Protein AF-0000000084687234 (afdb_homodimer)

Organism: Botryosphaeria parva (strain UCR-NP2) (NCBI:txid1287680)

Foldseek 3Di:
DCVVLPRDPDFAEAQAPDDDVQFDWDDWPPDLFIDGFFDDWAFAWWAFPVGDIFGQLLRVLLVVLLVVLCVVVVVDPQLHWDKDWADADDQQFFAAAQFAADPVRHGHGNVRCLVPVNRGHDQLDDDPLLVVLVVVLCVQQPDPVLLVCCRQAVPVSLVVCVVVCQLVFWQLRCSCPVVVRDPVSSCSVVVVDDGRGRSQSSPCCSAVVQPDGPPHRIHTIMMAIVSGDVSSRSSCCVPRVVRYHYNWDWAEWDWDADPPRQIWIKTWTAPDPVGGDIDIDIGRAAEAAFDLVVVVNHHYDDDDPLQVQCSDPNHFAFKWKKKKKFKFFFPLQCDDDRHDAWHWHAFNDVLQGIWTWDNPCRPHGGMTIIMTMDMGPSLVVCVVPDPVRVRVVNQVRVCRNRNPVRVVGTPPMMDMDIQCPPPRHNGRKTRGHRPNLVRRLVSQLDQDSSYHYAYLSNASHMSDPSSRVVRVLSRSLSNCVVVVNNVSSVVSCCSSPVVRHDD/DCVVLPHDPAFAEAQAPDDDVQFDWDDWPPDLFIDGFFDDWAFAWWAFPVGDIFGQLLRVLLVVLLVVLCVVVVVDPQLHWDKDWADADDQQFFAAAQFAADPVRHGHGNVRCLVPVNRGHDQLDDDPLLVVLVVVLCVQQPDPVLLVCCRQAVVVSLVVCVVVCQLVFWQLRCSCPVVVRDPVSSCSVVVVDDGRGRSQSSPCCSAVVQPDGPPHRIHTIMMAIVSGDVSSRSSCCVPRVVRYHYNWDWAEWDWDQDPPRQIWIKTWTAPDDVGGDIDIDIGRAAEAAFDLVVVVNHHYDDDDPLQVQCSDPNHFAFKWKKKKKFKFFFPLQCDDDRHDAWHWHAFNDVLQGIWTWDNPCRPHGGMTIIMTMDMGPSLVVCVVPDPVRVRVVNQVRVCRNRNPVRVVGTPPMMDMDIQCPPPRHNGRKTRGHRPNLVRRLVSQLDQDSSYHYAYLSNASHMSDPSSRVVRVLSRVLSNCVVVVNNVSSVVSCCSSPVVRHDD

InterPro domains:
  IPR002937 Amine oxidase [PF01593] (9-478)
  IPR036188 FAD/NAD(P)-binding domain superfamily [G3DSA:3.50.50.60] (8-473)
  IPR036188 FAD/NAD(P)-binding domain superfamily [SSF51905] (8-474)
  IPR050281 Flavin monoamine oxidase and related enzymes [PTHR10742] (10-488)

Nearest PDB structures (foldseek):
  1f8s-assembly2_C  TM=8.330E-01  e=3.678E-25  Calloselasma rhodostoma
  5ts5-assembly2_C  TM=8.257E-01  e=3.279E-25  Bothrops atrox
  7e0d-assembly1_A  TM=7.529E-01  e=2.602E-24  Streptomyces sp. X-119-6
  8jpw-assembly1_A  TM=7.408E-01  e=3.093E-24  Streptomyces sp. X-119-6
  7e0c-assembly1_A  TM=7.064E-01  e=7.766E-24  Streptomyces sp. X-119-6

Radius of gyration: 29.37 Å; Cα contacts (8 Å, |Δi|>4): 1984; chains: 2; bounding box: 85×82×66 Å

Structure (mmCIF, N/CA/C/O backbone):
data_AF-0000000084687234-model_v1
#
loop_
_entity.id
_entity.type
_entity.pdbx_description
1 polymer 'Putative l-amino acid oxidase protein'
#
loop_
_atom_site.group_PDB
_atom_site.id
_atom_site.type_symbol
_atom_site.label_atom_id
_atom_site.label_alt_id
_atom_site.label_comp_id
_atom_site.label_asym_id
_atom_site.label_entity_id
_atom_site.label_seq_id
_atom_site.pdbx_PDB_ins_code
_atom_site.Cartn_x
_atom_site.Cartn_y
_atom_site.Cartn_z
_atom_site.occupancy
_atom_site.B_iso_or_equiv
_atom_site.auth_seq_id
_atom_site.auth_comp_id
_atom_site.auth_asym_id
_atom_site.auth_atom_id
_atom_site.pdbx_PDB_model_num
ATOM 1 N N . MET A 1 1 ? -16.984 -26.734 -14.758 1 95.94 1 MET A N 1
ATOM 2 C CA . MET A 1 1 ? -17.344 -27.5 -13.562 1 95.94 1 MET A CA 1
ATOM 3 C C . MET A 1 1 ? -18.859 -27.703 -13.484 1 95.94 1 MET A C 1
ATOM 5 O O . MET A 1 1 ? -19.328 -28.844 -13.328 1 95.94 1 MET A O 1
ATOM 9 N N . LEU A 1 2 ? -19.609 -26.656 -13.586 1 97.19 2 LEU A N 1
ATOM 10 C CA . LEU A 1 2 ? -21.062 -26.75 -13.5 1 97.19 2 LEU A CA 1
ATOM 11 C C . LEU A 1 2 ? -21.609 -27.547 -14.672 1 97.19 2 LEU A C 1
ATOM 13 O O . LEU A 1 2 ? -22.469 -28.422 -14.492 1 97.19 2 LEU A O 1
ATOM 17 N N . ASP A 1 3 ? -21.125 -27.266 -15.922 1 96.44 3 ASP A N 1
ATOM 18 C CA . ASP A 1 3 ? -21.516 -28.047 -17.094 1 96.44 3 ASP A CA 1
ATOM 19 C C . ASP A 1 3 ? -21.281 -29.531 -16.875 1 96.44 3 ASP A C 1
ATOM 21 O O . ASP A 1 3 ? -22.078 -30.375 -17.297 1 96.44 3 ASP A O 1
ATOM 25 N N . SER A 1 4 ? -20.203 -29.891 -16.266 1 95.75 4 SER A N 1
ATOM 26 C CA . SER A 1 4 ? -19.797 -31.297 -16.125 1 95.75 4 SER A CA 1
ATOM 27 C C . SER A 1 4 ? -20.781 -32.062 -15.266 1 95.75 4 SER A C 1
ATOM 29 O O . SER A 1 4 ? -20.812 -33.312 -15.305 1 95.75 4 SER A O 1
ATOM 31 N N . VAL A 1 5 ? -21.594 -31.328 -14.539 1 97 5 VAL A N 1
ATOM 32 C CA . VAL A 1 5 ? -22.547 -32.031 -13.68 1 97 5 VAL A CA 1
ATOM 33 C C . VAL A 1 5 ? -23.969 -31.672 -14.125 1 97 5 VAL A C 1
ATOM 35 O O . VAL A 1 5 ? -24.922 -31.812 -13.352 1 97 5 VAL A O 1
ATOM 38 N N . GLY A 1 6 ? -24.109 -31.094 -15.25 1 96.19 6 GLY A N 1
ATOM 39 C CA . GLY A 1 6 ? -25.391 -30.953 -15.906 1 96.19 6 GLY A CA 1
ATOM 40 C C . GLY A 1 6 ? -26.078 -29.641 -15.617 1 96.19 6 GLY A C 1
ATOM 41 O O . GLY A 1 6 ? -27.266 -29.469 -15.883 1 96.19 6 GLY A O 1
ATOM 42 N N . LEU A 1 7 ? -25.453 -28.75 -14.992 1 96.81 7 LEU A N 1
ATOM 43 C CA . LEU A 1 7 ? -26 -27.422 -14.789 1 96.81 7 LEU A CA 1
ATOM 44 C C . LEU A 1 7 ? -25.531 -26.453 -15.867 1 96.81 7 LEU A C 1
ATOM 46 O O . LEU A 1 7 ? -24.359 -26.094 -15.914 1 96.81 7 LEU A O 1
ATOM 50 N N . TYR A 1 8 ? -26.453 -25.969 -16.672 1 96.81 8 TYR A N 1
ATOM 51 C CA . TYR A 1 8 ? -26.047 -25.25 -17.875 1 96.81 8 TYR A CA 1
ATOM 52 C C . TYR A 1 8 ? -26.547 -23.812 -17.844 1 96.81 8 TYR A C 1
ATOM 54 O O . TYR A 1 8 ? -26.109 -22.969 -18.641 1 96.81 8 TYR A O 1
ATOM 62 N N . ASN A 1 9 ? -27.438 -23.547 -16.938 1 96.69 9 ASN A N 1
ATOM 63 C CA . ASN A 1 9 ? -28.031 -22.219 -16.906 1 96.69 9 ASN A CA 1
ATOM 64 C C . ASN A 1 9 ? -27.203 -21.234 -16.078 1 96.69 9 ASN A C 1
ATOM 66 O O . ASN A 1 9 ? -27.594 -20.844 -14.992 1 96.69 9 ASN A O 1
ATOM 70 N N . TRP A 1 10 ? -26.094 -20.875 -16.562 1 97.44 10 TRP A N 1
ATOM 71 C CA . TRP A 1 10 ? -25.188 -19.906 -15.953 1 97.44 10 TRP A CA 1
ATOM 72 C C . TRP A 1 10 ? -24.578 -18.984 -17.016 1 97.44 10 TRP A C 1
ATOM 74 O O . TRP A 1 10 ? -24.625 -19.297 -18.203 1 97.44 10 TRP A O 1
ATOM 84 N N . GLU A 1 11 ? -24.078 -17.828 -16.656 1 97.88 11 GLU A N 1
ATOM 85 C CA . GLU A 1 11 ? -23.312 -16.938 -17.516 1 97.88 11 GLU A CA 1
ATOM 86 C C . GLU A 1 11 ? -22.188 -16.25 -16.75 1 97.88 11 GLU A C 1
ATOM 88 O O . GLU A 1 11 ? -22.219 -16.172 -15.523 1 97.88 11 GLU A O 1
ATOM 93 N N . ILE A 1 12 ? -21.156 -15.812 -17.422 1 98 12 ILE A N 1
ATOM 94 C CA . ILE A 1 12 ? -20.031 -15.062 -16.875 1 98 12 ILE A CA 1
ATOM 95 C C . ILE A 1 12 ? -20.125 -13.602 -17.297 1 98 12 ILE A C 1
ATOM 97 O O . ILE A 1 12 ? -20.25 -13.297 -18.484 1 98 12 ILE A O 1
ATOM 101 N N . ILE A 1 13 ? -20.141 -12.68 -16.328 1 98.12 13 ILE A N 1
ATOM 102 C CA . ILE A 1 13 ? -20.047 -11.25 -16.578 1 98.12 13 ILE A CA 1
ATOM 103 C C . ILE A 1 13 ? -18.672 -10.734 -16.188 1 98.12 13 ILE A C 1
ATOM 105 O O . ILE A 1 13 ? -18.234 -10.898 -15.039 1 98.12 13 ILE A O 1
ATOM 109 N N . GLU A 1 14 ? -17.969 -10.188 -17.141 1 97.94 14 GLU A N 1
ATOM 110 C CA . GLU A 1 14 ? -16.578 -9.758 -16.953 1 97.94 14 GLU A CA 1
ATOM 111 C C . GLU A 1 14 ? -16.438 -8.258 -17.203 1 97.94 14 GLU A C 1
ATOM 113 O O . GLU A 1 14 ? -16.984 -7.73 -18.172 1 97.94 14 GLU A O 1
ATOM 118 N N . ALA A 1 15 ? -15.727 -7.59 -16.281 1 97.19 15 ALA A N 1
ATOM 119 C CA . ALA A 1 15 ? -15.547 -6.141 -16.375 1 97.19 15 ALA A CA 1
ATOM 120 C C . ALA A 1 15 ? -14.625 -5.777 -17.531 1 97.19 15 ALA A C 1
ATOM 122 O O . ALA A 1 15 ? -14.844 -4.766 -18.219 1 97.19 15 ALA A O 1
ATOM 123 N N . SER A 1 16 ? -13.625 -6.59 -17.75 1 96.69 16 SER A N 1
ATOM 124 C CA . SER A 1 16 ? -12.633 -6.285 -18.781 1 96.69 16 SER A CA 1
ATOM 125 C C . SER A 1 16 ? -13.062 -6.824 -20.141 1 96.69 16 SER A C 1
ATOM 127 O O . SER A 1 16 ? -14.164 -7.355 -20.281 1 96.69 16 SER A O 1
ATOM 129 N N . ASP A 1 17 ? -12.203 -6.664 -21.172 1 96.69 17 ASP A N 1
ATOM 130 C CA . ASP A 1 17 ? -12.5 -7.086 -22.547 1 96.69 17 ASP A CA 1
ATOM 131 C C . ASP A 1 17 ? -11.891 -8.453 -22.844 1 96.69 17 ASP A C 1
ATOM 133 O O . ASP A 1 17 ? -11.711 -8.82 -24 1 96.69 17 ASP A O 1
ATOM 137 N N . ARG A 1 18 ? -11.547 -9.133 -21.719 1 95.62 18 ARG A N 1
ATOM 138 C CA . ARG A 1 18 ? -10.898 -10.43 -21.891 1 95.62 18 ARG A CA 1
ATOM 139 C C . ARG A 1 18 ? -11.227 -11.359 -20.734 1 95.62 18 ARG A C 1
ATOM 141 O O . ARG A 1 18 ? -11.703 -10.914 -19.688 1 95.62 18 ARG A O 1
ATOM 148 N N . VAL A 1 19 ? -10.961 -12.648 -20.906 1 95.19 19 VAL A N 1
ATOM 149 C CA . VAL A 1 19 ? -11.07 -13.625 -19.828 1 95.19 19 VAL A CA 1
ATOM 150 C C . VAL A 1 19 ? -9.703 -13.828 -19.172 1 95.19 19 VAL A C 1
ATOM 152 O O . VAL A 1 19 ? -8.68 -13.438 -19.734 1 95.19 19 VAL A O 1
ATOM 155 N N . GLY A 1 20 ? -9.695 -14.375 -18.047 1 95.06 20 GLY A N 1
ATOM 156 C CA . GLY A 1 20 ? -8.438 -14.859 -17.5 1 95.06 20 GLY A CA 1
ATOM 157 C C . GLY A 1 20 ? -7.992 -14.102 -16.25 1 95.06 20 GLY A C 1
ATOM 158 O O . GLY A 1 20 ? -7.008 -14.469 -15.609 1 95.06 20 GLY A O 1
ATOM 159 N N . GLY A 1 21 ? -8.711 -12.977 -15.828 1 94.94 21 GLY A N 1
ATOM 160 C CA . GLY A 1 21 ? -8.383 -12.273 -14.602 1 94.94 21 GLY A CA 1
ATOM 161 C C . GLY A 1 21 ? -6.977 -11.703 -14.602 1 94.94 21 GLY A C 1
ATOM 162 O O . GLY A 1 21 ? -6.633 -10.891 -15.469 1 94.94 21 GLY A O 1
ATOM 163 N N . ARG A 1 22 ? -6.02 -12.281 -13.852 1 96.56 22 ARG A N 1
ATOM 164 C CA . ARG A 1 22 ? -4.68 -11.719 -13.719 1 96.56 22 ARG A CA 1
ATOM 165 C C . ARG A 1 22 ? -3.686 -12.453 -14.617 1 96.56 22 ARG A C 1
ATOM 167 O O . ARG A 1 22 ? -2.486 -12.172 -14.578 1 96.56 22 ARG A O 1
ATOM 174 N N . PHE A 1 23 ? -4.148 -13.453 -15.328 1 97.81 23 PHE A N 1
ATOM 175 C CA . PHE A 1 23 ? -3.297 -13.891 -16.422 1 97.81 23 PHE A CA 1
ATOM 176 C C . PHE A 1 23 ? -3.023 -12.742 -17.391 1 97.81 23 PHE A C 1
ATOM 178 O O . PHE A 1 23 ? -3.951 -12.055 -17.812 1 97.81 23 PHE A O 1
ATOM 185 N N . ARG A 1 24 ? -1.725 -12.578 -17.672 1 97.94 24 ARG A N 1
ATOM 186 C CA . ARG A 1 24 ? -1.351 -11.484 -18.562 1 97.94 24 ARG A CA 1
ATOM 187 C C . ARG A 1 24 ? -0.068 -11.805 -19.312 1 97.94 24 ARG A C 1
ATOM 189 O O . ARG A 1 24 ? 1.021 -11.391 -18.922 1 97.94 24 ARG A O 1
ATOM 196 N N . THR A 1 25 ? -0.231 -12.469 -20.453 1 98.19 25 THR A N 1
ATOM 197 C CA . THR A 1 25 ? 0.886 -12.734 -21.359 1 98.19 25 THR A CA 1
ATOM 198 C C . THR A 1 25 ? 0.919 -11.719 -22.484 1 98.19 25 THR A C 1
ATOM 200 O O . THR A 1 25 ? -0.1 -11.469 -23.141 1 98.19 25 THR A O 1
ATOM 203 N N . LYS A 1 26 ? 2.07 -11.086 -22.703 1 98.19 26 LYS A N 1
ATOM 204 C CA . LYS A 1 26 ? 2.229 -10.109 -23.766 1 98.19 26 LYS A CA 1
ATOM 205 C C . LYS A 1 26 ? 3.334 -10.523 -24.734 1 98.19 26 LYS A C 1
ATOM 207 O O . LYS A 1 26 ? 4.461 -10.789 -24.328 1 98.19 26 LYS A O 1
ATOM 212 N N . TYR A 1 27 ? 2.998 -10.633 -25.984 1 98.31 27 TYR A N 1
ATOM 213 C CA . TYR A 1 27 ? 4.016 -10.773 -27.016 1 98.31 27 TYR A CA 1
ATOM 214 C C . TYR A 1 27 ? 4.578 -9.414 -27.422 1 98.31 27 TYR A C 1
ATOM 216 O O . TYR A 1 27 ? 3.83 -8.516 -27.797 1 98.31 27 TYR A O 1
ATOM 224 N N . VAL A 1 28 ? 5.871 -9.289 -27.312 1 98.38 28 VAL A N 1
ATOM 225 C CA . VAL A 1 28 ? 6.461 -7.953 -27.297 1 98.38 28 VAL A CA 1
ATOM 226 C C . VAL A 1 28 ? 7.078 -7.641 -28.656 1 98.38 28 VAL A C 1
ATOM 228 O O . VAL A 1 28 ? 7.758 -8.484 -29.25 1 98.38 28 VAL A O 1
ATOM 231 N N . GLY A 1 29 ? 6.867 -6.438 -29.156 1 97.62 29 GLY A N 1
ATOM 232 C CA . GLY A 1 29 ? 7.551 -5.895 -30.312 1 97.62 29 GLY A CA 1
ATOM 233 C C . GLY A 1 29 ? 7.176 -6.602 -31.609 1 97.62 29 GLY A C 1
ATOM 234 O O . GLY A 1 29 ? 7.977 -6.66 -32.531 1 97.62 29 GLY A O 1
ATOM 235 N N . GLY A 1 30 ? 6.031 -7.219 -31.609 1 96.56 30 GLY A N 1
ATOM 236 C CA . GLY A 1 30 ? 5.633 -7.938 -32.812 1 96.56 30 GLY A CA 1
ATOM 237 C C . GLY A 1 30 ? 6.422 -9.219 -33.031 1 96.56 30 GLY A C 1
ATOM 238 O O . GLY A 1 30 ? 6.453 -9.742 -34.156 1 96.56 30 GLY A O 1
ATOM 239 N N . THR A 1 31 ? 7.055 -9.641 -32 1 97.5 31 THR A N 1
ATOM 240 C CA . THR A 1 31 ? 7.812 -10.883 -32.062 1 97.5 31 THR A CA 1
ATOM 241 C C . THR A 1 31 ? 7.062 -12.016 -31.375 1 97.5 31 THR A C 1
ATOM 243 O O . THR A 1 31 ? 5.934 -11.828 -30.922 1 97.5 31 THR A O 1
ATOM 246 N N . GLN A 1 32 ? 7.723 -13.203 -31.344 1 96.12 32 GLN A N 1
ATOM 247 C CA . GLN A 1 32 ? 7.137 -14.359 -30.688 1 96.12 32 GLN A CA 1
ATOM 248 C C . GLN A 1 32 ? 7.641 -14.477 -29.25 1 96.12 32 GLN A C 1
ATOM 250 O O . GLN A 1 32 ? 7.355 -15.461 -28.562 1 96.12 32 GLN A O 1
ATOM 255 N N . GLU A 1 33 ? 8.438 -13.398 -28.828 1 98.12 33 GLU A N 1
ATOM 256 C CA . GLU A 1 33 ? 8.883 -13.359 -27.438 1 98.12 33 GLU A CA 1
ATOM 257 C C . GLU A 1 33 ? 7.746 -12.938 -26.5 1 98.12 33 GLU A C 1
ATOM 259 O O . GLU A 1 33 ? 7.102 -11.914 -26.719 1 98.12 33 GLU A O 1
ATOM 264 N N . TRP A 1 34 ? 7.527 -13.781 -25.5 1 97.94 34 TRP A N 1
ATOM 265 C CA . TRP A 1 34 ? 6.375 -13.453 -24.672 1 97.94 34 TRP A CA 1
ATOM 266 C C . TRP A 1 34 ? 6.809 -13.148 -23.234 1 97.94 34 TRP A C 1
ATOM 268 O O . TRP A 1 34 ? 7.711 -13.805 -22.703 1 97.94 34 TRP A O 1
ATOM 278 N N . ALA A 1 35 ? 6.273 -12.062 -22.656 1 97.88 35 ALA A N 1
ATOM 279 C CA . ALA A 1 35 ? 6.441 -11.625 -21.281 1 97.88 35 ALA A CA 1
ATOM 280 C C . ALA A 1 35 ? 5.254 -12.047 -20.422 1 97.88 35 ALA A C 1
ATOM 282 O O . ALA A 1 35 ? 4.105 -11.719 -20.734 1 97.88 35 ALA A O 1
ATOM 283 N N . GLU A 1 36 ? 5.543 -12.773 -19.406 1 97.5 36 GLU A N 1
ATOM 284 C CA . GLU A 1 36 ? 4.5 -13.094 -18.438 1 97.5 36 GLU A CA 1
ATOM 285 C C . GLU A 1 36 ? 4.344 -11.984 -17.391 1 97.5 36 GLU A C 1
ATOM 287 O O . GLU A 1 36 ? 5.094 -11.93 -16.422 1 97.5 36 GLU A O 1
ATOM 292 N N . MET A 1 37 ? 3.289 -11.195 -17.578 1 97.75 37 MET A N 1
ATOM 293 C CA . MET A 1 37 ? 3.078 -10.078 -16.672 1 97.75 37 MET A CA 1
ATOM 294 C C . MET A 1 37 ? 2.271 -10.523 -15.445 1 97.75 37 MET A C 1
ATOM 296 O O . MET A 1 37 ? 2.154 -9.773 -14.477 1 97.75 37 MET A O 1
ATOM 300 N N . GLY A 1 38 ? 1.629 -11.672 -15.484 1 97.06 38 GLY A N 1
ATOM 301 C CA . GLY A 1 38 ? 0.967 -12.344 -14.375 1 97.06 38 GLY A CA 1
ATOM 302 C C . GLY A 1 38 ? 1.799 -13.453 -13.766 1 97.06 38 GLY A C 1
ATOM 303 O O . GLY A 1 38 ? 3.004 -13.297 -13.562 1 97.06 38 GLY A O 1
ATOM 304 N N . PRO A 1 39 ? 1.243 -14.594 -13.414 1 96.81 39 PRO A N 1
ATOM 305 C CA . PRO A 1 39 ? 2.012 -15.703 -12.852 1 96.81 39 PRO A CA 1
ATOM 306 C C . PRO A 1 39 ? 3.08 -16.234 -13.805 1 96.81 39 PRO A C 1
ATOM 308 O O . PRO A 1 39 ? 2.854 -16.297 -15.016 1 96.81 39 PRO A O 1
ATOM 311 N N . MET A 1 40 ? 4.172 -16.734 -13.188 1 96 40 MET A N 1
ATOM 312 C CA . MET A 1 40 ? 5.309 -17.016 -14.062 1 96 40 MET A CA 1
ATOM 313 C C . MET A 1 40 ? 5.609 -18.516 -14.094 1 96 40 MET A C 1
ATOM 315 O O . MET A 1 40 ? 6.223 -19 -15.039 1 96 40 MET A O 1
ATOM 319 N N . ARG A 1 41 ? 5.172 -19.219 -13.055 1 97.81 41 ARG A N 1
ATOM 320 C CA . ARG A 1 41 ? 5.586 -20.609 -12.938 1 97.81 41 ARG A CA 1
ATOM 321 C C . ARG A 1 41 ? 4.637 -21.391 -12.031 1 97.81 41 ARG A C 1
ATOM 323 O O . ARG A 1 41 ? 3.842 -20.797 -11.297 1 97.81 41 ARG A O 1
ATOM 330 N N . LEU A 1 42 ? 4.719 -22.672 -12.094 1 98 42 LEU A N 1
ATOM 331 C CA . LEU A 1 42 ? 3.959 -23.609 -11.273 1 98 42 LEU A CA 1
ATOM 332 C C . LEU A 1 42 ? 4.875 -24.672 -10.656 1 98 42 LEU A C 1
ATOM 334 O O . LEU A 1 42 ? 5.691 -25.266 -11.352 1 98 42 LEU A O 1
ATOM 338 N N . PRO A 1 43 ? 4.766 -24.859 -9.336 1 97.62 43 PRO A N 1
ATOM 339 C CA . PRO A 1 43 ? 5.52 -25.984 -8.773 1 97.62 43 PRO A CA 1
ATOM 340 C C . PRO A 1 43 ? 5.004 -27.328 -9.258 1 97.62 43 PRO A C 1
ATOM 342 O O . PRO A 1 43 ? 3.793 -27.562 -9.305 1 97.62 43 PRO A O 1
ATOM 345 N N . TYR A 1 44 ? 5.93 -28.203 -9.617 1 97.12 44 TYR A N 1
ATOM 346 C CA . TYR A 1 44 ? 5.547 -29.5 -10.172 1 97.12 44 TYR A CA 1
ATOM 347 C C . TYR A 1 44 ? 5.789 -30.625 -9.164 1 97.12 44 TYR A C 1
ATOM 349 O O . TYR A 1 44 ? 4.859 -31.328 -8.789 1 97.12 44 TYR A O 1
ATOM 357 N N . SER A 1 45 ? 6.98 -30.781 -8.711 1 97.75 45 SER A N 1
ATOM 358 C CA . SER A 1 45 ? 7.379 -31.75 -7.688 1 97.75 45 SER A CA 1
ATOM 359 C C . SER A 1 45 ? 8.609 -31.266 -6.922 1 97.75 45 SER A C 1
ATOM 361 O O . SER A 1 45 ? 9.258 -30.312 -7.328 1 97.75 45 SER A O 1
ATOM 363 N N . VAL A 1 46 ? 8.812 -31.891 -5.781 1 98.31 46 VAL A N 1
ATOM 364 C CA . VAL A 1 46 ? 9.992 -31.562 -4.996 1 98.31 46 VAL A CA 1
ATOM 365 C C . VAL A 1 46 ? 10.789 -32.844 -4.691 1 98.31 46 VAL A C 1
ATOM 367 O O . VAL A 1 46 ? 10.203 -33.875 -4.41 1 98.31 46 VAL A O 1
ATOM 370 N N . THR A 1 47 ? 12.094 -32.781 -4.879 1 98.56 47 THR A N 1
ATOM 371 C CA . THR A 1 47 ? 12.984 -33.875 -4.5 1 98.56 47 THR A CA 1
ATOM 372 C C . THR A 1 47 ? 13.883 -33.438 -3.342 1 98.56 47 THR A C 1
ATOM 374 O O . THR A 1 47 ? 14.625 -32.469 -3.449 1 98.56 47 THR A O 1
ATOM 377 N N . TYR A 1 48 ? 13.789 -34.125 -2.264 1 98.12 48 TYR A N 1
ATOM 378 C CA . TYR A 1 48 ? 14.586 -33.875 -1.071 1 98.12 48 TYR A CA 1
ATOM 379 C C . TYR A 1 48 ? 15.961 -34.5 -1.188 1 98.12 48 TYR A C 1
ATOM 381 O O . TYR A 1 48 ? 16.172 -35.406 -2.025 1 98.12 48 TYR A O 1
ATOM 389 N N . LYS A 1 49 ? 16.875 -34.062 -0.373 1 96.88 49 LYS A N 1
ATOM 390 C CA . LYS A 1 49 ? 18.25 -34.531 -0.434 1 96.88 49 LYS A CA 1
ATOM 391 C C . LYS A 1 49 ? 18.359 -36 -0.073 1 96.88 49 LYS A C 1
ATOM 393 O O . LYS A 1 49 ? 19.312 -36.688 -0.473 1 96.88 49 LYS A O 1
ATOM 398 N N . ASP A 1 50 ? 17.469 -36.5 0.651 1 95.44 50 ASP A N 1
ATOM 399 C CA . ASP A 1 50 ? 17.484 -37.938 1.01 1 95.44 50 ASP A CA 1
ATOM 400 C C . ASP A 1 50 ? 16.922 -38.781 -0.118 1 95.44 50 ASP A C 1
ATOM 402 O O . ASP A 1 50 ? 16.812 -40 0.02 1 95.44 50 ASP A O 1
ATOM 406 N N . GLY A 1 51 ? 16.469 -38.188 -1.173 1 96.62 51 GLY A N 1
ATOM 407 C CA . GLY A 1 51 ? 16.062 -38.938 -2.361 1 96.62 51 GLY A CA 1
ATOM 408 C C . GLY A 1 51 ? 14.555 -39 -2.537 1 96.62 51 GLY A C 1
ATOM 409 O O . GLY A 1 51 ? 14.07 -39.344 -3.617 1 96.62 51 GLY A O 1
ATOM 410 N N . GLU A 1 52 ? 13.812 -38.625 -1.526 1 97.81 52 GLU A N 1
ATOM 411 C CA . GLU A 1 52 ? 12.359 -38.688 -1.626 1 97.81 52 GLU A CA 1
ATOM 412 C C . GLU A 1 52 ? 11.828 -37.594 -2.557 1 97.81 52 GLU A C 1
ATOM 414 O O . GLU A 1 52 ? 12.266 -36.438 -2.484 1 97.81 52 GLU A O 1
ATOM 419 N N . THR A 1 53 ? 10.961 -37.969 -3.441 1 98.06 53 THR A N 1
ATOM 420 C CA . THR A 1 53 ? 10.297 -37 -4.316 1 98.06 53 THR A CA 1
ATOM 421 C C . THR A 1 53 ? 8.805 -36.938 -4.012 1 98.06 53 THR A C 1
ATOM 423 O O . THR A 1 53 ? 8.148 -37.969 -3.898 1 98.06 53 THR A O 1
ATOM 426 N N . LEU A 1 54 ? 8.273 -35.75 -3.785 1 96.88 54 LEU A N 1
ATOM 427 C CA . LEU A 1 54 ? 6.855 -35.531 -3.496 1 96.88 54 LEU A CA 1
ATOM 428 C C . LEU A 1 54 ? 6.215 -34.656 -4.57 1 96.88 54 LEU A C 1
ATOM 430 O O . LEU A 1 54 ? 6.871 -33.781 -5.141 1 96.88 54 LEU A O 1
ATOM 434 N N . GLU A 1 55 ? 4.988 -34.969 -4.828 1 94.5 55 GLU A N 1
ATOM 435 C CA . GLU A 1 55 ? 4.18 -34.094 -5.672 1 94.5 55 GLU A CA 1
ATOM 436 C C . GLU A 1 55 ? 3.473 -33.031 -4.84 1 94.5 55 GLU A C 1
ATOM 438 O O . GLU A 1 55 ? 3.098 -33.281 -3.691 1 94.5 55 GLU A O 1
ATOM 443 N N . TYR A 1 56 ? 3.369 -31.844 -5.426 1 95.06 56 TYR A N 1
ATOM 444 C CA . TYR A 1 56 ? 2.562 -30.812 -4.785 1 95.06 56 TYR A CA 1
ATOM 445 C C . TYR A 1 56 ? 1.077 -31.047 -5.035 1 95.06 56 TYR A C 1
ATOM 447 O O . TYR A 1 56 ? 0.538 -30.641 -6.062 1 95.06 56 TYR A O 1
ATOM 455 N N . THR A 1 57 ? 0.368 -31.5 -4.086 1 91.88 57 THR A N 1
ATOM 456 C CA . THR A 1 57 ? -1 -31.969 -4.27 1 91.88 57 THR A CA 1
ATOM 457 C C . THR A 1 57 ? -1.925 -30.812 -4.641 1 91.88 57 THR A C 1
ATOM 459 O O . THR A 1 57 ? -2.834 -30.984 -5.457 1 91.88 57 THR A O 1
ATOM 462 N N . ASP A 1 58 ? -1.77 -29.719 -4.062 1 90.38 58 ASP A N 1
ATOM 463 C CA . ASP A 1 58 ? -2.658 -28.594 -4.344 1 90.38 58 ASP A CA 1
ATOM 464 C C . ASP A 1 58 ? -2.412 -28.031 -5.742 1 90.38 58 ASP A C 1
ATOM 466 O O . ASP A 1 58 ? -3.35 -27.609 -6.422 1 90.38 58 ASP A O 1
ATOM 470 N N . HIS A 1 59 ? -1.189 -28.156 -6.273 1 94.62 59 HIS A N 1
ATOM 471 C CA . HIS A 1 59 ? -0.872 -27.594 -7.582 1 94.62 59 HIS A CA 1
ATOM 472 C C . HIS A 1 59 ? -1.222 -28.562 -8.695 1 94.62 59 HIS A C 1
ATOM 474 O O . HIS A 1 59 ? -1.392 -28.172 -9.852 1 94.62 59 HIS A O 1
ATOM 480 N N . ARG A 1 60 ? -1.407 -29.812 -8.375 1 93.62 60 ARG A N 1
ATOM 481 C CA . ARG A 1 60 ? -1.707 -30.844 -9.375 1 93.62 60 ARG A CA 1
ATOM 482 C C . ARG A 1 60 ? -3.051 -30.578 -10.047 1 93.62 60 ARG A C 1
ATOM 484 O O . ARG A 1 60 ? -3.283 -31.016 -11.172 1 93.62 60 ARG A O 1
ATOM 491 N N . MET A 1 61 ? -3.893 -29.844 -9.375 1 93.75 61 MET A N 1
ATOM 492 C CA . MET A 1 61 ? -5.211 -29.516 -9.914 1 93.75 61 MET A CA 1
ATOM 493 C C . MET A 1 61 ? -5.086 -28.703 -11.203 1 93.75 61 MET A C 1
ATOM 495 O O . MET A 1 61 ? -5.938 -28.812 -12.086 1 93.75 61 MET A O 1
ATOM 499 N N . VAL A 1 62 ? -4.023 -27.969 -11.328 1 96.69 62 VAL A N 1
ATOM 500 C CA . VAL A 1 62 ? -3.836 -27.125 -12.5 1 96.69 62 VAL A CA 1
ATOM 501 C C . VAL A 1 62 ? -3.555 -28 -13.719 1 96.69 62 VAL A C 1
ATOM 503 O O . VAL A 1 62 ? -4.078 -27.734 -14.805 1 96.69 62 VAL A O 1
ATOM 506 N N . TRP A 1 63 ? -2.799 -29.047 -13.578 1 96.31 63 TRP A N 1
ATOM 507 C CA . TRP A 1 63 ? -2.502 -29.953 -14.68 1 96.31 63 TRP A CA 1
ATOM 508 C C . TRP A 1 63 ? -3.738 -30.766 -15.07 1 96.31 63 TRP A C 1
ATOM 510 O O . TRP A 1 63 ? -3.969 -31.031 -16.25 1 96.31 63 TRP A O 1
ATOM 520 N N . GLN A 1 64 ? -4.422 -31.141 -14.039 1 95.62 64 GLN A N 1
ATOM 521 C CA . GLN A 1 64 ? -5.684 -31.828 -14.312 1 95.62 64 GLN A CA 1
ATOM 522 C C . GLN A 1 64 ? -6.605 -30.953 -15.156 1 95.62 64 GLN A C 1
ATOM 524 O O . GLN A 1 64 ? -7.215 -31.422 -16.125 1 95.62 64 GLN A O 1
ATOM 529 N N . LEU A 1 65 ? -6.719 -29.688 -14.781 1 97.19 65 LEU A N 1
ATOM 530 C CA . LEU A 1 65 ? -7.547 -28.734 -15.531 1 97.19 65 LEU A CA 1
ATOM 531 C C . LEU A 1 65 ? -7.062 -28.625 -16.969 1 97.19 65 LEU A C 1
ATOM 533 O O . LEU A 1 65 ? -7.863 -28.656 -17.906 1 97.19 65 LEU A O 1
ATOM 537 N N . ALA A 1 66 ? -5.785 -28.469 -17.172 1 98.19 66 ALA A N 1
ATOM 538 C CA . ALA A 1 66 ? -5.215 -28.344 -18.516 1 98.19 66 ALA A CA 1
ATOM 539 C C . ALA A 1 66 ? -5.523 -29.578 -19.359 1 98.19 66 ALA A C 1
ATOM 541 O O . ALA A 1 66 ? -5.891 -29.453 -20.531 1 98.19 66 ALA A O 1
ATOM 542 N N . GLU A 1 67 ? -5.398 -30.75 -18.766 1 97.5 67 GLU A N 1
ATOM 543 C CA . GLU A 1 67 ? -5.688 -31.984 -19.469 1 97.5 67 GLU A CA 1
ATOM 544 C C . GLU A 1 67 ? -7.152 -32.062 -19.906 1 97.5 67 GLU A C 1
ATOM 546 O O . GLU A 1 67 ? -7.457 -32.438 -21.031 1 97.5 67 GLU A O 1
ATOM 551 N N . ILE A 1 68 ? -7.969 -31.688 -19 1 97.12 68 ILE A N 1
ATOM 552 C CA . ILE A 1 68 ? -9.398 -31.688 -19.281 1 97.12 68 ILE A CA 1
ATOM 553 C C . ILE A 1 68 ? -9.703 -30.734 -20.422 1 97.12 68 ILE A C 1
ATOM 555 O O . ILE A 1 68 ? -10.414 -31.078 -21.375 1 97.12 68 ILE A O 1
ATOM 559 N N . LEU A 1 69 ? -9.164 -29.531 -20.406 1 98.31 69 LEU A N 1
ATOM 560 C CA . LEU A 1 69 ? -9.406 -28.531 -21.438 1 98.31 69 LEU A CA 1
ATOM 561 C C . LEU A 1 69 ? -8.844 -28.969 -22.781 1 98.31 69 LEU A C 1
ATOM 563 O O . LEU A 1 69 ? -9.484 -28.797 -23.828 1 98.31 69 LEU A O 1
ATOM 567 N N . ASN A 1 70 ? -7.664 -29.547 -22.766 1 98.69 70 ASN A N 1
ATOM 568 C CA . ASN A 1 70 ? -7.078 -30.078 -23.984 1 98.69 70 ASN A CA 1
ATOM 569 C C . ASN A 1 70 ? -7.969 -31.141 -24.625 1 98.69 70 ASN A C 1
ATOM 571 O O . ASN A 1 70 ? -8.195 -31.125 -25.828 1 98.69 70 ASN A O 1
ATOM 575 N N . SER A 1 71 ? -8.461 -32.031 -23.75 1 98.31 71 SER A N 1
ATOM 576 C CA . SER A 1 71 ? -9.359 -33.062 -24.234 1 98.31 71 SER A CA 1
ATOM 577 C C . SER A 1 71 ? -10.641 -32.469 -24.812 1 98.31 71 SER A C 1
ATOM 579 O O . SER A 1 71 ? -11.078 -32.844 -25.906 1 98.31 71 SER A O 1
ATOM 581 N N . MET A 1 72 ? -11.172 -31.547 -24.094 1 98 72 MET A N 1
ATOM 582 C CA . MET A 1 72 ? -12.406 -30.906 -24.531 1 98 72 MET A CA 1
ATOM 583 C C . MET A 1 72 ? -12.195 -30.172 -25.859 1 98 72 MET A C 1
ATOM 585 O O . MET A 1 72 ? -13.125 -30.094 -26.672 1 98 72 MET A O 1
ATOM 589 N N . ASN A 1 73 ? -11.016 -29.703 -26.109 1 98.56 73 ASN A N 1
ATOM 590 C CA . ASN A 1 73 ? -10.711 -28.938 -27.312 1 98.56 73 ASN A CA 1
ATOM 591 C C . ASN A 1 73 ? -10.125 -29.828 -28.406 1 98.56 73 ASN A C 1
ATOM 593 O O . ASN A 1 73 ? -9.633 -29.328 -29.422 1 98.56 73 ASN A O 1
ATOM 597 N N . GLY A 1 74 ? -10.125 -31.109 -28.203 1 98.31 74 GLY A N 1
ATOM 598 C CA . GLY A 1 74 ? -9.609 -32.062 -29.188 1 98.31 74 GLY A CA 1
ATOM 599 C C . GLY A 1 74 ? -8.125 -31.891 -29.453 1 98.31 74 GLY A C 1
ATOM 600 O O . GLY A 1 74 ? -7.664 -32.125 -30.578 1 98.31 74 GLY A O 1
ATOM 601 N N . ASN A 1 75 ? -7.438 -31.312 -28.484 1 97.62 75 ASN A N 1
ATOM 602 C CA . ASN A 1 75 ? -6.004 -31.062 -28.609 1 97.62 75 ASN A CA 1
ATOM 603 C C . ASN A 1 75 ? -5.691 -30.172 -29.797 1 97.62 75 ASN A C 1
ATOM 605 O O . ASN A 1 75 ? -4.652 -30.344 -30.453 1 97.62 75 ASN A O 1
ATOM 609 N N . SER A 1 76 ? -6.586 -29.312 -30.125 1 97.25 76 SER A N 1
ATOM 610 C CA . SER A 1 76 ? -6.336 -28.344 -31.188 1 97.25 76 SER A CA 1
ATOM 611 C C . SER A 1 76 ? -5.172 -27.438 -30.828 1 97.25 76 SER A C 1
ATOM 613 O O . SER A 1 76 ? -5.078 -26.938 -29.703 1 97.25 76 SER A O 1
ATOM 615 N N . SER A 1 77 ? -4.367 -27.109 -31.781 1 95.5 77 SER A N 1
ATOM 616 C CA . SER A 1 77 ? -3.186 -26.281 -31.562 1 95.5 77 SER A CA 1
ATOM 617 C C . SER A 1 77 ? -3.574 -24.875 -31.141 1 95.5 77 SER A C 1
ATOM 619 O O . SER A 1 77 ? -2.836 -24.219 -30.406 1 95.5 77 SER A O 1
ATOM 621 N N . GLU A 1 78 ? -4.664 -24.484 -31.578 1 96.12 78 GLU A N 1
ATOM 622 C CA . GLU A 1 78 ? -5.141 -23.141 -31.266 1 96.12 78 GLU A CA 1
ATOM 623 C C . GLU A 1 78 ? -5.395 -22.969 -29.781 1 96.12 78 GLU A C 1
ATOM 625 O O . GLU A 1 78 ? -5.188 -21.891 -29.219 1 96.12 78 GLU A O 1
ATOM 630 N N . TRP A 1 79 ? -5.812 -24.016 -29.125 1 97.56 79 TRP A N 1
ATOM 631 C CA . TRP A 1 79 ? -6.281 -23.891 -27.734 1 97.56 79 TRP A CA 1
ATOM 632 C C . TRP A 1 79 ? -5.441 -24.75 -26.797 1 97.56 79 TRP A C 1
ATOM 634 O O . TRP A 1 79 ? -5.695 -24.781 -25.594 1 97.56 79 TRP A O 1
ATOM 644 N N . LYS A 1 80 ? -4.473 -25.391 -27.328 1 97.69 80 LYS A N 1
ATOM 645 C CA . LYS A 1 80 ? -3.705 -26.391 -26.578 1 97.69 80 LYS A CA 1
ATOM 646 C C . LYS A 1 80 ? -2.902 -25.719 -25.469 1 97.69 80 LYS A C 1
ATOM 648 O O . LYS A 1 80 ? -2.312 -24.656 -25.672 1 97.69 80 LYS A O 1
ATOM 653 N N . VAL A 1 81 ? -2.924 -26.297 -24.312 1 98.69 81 VAL A N 1
ATOM 654 C CA . VAL A 1 81 ? -2.105 -25.891 -23.172 1 98.69 81 VAL A CA 1
ATOM 655 C C . VAL A 1 81 ? -0.982 -26.891 -22.953 1 98.69 81 VAL A C 1
ATOM 657 O O . VAL A 1 81 ? -1.232 -28.031 -22.547 1 98.69 81 VAL A O 1
ATOM 660 N N . ASP A 1 82 ? 0.172 -26.516 -23.266 1 98.12 82 ASP A N 1
ATOM 661 C CA . ASP A 1 82 ? 1.361 -27.328 -23.062 1 98.12 82 ASP A CA 1
ATOM 662 C C . ASP A 1 82 ? 2.277 -26.719 -22 1 98.12 82 ASP A C 1
ATOM 664 O O . ASP A 1 82 ? 2.311 -25.5 -21.844 1 98.12 82 ASP A O 1
ATOM 668 N N . PHE A 1 83 ? 2.971 -27.531 -21.328 1 98.31 83 PHE A N 1
ATOM 669 C CA . PHE A 1 83 ? 3.887 -27.078 -20.297 1 98.31 83 PHE A CA 1
ATOM 670 C C . PHE A 1 83 ? 5.332 -27.344 -20.688 1 98.31 83 PHE A C 1
ATOM 672 O O . PHE A 1 83 ? 5.625 -28.328 -21.375 1 98.31 83 PHE A O 1
ATOM 679 N N . ILE A 1 84 ? 6.207 -26.516 -20.359 1 98.31 84 ILE A N 1
ATOM 680 C CA . ILE A 1 84 ? 7.648 -26.672 -20.5 1 98.31 84 ILE A CA 1
ATOM 681 C C . ILE A 1 84 ? 8.328 -26.469 -19.156 1 98.31 84 ILE A C 1
ATOM 683 O O . ILE A 1 84 ? 7.734 -25.922 -18.219 1 98.31 84 ILE A O 1
ATOM 687 N N . PRO A 1 85 ? 9.547 -27.016 -19.016 1 97.94 85 PRO A N 1
ATOM 688 C CA . PRO A 1 85 ? 10.266 -26.766 -17.766 1 97.94 85 PRO A CA 1
ATOM 689 C C . PRO A 1 85 ? 10.508 -25.281 -17.516 1 97.94 85 PRO A C 1
ATOM 691 O O . PRO A 1 85 ? 10.789 -24.531 -18.453 1 97.94 85 PRO A O 1
ATOM 694 N N . TRP A 1 86 ? 10.273 -24.859 -16.344 1 98.31 86 TRP A N 1
ATOM 695 C CA . TRP A 1 86 ? 10.734 -23.562 -15.852 1 98.31 86 TRP A CA 1
ATOM 696 C C . TRP A 1 86 ? 12.07 -23.688 -15.133 1 98.31 86 TRP A C 1
ATOM 698 O O . TRP A 1 86 ? 12.211 -24.516 -14.227 1 98.31 86 TRP A O 1
ATOM 708 N N . ILE A 1 87 ? 13.031 -22.922 -15.523 1 98 87 ILE A N 1
ATOM 709 C CA . ILE A 1 87 ? 14.336 -22.938 -14.875 1 98 87 ILE A CA 1
ATOM 710 C C . ILE A 1 87 ? 14.375 -21.859 -13.781 1 98 87 ILE A C 1
ATOM 712 O O . ILE A 1 87 ? 14.547 -20.672 -14.07 1 98 87 ILE A O 1
ATOM 716 N N . GLN A 1 88 ? 14.312 -22.344 -12.57 1 97.44 88 GLN A N 1
ATOM 717 C CA . GLN A 1 88 ? 14.25 -21.422 -11.445 1 97.44 88 GLN A CA 1
ATOM 718 C C . GLN A 1 88 ? 15.617 -20.781 -11.188 1 97.44 88 GLN A C 1
ATOM 720 O O . GLN A 1 88 ? 15.695 -19.609 -10.805 1 97.44 88 GLN A O 1
ATOM 725 N N . HIS A 1 89 ? 16.609 -21.609 -11.32 1 97.31 89 HIS A N 1
ATOM 726 C CA . HIS A 1 89 ? 17.969 -21.094 -11.102 1 97.31 89 HIS A CA 1
ATOM 727 C C . HIS A 1 89 ? 18.938 -21.672 -12.133 1 97.31 89 HIS A C 1
ATOM 729 O O . HIS A 1 89 ? 18.75 -22.781 -12.617 1 97.31 89 HIS A O 1
ATOM 735 N N . HIS A 1 90 ? 19.891 -20.906 -12.461 1 97.88 90 HIS A N 1
ATOM 736 C CA . HIS A 1 90 ? 21.031 -21.297 -13.281 1 97.88 90 HIS A CA 1
ATOM 737 C C . HIS A 1 90 ? 22.344 -20.969 -12.586 1 97.88 90 HIS A C 1
ATOM 739 O O . HIS A 1 90 ? 22.469 -19.938 -11.93 1 97.88 90 HIS A O 1
ATOM 745 N N . PRO A 1 91 ? 23.312 -21.844 -12.703 1 97.75 91 PRO A N 1
ATOM 746 C CA . PRO A 1 91 ? 24.562 -21.656 -11.977 1 97.75 91 PRO A CA 1
ATOM 747 C C . PRO A 1 91 ? 25.25 -20.344 -12.328 1 97.75 91 PRO A C 1
ATOM 749 O O . PRO A 1 91 ? 26 -19.797 -11.508 1 97.75 91 PRO A O 1
ATOM 752 N N . ASN A 1 92 ? 25.031 -19.797 -13.531 1 98.44 92 ASN A N 1
ATOM 753 C CA . ASN A 1 92 ? 25.766 -18.641 -14.008 1 98.44 92 ASN A CA 1
ATOM 754 C C . ASN A 1 92 ? 25 -17.344 -13.727 1 98.44 92 ASN A C 1
ATOM 756 O O . ASN A 1 92 ? 25.406 -16.266 -14.195 1 98.44 92 ASN A O 1
ATOM 760 N N . GLU A 1 93 ? 23.906 -17.406 -12.969 1 98.44 93 GLU A N 1
ATOM 761 C CA . GLU A 1 93 ? 23.219 -16.188 -12.555 1 98.44 93 GLU A CA 1
ATOM 762 C C . GLU A 1 93 ? 24.188 -15.203 -11.891 1 98.44 93 GLU A C 1
ATOM 764 O O . GLU A 1 93 ? 25.016 -15.609 -11.078 1 98.44 93 GLU A O 1
ATOM 769 N N . LEU A 1 94 ? 24.047 -13.93 -12.281 1 98.56 94 LEU A N 1
ATOM 770 C CA . LEU A 1 94 ? 24.875 -12.891 -11.664 1 98.56 94 LEU A CA 1
ATOM 771 C C . LEU A 1 94 ? 24.172 -12.312 -10.43 1 98.56 94 LEU A C 1
ATOM 773 O O . LEU A 1 94 ? 23.078 -11.766 -10.539 1 98.56 94 LEU A O 1
ATOM 777 N N . LEU A 1 95 ? 24.828 -12.469 -9.305 1 98.31 95 LEU A N 1
ATOM 778 C CA . LEU A 1 95 ? 24.234 -12 -8.062 1 98.31 95 LEU A CA 1
ATOM 779 C C . LEU A 1 95 ? 25 -10.812 -7.496 1 98.31 95 LEU A C 1
ATOM 781 O O . LEU A 1 95 ? 26 -11 -6.789 1 98.31 95 LEU A O 1
ATOM 785 N N . ALA A 1 96 ? 24.438 -9.617 -7.73 1 97.88 96 ALA A N 1
ATOM 786 C CA . ALA A 1 96 ? 25.203 -8.414 -7.395 1 97.88 96 ALA A CA 1
ATOM 787 C C . ALA A 1 96 ? 24.625 -7.742 -6.148 1 97.88 96 ALA A C 1
ATOM 789 O O . ALA A 1 96 ? 25.297 -6.914 -5.523 1 97.88 96 ALA A O 1
ATOM 790 N N . LEU A 1 97 ? 23.422 -8.023 -5.812 1 95.25 97 LEU A N 1
ATOM 791 C CA . LEU A 1 97 ? 22.734 -7.289 -4.758 1 95.25 97 LEU A CA 1
ATOM 792 C C . LEU A 1 97 ? 23.188 -7.766 -3.381 1 95.25 97 LEU A C 1
ATOM 794 O O . LEU A 1 97 ? 22.781 -8.844 -2.928 1 95.25 97 LEU A O 1
ATOM 798 N N . GLY A 1 98 ? 23.953 -6.969 -2.779 1 92.94 98 GLY A N 1
ATOM 799 C CA . GLY A 1 98 ? 24.359 -7.227 -1.41 1 92.94 98 GLY A CA 1
ATOM 800 C C . GLY A 1 98 ? 25.5 -8.227 -1.312 1 92.94 98 GLY A C 1
ATOM 801 O O . GLY A 1 98 ? 25.953 -8.555 -0.213 1 92.94 98 GLY A O 1
ATOM 802 N N . THR A 1 99 ? 25.969 -8.703 -2.404 1 96.94 99 THR A N 1
ATOM 803 C CA . THR A 1 99 ? 27 -9.727 -2.398 1 96.94 99 THR A CA 1
ATOM 804 C C . THR A 1 99 ? 28.391 -9.094 -2.502 1 96.94 99 THR A C 1
ATOM 806 O O . THR A 1 99 ? 28.516 -7.891 -2.758 1 96.94 99 THR A O 1
ATOM 809 N N . GLY A 1 100 ? 29.391 -9.93 -2.203 1 95.88 100 GLY A N 1
ATOM 810 C CA . GLY A 1 100 ? 30.766 -9.5 -2.426 1 95.88 100 GLY A CA 1
ATOM 811 C C . GLY A 1 100 ? 31.172 -9.508 -3.889 1 95.88 100 GLY A C 1
ATOM 812 O O . GLY A 1 100 ? 30.328 -9.758 -4.762 1 95.88 100 GLY A O 1
ATOM 813 N N . ARG A 1 101 ? 32.406 -9 -4.137 1 96.81 101 ARG A N 1
ATOM 814 C CA . ARG A 1 101 ? 33 -9.023 -5.465 1 96.81 101 ARG A CA 1
ATOM 815 C C . ARG A 1 101 ? 34.281 -9.852 -5.477 1 96.81 101 ARG A C 1
ATOM 817 O O . ARG A 1 101 ? 34.938 -10 -4.445 1 96.81 101 ARG A O 1
ATOM 824 N N . HIS A 1 102 ? 34.5 -10.438 -6.625 1 96.88 102 HIS A N 1
ATOM 825 C CA . HIS A 1 102 ? 35.812 -11.023 -6.812 1 96.88 102 HIS A CA 1
ATOM 826 C C . HIS A 1 102 ? 36.906 -9.953 -6.742 1 96.88 102 HIS A C 1
ATOM 828 O O . HIS A 1 102 ? 36.625 -8.766 -6.918 1 96.88 102 HIS A O 1
ATOM 834 N N . PRO A 1 103 ? 38.156 -10.383 -6.418 1 95.69 103 PRO A N 1
ATOM 835 C CA . PRO A 1 103 ? 39.25 -9.406 -6.332 1 95.69 103 PRO A CA 1
ATOM 836 C C . PRO A 1 103 ? 39.344 -8.539 -7.582 1 95.69 103 PRO A C 1
ATOM 838 O O . PRO A 1 103 ? 39.75 -7.375 -7.5 1 95.69 103 PRO A O 1
ATOM 841 N N . ASP A 1 104 ? 38.969 -9.031 -8.719 1 95.5 104 ASP A N 1
ATOM 842 C CA . ASP A 1 104 ? 39.062 -8.273 -9.961 1 95.5 104 ASP A CA 1
ATOM 843 C C . ASP A 1 104 ? 37.781 -7.445 -10.188 1 95.5 104 ASP A C 1
ATOM 845 O O . ASP A 1 104 ? 37.594 -6.871 -11.258 1 95.5 104 ASP A O 1
ATOM 849 N N . GLY A 1 105 ? 36.844 -7.441 -9.266 1 94.62 105 GLY A N 1
ATOM 850 C CA . GLY A 1 105 ? 35.656 -6.617 -9.328 1 94.62 105 GLY A CA 1
ATOM 851 C C . GLY A 1 105 ? 34.469 -7.332 -9.938 1 94.62 105 GLY A C 1
ATOM 852 O O . GLY A 1 105 ? 33.344 -6.805 -9.945 1 94.62 105 GLY A O 1
ATOM 853 N N . ARG A 1 106 ? 34.656 -8.523 -10.297 1 95.81 106 ARG A N 1
ATOM 854 C CA . ARG A 1 106 ? 33.594 -9.273 -10.969 1 95.81 106 ARG A CA 1
ATOM 855 C C . ARG A 1 106 ? 32.5 -9.648 -10 1 95.81 106 ARG A C 1
ATOM 857 O O . ARG A 1 106 ? 32.75 -10 -8.844 1 95.81 106 ARG A O 1
ATOM 864 N N . ILE A 1 107 ? 31.25 -9.562 -10.508 1 97.56 107 ILE A N 1
ATOM 865 C CA . ILE A 1 107 ? 30.078 -10.031 -9.781 1 97.56 107 ILE A CA 1
ATOM 866 C C . ILE A 1 107 ? 30.109 -11.555 -9.68 1 97.56 107 ILE A C 1
ATOM 868 O O . ILE A 1 107 ? 30.406 -12.242 -10.656 1 97.56 107 ILE A O 1
ATOM 872 N N . PRO A 1 108 ? 29.922 -12.102 -8.484 1 98.31 108 PRO A N 1
ATOM 873 C CA . PRO A 1 108 ? 29.922 -13.562 -8.375 1 98.31 108 PRO A CA 1
ATOM 874 C C . PRO A 1 108 ? 28.672 -14.195 -8.992 1 98.31 108 PRO A C 1
ATOM 876 O O . PRO A 1 108 ? 27.609 -13.578 -9.008 1 98.31 108 PRO A O 1
ATOM 879 N N . THR A 1 109 ? 28.828 -15.375 -9.492 1 98.38 109 THR A N 1
ATOM 880 C CA . THR A 1 109 ? 27.688 -16.172 -9.961 1 98.38 109 THR A CA 1
ATOM 881 C C . THR A 1 109 ? 27.094 -16.984 -8.82 1 98.38 109 THR A C 1
ATOM 883 O O . THR A 1 109 ? 27.688 -17.078 -7.742 1 98.38 109 THR A O 1
ATOM 886 N N . ARG A 1 110 ? 25.953 -17.531 -9.07 1 97.75 110 ARG A N 1
ATOM 887 C CA . ARG A 1 110 ? 25.297 -18.375 -8.086 1 97.75 110 ARG A CA 1
ATOM 888 C C . ARG A 1 110 ? 26.203 -19.547 -7.695 1 97.75 110 ARG A C 1
ATOM 890 O O . ARG A 1 110 ? 26.359 -19.844 -6.508 1 97.75 110 ARG A O 1
ATOM 897 N N . ALA A 1 111 ? 26.797 -20.172 -8.688 1 97.81 111 ALA A N 1
ATOM 898 C CA . ALA A 1 111 ? 27.672 -21.328 -8.438 1 97.81 111 ALA A CA 1
ATOM 899 C C . ALA A 1 111 ? 28.891 -20.922 -7.609 1 97.81 111 ALA A C 1
ATOM 901 O O . ALA A 1 111 ? 29.344 -21.672 -6.742 1 97.81 111 ALA A O 1
ATOM 902 N N . GLU A 1 112 ? 29.422 -19.781 -7.902 1 97.88 112 GLU A N 1
ATOM 903 C CA . GLU A 1 112 ? 30.609 -19.312 -7.188 1 97.88 112 GLU A CA 1
ATOM 904 C C . GLU A 1 112 ? 30.281 -19.016 -5.723 1 97.88 112 GLU A C 1
ATOM 906 O O . GLU A 1 112 ? 31.094 -19.266 -4.84 1 97.88 112 GLU A O 1
ATOM 911 N N . ILE A 1 113 ? 29.141 -18.453 -5.457 1 97.31 113 ILE A N 1
ATOM 912 C CA . ILE A 1 113 ? 28.719 -18.188 -4.086 1 97.31 113 ILE A CA 1
ATOM 913 C C . ILE A 1 113 ? 28.5 -19.516 -3.354 1 97.31 113 ILE A C 1
ATOM 915 O O . ILE A 1 113 ? 28.828 -19.625 -2.168 1 97.31 113 ILE A O 1
ATOM 919 N N . GLU A 1 114 ? 27.938 -20.516 -4.047 1 96.5 114 GLU A N 1
ATOM 920 C CA . GLU A 1 114 ? 27.75 -21.844 -3.451 1 96.5 114 GLU A CA 1
ATOM 921 C C . GLU A 1 114 ? 29.094 -22.453 -3.053 1 96.5 114 GLU A C 1
ATOM 923 O O . GLU A 1 114 ? 29.188 -23.125 -2.027 1 96.5 114 GLU A O 1
ATOM 928 N N . ALA A 1 115 ? 30.078 -22.234 -3.861 1 96.75 115 ALA A N 1
ATOM 929 C CA . ALA A 1 115 ? 31.406 -22.781 -3.619 1 96.75 115 ALA A CA 1
ATOM 930 C C . ALA A 1 115 ? 32.156 -21.984 -2.547 1 96.75 115 ALA A C 1
ATOM 932 O O . ALA A 1 115 ? 32.969 -22.531 -1.821 1 96.75 115 ALA A O 1
ATOM 933 N N . ASP A 1 116 ? 31.875 -20.703 -2.479 1 96.5 116 ASP A N 1
ATOM 934 C CA . ASP A 1 116 ? 32.5 -19.797 -1.525 1 96.5 116 ASP A CA 1
ATOM 935 C C . ASP A 1 116 ? 31.484 -18.875 -0.878 1 96.5 116 ASP A C 1
ATOM 937 O O . ASP A 1 116 ? 31.234 -17.766 -1.364 1 96.5 116 ASP A O 1
ATOM 941 N N . ALA A 1 117 ? 31.062 -19.266 0.272 1 93.69 117 ALA A N 1
ATOM 942 C CA . ALA A 1 117 ? 29.969 -18.578 0.957 1 93.69 117 ALA A CA 1
ATOM 943 C C . ALA A 1 117 ? 30.375 -17.156 1.336 1 93.69 117 ALA A C 1
ATOM 945 O O . ALA A 1 117 ? 29.531 -16.297 1.586 1 93.69 117 ALA A O 1
ATOM 946 N N . SER A 1 118 ? 31.656 -16.891 1.398 1 95.06 118 SER A N 1
ATOM 947 C CA . SER A 1 118 ? 32.125 -15.555 1.777 1 95.06 118 SER A CA 1
ATOM 948 C C . SER A 1 118 ? 31.766 -14.516 0.72 1 95.06 118 SER A C 1
ATOM 950 O O . SER A 1 118 ? 31.781 -13.32 0.991 1 95.06 118 SER A O 1
ATOM 952 N N . LEU A 1 119 ? 31.422 -14.961 -0.526 1 97.06 119 LEU A N 1
ATOM 953 C CA . LEU A 1 119 ? 31 -14.07 -1.603 1 97.06 119 LEU A CA 1
ATOM 954 C C . LEU A 1 119 ? 29.531 -13.695 -1.459 1 97.06 119 LEU A C 1
ATOM 956 O O . LEU A 1 119 ? 29.047 -12.766 -2.113 1 97.06 119 LEU A O 1
ATOM 960 N N . GLY A 1 120 ? 28.828 -14.492 -0.664 1 96.12 120 GLY A N 1
ATOM 961 C CA . GLY A 1 120 ? 27.391 -14.289 -0.553 1 96.12 120 GLY A CA 1
ATOM 962 C C . GLY A 1 120 ? 27.031 -13.086 0.294 1 96.12 120 GLY A C 1
ATOM 963 O O . GLY A 1 120 ? 27.891 -12.32 0.703 1 96.12 120 GLY A O 1
ATOM 964 N N . LYS A 1 121 ? 25.734 -12.844 0.481 1 92.56 121 LYS A N 1
ATOM 965 C CA . LYS A 1 121 ? 25.219 -11.734 1.275 1 92.56 121 LYS A CA 1
ATOM 966 C C . LYS A 1 121 ? 25.391 -11.992 2.768 1 92.56 121 LYS A C 1
ATOM 968 O O . LYS A 1 121 ? 24.938 -13.016 3.287 1 92.56 121 LYS A O 1
ATOM 973 N N . PRO A 1 122 ? 26.016 -11.141 3.432 1 92.5 122 PRO A N 1
ATOM 974 C CA . PRO A 1 122 ? 26.172 -11.336 4.875 1 92.5 122 PRO A CA 1
ATOM 975 C C . PRO A 1 122 ? 24.859 -11.203 5.633 1 92.5 122 PRO A C 1
ATOM 977 O O . PRO A 1 122 ? 23.922 -10.57 5.141 1 92.5 122 PRO A O 1
ATOM 980 N N . ALA A 1 123 ? 24.844 -11.852 6.824 1 91.94 123 ALA A N 1
ATOM 981 C CA . ALA A 1 123 ? 23.688 -11.656 7.711 1 91.94 123 ALA A CA 1
ATOM 982 C C . ALA A 1 123 ? 23.562 -10.195 8.125 1 91.94 123 ALA A C 1
ATOM 984 O O . ALA A 1 123 ? 24.562 -9.477 8.219 1 91.94 123 ALA A O 1
ATOM 985 N N . PRO A 1 124 ? 22.359 -9.781 8.422 1 92.75 124 PRO A N 1
ATOM 986 C CA . PRO A 1 124 ? 22.156 -8.391 8.82 1 92.75 124 PRO A CA 1
ATOM 987 C C . PRO A 1 124 ? 22.875 -8.039 10.117 1 92.75 124 PRO A C 1
ATOM 989 O O . PRO A 1 124 ? 23.25 -6.887 10.328 1 92.75 124 PRO A O 1
ATOM 992 N N . LEU A 1 125 ? 22.906 -9.008 11.047 1 96.06 125 LEU A N 1
ATOM 993 C CA . LEU A 1 125 ? 23.625 -8.844 12.312 1 96.06 125 LEU A CA 1
ATOM 994 C C . LEU A 1 125 ? 24.516 -10.047 12.586 1 96.06 125 LEU A C 1
ATOM 996 O O . LEU A 1 125 ? 24.234 -11.156 12.133 1 96.06 125 LEU A O 1
ATOM 1000 N N . SER A 1 126 ? 25.609 -9.82 13.305 1 95 126 SER A N 1
ATOM 1001 C CA . SER A 1 126 ? 26.547 -10.883 13.633 1 95 126 SER A CA 1
ATOM 1002 C C . SER A 1 126 ? 26.562 -11.148 15.141 1 95 126 SER A C 1
ATOM 1004 O O . SER A 1 126 ? 27.578 -11.602 15.68 1 95 126 SER A O 1
ATOM 1006 N N . THR A 1 127 ? 25.5 -11.023 15.805 1 97.44 127 THR A N 1
ATOM 1007 C CA . THR A 1 127 ? 25.438 -11.234 17.25 1 97.44 127 THR A CA 1
ATOM 1008 C C . THR A 1 127 ? 24.906 -12.625 17.562 1 97.44 127 THR A C 1
ATOM 1010 O O . THR A 1 127 ? 24.188 -13.219 16.75 1 97.44 127 THR A O 1
ATOM 1013 N N . GLN A 1 128 ? 25.234 -13.086 18.766 1 98.19 128 GLN A N 1
ATOM 1014 C CA . GLN A 1 128 ? 24.719 -14.367 19.234 1 98.19 128 GLN A CA 1
ATOM 1015 C C . GLN A 1 128 ? 23.203 -14.344 19.344 1 98.19 128 GLN A C 1
ATOM 1017 O O . GLN A 1 128 ? 22.531 -15.328 19.031 1 98.19 128 GLN A O 1
ATOM 1022 N N . GLU A 1 129 ? 22.656 -13.25 19.797 1 98.56 129 GLU A N 1
ATOM 1023 C CA . GLU A 1 129 ? 21.219 -13.117 19.922 1 98.56 129 GLU A CA 1
ATOM 1024 C C . GLU A 1 129 ? 20.531 -13.297 18.562 1 98.56 129 GLU A C 1
ATOM 1026 O O . GLU A 1 129 ? 19.5 -13.969 18.469 1 98.56 129 GLU A O 1
ATOM 1031 N N . TYR A 1 130 ? 21.125 -12.633 17.578 1 98.19 130 TYR A N 1
ATOM 1032 C CA . TYR A 1 130 ? 20.594 -12.773 16.234 1 98.19 130 TYR A CA 1
ATOM 1033 C C . TYR A 1 130 ? 20.578 -14.234 15.797 1 98.19 130 TYR A C 1
ATOM 1035 O O . TYR A 1 130 ? 19.547 -14.734 15.344 1 98.19 130 TYR A O 1
ATOM 1043 N N . ASP A 1 131 ? 21.641 -14.953 15.992 1 97.94 131 ASP A N 1
ATOM 1044 C CA . ASP A 1 131 ? 21.766 -16.344 15.57 1 97.94 131 ASP A CA 1
ATOM 1045 C C . ASP A 1 131 ? 20.781 -17.234 16.328 1 97.94 131 ASP A C 1
ATOM 1047 O O . ASP A 1 131 ? 20.125 -18.094 15.719 1 97.94 131 ASP A O 1
ATOM 1051 N N . THR A 1 132 ? 20.672 -17 17.578 1 98.5 132 THR A N 1
ATOM 1052 C CA . THR A 1 132 ? 19.781 -17.812 18.406 1 98.5 132 THR A CA 1
ATOM 1053 C C . THR A 1 132 ? 18.328 -17.594 18.016 1 98.5 132 THR A C 1
ATOM 1055 O O . THR A 1 132 ? 17.562 -18.547 17.891 1 98.5 132 THR A O 1
ATOM 1058 N N . THR A 1 133 ? 17.953 -16.328 17.844 1 98.62 133 THR A N 1
ATOM 1059 C CA . THR A 1 133 ? 16.594 -16 17.469 1 98.62 133 THR A CA 1
ATOM 1060 C C . THR A 1 133 ? 16.266 -16.578 16.094 1 98.62 133 THR A C 1
ATOM 1062 O O . THR A 1 133 ? 15.18 -17.141 15.891 1 98.62 133 THR A O 1
ATOM 1065 N N . LYS A 1 134 ? 17.188 -16.422 15.18 1 97.5 134 LYS A N 1
ATOM 1066 C CA . LYS A 1 134 ? 17 -16.969 13.836 1 97.5 134 LYS A CA 1
ATOM 1067 C C . LYS A 1 134 ? 16.828 -18.484 13.883 1 97.5 134 LYS A C 1
ATOM 1069 O O . LYS A 1 134 ? 16 -19.047 13.164 1 97.5 134 LYS A O 1
ATOM 1074 N N . GLU A 1 135 ? 17.609 -19.125 14.734 1 97.69 135 GLU A N 1
ATOM 1075 C CA . GLU A 1 135 ? 17.516 -20.562 14.898 1 97.69 135 GLU A CA 1
ATOM 1076 C C . GLU A 1 135 ? 16.141 -20.969 15.43 1 97.69 135 GLU A C 1
ATOM 1078 O O . GLU A 1 135 ? 15.555 -21.953 14.977 1 97.69 135 GLU A O 1
ATOM 1083 N N . GLN A 1 136 ? 15.617 -20.25 16.344 1 98.38 136 GLN A N 1
ATOM 1084 C CA . GLN A 1 136 ? 14.289 -20.5 16.891 1 98.38 136 GLN A CA 1
ATOM 1085 C C . GLN A 1 136 ? 13.211 -20.344 15.82 1 98.38 136 GLN A C 1
ATOM 1087 O O . GLN A 1 136 ? 12.297 -21.156 15.719 1 98.38 136 GLN A O 1
ATOM 1092 N N . MET A 1 137 ? 13.312 -19.312 15.039 1 98 137 MET A N 1
ATOM 1093 C CA . MET A 1 137 ? 12.375 -19.078 13.945 1 98 137 MET A CA 1
ATOM 1094 C C . MET A 1 137 ? 12.445 -20.203 12.922 1 98 137 MET A C 1
ATOM 1096 O O . MET A 1 137 ? 11.414 -20.719 12.469 1 98 137 MET A O 1
ATOM 1100 N N . ASN A 1 138 ? 13.664 -20.609 12.594 1 96.69 138 ASN A N 1
ATOM 1101 C CA . ASN A 1 138 ? 13.852 -21.703 11.648 1 96.69 138 ASN A CA 1
ATOM 1102 C C . ASN A 1 138 ? 13.273 -23.016 12.18 1 96.69 138 ASN A C 1
ATOM 1104 O O . ASN A 1 138 ? 12.812 -23.859 11.398 1 96.69 138 ASN A O 1
ATOM 1108 N N . GLY A 1 139 ? 13.32 -23.125 13.461 1 97.31 139 GLY A N 1
ATOM 1109 C CA . GLY A 1 139 ? 12.719 -24.297 14.094 1 97.31 139 GLY A CA 1
ATOM 1110 C C . GLY A 1 139 ? 11.227 -24.406 13.859 1 97.31 139 GLY A C 1
ATOM 1111 O O . GLY A 1 139 ? 10.648 -25.484 13.977 1 97.31 139 GLY A O 1
ATOM 1112 N N . ILE A 1 140 ? 10.633 -23.312 13.5 1 97.62 140 ILE A N 1
ATOM 1113 C CA . ILE A 1 140 ? 9.211 -23.281 13.188 1 97.62 140 ILE A CA 1
ATOM 1114 C C . ILE A 1 140 ? 9.016 -23.312 11.672 1 97.62 140 ILE A C 1
ATOM 1116 O O . ILE A 1 140 ? 8.211 -24.094 11.156 1 97.62 140 ILE A O 1
ATOM 1120 N N . LEU A 1 141 ? 9.789 -22.594 10.883 1 97.5 141 LEU A N 1
ATOM 1121 C CA . LEU A 1 141 ? 9.484 -22.203 9.508 1 97.5 141 LEU A CA 1
ATOM 1122 C C . LEU A 1 1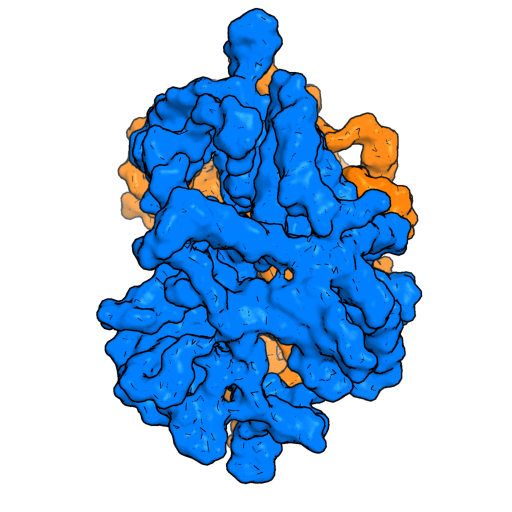41 ? 10.148 -23.156 8.516 1 97.5 141 LEU A C 1
ATOM 1124 O O . LEU A 1 141 ? 9.789 -23.172 7.34 1 97.5 141 LEU A O 1
ATOM 1128 N N . LYS A 1 142 ? 11.133 -23.984 9 1 96.88 142 LYS A N 1
ATOM 1129 C CA . LYS A 1 142 ? 11.938 -24.734 8.039 1 96.88 142 LYS A CA 1
ATOM 1130 C C . LYS A 1 142 ? 12.023 -26.203 8.43 1 96.88 142 LYS A C 1
ATOM 1132 O O . LYS A 1 142 ? 12.906 -26.938 7.957 1 96.88 142 LYS A O 1
ATOM 1137 N N . LYS A 1 143 ? 11.164 -26.656 9.234 1 97 143 LYS A N 1
ATOM 1138 C CA . LYS A 1 143 ? 11.164 -28.062 9.609 1 97 143 LYS A CA 1
ATOM 1139 C C . LYS A 1 143 ? 10.75 -28.953 8.438 1 97 143 LYS A C 1
ATOM 1141 O O . LYS A 1 143 ? 9.688 -28.734 7.844 1 97 143 LYS A O 1
ATOM 1146 N N . LYS A 1 144 ? 11.531 -29.953 8.242 1 97.44 144 LYS A N 1
ATOM 1147 C CA . LYS A 1 144 ? 11.352 -30.828 7.09 1 97.44 144 LYS A CA 1
ATOM 1148 C C . LYS A 1 144 ? 9.977 -31.484 7.109 1 97.44 144 LYS A C 1
ATOM 1150 O O . LYS A 1 144 ? 9.266 -31.484 6.102 1 97.44 144 LYS A O 1
ATOM 1155 N N . ASP A 1 145 ? 9.586 -31.984 8.211 1 97.38 145 ASP A N 1
ATOM 1156 C CA . ASP A 1 145 ? 8.32 -32.719 8.312 1 97.38 145 ASP A CA 1
ATOM 1157 C C . ASP A 1 145 ? 7.133 -31.797 8.055 1 97.38 145 ASP A C 1
ATOM 1159 O O . ASP A 1 145 ? 6.125 -32.219 7.48 1 97.38 145 ASP A O 1
ATOM 1163 N N . ILE A 1 146 ? 7.23 -30.609 8.508 1 97.56 146 ILE A N 1
ATOM 1164 C CA . ILE A 1 146 ? 6.16 -29.641 8.289 1 97.56 146 ILE A CA 1
ATOM 1165 C C . ILE A 1 146 ? 6.078 -29.281 6.809 1 97.56 146 ILE A C 1
ATOM 1167 O O . ILE A 1 146 ? 4.992 -29.266 6.227 1 97.56 146 ILE A O 1
ATOM 1171 N N . LEU A 1 147 ? 7.199 -29.016 6.168 1 98 147 LEU A N 1
ATOM 1172 C CA . LEU A 1 147 ? 7.211 -28.688 4.75 1 98 147 LEU A CA 1
ATOM 1173 C C . LEU A 1 147 ? 6.652 -29.828 3.916 1 98 147 LEU A C 1
ATOM 1175 O O . LEU A 1 147 ? 5.848 -29.609 3.008 1 98 147 LEU A O 1
ATOM 1179 N N . LYS A 1 148 ? 7.012 -31.062 4.246 1 97.5 148 LYS A N 1
ATOM 1180 C CA . LYS A 1 148 ? 6.477 -32.25 3.555 1 97.5 148 LYS A CA 1
ATOM 1181 C C . LYS A 1 148 ? 4.965 -32.344 3.73 1 97.5 148 LYS A C 1
ATOM 1183 O O . LYS A 1 148 ? 4.25 -32.719 2.797 1 97.5 148 LYS A O 1
ATOM 1188 N N . SER A 1 149 ? 4.555 -32.062 4.93 1 96.81 149 SER A N 1
ATOM 1189 C CA . SER A 1 149 ? 3.123 -32.156 5.199 1 96.81 149 SER A CA 1
ATOM 1190 C C . SER A 1 149 ? 2.346 -31.172 4.332 1 96.81 149 SER A C 1
ATOM 1192 O O . SER A 1 149 ? 1.235 -31.469 3.889 1 96.81 149 SER A O 1
ATOM 1194 N N . ILE A 1 150 ? 2.875 -29.969 4.086 1 97.31 150 ILE A N 1
ATOM 1195 C CA . ILE A 1 150 ? 2.24 -28.969 3.234 1 97.31 150 ILE A CA 1
ATOM 1196 C C . ILE A 1 150 ? 2.152 -29.484 1.802 1 97.31 150 ILE A C 1
ATOM 1198 O O . ILE A 1 150 ? 1.12 -29.328 1.144 1 97.31 150 ILE A O 1
ATOM 1202 N N . GLN A 1 151 ? 3.209 -30.109 1.319 1 96.75 151 GLN A N 1
ATOM 1203 C CA . GLN A 1 151 ? 3.252 -30.641 -0.042 1 96.75 151 GLN A CA 1
ATOM 1204 C C . GLN A 1 151 ? 2.279 -31.797 -0.216 1 96.75 151 GLN A C 1
ATOM 1206 O O . GLN A 1 151 ? 1.633 -31.922 -1.259 1 96.75 151 GLN A O 1
ATOM 1211 N N . ARG A 1 152 ? 2.123 -32.594 0.801 1 95.19 152 ARG A N 1
ATOM 1212 C CA . ARG A 1 152 ? 1.283 -33.781 0.736 1 95.19 152 ARG A CA 1
ATOM 1213 C C . ARG A 1 152 ? -0.194 -33.438 0.837 1 95.19 152 ARG A C 1
ATOM 1215 O O . ARG A 1 152 ? -1.037 -34.031 0.183 1 95.19 152 ARG A O 1
ATOM 1222 N N . ASP A 1 153 ? -0.487 -32.5 1.758 1 94.56 153 ASP A N 1
ATOM 1223 C CA . ASP A 1 153 ? -1.863 -32.094 2.027 1 94.56 153 ASP A CA 1
ATOM 1224 C C . ASP A 1 153 ? -1.915 -30.703 2.615 1 94.56 153 ASP A C 1
ATOM 1226 O O . ASP A 1 153 ? -1.979 -30.531 3.834 1 94.56 153 ASP A O 1
ATOM 1230 N N . VAL A 1 154 ? -2.031 -29.766 1.734 1 95.25 154 VAL A N 1
ATOM 1231 C CA . VAL A 1 154 ? -1.925 -28.359 2.131 1 95.25 154 VAL A CA 1
ATOM 1232 C C . VAL A 1 154 ? -3.092 -27.984 3.043 1 95.25 154 VAL A C 1
ATOM 1234 O O . VAL A 1 154 ? -2.945 -27.156 3.947 1 95.25 154 VAL A O 1
ATOM 1237 N N . TRP A 1 155 ? -4.266 -28.578 2.912 1 92.56 155 TRP A N 1
ATOM 1238 C CA . TRP A 1 155 ? -5.461 -28.25 3.689 1 92.56 155 TRP A CA 1
ATOM 1239 C C . TRP A 1 155 ? -5.309 -28.703 5.137 1 92.56 155 TRP A C 1
ATOM 1241 O O . TRP A 1 155 ? -5.605 -27.953 6.066 1 92.56 155 TRP A O 1
ATOM 1251 N N . ARG A 1 156 ? -4.895 -29.875 5.277 1 94.75 156 ARG A N 1
ATOM 1252 C CA . ARG A 1 156 ? -4.66 -30.406 6.617 1 94.75 156 ARG A CA 1
ATOM 1253 C C . ARG A 1 156 ? -3.533 -29.656 7.316 1 94.75 156 ARG A C 1
ATOM 1255 O O . ARG A 1 156 ? -3.611 -29.375 8.516 1 94.75 156 ARG A O 1
ATOM 1262 N N . ALA A 1 157 ? -2.459 -29.406 6.531 1 96.94 157 ALA A N 1
ATOM 1263 C CA . ALA A 1 157 ? -1.343 -28.656 7.094 1 96.94 157 ALA A CA 1
ATOM 1264 C C . ALA A 1 157 ? -1.793 -27.281 7.562 1 96.94 157 ALA A C 1
ATOM 1266 O O . ALA A 1 157 ? -1.357 -26.797 8.617 1 96.94 157 ALA A O 1
ATOM 1267 N N . HIS A 1 158 ? -2.617 -26.625 6.797 1 97.31 158 HIS A N 1
ATOM 1268 C CA . HIS A 1 158 ? -3.15 -25.328 7.168 1 97.31 158 HIS A CA 1
ATOM 1269 C C . HIS A 1 158 ? -3.947 -25.406 8.469 1 97.31 158 HIS A C 1
ATOM 1271 O O . HIS A 1 158 ? -3.762 -24.578 9.359 1 97.31 158 HIS A O 1
ATOM 1277 N N . LYS A 1 159 ? -4.832 -26.375 8.562 1 96.56 159 LYS A N 1
ATOM 1278 C CA . LYS A 1 159 ? -5.613 -26.562 9.781 1 96.56 159 LYS A CA 1
ATOM 1279 C C . LYS A 1 159 ? -4.699 -26.781 10.992 1 96.56 159 LYS A C 1
ATOM 1281 O O . LYS A 1 159 ? -4.941 -26.219 12.062 1 96.56 159 LYS A O 1
ATOM 1286 N N . GLN A 1 160 ? -3.701 -27.562 10.82 1 97.06 160 GLN A N 1
ATOM 1287 C CA . GLN A 1 160 ? -2.758 -27.812 11.906 1 97.06 160 GLN A CA 1
ATOM 1288 C C . GLN A 1 160 ? -2.061 -26.531 12.344 1 97.06 160 GLN A C 1
ATOM 1290 O O . GLN A 1 160 ? -1.891 -26.297 13.539 1 97.06 160 GLN A O 1
ATOM 1295 N N . ALA A 1 161 ? -1.637 -25.75 11.359 1 97.75 161 ALA A N 1
ATOM 1296 C CA . ALA A 1 161 ? -0.991 -24.469 11.672 1 97.75 161 ALA A CA 1
ATOM 1297 C C . ALA A 1 161 ? -1.929 -23.562 12.461 1 97.75 161 ALA A C 1
ATOM 1299 O O . ALA A 1 161 ? -1.51 -22.906 13.414 1 97.75 161 ALA A O 1
ATOM 1300 N N . MET A 1 162 ? -3.217 -23.469 12.078 1 97.06 162 MET A N 1
ATOM 1301 C CA . MET A 1 162 ? -4.207 -22.688 12.805 1 97.06 162 MET A CA 1
ATOM 1302 C C . MET A 1 162 ? -4.379 -23.203 14.227 1 97.06 162 MET A C 1
ATOM 1304 O O . MET A 1 162 ? -4.414 -22.406 15.18 1 97.06 162 MET A O 1
ATOM 1308 N N . ASP A 1 163 ? -4.438 -24.516 14.352 1 97 163 ASP A N 1
ATOM 1309 C CA . ASP A 1 163 ? -4.66 -25.141 15.648 1 97 163 ASP A CA 1
ATOM 1310 C C . ASP A 1 163 ? -3.467 -24.922 16.578 1 97 163 ASP A C 1
ATOM 1312 O O . ASP A 1 163 ? -3.625 -24.875 17.797 1 97 163 ASP A O 1
ATOM 1316 N N . GLN A 1 164 ? -2.316 -24.797 16 1 96.5 164 GLN A N 1
ATOM 1317 C CA . GLN A 1 164 ? -1.097 -24.609 16.781 1 96.5 164 GLN A CA 1
ATOM 1318 C C . GLN A 1 164 ? -0.904 -23.141 17.156 1 96.5 164 GLN A C 1
ATOM 1320 O O . GLN A 1 164 ? 0.08 -22.781 17.797 1 96.5 164 GLN A O 1
ATOM 1325 N N . GLY A 1 165 ? -1.783 -22.281 16.703 1 95.5 165 GLY A N 1
ATOM 1326 C CA . GLY A 1 165 ? -1.748 -20.875 17.094 1 95.5 165 GLY A CA 1
ATOM 1327 C C . GLY A 1 165 ? -0.792 -20.062 16.25 1 95.5 165 GLY A C 1
ATOM 1328 O O . GLY A 1 165 ? -0.432 -18.938 16.625 1 95.5 165 GLY A O 1
ATOM 1329 N N . LEU A 1 166 ? -0.416 -20.516 15.094 1 97.19 166 LEU A N 1
ATOM 1330 C CA . LEU A 1 166 ? 0.55 -19.828 14.242 1 97.19 166 LEU A CA 1
ATOM 1331 C C . LEU A 1 166 ? -0.098 -18.641 13.531 1 97.19 166 LEU A C 1
ATOM 1333 O O . LEU A 1 166 ? 0.595 -17.828 12.93 1 97.19 166 LEU A O 1
ATOM 1337 N N . ASP A 1 167 ? -1.385 -18.484 13.648 1 97.44 167 ASP A N 1
ATOM 1338 C CA . ASP A 1 167 ? -2.078 -17.328 13.094 1 97.44 167 ASP A CA 1
ATOM 1339 C C . ASP A 1 167 ? -2.391 -16.297 14.188 1 97.44 167 ASP A C 1
ATOM 1341 O O . ASP A 1 167 ? -2.863 -15.203 13.898 1 97.44 167 ASP A O 1
ATOM 1345 N N . ASP A 1 168 ? -2.121 -16.625 15.445 1 96.5 168 ASP A N 1
ATOM 1346 C CA . ASP A 1 168 ? -2.424 -15.734 16.562 1 96.5 168 ASP A CA 1
ATOM 1347 C C . ASP A 1 168 ? -1.288 -14.742 16.812 1 96.5 168 ASP A C 1
ATOM 1349 O O . ASP A 1 168 ? -1.499 -13.68 17.406 1 96.5 168 ASP A O 1
ATOM 1353 N N . TRP A 1 169 ? -0.139 -15.164 16.391 1 97 169 TRP A N 1
ATOM 1354 C CA . TRP A 1 169 ? 1.057 -14.344 16.562 1 97 169 TRP A CA 1
ATOM 1355 C C . TRP A 1 169 ? 1.614 -13.914 15.203 1 97 169 TRP A C 1
ATOM 1357 O O . TRP A 1 169 ? 1.711 -14.727 14.281 1 97 169 TRP A O 1
ATOM 1367 N N . SER A 1 170 ? 1.949 -12.633 15.078 1 96.62 170 SER A N 1
ATOM 1368 C CA . SER A 1 170 ? 2.865 -12.281 13.992 1 96.62 170 SER A CA 1
ATOM 1369 C C . SER A 1 170 ? 4.285 -12.742 14.305 1 96.62 170 SER A C 1
ATOM 1371 O O . SER A 1 170 ? 4.648 -12.914 15.469 1 96.62 170 SER A O 1
ATOM 1373 N N . GLU A 1 171 ? 5.082 -12.914 13.297 1 97.5 171 GLU A N 1
ATOM 1374 C CA . GLU A 1 171 ? 6.477 -13.297 13.5 1 97.5 171 GLU A CA 1
ATOM 1375 C C . GLU A 1 171 ? 7.207 -12.266 14.367 1 97.5 171 GLU A C 1
ATOM 1377 O O . GLU A 1 171 ? 7.949 -12.633 15.273 1 97.5 171 GLU A O 1
ATOM 1382 N N . GLN A 1 172 ? 6.988 -11.023 14.117 1 96.5 172 GLN A N 1
ATOM 1383 C CA . GLN A 1 172 ? 7.617 -9.961 14.898 1 96.5 172 GLN A CA 1
ATOM 1384 C C . GLN A 1 172 ? 7.215 -10.039 16.359 1 96.5 172 GLN A C 1
ATOM 1386 O O . GLN A 1 172 ? 8.062 -9.945 17.25 1 96.5 172 GLN A O 1
ATOM 1391 N N . ALA A 1 173 ? 5.922 -10.227 16.594 1 97.12 173 ALA A N 1
ATOM 1392 C CA . ALA A 1 173 ? 5.438 -10.273 17.969 1 97.12 173 ALA A CA 1
ATOM 1393 C C . ALA A 1 173 ? 5.969 -11.516 18.703 1 97.12 173 ALA A C 1
ATOM 1395 O O . ALA A 1 173 ? 6.297 -11.453 19.891 1 97.12 173 ALA A O 1
ATOM 1396 N N . MET A 1 174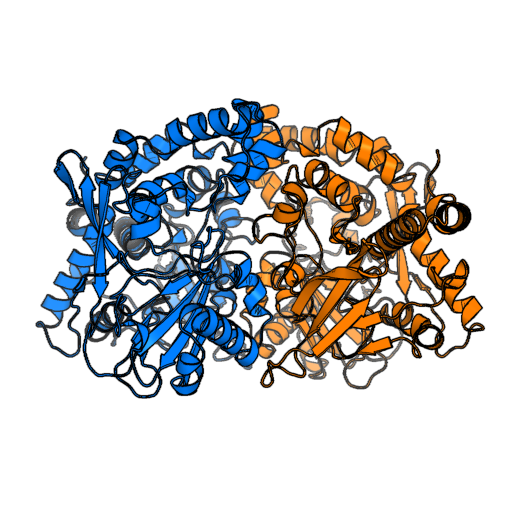 ? 5.988 -12.664 18.031 1 97.81 174 MET A N 1
ATOM 1397 C CA . MET A 1 174 ? 6.531 -13.875 18.641 1 97.81 174 MET A CA 1
ATOM 1398 C C . MET A 1 174 ? 7.988 -13.68 19.047 1 97.81 174 MET A C 1
ATOM 1400 O O . MET A 1 174 ? 8.375 -14 20.172 1 97.81 174 MET A O 1
ATOM 1404 N N . MET A 1 175 ? 8.812 -13.133 18.156 1 98.25 175 MET A N 1
ATOM 1405 C CA . MET A 1 175 ? 10.219 -12.898 18.453 1 98.25 175 MET A CA 1
ATOM 1406 C C . MET A 1 175 ? 10.375 -11.969 19.656 1 98.25 175 MET A C 1
ATOM 1408 O O . MET A 1 175 ? 11.164 -12.25 20.562 1 98.25 175 MET A O 1
ATOM 1412 N N . ARG A 1 176 ? 9.594 -10.898 19.672 1 97.31 176 ARG A N 1
ATOM 1413 C CA . ARG A 1 176 ? 9.742 -9.867 20.688 1 97.31 176 ARG A CA 1
ATOM 1414 C C . ARG A 1 176 ? 9.227 -10.352 22.047 1 97.31 176 ARG A C 1
ATOM 1416 O O . ARG A 1 176 ? 9.898 -10.195 23.062 1 97.31 176 ARG A O 1
ATOM 1423 N N . HIS A 1 177 ? 8.078 -11.031 22.078 1 97.12 177 HIS A N 1
ATOM 1424 C CA . HIS A 1 177 ? 7.371 -11.203 23.344 1 97.12 177 HIS A CA 1
ATOM 1425 C C . HIS A 1 177 ? 7.465 -12.641 23.828 1 97.12 177 HIS A C 1
ATOM 1427 O O . HIS A 1 177 ? 7.293 -12.906 25.031 1 97.12 177 HIS A O 1
ATOM 1433 N N . VAL A 1 178 ? 7.684 -13.562 22.906 1 97.69 178 VAL A N 1
ATOM 1434 C CA . VAL A 1 178 ? 7.824 -14.953 23.312 1 97.69 178 VAL A CA 1
ATOM 1435 C C . VAL A 1 178 ? 9.305 -15.32 23.406 1 97.69 178 VAL A C 1
ATOM 1437 O O . VAL A 1 178 ? 9.773 -15.781 24.438 1 97.69 178 VAL A O 1
ATOM 1440 N N . PHE A 1 179 ? 10.078 -15.039 22.359 1 98.44 179 PHE A N 1
ATOM 1441 C CA . PHE A 1 179 ? 11.5 -15.375 22.359 1 98.44 179 PHE A CA 1
ATOM 1442 C C . PHE A 1 179 ? 12.305 -14.328 23.125 1 98.44 179 PHE A C 1
ATOM 1444 O O . PHE A 1 179 ? 13.469 -14.555 23.453 1 98.44 179 PHE A O 1
ATOM 1451 N N . LYS A 1 180 ? 11.719 -13.164 23.391 1 98.19 180 LYS A N 1
ATOM 1452 C CA . LYS A 1 180 ? 12.312 -12.078 24.156 1 98.19 180 LYS A CA 1
ATOM 1453 C C . LYS A 1 180 ? 13.523 -11.492 23.453 1 98.19 180 LYS A C 1
ATOM 1455 O O . LYS A 1 180 ? 14.508 -11.109 24.094 1 98.19 180 LYS A O 1
ATOM 1460 N N . ALA A 1 181 ? 13.453 -11.539 22.094 1 98.44 181 ALA A N 1
ATOM 1461 C CA . ALA A 1 181 ? 14.508 -10.914 21.297 1 98.44 181 ALA A CA 1
ATOM 1462 C C . ALA A 1 181 ? 14.43 -9.391 21.391 1 98.44 181 ALA A C 1
ATOM 1464 O O . ALA A 1 181 ? 13.359 -8.828 21.625 1 98.44 181 ALA A O 1
ATOM 1465 N N . SER A 1 182 ? 15.594 -8.742 21.312 1 98.19 182 SER A N 1
ATOM 1466 C CA . SER A 1 182 ? 15.641 -7.281 21.312 1 98.19 182 SER A CA 1
ATOM 1467 C C . SER A 1 182 ? 14.953 -6.695 20.094 1 98.19 182 SER A C 1
ATOM 1469 O O . SER A 1 182 ? 14.75 -7.395 19.094 1 98.19 182 SER A O 1
ATOM 1471 N N . GLU A 1 183 ? 14.609 -5.406 20.156 1 97.19 183 GLU A N 1
ATOM 1472 C CA . GLU A 1 183 ? 14 -4.703 19.031 1 97.19 183 GLU A CA 1
ATOM 1473 C C . GLU A 1 183 ? 14.875 -4.773 17.797 1 97.19 183 GLU A C 1
ATOM 1475 O O . GLU A 1 183 ? 14.383 -5.012 16.688 1 97.19 183 GLU A O 1
ATOM 1480 N N . ASN A 1 184 ? 16.125 -4.516 18 1 98.19 184 ASN A N 1
ATOM 1481 C CA . ASN A 1 184 ? 17.062 -4.488 16.891 1 98.19 184 ASN A CA 1
ATOM 1482 C C . ASN A 1 184 ? 17.141 -5.844 16.188 1 98.19 184 ASN A C 1
ATOM 1484 O O . ASN A 1 184 ? 17.109 -5.914 14.961 1 98.19 184 ASN A O 1
ATOM 1488 N N . VAL A 1 185 ? 17.219 -6.945 16.938 1 98.5 185 VAL A N 1
ATOM 1489 C CA . VAL A 1 185 ? 17.312 -8.289 16.359 1 98.5 185 VAL A CA 1
ATOM 1490 C C . VAL A 1 185 ? 16 -8.648 15.68 1 98.5 185 VAL A C 1
ATOM 1492 O O . VAL A 1 185 ? 16 -9.188 14.57 1 98.5 185 VAL A O 1
ATOM 1495 N N . THR A 1 186 ? 14.883 -8.359 16.344 1 98.06 186 THR A N 1
ATOM 1496 C CA . THR A 1 186 ? 13.578 -8.602 15.75 1 98.06 186 THR A CA 1
ATOM 1497 C C . THR A 1 186 ? 13.445 -7.883 14.414 1 98.06 186 THR A C 1
ATOM 1499 O O . THR A 1 186 ? 13.047 -8.484 13.414 1 98.06 186 THR A O 1
ATOM 1502 N N . ASP A 1 187 ? 13.812 -6.637 14.422 1 97.81 187 ASP A N 1
ATOM 1503 C CA . ASP A 1 187 ? 13.719 -5.809 13.227 1 97.81 187 ASP A CA 1
ATOM 1504 C C . ASP A 1 187 ? 14.625 -6.348 12.117 1 97.81 187 ASP A C 1
ATOM 1506 O O . ASP A 1 187 ? 14.234 -6.391 10.953 1 97.81 187 ASP A O 1
ATOM 1510 N N . ALA A 1 188 ? 15.82 -6.742 12.453 1 97.94 188 ALA A N 1
ATOM 1511 C CA . ALA A 1 188 ? 16.797 -7.23 11.469 1 97.94 188 ALA A CA 1
ATOM 1512 C C . ALA A 1 188 ? 16.297 -8.5 10.789 1 97.94 188 ALA A C 1
ATOM 1514 O O . ALA A 1 188 ? 16.438 -8.656 9.57 1 97.94 188 ALA A O 1
ATOM 1515 N N . ILE A 1 189 ? 15.695 -9.352 11.555 1 97.31 189 ILE A N 1
ATOM 1516 C CA . ILE A 1 189 ? 15.195 -10.609 11 1 97.31 189 ILE A CA 1
ATOM 1517 C C . ILE A 1 189 ? 13.953 -10.344 10.156 1 97.31 189 ILE A C 1
ATOM 1519 O O . ILE A 1 189 ? 13.852 -10.82 9.023 1 97.31 189 ILE A O 1
ATOM 1523 N N . TRP A 1 190 ? 13.086 -9.578 10.711 1 95.06 190 TRP A N 1
ATOM 1524 C CA . TRP A 1 190 ? 11.797 -9.344 10.078 1 95.06 190 TRP A CA 1
ATOM 1525 C C . TRP A 1 190 ? 11.961 -8.57 8.773 1 95.06 190 TRP A C 1
ATOM 1527 O O . TRP A 1 190 ? 11.305 -8.867 7.773 1 95.06 190 TRP A O 1
ATOM 1537 N N . THR A 1 191 ? 12.828 -7.527 8.711 1 95.19 191 THR A N 1
ATOM 1538 C CA . THR A 1 191 ? 12.977 -6.672 7.539 1 95.19 191 THR A CA 1
ATOM 1539 C C . THR A 1 191 ? 13.789 -7.375 6.461 1 95.19 191 THR A C 1
ATOM 1541 O O . THR A 1 191 ? 13.875 -6.895 5.328 1 95.19 191 THR A O 1
ATOM 1544 N N . ALA A 1 192 ? 14.367 -8.523 6.793 1 93.56 192 ALA A N 1
ATOM 1545 C CA . ALA A 1 192 ? 15.133 -9.289 5.812 1 93.56 192 ALA A CA 1
ATOM 1546 C C . ALA A 1 192 ? 14.211 -10.195 4.988 1 93.56 192 ALA A C 1
ATOM 1548 O O . ALA A 1 192 ? 14.648 -10.789 3.996 1 93.56 192 ALA A O 1
ATOM 1549 N N . GLY A 1 193 ? 12.969 -10.25 5.391 1 89.19 193 GLY A N 1
ATOM 1550 C CA . GLY A 1 193 ? 12 -11.07 4.68 1 89.19 193 GLY A CA 1
ATOM 1551 C C . GLY A 1 193 ? 10.773 -10.289 4.23 1 89.19 193 GLY A C 1
ATOM 1552 O O . GLY A 1 193 ? 10.766 -9.062 4.27 1 89.19 193 GLY A O 1
ATOM 1553 N N . ASP A 1 194 ? 9.828 -11.031 3.729 1 89.06 194 ASP A N 1
ATOM 1554 C CA . ASP A 1 194 ? 8.609 -10.422 3.191 1 89.06 194 ASP A CA 1
ATOM 1555 C C . ASP A 1 194 ? 7.383 -10.859 3.986 1 89.06 194 ASP A C 1
ATOM 1557 O O . ASP A 1 194 ? 6.254 -10.523 3.625 1 89.06 194 ASP A O 1
ATOM 1561 N N . TYR A 1 195 ? 7.621 -11.594 5.082 1 92.81 195 TYR A N 1
ATOM 1562 C CA . TYR A 1 195 ? 6.469 -12.227 5.719 1 92.81 195 TYR A CA 1
ATOM 1563 C C . TYR A 1 195 ? 6.367 -11.82 7.184 1 92.81 195 TYR A C 1
ATOM 1565 O O . TYR A 1 195 ? 7.383 -11.711 7.875 1 92.81 195 TYR A O 1
ATOM 1573 N N . ASP A 1 196 ? 5.188 -11.594 7.562 1 92.12 196 ASP A N 1
ATOM 1574 C CA . ASP A 1 196 ? 4.91 -11.398 8.984 1 92.12 196 ASP A CA 1
ATOM 1575 C C . ASP A 1 196 ? 4.004 -12.5 9.523 1 92.12 196 ASP A C 1
ATOM 1577 O O . ASP A 1 196 ? 3.875 -12.664 10.734 1 92.12 196 ASP A O 1
ATOM 1581 N N . VAL A 1 197 ? 3.375 -13.273 8.664 1 96.62 197 VAL A N 1
ATOM 1582 C CA . VAL A 1 197 ? 2.459 -14.352 9.023 1 96.62 197 VAL A CA 1
ATOM 1583 C C . VAL A 1 197 ? 3.127 -15.703 8.773 1 96.62 197 VAL A C 1
ATOM 1585 O O . VAL A 1 197 ? 3.627 -15.961 7.676 1 96.62 197 VAL A O 1
ATOM 1588 N N . PHE A 1 198 ? 3.072 -16.578 9.742 1 98.31 198 PHE A N 1
ATOM 1589 C CA . PHE A 1 198 ? 3.807 -17.844 9.711 1 98.31 198 PHE A CA 1
ATOM 1590 C C . PHE A 1 198 ? 3.336 -18.719 8.547 1 98.31 198 PHE A C 1
ATOM 1592 O O . PHE A 1 198 ? 4.152 -19.266 7.805 1 98.31 198 PHE A O 1
ATOM 1599 N N . TRP A 1 199 ? 2.047 -18.844 8.359 1 98.25 199 TRP A N 1
ATOM 1600 C CA . TRP A 1 199 ? 1.525 -19.766 7.355 1 98.25 199 TRP A CA 1
ATOM 1601 C C . TRP A 1 199 ? 2.008 -19.375 5.961 1 98.25 199 TRP A C 1
ATOM 1603 O O . TRP A 1 199 ? 2.396 -20.234 5.172 1 98.25 199 TRP A O 1
ATOM 1613 N N . ASP A 1 200 ? 1.975 -18.125 5.68 1 97.19 200 ASP A N 1
ATOM 1614 C CA . ASP A 1 200 ? 2.391 -17.672 4.355 1 97.19 200 ASP A CA 1
ATOM 1615 C C . ASP A 1 200 ? 3.863 -17.984 4.105 1 97.19 200 ASP A C 1
ATOM 1617 O O . ASP A 1 200 ? 4.242 -18.391 3.008 1 97.19 200 ASP A O 1
ATOM 1621 N N . GLU A 1 201 ? 4.656 -17.781 5.109 1 97.69 201 GLU A N 1
ATOM 1622 C CA . GLU A 1 201 ? 6.074 -18.094 4.941 1 97.69 201 GLU A CA 1
ATOM 1623 C C . GLU A 1 201 ? 6.312 -19.594 4.887 1 97.69 201 GLU A C 1
ATOM 1625 O O . GLU A 1 201 ? 7.16 -20.062 4.129 1 97.69 201 GLU A O 1
ATOM 1630 N N . LEU A 1 202 ? 5.602 -20.359 5.703 1 98.19 202 LEU A N 1
ATOM 1631 C CA . LEU A 1 202 ? 5.699 -21.812 5.645 1 98.19 202 LEU A CA 1
ATOM 1632 C C . LEU A 1 202 ? 5.391 -22.328 4.242 1 98.19 202 LEU A C 1
ATOM 1634 O O . LEU A 1 202 ? 6.125 -23.156 3.703 1 98.19 202 LEU A O 1
ATOM 1638 N N . HIS A 1 203 ? 4.316 -21.812 3.715 1 97.56 203 HIS A N 1
ATOM 1639 C CA . HIS A 1 203 ? 3.928 -22.203 2.367 1 97.56 203 HIS A CA 1
ATOM 1640 C C . HIS A 1 203 ? 4.984 -21.797 1.345 1 97.56 203 HIS A C 1
ATOM 1642 O O . HIS A 1 203 ? 5.332 -22.594 0.46 1 97.56 203 HIS A O 1
ATOM 1648 N N . HIS A 1 204 ? 5.492 -20.625 1.447 1 96.75 204 HIS A N 1
ATOM 1649 C CA . HIS A 1 204 ? 6.59 -20.156 0.604 1 96.75 204 HIS A CA 1
ATOM 1650 C C . HIS A 1 204 ? 7.801 -21.078 0.722 1 96.75 204 HIS A C 1
ATOM 1652 O O . HIS A 1 204 ? 8.391 -21.469 -0.289 1 96.75 204 HIS A O 1
ATOM 1658 N N . ASN A 1 205 ? 8.188 -21.375 1.952 1 97.31 205 ASN A N 1
ATOM 1659 C CA . ASN A 1 205 ? 9.367 -22.188 2.205 1 97.31 205 ASN A CA 1
ATOM 1660 C C . ASN A 1 205 ? 9.195 -23.609 1.646 1 97.31 205 ASN A C 1
ATOM 1662 O O . ASN A 1 205 ? 10.164 -24.234 1.22 1 97.31 205 ASN A O 1
ATOM 1666 N N . SER A 1 206 ? 7.98 -24.062 1.6 1 97.5 206 SER A N 1
ATOM 1667 C CA . SER A 1 206 ? 7.703 -25.391 1.071 1 97.5 206 SER A CA 1
ATOM 1668 C C . SER A 1 206 ? 7.902 -25.438 -0.44 1 97.5 206 SER A C 1
ATOM 1670 O O . SER A 1 206 ? 8.07 -26.516 -1.016 1 97.5 206 SER A O 1
ATOM 1672 N N . ASN A 1 207 ? 7.789 -24.266 -1.051 1 96.25 207 ASN A N 1
ATOM 1673 C CA . ASN A 1 207 ? 7.926 -24.188 -2.5 1 96.25 207 ASN A CA 1
ATOM 1674 C C . ASN A 1 207 ? 9.227 -23.484 -2.898 1 96.25 207 ASN A C 1
ATOM 1676 O O . ASN A 1 207 ? 10.25 -24.141 -3.113 1 96.25 207 ASN A O 1
ATOM 1680 N N . LEU A 1 208 ? 9.273 -22.25 -2.732 1 94.56 208 LEU A N 1
ATOM 1681 C CA . LEU A 1 208 ? 10.359 -21.422 -3.23 1 94.56 208 LEU A CA 1
ATOM 1682 C C . LEU A 1 208 ? 11.594 -21.562 -2.348 1 94.56 208 LEU A C 1
ATOM 1684 O O . LEU A 1 208 ? 12.719 -21.312 -2.801 1 94.56 208 LEU A O 1
ATOM 1688 N N . GLY A 1 209 ? 11.359 -21.984 -1.099 1 95.94 209 GLY A N 1
ATOM 1689 C CA . GLY A 1 209 ? 12.477 -22.172 -0.187 1 95.94 209 GLY A CA 1
ATOM 1690 C C . GLY A 1 209 ? 13.289 -23.406 -0.488 1 95.94 209 GLY A C 1
ATOM 1691 O O . GLY A 1 209 ? 14.398 -23.578 0.034 1 95.94 209 GLY A O 1
ATOM 1692 N N . LEU A 1 210 ? 12.82 -24.281 -1.278 1 97.81 210 LEU A N 1
ATOM 1693 C CA . LEU A 1 210 ? 13.531 -25.484 -1.692 1 97.81 210 LEU A CA 1
ATOM 1694 C C . LEU A 1 210 ? 14.195 -25.281 -3.049 1 97.81 210 LEU A C 1
ATOM 1696 O O . LEU A 1 210 ? 13.836 -25.953 -4.027 1 97.81 210 LEU A O 1
ATOM 1700 N N . ASP A 1 211 ? 15.281 -24.516 -2.979 1 95.56 211 ASP A N 1
ATOM 1701 C CA . ASP A 1 211 ? 15.867 -23.984 -4.199 1 95.56 211 ASP A CA 1
ATOM 1702 C C . ASP A 1 211 ? 17.016 -24.859 -4.688 1 95.56 211 ASP A C 1
ATOM 1704 O O . ASP A 1 211 ? 17.719 -24.484 -5.637 1 95.56 211 ASP A O 1
ATOM 1708 N N . GLY A 1 212 ? 17.328 -25.953 -4.066 1 94.69 212 GLY A N 1
ATOM 1709 C CA . GLY A 1 212 ? 18.328 -26.906 -4.52 1 94.69 212 GLY A CA 1
ATOM 1710 C C . GLY A 1 212 ? 19.734 -26.547 -4.062 1 94.69 212 GLY A C 1
ATOM 1711 O O . GLY A 1 212 ? 20.688 -27.281 -4.332 1 94.69 212 GLY A O 1
ATOM 1712 N N . SER A 1 213 ? 19.875 -25.422 -3.348 1 93.75 213 SER A N 1
ATOM 1713 C CA . SER A 1 213 ? 21.188 -25.047 -2.809 1 93.75 213 SER A CA 1
ATOM 1714 C C . SER A 1 213 ? 21.625 -26.031 -1.722 1 93.75 213 SER A C 1
ATOM 1716 O O . SER A 1 213 ? 20.844 -26.875 -1.282 1 93.75 213 SER A O 1
ATOM 1718 N N . SER A 1 214 ? 22.906 -25.828 -1.296 1 91.25 214 SER A N 1
ATOM 1719 C CA . SER A 1 214 ? 23.453 -26.719 -0.271 1 91.25 214 SER A CA 1
ATOM 1720 C C . SER A 1 214 ? 22.703 -26.562 1.048 1 91.25 214 SER A C 1
ATOM 1722 O O . SER A 1 214 ? 22.578 -27.516 1.817 1 91.25 214 SER A O 1
ATOM 1724 N N . SER A 1 215 ? 22.172 -25.391 1.264 1 89.75 215 SER A N 1
ATOM 1725 C CA . SER A 1 215 ? 21.5 -25.109 2.529 1 89.75 215 SER A CA 1
ATOM 1726 C C . SER A 1 215 ? 20.031 -25.516 2.469 1 89.75 215 SER A C 1
ATOM 1728 O O . SER A 1 215 ? 19.359 -25.609 3.502 1 89.75 215 SER A O 1
ATOM 1730 N N . ALA A 1 216 ? 19.531 -25.781 1.337 1 94.75 216 ALA A N 1
ATOM 1731 C CA . ALA A 1 216 ? 18.141 -26.172 1.195 1 94.75 216 ALA A CA 1
ATOM 1732 C C . ALA A 1 216 ? 17.938 -27.656 1.491 1 94.75 216 ALA A C 1
ATOM 1734 O O . ALA A 1 216 ? 18.875 -28.453 1.337 1 94.75 216 ALA A O 1
ATOM 1735 N N . LEU A 1 217 ? 16.703 -28 1.851 1 97.25 217 LEU A N 1
ATOM 1736 C CA . LEU A 1 217 ? 16.375 -29.375 2.172 1 97.25 217 LEU A CA 1
ATOM 1737 C C . LEU A 1 217 ? 16.125 -30.188 0.901 1 97.25 217 LEU A C 1
ATOM 1739 O O . LEU A 1 217 ? 16.109 -31.422 0.938 1 97.25 217 LEU A O 1
ATOM 1743 N N . GLY A 1 218 ? 15.93 -29.516 -0.169 1 97.75 218 GLY A N 1
ATOM 1744 C CA . GLY A 1 218 ? 15.594 -30.141 -1.44 1 97.75 218 GLY A CA 1
ATOM 1745 C C . GLY A 1 218 ? 15.492 -29.141 -2.58 1 97.75 218 GLY A C 1
ATOM 1746 O O . GLY A 1 218 ? 16 -28.031 -2.482 1 97.75 218 GLY A O 1
ATOM 1747 N N . GLU A 1 219 ? 14.914 -29.609 -3.646 1 98.25 219 GLU A N 1
ATOM 1748 C CA . GLU A 1 219 ? 14.766 -28.766 -4.828 1 98.25 219 GLU A CA 1
ATOM 1749 C C . GLU A 1 219 ? 13.398 -28.969 -5.488 1 98.25 219 GLU A C 1
ATOM 1751 O O . GLU A 1 219 ? 13.023 -30.094 -5.805 1 98.25 219 GLU A O 1
ATOM 1756 N N . THR A 1 220 ? 12.711 -27.875 -5.629 1 98.5 220 THR A N 1
ATOM 1757 C CA . THR A 1 220 ? 11.438 -27.875 -6.352 1 98.5 220 THR A CA 1
ATOM 1758 C C . THR A 1 220 ? 11.68 -27.859 -7.859 1 98.5 220 THR A C 1
ATOM 1760 O O . THR A 1 220 ? 12.484 -27.062 -8.352 1 98.5 220 THR A O 1
ATOM 1763 N N . LYS A 1 221 ? 11.031 -28.781 -8.578 1 98.12 221 LYS A N 1
ATOM 1764 C CA . LYS A 1 221 ? 10.938 -28.719 -10.039 1 98.12 221 LYS A CA 1
ATOM 1765 C C . LYS A 1 221 ? 9.742 -27.891 -10.477 1 98.12 221 LYS A C 1
ATOM 1767 O O . LYS A 1 221 ? 8.641 -28.031 -9.945 1 98.12 221 LYS A O 1
ATOM 1772 N N . TRP A 1 222 ? 10.023 -27 -11.445 1 98.31 222 TRP A N 1
ATOM 1773 C CA . TRP A 1 222 ? 9.008 -26.047 -11.852 1 98.31 222 TRP A CA 1
ATOM 1774 C C . TRP A 1 222 ? 8.625 -26.25 -13.32 1 98.31 222 TRP A C 1
ATOM 1776 O O . TRP A 1 222 ? 9.406 -26.781 -14.102 1 98.31 222 TRP A O 1
ATOM 1786 N N . LYS A 1 223 ? 7.453 -25.812 -13.648 1 98.38 223 LYS A N 1
ATOM 1787 C CA . LYS A 1 223 ? 6.988 -25.75 -15.031 1 98.38 223 LYS A CA 1
ATOM 1788 C C . LYS A 1 223 ? 6.285 -24.422 -15.312 1 98.38 223 LYS A C 1
ATOM 1790 O O . LYS A 1 223 ? 5.934 -23.688 -14.383 1 98.38 223 LYS A O 1
ATOM 1795 N N . CYS A 1 224 ? 6.176 -24.078 -16.469 1 98.31 224 CYS A N 1
ATOM 1796 C CA . CYS A 1 224 ? 5.344 -22.984 -16.938 1 98.31 224 CYS A CA 1
ATOM 1797 C C . CYS A 1 224 ? 4.625 -23.359 -18.234 1 98.31 224 CYS A C 1
ATOM 1799 O O . CYS A 1 224 ? 4.852 -24.438 -18.781 1 98.31 224 CYS A O 1
ATOM 1801 N N . ILE A 1 225 ? 3.732 -22.547 -18.641 1 98.38 225 ILE A N 1
ATOM 1802 C CA . ILE A 1 225 ? 2.947 -22.844 -19.828 1 98.38 225 ILE A CA 1
ATOM 1803 C C . ILE A 1 225 ? 3.68 -22.344 -21.062 1 98.38 225 ILE A C 1
ATOM 1805 O O . ILE A 1 225 ? 4.086 -21.188 -21.125 1 98.38 225 ILE A O 1
ATOM 1809 N N . ASP A 1 226 ? 3.855 -23.266 -22.047 1 97.88 226 ASP A N 1
ATOM 1810 C CA . ASP A 1 226 ? 4.457 -22.891 -23.328 1 97.88 226 ASP A CA 1
ATOM 1811 C C . ASP A 1 226 ? 3.627 -21.812 -24.031 1 97.88 226 ASP A C 1
ATOM 1813 O O . ASP A 1 226 ? 2.43 -22 -24.25 1 97.88 226 ASP A O 1
ATOM 1817 N N . GLY A 1 227 ? 4.207 -20.719 -24.312 1 97 227 GLY A N 1
ATOM 1818 C CA . GLY A 1 227 ? 3.502 -19.609 -24.953 1 97 227 GLY A CA 1
ATOM 1819 C C . GLY A 1 227 ? 2.836 -18.672 -23.953 1 97 227 GLY A C 1
ATOM 1820 O O . GLY A 1 227 ? 2.215 -17.688 -24.344 1 97 227 GLY A O 1
ATOM 1821 N N . GLY A 1 228 ? 2.834 -18.984 -22.656 1 97.5 228 GLY A N 1
ATOM 1822 C CA . GLY A 1 228 ? 2.348 -18.078 -21.625 1 97.5 228 GLY A CA 1
ATOM 1823 C C . GLY A 1 228 ? 1.071 -18.562 -20.953 1 97.5 228 GLY A C 1
ATOM 1824 O O . GLY A 1 228 ? 0.277 -19.281 -21.578 1 97.5 228 GLY A O 1
ATOM 1825 N N . PHE A 1 229 ? 0.763 -18.047 -19.844 1 98.38 229 PHE A N 1
ATOM 1826 C CA . PHE A 1 229 ? -0.313 -18.531 -18.984 1 98.38 229 PHE A CA 1
ATOM 1827 C C . PHE A 1 229 ? -1.673 -18.125 -19.531 1 98.38 229 PHE A C 1
ATOM 1829 O O . PHE A 1 229 ? -2.695 -18.719 -19.188 1 98.38 229 PHE A O 1
ATOM 1836 N N . SER A 1 230 ? -1.735 -17.109 -20.344 1 97.75 230 SER A N 1
ATOM 1837 C CA . SER A 1 230 ? -3.002 -16.719 -20.953 1 97.75 230 SER A CA 1
ATOM 1838 C C . SER A 1 230 ? -3.564 -17.859 -21.812 1 97.75 230 SER A C 1
ATOM 1840 O O . SER A 1 230 ? -4.766 -17.891 -22.078 1 97.75 230 SER A O 1
ATOM 1842 N N . ARG A 1 231 ? -2.719 -18.781 -22.234 1 98.06 231 ARG A N 1
ATOM 1843 C CA . ARG A 1 231 ? -3.191 -19.938 -23.016 1 98.06 231 ARG A CA 1
ATOM 1844 C C . ARG A 1 231 ? -4.191 -20.766 -22.203 1 98.06 231 ARG A C 1
ATOM 1846 O O . ARG A 1 231 ? -5.102 -21.359 -22.766 1 98.06 231 ARG A O 1
ATOM 1853 N N . LEU A 1 232 ? -3.988 -20.734 -20.875 1 98.38 232 LEU A N 1
ATOM 1854 C CA . LEU A 1 232 ? -4.902 -21.484 -20.016 1 98.38 232 LEU A CA 1
ATOM 1855 C C . LEU A 1 232 ? -6.297 -20.875 -20.047 1 98.38 232 LEU A C 1
ATOM 1857 O O . LEU A 1 232 ? -7.289 -21.594 -20.203 1 98.38 232 LEU A O 1
ATOM 1861 N N . SER A 1 233 ? -6.422 -19.609 -19.891 1 97.12 233 SER A N 1
ATOM 1862 C CA . SER A 1 233 ? -7.73 -18.969 -19.938 1 97.12 233 SER A CA 1
ATOM 1863 C C . SER A 1 233 ? -8.32 -19.016 -21.344 1 97.12 233 SER A C 1
ATOM 1865 O O . SER A 1 233 ? -9.523 -19.188 -21.5 1 97.12 233 SER A O 1
ATOM 1867 N N . ASP A 1 234 ? -7.473 -18.875 -22.359 1 97.69 234 ASP A N 1
ATOM 1868 C CA . ASP A 1 234 ? -7.938 -18.938 -23.734 1 97.69 234 ASP A CA 1
ATOM 1869 C C . ASP A 1 234 ? -8.57 -20.297 -24.047 1 97.69 234 ASP A C 1
ATOM 1871 O O . ASP A 1 234 ? -9.523 -20.375 -24.812 1 97.69 234 ASP A O 1
ATOM 1875 N N . ALA A 1 235 ? -8.039 -21.297 -23.453 1 98.38 235 ALA A N 1
ATOM 1876 C CA . ALA A 1 235 ? -8.516 -22.656 -23.703 1 98.38 235 ALA A CA 1
ATOM 1877 C C . ALA A 1 235 ? -9.969 -22.812 -23.266 1 98.38 235 ALA A C 1
ATOM 1879 O O . ALA A 1 235 ? -10.648 -23.766 -23.672 1 98.38 23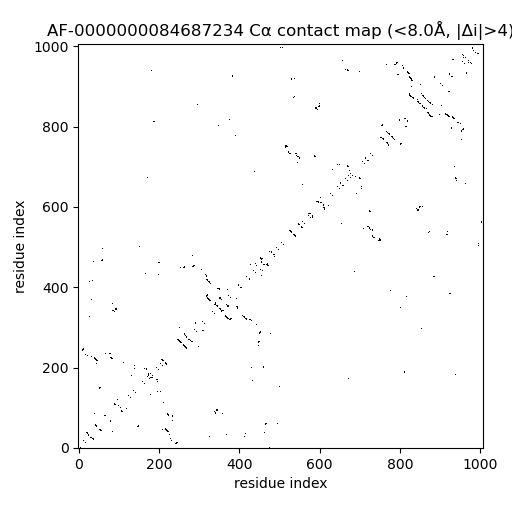5 ALA A O 1
ATOM 1880 N N . PHE A 1 236 ? -10.492 -21.922 -22.438 1 97.94 236 PHE A N 1
ATOM 1881 C CA . PHE A 1 236 ? -11.875 -21.969 -21.969 1 97.94 236 PHE A CA 1
ATOM 1882 C C . PHE A 1 236 ? -12.812 -21.375 -23.016 1 97.94 236 PHE A C 1
ATOM 1884 O O . PHE A 1 236 ? -14.016 -21.625 -23 1 97.94 236 PHE A O 1
ATOM 1891 N N . ILE A 1 237 ? -12.336 -20.562 -23.891 1 97.69 237 ILE A N 1
ATOM 1892 C CA . ILE A 1 237 ? -13.133 -19.656 -24.703 1 97.69 237 ILE A CA 1
ATOM 1893 C C . ILE A 1 237 ? -14.125 -20.453 -25.547 1 97.69 237 ILE A C 1
ATOM 1895 O O . ILE A 1 237 ? -15.32 -20.141 -25.578 1 97.69 237 ILE A O 1
ATOM 1899 N N . PRO A 1 238 ? -13.758 -21.594 -26.219 1 97.5 238 PRO A N 1
ATOM 1900 C CA . PRO A 1 238 ? -14.719 -22.328 -27.047 1 97.5 238 PRO A CA 1
ATOM 1901 C C . PRO A 1 238 ? -15.891 -22.875 -26.234 1 97.5 238 PRO A C 1
ATOM 1903 O O . PRO A 1 238 ? -16.953 -23.172 -26.797 1 97.5 238 PRO A O 1
ATOM 1906 N N . HIS A 1 239 ? -15.742 -22.922 -25 1 96.75 239 HIS A N 1
ATOM 1907 C CA . HIS A 1 239 ? -16.719 -23.609 -24.188 1 96.75 239 HIS A CA 1
ATOM 1908 C C . HIS A 1 239 ? -17.594 -22.625 -23.406 1 96.75 239 HIS A C 1
ATOM 1910 O O . HIS A 1 239 ? -18.641 -23 -22.875 1 96.75 239 HIS A O 1
ATOM 1916 N N . VAL A 1 240 ? -17.141 -21.312 -23.359 1 96.69 240 VAL A N 1
ATOM 1917 C CA . VAL A 1 240 ? -17.891 -20.391 -22.5 1 96.69 240 VAL A CA 1
ATOM 1918 C C . VAL A 1 240 ? -18.344 -19.188 -23.328 1 96.69 240 VAL A C 1
ATOM 1920 O O . VAL A 1 240 ? -19.094 -18.344 -22.844 1 96.69 240 VAL A O 1
ATOM 1923 N N . SER A 1 241 ? -17.969 -19.094 -24.547 1 96.62 241 SER A N 1
ATOM 1924 C CA . SER A 1 241 ? -18.141 -17.891 -25.359 1 96.62 241 SER A CA 1
ATOM 1925 C C . SER A 1 241 ? -19.625 -17.531 -25.5 1 96.62 241 SER A C 1
ATOM 1927 O O . SER A 1 241 ? -19.984 -16.359 -25.578 1 96.62 241 SER A O 1
ATOM 1929 N N . ASP A 1 242 ? -20.5 -18.484 -25.594 1 96.81 242 ASP A N 1
ATOM 1930 C CA . ASP A 1 242 ? -21.906 -18.234 -25.828 1 96.81 242 ASP A CA 1
ATOM 1931 C C . ASP A 1 242 ? -22.594 -17.719 -24.578 1 96.81 242 ASP A C 1
ATOM 1933 O O . ASP A 1 242 ? -23.734 -17.266 -24.625 1 96.81 242 ASP A O 1
ATOM 1937 N N . ARG A 1 243 ? -21.953 -17.75 -23.422 1 97.75 243 ARG A N 1
ATOM 1938 C CA . ARG A 1 243 ? -22.5 -17.312 -22.156 1 97.75 243 ARG A CA 1
ATOM 1939 C C . ARG A 1 243 ? -21.594 -16.281 -21.484 1 97.75 243 ARG A C 1
ATOM 1941 O O . ARG A 1 243 ? -21.594 -16.156 -20.25 1 97.75 243 ARG A O 1
ATOM 1948 N N . LEU A 1 244 ? -20.75 -15.695 -22.266 1 98.06 244 LEU A N 1
ATOM 1949 C CA . LEU A 1 244 ? -19.766 -14.734 -21.781 1 98.06 244 LEU A CA 1
ATOM 1950 C C . LEU A 1 244 ? -20.125 -13.312 -22.203 1 98.06 244 LEU A C 1
ATOM 1952 O O . LEU A 1 244 ? -20.375 -13.055 -23.375 1 98.06 244 LEU A O 1
ATOM 1956 N N . VAL A 1 245 ? -20.281 -12.398 -21.219 1 97.88 245 VAL A N 1
ATOM 1957 C CA . VAL A 1 245 ? -20.484 -10.984 -21.5 1 97.88 245 VAL A CA 1
ATOM 1958 C C . VAL A 1 245 ? -19.297 -10.18 -21 1 97.88 245 VAL A C 1
ATOM 1960 O O . VAL A 1 245 ? -18.969 -10.203 -19.812 1 97.88 245 VAL A O 1
ATOM 1963 N N . LEU A 1 246 ? -18.609 -9.477 -21.859 1 97.25 246 LEU A N 1
ATOM 1964 C CA . LEU A 1 246 ? -17.422 -8.688 -21.547 1 97.25 246 LEU A CA 1
ATOM 1965 C C . LEU A 1 246 ? -17.781 -7.215 -21.375 1 97.25 246 LEU A C 1
ATOM 1967 O O . LEU A 1 246 ? -18.906 -6.805 -21.672 1 97.25 246 LEU A O 1
ATOM 1971 N N . ASN A 1 247 ? -16.859 -6.426 -20.844 1 96.44 247 ASN A N 1
ATOM 1972 C CA . ASN A 1 247 ? -16.953 -4.977 -20.703 1 96.44 247 ASN A CA 1
ATOM 1973 C C . ASN A 1 247 ? -18.156 -4.57 -19.875 1 96.44 247 ASN A C 1
ATOM 1975 O O . ASN A 1 247 ? -18.875 -3.629 -20.219 1 96.44 247 ASN A O 1
ATOM 1979 N N . ARG A 1 248 ? -18.391 -5.316 -18.891 1 97.19 248 ARG A N 1
ATOM 1980 C CA . ARG A 1 248 ? -19.484 -5.027 -17.969 1 97.19 248 ARG A CA 1
ATOM 1981 C C . ARG A 1 248 ? -19.016 -5.074 -16.531 1 97.19 248 ARG A C 1
ATOM 1983 O O . ARG A 1 248 ? -18.891 -6.152 -15.938 1 97.19 248 ARG A O 1
ATOM 1990 N N . LYS A 1 249 ? -18.781 -3.941 -15.984 1 96.94 249 LYS A N 1
ATOM 1991 C CA . LYS A 1 249 ? -18.281 -3.824 -14.609 1 96.94 249 LYS A CA 1
ATOM 1992 C C . LYS A 1 249 ? -19.438 -3.688 -13.625 1 96.94 249 LYS A C 1
ATOM 1994 O O . LYS A 1 249 ? -20.078 -2.629 -13.539 1 96.94 249 LYS A O 1
ATOM 1999 N N . ILE A 1 250 ? -19.688 -4.656 -12.82 1 98.19 250 ILE A N 1
ATOM 2000 C CA . ILE A 1 250 ? -20.781 -4.645 -11.852 1 98.19 250 ILE A CA 1
ATOM 2001 C C . ILE A 1 250 ? -20.484 -3.621 -10.758 1 98.19 250 ILE A C 1
ATOM 2003 O O . ILE A 1 250 ? -19.375 -3.568 -10.227 1 98.19 250 ILE A O 1
ATOM 2007 N N . ARG A 1 251 ? -21.516 -2.822 -10.414 1 97.31 251 ARG A N 1
ATOM 2008 C CA . ARG A 1 251 ? -21.359 -1.741 -9.445 1 97.31 251 ARG A CA 1
ATOM 2009 C C . ARG A 1 251 ? -22.219 -1.991 -8.211 1 97.31 251 ARG A C 1
ATOM 2011 O O . ARG A 1 251 ? -22 -1.393 -7.152 1 97.31 251 ARG A O 1
ATOM 2018 N N . LYS A 1 252 ? -23.25 -2.838 -8.391 1 97.62 252 LYS A N 1
ATOM 2019 C CA . LYS A 1 252 ? -24.219 -3.018 -7.316 1 97.62 252 LYS A CA 1
ATOM 2020 C C . LYS A 1 252 ? -24.719 -4.461 -7.262 1 97.62 252 LYS A C 1
ATOM 2022 O O . LYS A 1 252 ? -24.984 -5.066 -8.305 1 97.62 252 LYS A O 1
ATOM 2027 N N . LEU A 1 253 ? -24.672 -5.051 -6.086 1 98.5 253 LEU A N 1
ATOM 2028 C CA . LEU A 1 253 ? -25.297 -6.332 -5.762 1 98.5 253 LEU A CA 1
ATOM 2029 C C . LEU A 1 253 ? -26.438 -6.145 -4.758 1 98.5 253 LEU A C 1
ATOM 2031 O O . LEU A 1 253 ? -26.219 -5.613 -3.664 1 98.5 253 LEU A O 1
ATOM 2035 N N . GLU A 1 254 ? -27.641 -6.566 -5.113 1 97.69 254 GLU A N 1
ATOM 2036 C CA . GLU A 1 254 ? -28.797 -6.422 -4.234 1 97.69 254 GLU A CA 1
ATOM 2037 C C . GLU A 1 254 ? -29.531 -7.75 -4.055 1 97.69 254 GLU A C 1
ATOM 2039 O O . GLU A 1 254 ? -29.516 -8.594 -4.953 1 97.69 254 GLU A O 1
ATOM 2044 N N . THR A 1 255 ? -30.125 -7.902 -2.896 1 97.31 255 THR A N 1
ATOM 2045 C CA . THR A 1 255 ? -31.062 -8.984 -2.682 1 97.31 255 THR A CA 1
ATOM 2046 C C . THR A 1 255 ? -32.469 -8.57 -3.109 1 97.31 255 THR A C 1
ATOM 2048 O O . THR A 1 255 ? -32.969 -7.512 -2.703 1 97.31 255 THR A O 1
ATOM 2051 N N . ILE A 1 256 ? -33 -9.367 -3.918 1 96.25 256 ILE A N 1
ATOM 2052 C CA . ILE A 1 256 ? -34.375 -9.062 -4.344 1 96.25 256 ILE A CA 1
ATOM 2053 C C . ILE A 1 256 ? -35.281 -10.258 -4.07 1 96.25 256 ILE A C 1
ATOM 2055 O O . ILE A 1 256 ? -34.812 -11.383 -3.924 1 96.25 256 ILE A O 1
ATOM 2059 N N . ASP A 1 257 ? -36.625 -9.906 -3.939 1 91.31 257 ASP A N 1
ATOM 2060 C CA . ASP A 1 257 ? -37.594 -10.969 -3.717 1 91.31 257 ASP A CA 1
ATOM 2061 C C . ASP A 1 257 ? -37.812 -11.781 -4.988 1 91.31 257 ASP A C 1
ATOM 2063 O O . ASP A 1 257 ? -37.969 -11.219 -6.074 1 91.31 257 ASP A O 1
ATOM 2067 N N . GLY A 1 258 ? -37.531 -13.039 -4.785 1 83.44 258 GLY A N 1
ATOM 2068 C CA . GLY A 1 258 ? -37.875 -13.914 -5.891 1 83.44 258 GLY A CA 1
ATOM 2069 C C . GLY A 1 258 ? -39.281 -14.453 -5.809 1 83.44 258 GLY A C 1
ATOM 2070 O O . GLY A 1 258 ? -40.094 -14 -4.988 1 83.44 258 GLY A O 1
ATOM 2071 N N . GLU A 1 259 ? -39.562 -15.281 -6.832 1 77.06 259 GLU A N 1
ATOM 2072 C CA . GLU A 1 259 ? -40.844 -15.977 -6.812 1 77.06 259 GLU A CA 1
ATOM 2073 C C . GLU A 1 259 ? -40.938 -16.969 -5.652 1 77.06 259 GLU A C 1
ATOM 2075 O O . GLU A 1 259 ? -39.938 -17.562 -5.273 1 77.06 259 GLU A O 1
ATOM 2080 N N . ASN A 1 260 ? -42.094 -17.062 -4.914 1 76.44 260 ASN A N 1
ATOM 2081 C CA . ASN A 1 260 ? -42.406 -18.047 -3.879 1 76.44 260 ASN A CA 1
ATOM 2082 C C . ASN A 1 260 ? -41.594 -17.812 -2.613 1 76.44 260 ASN A C 1
ATOM 2084 O O . ASN A 1 260 ? -41.188 -18.75 -1.947 1 76.44 260 ASN A O 1
ATOM 2088 N N . GLY A 1 261 ? -41.062 -16.656 -2.512 1 77.44 261 GLY A N 1
ATOM 2089 C CA . GLY A 1 261 ? -40.438 -16.328 -1.239 1 77.44 261 GLY A CA 1
ATOM 2090 C C . GLY A 1 261 ? -38.938 -16.547 -1.23 1 77.44 261 GLY A C 1
ATOM 2091 O O . GLY A 1 261 ? -38.281 -16.375 -0.198 1 77.44 261 GLY A O 1
ATOM 2092 N N . HIS A 1 262 ? -38.375 -17.031 -2.32 1 85.44 262 HIS A N 1
ATOM 2093 C CA . HIS A 1 262 ? -36.906 -17.25 -2.365 1 85.44 262 HIS A CA 1
ATOM 2094 C C . HIS A 1 262 ? -36.188 -15.984 -2.82 1 85.44 262 HIS A C 1
ATOM 2096 O O . HIS A 1 262 ? -36.625 -15.336 -3.779 1 85.44 262 HIS A O 1
ATOM 2102 N N . ASN A 1 263 ? -35.156 -15.664 -2.09 1 91.19 263 ASN A N 1
ATOM 2103 C CA . ASN A 1 263 ? -34.375 -14.477 -2.432 1 91.19 263 ASN A CA 1
ATOM 2104 C C . ASN A 1 263 ? -33.562 -14.688 -3.709 1 91.19 263 ASN A C 1
ATOM 2106 O O . ASN A 1 263 ? -33.281 -15.82 -4.082 1 91.19 263 ASN A O 1
ATOM 2110 N N . ARG A 1 264 ? -33.438 -13.664 -4.402 1 96 264 ARG A N 1
ATOM 2111 C CA . ARG A 1 264 ? -32.656 -13.609 -5.613 1 96 264 ARG A CA 1
ATOM 2112 C C . ARG A 1 264 ? -31.625 -12.469 -5.551 1 96 264 ARG A C 1
ATOM 2114 O O . ARG A 1 264 ? -31.594 -11.711 -4.574 1 96 264 ARG A O 1
ATOM 2121 N N . THR A 1 265 ? -30.688 -12.469 -6.555 1 97.62 265 THR A N 1
ATOM 2122 C CA . THR A 1 265 ? -29.688 -11.414 -6.625 1 97.62 265 THR A CA 1
ATOM 2123 C C . THR A 1 265 ? -29.906 -10.539 -7.855 1 97.62 265 THR A C 1
ATOM 2125 O O . THR A 1 265 ? -30.297 -11.031 -8.914 1 97.62 265 THR A O 1
ATOM 2128 N N . ARG A 1 266 ? -29.875 -9.289 -7.77 1 98.12 266 ARG A N 1
ATOM 2129 C CA . ARG A 1 266 ? -29.844 -8.336 -8.875 1 98.12 266 ARG A CA 1
ATOM 2130 C C . ARG A 1 266 ? -28.469 -7.711 -9.016 1 98.12 266 ARG A C 1
ATOM 2132 O O . ARG A 1 266 ? -27.938 -7.129 -8.07 1 98.12 266 ARG A O 1
ATOM 2139 N N . LEU A 1 267 ? -27.766 -7.852 -10.148 1 98.69 267 LEU A N 1
ATOM 2140 C CA . LEU A 1 267 ? -26.5 -7.215 -10.492 1 98.69 267 LEU A CA 1
ATOM 2141 C C . LEU A 1 267 ? -26.734 -5.996 -11.375 1 98.69 267 LEU A C 1
ATOM 2143 O O . LEU A 1 267 ? -27.422 -6.082 -12.391 1 98.69 267 LEU A O 1
ATOM 2147 N N . SER A 1 268 ? -26.172 -4.863 -11.016 1 98.56 268 SER A N 1
ATOM 2148 C CA . SER A 1 268 ? -26.344 -3.631 -11.781 1 98.56 268 SER A CA 1
ATOM 2149 C C . SER A 1 268 ? -25 -3.041 -12.18 1 98.56 268 SER A C 1
ATOM 2151 O O . SER A 1 268 ? -24 -3.246 -11.492 1 98.56 268 SER A O 1
ATOM 2153 N N . TRP A 1 269 ? -24.953 -2.42 -13.305 1 98 269 TRP A N 1
ATOM 2154 C CA . TRP A 1 269 ? -23.75 -1.781 -13.844 1 98 269 TRP A CA 1
ATOM 2155 C C . TRP A 1 269 ? -24.109 -0.508 -14.602 1 98 269 TRP A C 1
ATOM 2157 O O . TRP A 1 269 ? -25.281 -0.239 -14.859 1 98 269 TRP A O 1
ATOM 2167 N N . TYR A 1 270 ? -23.109 0.309 -14.828 1 96.06 270 TYR A N 1
ATOM 2168 C CA . TYR A 1 270 ? -23.266 1.451 -15.719 1 96.06 270 TYR A CA 1
ATOM 2169 C C . TYR A 1 270 ? -22.906 1.076 -17.156 1 96.06 270 TYR A C 1
ATOM 2171 O O . TYR A 1 270 ? -21.969 0.317 -17.391 1 96.06 270 TYR A O 1
ATOM 2179 N N . PRO A 1 271 ? -23.641 1.663 -18.156 1 91.81 271 PRO A N 1
ATOM 2180 C CA . PRO A 1 271 ? -23.219 1.441 -19.531 1 91.81 271 PRO A CA 1
ATOM 2181 C C . PRO A 1 271 ? -21.781 1.915 -19.797 1 91.81 271 PRO A C 1
ATOM 2183 O O . PRO A 1 271 ? -21.047 1.272 -20.547 1 91.81 271 PRO A O 1
ATOM 2186 N N . ASN A 1 272 ? -21.5 2.986 -19.219 1 85.88 272 ASN A N 1
ATOM 2187 C CA . ASN A 1 272 ? -20.141 3.527 -19.266 1 85.88 272 ASN A CA 1
ATOM 2188 C C . ASN A 1 272 ? -19.922 4.547 -18.156 1 85.88 272 ASN A C 1
ATOM 2190 O O . ASN A 1 272 ? -20.812 4.801 -17.344 1 85.88 272 ASN A O 1
ATOM 2194 N N . ALA A 1 273 ? -18.781 5.109 -18.078 1 79.69 273 ALA A N 1
ATOM 2195 C CA . ALA A 1 273 ? -18.391 5.98 -16.969 1 79.69 273 ALA A CA 1
ATOM 2196 C C . ALA A 1 273 ? -19.219 7.262 -16.969 1 79.69 273 ALA A C 1
ATOM 2198 O O . ALA A 1 273 ? -19.516 7.812 -15.898 1 79.69 273 ALA A O 1
ATOM 2199 N N . ALA A 1 274 ? -19.641 7.707 -18.125 1 81 274 ALA A N 1
ATOM 2200 C CA . ALA A 1 274 ? -20.359 8.969 -18.25 1 81 274 ALA A CA 1
ATOM 2201 C C . ALA A 1 274 ? -21.859 8.766 -18.016 1 81 274 ALA A C 1
ATOM 2203 O O . ALA A 1 274 ? -22.516 9.641 -17.453 1 81 274 ALA A O 1
ATOM 2204 N N . ASN A 1 275 ? -22.297 7.656 -18.578 1 88.81 275 ASN A N 1
ATOM 2205 C CA . ASN A 1 275 ? -23.688 7.281 -18.359 1 88.81 275 ASN A CA 1
ATOM 2206 C C . ASN A 1 275 ? -23.844 6.391 -17.125 1 88.81 275 ASN A C 1
ATOM 2208 O O . ASN A 1 275 ? -23.641 5.176 -17.203 1 88.81 275 ASN A O 1
ATOM 2212 N N . ARG A 1 276 ? -24.328 6.961 -16.109 1 91.19 276 ARG A N 1
ATOM 2213 C CA . ARG A 1 276 ? -24.359 6.254 -14.836 1 91.19 276 ARG A CA 1
ATOM 2214 C C . ARG A 1 276 ? -25.781 5.848 -14.477 1 91.19 276 ARG A C 1
ATOM 2216 O O . ARG A 1 276 ? -26.141 5.801 -13.297 1 91.19 276 ARG A O 1
ATOM 2223 N N . THR A 1 277 ? -26.594 5.66 -15.492 1 93.19 277 THR A N 1
ATOM 2224 C CA . THR A 1 277 ? -27.906 5.035 -15.289 1 93.19 277 THR A CA 1
ATOM 2225 C C . THR A 1 277 ? -27.766 3.516 -15.234 1 93.19 277 THR A C 1
ATOM 2227 O O . THR A 1 277 ? -27.344 2.889 -16.203 1 93.19 277 THR A O 1
ATOM 2230 N N . TYR A 1 278 ? -28.25 2.949 -14.211 1 94.94 278 TYR A N 1
ATOM 2231 C CA . TYR A 1 278 ? -28.062 1.522 -13.984 1 94.94 278 TYR A CA 1
ATOM 2232 C C . TYR A 1 278 ? -28.797 0.698 -15.031 1 94.94 278 TYR A C 1
ATOM 2234 O O . TYR A 1 278 ? -29.953 0.982 -15.359 1 94.94 278 TYR A O 1
ATOM 2242 N N . GLU A 1 279 ? -28.109 -0.242 -15.516 1 97.81 279 GLU A N 1
ATOM 2243 C CA . GLU A 1 279 ? -28.672 -1.447 -16.109 1 97.81 279 GLU A CA 1
ATOM 2244 C C . GLU A 1 279 ? -28.547 -2.643 -15.18 1 97.81 279 GLU A C 1
ATOM 2246 O O . GLU A 1 279 ? -27.672 -2.664 -14.305 1 97.81 279 GLU A O 1
ATOM 2251 N N . SER A 1 280 ? -29.516 -3.562 -15.266 1 98 280 SER A N 1
ATOM 2252 C CA . SER A 1 280 ? -29.438 -4.648 -14.289 1 98 280 SER A CA 1
ATOM 2253 C C . SER A 1 280 ? -29.953 -5.957 -14.875 1 98 280 SER A C 1
ATOM 2255 O O . SER A 1 280 ? -30.641 -5.953 -15.906 1 98 280 SER A O 1
ATOM 2257 N N . LYS A 1 281 ? -29.609 -6.973 -14.352 1 98 281 LYS A N 1
ATOM 2258 C CA . LYS A 1 281 ? -30.109 -8.32 -14.617 1 98 281 LYS A CA 1
ATOM 2259 C C . LYS A 1 281 ? -30.234 -9.125 -13.328 1 98 281 LYS A C 1
ATOM 2261 O O . LYS A 1 281 ? -29.438 -8.961 -12.406 1 98 281 LYS A O 1
ATOM 2266 N N . ASP A 1 282 ? -31.281 -9.977 -13.258 1 97.06 282 ASP A N 1
ATOM 2267 C CA . ASP A 1 282 ? -31.578 -10.742 -12.047 1 97.06 282 ASP A CA 1
ATOM 2268 C C . ASP A 1 282 ? -31.125 -12.195 -12.195 1 97.06 282 ASP A C 1
ATOM 2270 O O . ASP A 1 282 ? -31.203 -12.766 -13.281 1 97.06 282 ASP A O 1
ATOM 2274 N N . TYR A 1 283 ? -30.719 -12.742 -11.086 1 97.19 283 TYR A N 1
ATOM 2275 C CA . TYR A 1 283 ? -30.266 -14.125 -11.031 1 97.19 283 TYR A CA 1
ATOM 2276 C C . TYR A 1 283 ? -30.75 -14.812 -9.758 1 97.19 283 TYR A C 1
ATOM 2278 O O . TYR A 1 283 ? -31.109 -14.141 -8.789 1 97.19 283 TYR A O 1
ATOM 2286 N N . ASP A 1 284 ? -30.781 -16.141 -9.766 1 96.69 284 ASP A N 1
ATOM 2287 C CA . ASP A 1 284 ? -31.078 -16.875 -8.539 1 96.69 284 ASP A CA 1
ATOM 2288 C C . ASP A 1 284 ? -29.891 -16.812 -7.566 1 96.69 284 ASP A C 1
ATOM 2290 O O . ASP A 1 284 ? -30.094 -16.688 -6.355 1 96.69 284 ASP A O 1
ATOM 2294 N N . TYR A 1 285 ? -28.672 -17.016 -8.07 1 97.62 285 TYR A N 1
ATOM 2295 C CA . TYR A 1 285 ? -27.438 -16.953 -7.289 1 97.62 285 TYR A CA 1
ATOM 2296 C C . TYR A 1 285 ? -26.359 -16.156 -8.031 1 97.62 285 TYR A C 1
ATOM 2298 O O . TYR A 1 285 ? -26.406 -16.031 -9.258 1 97.62 285 TYR A O 1
ATOM 2306 N N . THR A 1 286 ? -25.5 -15.602 -7.277 1 98.5 286 THR A N 1
ATOM 2307 C CA . THR A 1 286 ? -24.312 -14.938 -7.816 1 98.5 286 THR A CA 1
ATOM 2308 C C . THR A 1 286 ? -23.031 -15.531 -7.223 1 98.5 286 THR A C 1
ATOM 2310 O O . THR A 1 286 ? -22.922 -15.688 -6.008 1 98.5 286 THR A O 1
ATOM 2313 N N . VAL A 1 287 ? -22.125 -15.961 -8.031 1 98.56 287 VAL A N 1
ATOM 2314 C CA . VAL A 1 287 ? -20.75 -16.281 -7.617 1 98.56 287 VAL A CA 1
ATOM 2315 C C . VAL A 1 287 ? -19.844 -15.086 -7.898 1 98.56 287 VAL A C 1
ATOM 2317 O O . VAL A 1 287 ? -19.625 -14.711 -9.055 1 98.56 287 VAL A O 1
ATOM 2320 N N . MET A 1 288 ? -19.328 -14.477 -6.859 1 98.44 288 MET A N 1
ATOM 2321 C CA . MET A 1 288 ? -18.484 -13.281 -6.949 1 98.44 288 MET A CA 1
ATOM 2322 C C . MET A 1 288 ? -17.016 -13.648 -6.945 1 98.44 288 MET A C 1
ATOM 2324 O O . MET A 1 288 ? -16.469 -14.039 -5.914 1 98.44 288 MET A O 1
ATOM 2328 N N . ALA A 1 289 ? -16.328 -13.438 -8.039 1 97.94 289 ALA A N 1
ATOM 2329 C CA . ALA A 1 289 ? -14.914 -13.781 -8.164 1 97.94 289 ALA A CA 1
ATOM 2330 C C . ALA A 1 289 ? -14.039 -12.531 -8.156 1 97.94 289 ALA A C 1
ATOM 2332 O O . ALA A 1 289 ? -12.836 -12.609 -8.398 1 97.94 289 ALA A O 1
ATOM 2333 N N . VAL A 1 290 ? -14.578 -11.359 -7.91 1 97.69 290 VAL A N 1
ATOM 2334 C CA . VAL A 1 290 ? -13.875 -10.078 -7.848 1 97.69 290 VAL A CA 1
ATOM 2335 C C . VAL A 1 290 ? -13.094 -9.984 -6.539 1 97.69 290 VAL A C 1
ATOM 2337 O O . VAL A 1 290 ? -13.633 -10.266 -5.465 1 97.69 290 VAL A O 1
ATOM 2340 N N . PRO A 1 291 ? -11.812 -9.641 -6.625 1 97.81 291 PRO A N 1
ATOM 2341 C CA . PRO A 1 291 ? -11.094 -9.492 -5.355 1 97.81 291 PRO A CA 1
ATOM 2342 C C . PRO A 1 291 ? -11.719 -8.43 -4.453 1 97.81 291 PRO A C 1
ATOM 2344 O O . PRO A 1 291 ? -12.336 -7.477 -4.945 1 97.81 291 PRO A O 1
ATOM 2347 N N . PHE A 1 292 ? -11.5 -8.555 -3.143 1 98.5 292 PHE A N 1
ATOM 2348 C CA . PHE A 1 292 ? -12.148 -7.676 -2.178 1 98.5 292 PHE A CA 1
ATOM 2349 C C . PHE A 1 292 ? -11.688 -6.238 -2.361 1 98.5 292 PHE A C 1
ATOM 2351 O O . PHE A 1 292 ? -12.375 -5.301 -1.958 1 98.5 292 PHE A O 1
ATOM 2358 N N . THR A 1 293 ? -10.461 -5.996 -2.973 1 97.94 293 THR A N 1
ATOM 2359 C CA . THR A 1 293 ? -9.961 -4.652 -3.242 1 97.94 293 THR A CA 1
ATOM 2360 C C . THR A 1 293 ? -10.914 -3.895 -4.164 1 97.94 293 THR A C 1
ATOM 2362 O O . THR A 1 293 ? -10.977 -2.664 -4.121 1 97.94 293 THR A O 1
ATOM 2365 N N . MET A 1 294 ? -11.664 -4.645 -5.012 1 97.75 294 MET A N 1
ATOM 2366 C CA . MET A 1 294 ? -12.602 -4.016 -5.938 1 97.75 294 MET A CA 1
ATOM 2367 C C . MET A 1 294 ? -14.039 -4.227 -5.484 1 97.75 294 MET A C 1
ATOM 2369 O O . MET A 1 294 ? -14.898 -3.379 -5.723 1 97.75 294 MET A O 1
ATOM 2373 N N . THR A 1 295 ? -14.266 -5.332 -4.766 1 98.25 295 THR A N 1
ATOM 2374 C CA . THR A 1 295 ? -15.602 -5.633 -4.258 1 98.25 295 THR A CA 1
ATOM 2375 C C . THR A 1 295 ? -16.094 -4.52 -3.334 1 98.25 295 THR A C 1
ATOM 2377 O O . THR A 1 295 ? -17.25 -4.125 -3.396 1 98.25 295 THR A O 1
ATOM 2380 N N . ARG A 1 296 ? -15.242 -3.992 -2.586 1 97.31 296 ARG A N 1
ATOM 2381 C CA . ARG A 1 296 ? -15.641 -3.033 -1.561 1 97.31 296 ARG A CA 1
ATOM 2382 C C . ARG A 1 296 ? -16.078 -1.716 -2.188 1 97.31 296 ARG A C 1
ATOM 2384 O O . ARG A 1 296 ? -16.719 -0.89 -1.524 1 97.31 296 ARG A O 1
ATOM 2391 N N . PHE A 1 297 ? -15.797 -1.481 -3.459 1 97.19 297 PHE A N 1
ATOM 2392 C CA . PHE A 1 297 ? -16.25 -0.283 -4.152 1 97.19 297 PHE A CA 1
ATOM 2393 C C . PHE A 1 297 ? -17.703 -0.429 -4.594 1 97.19 297 PHE A C 1
ATOM 2395 O O . PHE A 1 297 ? -18.344 0.548 -4.996 1 97.19 297 PHE A O 1
ATOM 2402 N N . MET A 1 298 ? -18.266 -1.635 -4.531 1 97.5 298 MET A N 1
ATOM 2403 C CA . MET A 1 298 ? -19.625 -1.894 -4.969 1 97.5 298 MET A CA 1
ATOM 2404 C C . MET A 1 298 ? -20.625 -1.501 -3.889 1 97.5 298 MET A C 1
ATOM 2406 O O . MET A 1 298 ? -20.266 -1.405 -2.713 1 97.5 298 MET A O 1
ATOM 2410 N N . ASP A 1 299 ? -21.812 -1.183 -4.367 1 96.81 299 ASP A N 1
ATOM 2411 C CA . ASP A 1 299 ? -22.938 -1.147 -3.443 1 96.81 299 ASP A CA 1
ATOM 2412 C C . ASP A 1 299 ? -23.406 -2.559 -3.078 1 96.81 299 ASP A C 1
ATOM 2414 O O . ASP A 1 299 ? -23.891 -3.301 -3.934 1 96.81 299 ASP A O 1
ATOM 2418 N N . LEU A 1 300 ? -23.203 -2.93 -1.826 1 97.62 300 LEU A N 1
ATOM 2419 C CA . LEU A 1 300 ? -23.406 -4.309 -1.396 1 97.62 300 LEU A CA 1
ATOM 2420 C C . LEU A 1 300 ? -24.516 -4.398 -0.347 1 97.62 300 LEU A C 1
ATOM 2422 O O . LEU A 1 300 ? -24.75 -3.441 0.389 1 97.62 300 LEU A O 1
ATOM 2426 N N . PRO A 1 301 ? -25.219 -5.543 -0.311 1 96.75 301 PRO A N 1
ATOM 2427 C CA . PRO A 1 301 ? -26.078 -5.77 0.859 1 96.75 301 PRO A CA 1
ATOM 2428 C C . PRO A 1 301 ? -25.281 -5.934 2.148 1 96.75 301 PRO A C 1
ATOM 2430 O O . PRO A 1 301 ? -24.047 -6.039 2.107 1 96.75 301 PRO A O 1
ATOM 2433 N N . LYS A 1 302 ? -25.953 -5.875 3.289 1 94.94 302 LYS A N 1
ATOM 2434 C CA . LYS A 1 302 ? -25.266 -6.016 4.57 1 94.94 302 LYS A CA 1
ATOM 2435 C C . LYS A 1 302 ? -24.891 -7.469 4.836 1 94.94 302 LYS A C 1
ATOM 2437 O O . LYS A 1 302 ? -25.766 -8.312 5.07 1 94.94 302 LYS A O 1
ATOM 2442 N N . PHE A 1 303 ? -23.672 -7.754 4.809 1 97.19 303 PHE A N 1
ATOM 2443 C CA . PHE A 1 303 ? -23.156 -9.078 5.141 1 97.19 303 PHE A CA 1
ATOM 2444 C C . PHE A 1 303 ? -22.922 -9.211 6.641 1 97.19 303 PHE A C 1
ATOM 2446 O O . PHE A 1 303 ? -23.062 -8.234 7.383 1 97.19 303 PHE A O 1
ATOM 2453 N N . SER A 1 304 ? -22.672 -10.477 7.023 1 97.44 304 SER A N 1
ATOM 2454 C CA . SER A 1 304 ? -22.312 -10.719 8.422 1 97.44 304 SER A CA 1
ATOM 2455 C C . SER A 1 304 ? -21.094 -9.883 8.828 1 97.44 304 SER A C 1
ATOM 2457 O O . SER A 1 304 ? -20.312 -9.453 7.973 1 97.44 304 SER A O 1
ATOM 2459 N N . SER A 1 305 ? -20.953 -9.617 10.148 1 96.62 305 SER A N 1
ATOM 2460 C CA . SER A 1 305 ? -19.953 -8.711 10.688 1 96.62 305 SER A CA 1
ATOM 2461 C C . SER A 1 305 ? -18.547 -9.102 10.219 1 96.62 305 SER A C 1
ATOM 2463 O O . SER A 1 305 ? -17.797 -8.266 9.719 1 96.62 305 SER A O 1
ATOM 2465 N N . VAL A 1 306 ? -18.203 -10.359 10.32 1 98.12 306 VAL A N 1
ATOM 2466 C CA . VAL A 1 306 ? -16.859 -10.82 9.984 1 98.12 306 VAL A CA 1
ATOM 2467 C C . VAL A 1 306 ? -16.625 -10.703 8.484 1 98.12 306 VAL A C 1
ATOM 2469 O O . VAL A 1 306 ? -15.594 -10.203 8.039 1 98.12 306 VAL A O 1
ATOM 2472 N N . LEU A 1 307 ? -17.594 -11.133 7.66 1 98.44 307 LEU A N 1
ATOM 2473 C CA . LEU A 1 307 ? -17.453 -11.039 6.211 1 98.44 307 LEU A CA 1
ATOM 2474 C C . LEU A 1 307 ? -17.391 -9.586 5.766 1 98.44 307 LEU A C 1
ATOM 2476 O O . LEU A 1 307 ? -16.578 -9.227 4.898 1 98.44 307 LEU A O 1
ATOM 2480 N N . GLY A 1 308 ? -18.234 -8.75 6.375 1 97.56 308 GLY A N 1
ATOM 2481 C CA . GLY A 1 308 ? -18.188 -7.328 6.086 1 97.56 308 GLY A CA 1
ATOM 2482 C C . GLY A 1 308 ? -16.844 -6.699 6.375 1 97.56 308 GLY A C 1
ATOM 2483 O O . GLY A 1 308 ? -16.344 -5.898 5.582 1 97.56 308 GLY A O 1
ATOM 2484 N N . ARG A 1 309 ? -16.266 -7.066 7.477 1 97.75 309 ARG A N 1
ATOM 2485 C CA . ARG A 1 309 ? -14.945 -6.555 7.836 1 97.75 309 ARG A CA 1
ATOM 2486 C C . ARG A 1 309 ? -13.875 -7.094 6.898 1 97.75 309 ARG A C 1
ATOM 2488 O O . ARG A 1 309 ? -12.984 -6.355 6.477 1 97.75 309 ARG A O 1
ATOM 2495 N N . ALA A 1 310 ? -13.977 -8.344 6.484 1 98.5 310 ALA A N 1
ATOM 2496 C CA . ALA A 1 310 ? -13.016 -8.922 5.547 1 98.5 310 ALA A CA 1
ATOM 2497 C C . ALA A 1 310 ? -12.992 -8.148 4.238 1 98.5 310 ALA A C 1
ATOM 2499 O O . ALA A 1 310 ? -11.922 -7.922 3.66 1 98.5 310 ALA A O 1
ATOM 2500 N N . ILE A 1 311 ? -14.156 -7.703 3.811 1 98.12 311 ILE A N 1
ATOM 2501 C CA . ILE A 1 311 ? -14.305 -7.012 2.537 1 98.12 311 ILE A CA 1
ATOM 2502 C C . ILE A 1 311 ? -13.875 -5.555 2.688 1 98.12 311 ILE A C 1
ATOM 2504 O O . ILE A 1 311 ? -13.453 -4.918 1.718 1 98.12 311 ILE A O 1
ATOM 2508 N N . SER A 1 312 ? -13.844 -5.039 3.863 1 96.69 312 SER A N 1
ATOM 2509 C CA . SER A 1 312 ? -13.625 -3.617 4.113 1 96.69 312 SER A CA 1
ATOM 2510 C C . SER A 1 312 ? -12.18 -3.223 3.844 1 96.69 312 SER A C 1
ATOM 2512 O O . SER A 1 312 ? -11.328 -4.086 3.621 1 96.69 312 SER A O 1
ATOM 2514 N N . GLU A 1 313 ? -11.93 -1.969 3.854 1 95.19 313 GLU A N 1
ATOM 2515 C CA . GLU A 1 313 ? -10.602 -1.432 3.553 1 95.19 313 GLU A CA 1
ATOM 2516 C C . GLU A 1 313 ? -9.586 -1.847 4.613 1 95.19 313 GLU A C 1
ATOM 2518 O O . GLU A 1 313 ? -8.391 -1.971 4.32 1 95.19 313 GLU A O 1
ATOM 2523 N N . ALA A 1 314 ? -10.07 -2.076 5.824 1 93.88 314 ALA A N 1
ATOM 2524 C CA . ALA A 1 314 ? -9.172 -2.424 6.918 1 93.88 314 ALA A CA 1
ATOM 2525 C C . ALA A 1 314 ? -9.078 -3.938 7.094 1 93.88 314 ALA A C 1
ATOM 2527 O O . ALA A 1 314 ? -8.312 -4.426 7.93 1 93.88 314 ALA A O 1
ATOM 2528 N N . GLY A 1 315 ? -9.875 -4.648 6.324 1 96.31 315 GLY A N 1
ATOM 2529 C CA . GLY A 1 315 ? -9.977 -6.094 6.461 1 96.31 315 GLY A CA 1
ATOM 2530 C C . GLY A 1 315 ? -8.828 -6.836 5.801 1 96.31 315 GLY A C 1
ATOM 2531 O O . GLY A 1 315 ? -7.66 -6.547 6.066 1 96.31 315 GLY A O 1
ATOM 2532 N N . LEU A 1 316 ? -9.203 -7.746 4.871 1 97.94 316 LEU A N 1
ATOM 2533 C CA . LEU A 1 316 ? -8.219 -8.633 4.254 1 97.94 316 LEU A CA 1
ATOM 2534 C C . LEU A 1 316 ? -7.16 -7.836 3.504 1 97.94 316 LEU A C 1
ATOM 2536 O O . LEU A 1 316 ? -7.492 -6.941 2.721 1 97.94 316 LEU A O 1
ATOM 2540 N N . ARG A 1 317 ? -5.93 -8.289 3.746 1 96.94 317 ARG A N 1
ATOM 2541 C CA . ARG A 1 317 ? -4.812 -7.535 3.186 1 96.94 317 ARG A CA 1
ATOM 2542 C C . ARG A 1 317 ? -4.367 -8.125 1.852 1 96.94 317 ARG A C 1
ATOM 2544 O O . ARG A 1 317 ? -4.508 -9.328 1.62 1 96.94 317 ARG A O 1
ATOM 2551 N N . PHE A 1 318 ? -3.805 -7.238 1.039 1 97.25 318 PHE A N 1
ATOM 2552 C CA . PHE A 1 318 ? -3.336 -7.598 -0.294 1 97.25 318 PHE A CA 1
ATOM 2553 C C . PHE A 1 318 ? -1.969 -6.98 -0.569 1 97.25 318 PHE A C 1
ATOM 2555 O O . PHE A 1 318 ? -1.549 -6.051 0.125 1 97.25 318 PHE A O 1
ATOM 2562 N N . LYS A 1 319 ? -1.286 -7.516 -1.524 1 96.44 319 LYS A N 1
ATOM 2563 C CA . LYS A 1 319 ? 0.028 -7.055 -1.964 1 96.44 319 LYS A CA 1
ATOM 2564 C C . LYS A 1 319 ? 0.045 -6.797 -3.469 1 96.44 319 LYS A C 1
ATOM 2566 O O . LYS A 1 319 ? -0.748 -7.379 -4.211 1 96.44 319 LYS A O 1
ATOM 2571 N N . SER A 1 320 ? 0.871 -5.867 -3.865 1 96.06 320 SER A N 1
ATOM 2572 C CA . SER A 1 320 ? 0.984 -5.543 -5.285 1 96.06 320 SER A CA 1
ATOM 2573 C C . SER A 1 320 ? 2.348 -5.945 -5.836 1 96.06 320 SER A C 1
ATOM 2575 O O . SER A 1 320 ? 3.221 -6.391 -5.086 1 96.06 320 SER A O 1
ATOM 2577 N N . ALA A 1 321 ? 2.492 -5.82 -7.188 1 97.75 321 ALA A N 1
ATOM 2578 C CA . ALA A 1 321 ? 3.73 -6.109 -7.906 1 97.75 321 ALA A CA 1
ATOM 2579 C C . ALA A 1 321 ? 3.807 -5.32 -9.211 1 97.75 321 ALA A C 1
ATOM 2581 O O . ALA A 1 321 ? 2.779 -4.914 -9.758 1 97.75 321 ALA A O 1
ATOM 2582 N N . CYS A 1 322 ? 5.008 -5.082 -9.648 1 98.44 322 CYS A N 1
ATOM 2583 C CA . CYS A 1 322 ? 5.262 -4.504 -10.961 1 98.44 322 CYS A CA 1
ATOM 2584 C C . CYS A 1 322 ? 6.223 -5.379 -11.766 1 98.44 322 CYS A C 1
ATOM 2586 O O . CYS A 1 322 ? 7.121 -6 -11.195 1 98.44 322 CYS A O 1
ATOM 2588 N N . LYS A 1 323 ? 5.988 -5.414 -13.039 1 98.56 323 LYS A N 1
ATOM 2589 C CA . LYS A 1 323 ? 6.875 -6.078 -13.984 1 98.56 323 LYS A CA 1
ATOM 2590 C C . LYS A 1 323 ? 7.176 -5.18 -15.18 1 98.56 323 LYS A C 1
ATOM 2592 O O . LYS A 1 323 ? 6.312 -4.422 -15.625 1 98.56 323 LYS A O 1
ATOM 2597 N N . VAL A 1 324 ? 8.391 -5.227 -15.648 1 98.81 324 VAL A N 1
ATOM 2598 C CA . VAL A 1 324 ? 8.812 -4.582 -16.891 1 98.81 324 VAL A CA 1
ATOM 2599 C C . VAL A 1 324 ? 9.586 -5.574 -17.75 1 98.81 324 VAL A C 1
ATOM 2601 O O . VAL A 1 324 ? 10.508 -6.238 -17.266 1 98.81 324 VAL A O 1
ATOM 2604 N N . ALA A 1 325 ? 9.156 -5.723 -18.953 1 98.81 325 ALA A N 1
ATOM 2605 C CA . ALA A 1 325 ? 9.859 -6.559 -19.922 1 98.81 325 ALA A CA 1
ATOM 2606 C C . ALA A 1 325 ? 10.523 -5.707 -21 1 98.81 325 ALA A C 1
ATOM 2608 O O . ALA A 1 325 ? 9.867 -4.875 -21.625 1 98.81 325 ALA A O 1
ATOM 2609 N N . LEU A 1 326 ? 11.789 -5.902 -21.172 1 98.88 326 LEU A N 1
ATOM 2610 C CA . LEU A 1 326 ? 12.523 -5.219 -22.234 1 98.88 326 LEU A CA 1
ATOM 2611 C C . LEU A 1 326 ? 12.938 -6.199 -23.312 1 98.88 326 LEU A C 1
ATOM 2613 O O . LEU A 1 326 ? 13.5 -7.258 -23.031 1 98.88 326 LEU A O 1
ATOM 2617 N N . LEU A 1 327 ? 12.641 -5.832 -24.562 1 98.88 327 LEU A N 1
ATOM 2618 C CA . LEU A 1 327 ? 12.992 -6.672 -25.703 1 98.88 327 LEU A CA 1
ATOM 2619 C C . LEU A 1 327 ? 14.375 -6.301 -26.234 1 98.88 327 LEU A C 1
ATOM 2621 O O . LEU A 1 327 ? 14.672 -5.121 -26.438 1 98.88 327 LEU A O 1
ATOM 2625 N N . PHE A 1 328 ? 15.172 -7.316 -26.469 1 98.88 328 PHE A N 1
ATOM 2626 C CA . PHE A 1 328 ? 16.5 -7.148 -27.047 1 98.88 328 PHE A CA 1
ATOM 2627 C C . PHE A 1 328 ? 16.609 -7.898 -28.375 1 98.88 328 PHE A C 1
ATOM 2629 O O . PHE A 1 328 ? 16.016 -8.969 -28.531 1 98.88 328 PHE A O 1
ATOM 2636 N N . SER A 1 329 ? 17.391 -7.348 -29.281 1 98.5 329 SER A N 1
ATOM 2637 C CA . SER A 1 329 ? 17.5 -7.918 -30.625 1 98.5 329 SER A CA 1
ATOM 2638 C C . SER A 1 329 ? 18.266 -9.234 -30.609 1 98.5 329 SER A C 1
ATOM 2640 O O . SER A 1 329 ? 18.203 -10.008 -31.562 1 98.5 329 SER A O 1
ATOM 2642 N N . GLU A 1 330 ? 19 -9.422 -29.562 1 97.44 330 GLU A N 1
ATOM 2643 C CA . GLU A 1 330 ? 19.766 -10.656 -29.375 1 97.44 330 GLU A CA 1
ATOM 2644 C C . GLU A 1 330 ? 19.797 -11.07 -27.906 1 97.44 330 GLU A C 1
ATOM 2646 O O . GLU A 1 330 ? 19.656 -10.227 -27.016 1 97.44 330 GLU A O 1
ATOM 2651 N N . ARG A 1 331 ? 20 -12.344 -27.703 1 98.19 331 ARG A N 1
ATOM 2652 C CA . ARG A 1 331 ? 20.141 -12.875 -26.344 1 98.19 331 ARG A CA 1
ATOM 2653 C C . ARG A 1 331 ? 21.594 -12.875 -25.906 1 98.19 331 ARG A C 1
ATOM 2655 O O . ARG A 1 331 ? 22.188 -13.938 -25.688 1 98.19 331 ARG A O 1
ATOM 2662 N N . PHE A 1 332 ? 22.078 -11.688 -25.656 1 98.06 332 PHE A N 1
ATOM 2663 C CA . PHE A 1 332 ? 23.5 -11.492 -25.359 1 98.06 332 PHE A CA 1
ATOM 2664 C C . PHE A 1 332 ? 23.891 -12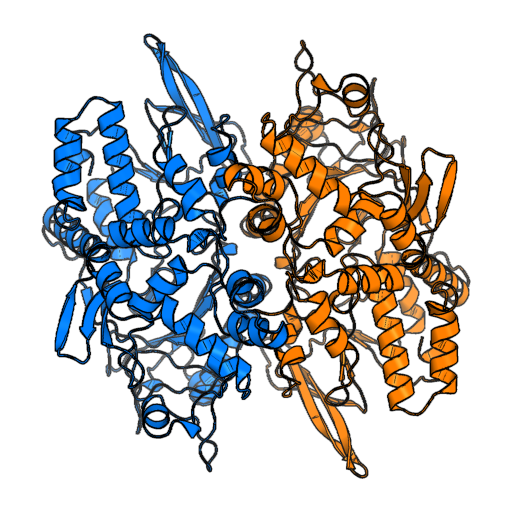.203 -24.078 1 98.06 332 PHE A C 1
ATOM 2666 O O . PHE A 1 332 ? 25.047 -12.594 -23.891 1 98.06 332 PHE A O 1
ATOM 2673 N N . TRP A 1 333 ? 22.984 -12.508 -23.141 1 98.38 333 TRP A N 1
ATOM 2674 C CA . TRP A 1 333 ? 23.266 -13.156 -21.875 1 98.38 333 TRP A CA 1
ATOM 2675 C C . TRP A 1 333 ? 23.547 -14.648 -22.062 1 98.38 333 TRP A C 1
ATOM 2677 O O . TRP A 1 333 ? 24.047 -15.32 -21.156 1 98.38 333 TRP A O 1
ATOM 2687 N N . GLU A 1 334 ? 23.172 -15.18 -23.188 1 98.25 334 GLU A N 1
ATOM 2688 C CA . GLU A 1 334 ? 23.359 -16.609 -23.469 1 98.25 334 GLU A CA 1
ATOM 2689 C C . GLU A 1 334 ? 24.688 -16.859 -24.188 1 98.25 334 GLU A C 1
ATOM 2691 O O . GLU A 1 334 ? 24.984 -17.984 -24.547 1 98.25 334 GLU A O 1
ATOM 2696 N N . LYS A 1 335 ? 25.469 -15.859 -24.359 1 96 335 LYS A N 1
ATOM 2697 C CA . LYS A 1 335 ? 26.719 -15.953 -25.109 1 96 335 LYS A CA 1
ATOM 2698 C C . LYS A 1 335 ? 27.922 -15.805 -24.188 1 96 335 LYS A C 1
ATOM 2700 O O . LYS A 1 335 ? 27.781 -15.422 -23.016 1 96 335 LYS A O 1
ATOM 2705 N N . GLY A 1 336 ? 29.156 -16.172 -24.703 1 92.69 336 GLY A N 1
ATOM 2706 C CA . GLY A 1 336 ? 30.391 -15.977 -23.953 1 92.69 336 GLY A CA 1
ATOM 2707 C C . GLY A 1 336 ? 30.75 -17.172 -23.078 1 92.69 336 GLY A C 1
ATOM 2708 O O . GLY A 1 336 ? 30.266 -18.281 -23.312 1 92.69 336 GLY A O 1
ATOM 2709 N N . ASP A 1 337 ? 31.578 -16.938 -22.047 1 93.38 337 ASP A N 1
ATOM 2710 C CA . ASP A 1 337 ? 32.188 -18.016 -21.266 1 93.38 337 ASP A CA 1
ATOM 2711 C C . ASP A 1 337 ? 31.234 -18.547 -20.203 1 93.38 337 ASP A C 1
ATOM 2713 O O . ASP A 1 337 ? 31.344 -19.703 -19.797 1 93.38 337 ASP A O 1
ATOM 2717 N N . ARG A 1 338 ? 30.344 -17.734 -19.797 1 95.38 338 ARG A N 1
ATOM 2718 C CA . ARG A 1 338 ? 29.406 -18.125 -18.75 1 95.38 338 ARG A CA 1
ATOM 2719 C C . ARG A 1 338 ? 27.969 -17.781 -19.141 1 95.38 338 ARG A C 1
ATOM 2721 O O . ARG A 1 338 ? 27.344 -16.922 -18.516 1 95.38 338 ARG A O 1
ATOM 2728 N N . PRO A 1 339 ? 27.484 -18.469 -20.109 1 98 339 PRO A N 1
ATOM 2729 C CA . PRO A 1 339 ? 26.125 -18.172 -20.562 1 98 339 PRO A CA 1
ATOM 2730 C C . PRO A 1 339 ? 25.078 -18.438 -19.484 1 98 339 PRO A C 1
ATOM 2732 O O . PRO A 1 339 ? 25.297 -19.281 -18.609 1 98 339 PRO A O 1
ATOM 2735 N N . ILE A 1 340 ? 24.047 -17.672 -19.516 1 98.62 340 ILE A N 1
ATOM 2736 C CA . ILE A 1 340 ? 22.953 -17.828 -18.578 1 98.62 340 ILE A CA 1
ATOM 2737 C C . ILE A 1 340 ? 21.719 -18.375 -19.312 1 98.62 340 ILE A C 1
ATOM 2739 O O . ILE A 1 340 ? 21.188 -17.719 -20.219 1 98.62 340 ILE A O 1
ATOM 2743 N N . PHE A 1 341 ? 21.297 -19.531 -18.984 1 98.25 341 PHE A N 1
ATOM 2744 C CA . PHE A 1 341 ? 20.109 -20.172 -19.578 1 98.25 341 PHE A CA 1
ATOM 2745 C C . PHE A 1 341 ? 19 -20.266 -18.547 1 98.25 341 PHE A C 1
ATOM 2747 O O . PHE A 1 341 ? 18.906 -21.25 -17.812 1 98.25 341 PHE A O 1
ATOM 2754 N N . GLY A 1 342 ? 18.047 -19.297 -18.594 1 97.75 342 GLY A N 1
ATOM 2755 C CA . GLY A 1 342 ? 16.969 -19.234 -17.609 1 97.75 342 GLY A CA 1
ATOM 2756 C C . GLY A 1 342 ? 17.438 -18.719 -16.25 1 97.75 342 GLY A C 1
ATOM 2757 O O . GLY A 1 342 ? 18.578 -18.281 -16.109 1 97.75 342 GLY A O 1
ATOM 2758 N N . GLY A 1 343 ? 16.5 -18.672 -15.266 1 97.94 343 GLY A N 1
ATOM 2759 C CA . GLY A 1 343 ? 16.812 -18.156 -13.945 1 97.94 343 GLY A CA 1
ATOM 2760 C C . GLY A 1 343 ? 16.719 -16.641 -13.852 1 97.94 343 GLY A C 1
ATOM 2761 O O . GLY A 1 343 ? 16.016 -16.016 -14.633 1 97.94 343 GLY A O 1
ATOM 2762 N N . TYR A 1 344 ? 17.281 -16.078 -12.836 1 98.19 344 TYR A N 1
ATOM 2763 C CA . TYR A 1 344 ? 17.281 -14.625 -12.695 1 98.19 344 TYR A CA 1
ATOM 2764 C C . TYR A 1 344 ? 18.578 -14.133 -12.055 1 98.19 344 TYR A C 1
ATOM 2766 O O . TYR A 1 344 ? 19.156 -14.828 -11.219 1 98.19 344 TYR A O 1
ATOM 2774 N N . SER A 1 345 ? 19.047 -13.031 -12.453 1 98.69 345 SER A N 1
ATOM 2775 C CA . SER A 1 345 ? 20.156 -12.305 -11.859 1 98.69 345 SER A CA 1
ATOM 2776 C C . SER A 1 345 ? 19.672 -11.133 -11.016 1 98.69 345 SER A C 1
ATOM 2778 O O . SER A 1 345 ? 18.531 -10.695 -11.148 1 98.69 345 SER A O 1
ATOM 2780 N N . THR A 1 346 ? 20.484 -10.75 -10.102 1 98.25 346 THR A N 1
ATOM 2781 C CA . THR A 1 346 ? 20.156 -9.586 -9.289 1 98.25 346 THR A CA 1
ATOM 2782 C C . THR A 1 346 ? 21.172 -8.461 -9.523 1 98.25 346 THR A C 1
ATOM 2784 O O . THR A 1 346 ? 22.359 -8.625 -9.242 1 98.25 346 THR A O 1
ATOM 2787 N N . PRO A 1 347 ? 20.688 -7.328 -10.086 1 97.88 347 PRO A N 1
ATOM 2788 C CA . PRO A 1 347 ? 21.578 -6.176 -10.227 1 97.88 347 PRO A CA 1
ATOM 2789 C C . PRO A 1 347 ? 21.875 -5.492 -8.891 1 97.88 347 PRO A C 1
ATOM 2791 O O . PRO A 1 347 ? 21.25 -5.816 -7.879 1 97.88 347 PRO A O 1
ATOM 2794 N N . PRO A 1 348 ? 22.844 -4.594 -8.883 1 95.5 348 PRO A N 1
ATOM 2795 C CA . PRO A 1 348 ? 23.094 -3.854 -7.645 1 95.5 348 PRO A CA 1
ATOM 2796 C C . PRO A 1 348 ? 21.891 -3.025 -7.199 1 95.5 348 PRO A C 1
ATOM 2798 O O . PRO A 1 348 ? 21.766 -2.717 -6.012 1 95.5 348 PRO A O 1
ATOM 2801 N N . SER A 1 349 ? 21.047 -2.705 -8.023 1 95.75 349 SER A N 1
ATOM 2802 C CA . SER A 1 349 ? 19.875 -1.895 -7.719 1 95.75 349 SER A CA 1
ATOM 2803 C C . SER A 1 349 ? 18.844 -2.689 -6.922 1 95.75 349 SER A C 1
ATOM 2805 O O . SER A 1 349 ? 18.203 -3.594 -7.461 1 95.75 349 SER A O 1
ATOM 2807 N N . ALA A 1 350 ? 18.594 -2.244 -5.688 1 95.5 350 ALA A N 1
ATOM 2808 C CA . ALA A 1 350 ? 17.625 -2.922 -4.828 1 95.5 350 ALA A CA 1
ATOM 2809 C C . ALA A 1 350 ? 16.203 -2.752 -5.367 1 95.5 350 ALA A C 1
ATOM 2811 O O . ALA A 1 350 ? 15.367 -3.652 -5.23 1 95.5 350 ALA A O 1
ATOM 2812 N N . SER A 1 351 ? 15.914 -1.662 -5.965 1 97 351 SER A N 1
ATOM 2813 C CA . SER A 1 351 ? 14.578 -1.397 -6.48 1 97 351 SER A CA 1
ATOM 2814 C C . SER A 1 351 ? 14.234 -2.324 -7.641 1 97 351 SER A C 1
ATOM 2816 O O . SER A 1 351 ? 13.086 -2.754 -7.785 1 97 351 SER A O 1
ATOM 2818 N N . VAL A 1 352 ? 15.211 -2.627 -8.484 1 97.81 352 VAL A N 1
ATOM 2819 C CA . VAL A 1 352 ? 14.969 -3.535 -9.602 1 97.81 352 VAL A CA 1
ATOM 2820 C C . VAL A 1 352 ? 14.914 -4.973 -9.094 1 97.81 352 VAL A C 1
ATOM 2822 O O . VAL A 1 352 ? 14 -5.727 -9.43 1 97.81 352 VAL A O 1
ATOM 2825 N N . GLY A 1 353 ? 15.875 -5.297 -8.234 1 95.44 353 GLY A N 1
ATOM 2826 C CA . GLY A 1 353 ? 15.82 -6.543 -7.488 1 95.44 353 GLY A CA 1
ATOM 2827 C C . GLY A 1 353 ? 16.156 -7.758 -8.336 1 95.44 353 GLY A C 1
ATOM 2828 O O . GLY A 1 353 ? 17.25 -8.312 -8.234 1 95.44 353 GLY A O 1
ATOM 2829 N N . ALA A 1 354 ? 15.219 -8.172 -9.273 1 97.25 354 ALA A N 1
ATOM 2830 C CA . ALA A 1 354 ? 15.414 -9.406 -10.023 1 97.25 354 ALA A CA 1
ATOM 2831 C C . ALA A 1 354 ? 15.156 -9.188 -11.516 1 97.25 354 ALA A C 1
ATOM 2833 O O . ALA A 1 354 ? 14.227 -8.477 -11.891 1 97.25 354 ALA A O 1
ATOM 2834 N N . LEU A 1 355 ? 16.062 -9.766 -12.266 1 98.75 355 LEU A N 1
ATOM 2835 C CA . LEU A 1 355 ? 15.961 -9.766 -13.719 1 98.75 355 LEU A CA 1
ATOM 2836 C C . LEU A 1 355 ? 15.898 -11.195 -14.266 1 98.75 355 LEU A C 1
ATOM 2838 O O . LEU A 1 355 ? 16.891 -11.922 -14.234 1 98.75 355 LEU A O 1
ATOM 2842 N N . TYR A 1 356 ? 14.75 -11.578 -14.789 1 98.69 356 TYR A N 1
ATOM 2843 C CA . TYR A 1 356 ? 14.492 -12.945 -15.219 1 98.69 356 TYR A CA 1
ATOM 2844 C C . TYR A 1 356 ? 14.812 -13.133 -16.688 1 98.69 356 TYR A C 1
ATOM 2846 O O . TYR A 1 356 ? 14.516 -12.266 -17.516 1 98.69 356 TYR A O 1
ATOM 2854 N N . TYR A 1 357 ? 15.414 -14.281 -16.969 1 98.56 357 TYR A N 1
ATOM 2855 C CA . TYR A 1 357 ? 15.742 -14.648 -18.344 1 98.56 357 TYR A CA 1
ATOM 2856 C C . TYR A 1 357 ? 14.742 -15.664 -18.891 1 98.56 357 TYR A C 1
ATOM 2858 O O . TYR A 1 357 ? 14.148 -16.438 -18.125 1 98.56 357 TYR A O 1
ATOM 2866 N N . PRO A 1 358 ? 14.547 -15.633 -20.172 1 97.44 358 PRO A N 1
ATOM 2867 C CA . PRO A 1 358 ? 13.578 -16.562 -20.75 1 97.44 358 PRO A CA 1
ATOM 2868 C C . PRO A 1 358 ? 13.984 -18.031 -20.562 1 97.44 358 PRO A C 1
ATOM 2870 O O . PRO A 1 358 ? 15.172 -18.344 -20.609 1 97.44 358 PRO A O 1
ATOM 2873 N N . VAL A 1 359 ? 12.953 -18.844 -20.453 1 97.81 359 VAL A N 1
ATOM 2874 C CA . VAL A 1 359 ? 13.219 -20.266 -20.281 1 97.81 359 VAL A CA 1
ATOM 2875 C C . VAL A 1 359 ? 12.875 -21.016 -21.578 1 97.81 359 VAL A C 1
ATOM 2877 O O . VAL A 1 359 ? 12.898 -22.25 -21.609 1 97.81 359 VAL A O 1
ATOM 2880 N N . TYR A 1 360 ? 12.484 -20.359 -22.609 1 97.06 360 TYR A N 1
ATOM 2881 C CA . TYR A 1 360 ? 12.156 -20.922 -23.906 1 97.06 360 TYR A CA 1
ATOM 2882 C C . TYR A 1 360 ? 13.141 -20.438 -24.969 1 97.06 360 TYR A C 1
ATOM 2884 O O . TYR A 1 360 ? 13.766 -19.375 -24.812 1 97.06 360 TYR A O 1
ATOM 2892 N N . GLY A 1 361 ? 13.25 -21.234 -26.016 1 96 361 GLY A N 1
ATOM 2893 C CA . GLY A 1 361 ? 14.133 -20.828 -27.094 1 96 361 GLY A CA 1
ATOM 2894 C C . GLY A 1 361 ? 15.586 -20.719 -26.672 1 96 361 GLY A C 1
ATOM 2895 O O . GLY A 1 361 ? 16.328 -19.891 -27.203 1 96 361 GLY A O 1
ATOM 2896 N N . ILE A 1 362 ? 16 -21.469 -25.734 1 96.75 362 ILE A N 1
ATOM 2897 C CA . ILE A 1 362 ? 17.328 -21.391 -25.141 1 96.75 362 ILE A CA 1
ATOM 2898 C C . ILE A 1 362 ? 18.391 -21.703 -26.203 1 96.75 362 ILE A C 1
ATOM 2900 O O . ILE A 1 362 ? 18.297 -22.688 -26.906 1 96.75 362 ILE A O 1
ATOM 2904 N N . ASN A 1 363 ? 19.344 -20.891 -26.25 1 94.5 363 ASN A N 1
ATOM 2905 C CA . ASN A 1 363 ? 20.516 -21.031 -27.109 1 94.5 363 ASN A CA 1
ATOM 2906 C C . ASN A 1 363 ? 20.156 -20.906 -28.578 1 94.5 363 ASN A C 1
ATOM 2908 O O . ASN A 1 363 ? 20.891 -21.406 -29.438 1 94.5 363 ASN A O 1
ATOM 2912 N N . GLU A 1 364 ? 19.047 -20.328 -28.828 1 95.62 364 GLU A N 1
ATOM 2913 C CA . GLU A 1 364 ? 18.656 -20.016 -30.203 1 95.62 364 GLU A CA 1
ATOM 2914 C C . GLU A 1 364 ? 19.047 -18.594 -30.578 1 95.62 364 GLU A C 1
ATOM 2916 O O . GLU A 1 364 ? 19.125 -17.719 -29.719 1 95.62 364 GLU A O 1
ATOM 2921 N N . SER A 1 365 ? 19.359 -18.484 -31.906 1 94.5 365 SER A N 1
ATOM 2922 C CA . SER A 1 365 ? 19.578 -17.125 -32.406 1 94.5 365 SER A CA 1
ATOM 2923 C C . SER A 1 365 ? 18.266 -16.406 -32.656 1 94.5 365 SER A C 1
ATOM 2925 O O . SER A 1 365 ? 17.656 -16.547 -33.719 1 94.5 365 SER A O 1
ATOM 2927 N N . ARG A 1 366 ? 17.812 -15.68 -31.766 1 95.81 366 ARG A N 1
ATOM 2928 C CA . ARG A 1 366 ? 16.547 -14.953 -31.812 1 95.81 366 ARG A CA 1
ATOM 2929 C C . ARG A 1 366 ? 16.547 -13.812 -30.797 1 95.81 366 ARG A C 1
ATOM 2931 O O . ARG A 1 366 ? 17.375 -13.773 -29.891 1 95.81 366 ARG A O 1
ATOM 2938 N N . PRO A 1 367 ? 15.609 -12.875 -30.938 1 97.94 367 PRO A N 1
ATOM 2939 C CA . PRO A 1 367 ? 15.453 -11.867 -29.891 1 97.94 367 PRO A CA 1
ATOM 2940 C C . PRO A 1 367 ? 15.094 -12.469 -28.547 1 97.94 367 PRO A C 1
ATOM 2942 O O . PRO A 1 367 ? 14.82 -13.664 -28.453 1 97.94 367 PRO A O 1
ATOM 2945 N N . GLY A 1 368 ? 15.234 -11.711 -27.547 1 98.12 368 GLY A N 1
ATOM 2946 C CA . GLY A 1 368 ? 14.867 -12.18 -26.219 1 98.12 368 GLY A CA 1
ATOM 2947 C C . GLY A 1 368 ? 14.445 -11.062 -25.281 1 98.12 368 GLY A C 1
ATOM 2948 O O . GLY A 1 368 ? 14.727 -9.891 -25.547 1 98.12 368 GLY A O 1
ATOM 2949 N N . LEU A 1 369 ? 13.781 -11.453 -24.234 1 98.31 369 LEU A N 1
ATOM 2950 C CA . LEU A 1 369 ? 13.289 -10.516 -23.234 1 98.31 369 LEU A CA 1
ATOM 2951 C C . LEU A 1 369 ? 14.023 -10.695 -21.906 1 98.31 369 LEU A C 1
ATOM 2953 O O . LEU A 1 369 ? 14.328 -11.82 -21.516 1 98.31 369 LEU A O 1
ATOM 2957 N N . ILE A 1 370 ? 14.344 -9.609 -21.25 1 98.81 370 ILE A N 1
ATOM 2958 C CA . ILE A 1 370 ? 14.664 -9.641 -19.828 1 98.81 370 ILE A CA 1
ATOM 2959 C C . ILE A 1 370 ? 13.539 -9.008 -19.031 1 98.81 370 ILE A C 1
ATOM 2961 O O . ILE A 1 370 ? 13.086 -7.902 -19.344 1 98.81 370 ILE A O 1
ATOM 2965 N N . MET A 1 371 ? 13.055 -9.727 -18.031 1 98.38 371 MET A N 1
ATOM 2966 C CA . MET A 1 371 ? 11.898 -9.281 -17.25 1 98.38 371 MET A CA 1
ATOM 2967 C C . MET A 1 371 ? 12.32 -8.844 -15.844 1 98.38 371 MET A C 1
ATOM 2969 O O . MET A 1 371 ? 13 -9.586 -15.141 1 98.38 371 MET A O 1
ATOM 2973 N N . HIS A 1 372 ? 11.969 -7.637 -15.555 1 98.25 372 HIS A N 1
ATOM 2974 C CA . HIS A 1 372 ? 12.055 -7.113 -14.203 1 98.25 372 HIS A CA 1
ATOM 2975 C C . HIS A 1 372 ? 10.805 -7.445 -13.398 1 98.25 372 HIS A C 1
ATOM 2977 O O . HIS A 1 372 ? 9.688 -7.406 -13.93 1 98.25 372 HIS A O 1
ATOM 2983 N N . TYR A 1 373 ? 11 -7.82 -12.133 1 97.56 373 TYR A N 1
ATOM 2984 C CA . TYR A 1 373 ? 9.891 -8.141 -11.242 1 97.56 373 TYR A CA 1
ATOM 2985 C C . TYR A 1 373 ? 10.172 -7.645 -9.828 1 97.56 373 TYR A C 1
ATOM 2987 O O . TYR A 1 373 ? 11.211 -7.961 -9.25 1 97.56 373 TYR A O 1
ATOM 2995 N N . ARG A 1 374 ? 9.25 -6.848 -9.234 1 96.94 374 ARG A N 1
ATOM 2996 C CA . ARG A 1 374 ? 9.328 -6.426 -7.84 1 96.94 374 ARG A CA 1
ATOM 2997 C C . ARG A 1 374 ? 7.941 -6.379 -7.203 1 96.94 374 ARG A C 1
ATOM 2999 O O . ARG A 1 374 ? 6.977 -5.938 -7.836 1 96.94 374 ARG A O 1
ATOM 3006 N N . GLY A 1 375 ? 7.875 -6.883 -5.965 1 95.75 375 GLY A N 1
ATOM 3007 C CA . GLY A 1 375 ? 6.637 -6.816 -5.203 1 95.75 375 GLY A CA 1
ATOM 3008 C C . GLY A 1 375 ? 6.73 -5.902 -3.994 1 95.75 375 GLY A C 1
ATOM 3009 O O . GLY A 1 375 ? 7.801 -5.371 -3.691 1 95.75 375 GLY A O 1
ATOM 3010 N N . GLY A 1 376 ? 5.602 -5.75 -3.367 1 93.06 376 GLY A N 1
ATOM 3011 C CA . GLY A 1 376 ? 5.562 -5.047 -2.094 1 93.06 376 GLY A CA 1
ATOM 3012 C C . GLY A 1 376 ? 5.699 -3.545 -2.238 1 93.06 376 GLY A C 1
ATOM 3013 O O . GLY A 1 376 ? 5.133 -2.947 -3.154 1 93.06 376 GLY A O 1
ATOM 3014 N N . ASP A 1 377 ? 6.434 -2.99 -1.324 1 95.44 377 ASP A N 1
ATOM 3015 C CA . ASP A 1 377 ? 6.535 -1.536 -1.245 1 95.44 377 ASP A CA 1
ATOM 3016 C C . ASP A 1 377 ? 7.199 -0.963 -2.494 1 95.44 377 ASP A C 1
ATOM 3018 O O . ASP A 1 377 ? 6.832 0.117 -2.961 1 95.44 377 ASP A O 1
ATOM 3022 N N . TRP A 1 378 ? 8.195 -1.688 -3.049 1 97.19 378 TRP A N 1
ATOM 3023 C CA . TRP A 1 378 ? 8.828 -1.229 -4.277 1 97.19 378 TRP A CA 1
ATOM 3024 C C . TRP A 1 378 ? 7.793 -1.004 -5.375 1 97.19 378 TRP A C 1
ATOM 3026 O O . TRP A 1 378 ? 7.785 0.044 -6.023 1 97.19 378 TRP A O 1
ATOM 3036 N N . SER A 1 379 ? 6.949 -1.959 -5.531 1 97.19 379 SER A N 1
ATOM 3037 C CA . SER A 1 379 ? 5.957 -1.861 -6.598 1 97.19 379 SER A CA 1
ATOM 3038 C C . SER A 1 379 ? 4.984 -0.717 -6.344 1 97.19 379 SER A C 1
ATOM 3040 O O . SER A 1 379 ? 4.523 -0.067 -7.285 1 97.19 379 SER A O 1
ATOM 3042 N N . ASP A 1 380 ? 4.629 -0.493 -5.09 1 96.81 380 ASP A N 1
ATOM 3043 C CA . ASP A 1 380 ? 3.754 0.625 -4.75 1 96.81 380 ASP A CA 1
ATOM 3044 C C . ASP A 1 380 ? 4.387 1.957 -5.148 1 96.81 380 ASP A C 1
ATOM 3046 O O . ASP A 1 380 ? 3.701 2.852 -5.648 1 96.81 380 ASP A O 1
ATOM 3050 N N . ARG A 1 381 ? 5.695 2.02 -4.957 1 97.94 381 ARG A N 1
ATOM 3051 C CA . ARG A 1 381 ? 6.395 3.264 -5.266 1 97.94 381 ARG A CA 1
ATOM 3052 C C . ARG A 1 381 ? 6.625 3.408 -6.766 1 97.94 381 ARG A C 1
ATOM 3054 O O . ARG A 1 381 ? 6.598 4.52 -7.301 1 97.94 381 ARG A O 1
ATOM 3061 N N . PHE A 1 382 ? 6.777 2.338 -7.504 1 98.25 382 PHE A N 1
ATOM 3062 C CA . PHE A 1 382 ? 6.973 2.373 -8.953 1 98.25 382 PHE A CA 1
ATOM 3063 C C . PHE A 1 382 ? 5.762 2.984 -9.648 1 98.25 382 PHE A C 1
ATOM 3065 O O . PHE A 1 382 ? 5.871 3.49 -10.766 1 98.25 382 PHE A O 1
ATOM 3072 N N . VAL A 1 383 ? 4.633 2.955 -8.953 1 97.94 383 VAL A N 1
ATOM 3073 C CA . VAL A 1 383 ? 3.424 3.568 -9.492 1 97.94 383 VAL A CA 1
ATOM 3074 C C . VAL A 1 383 ? 3.664 5.055 -9.742 1 97.94 383 VAL A C 1
ATOM 3076 O O . VAL A 1 383 ? 3.064 5.645 -10.641 1 97.94 383 VAL A O 1
ATOM 3079 N N . SER A 1 384 ? 4.566 5.648 -9.031 1 97.81 384 SER A N 1
ATOM 3080 C CA . SER A 1 384 ? 4.848 7.074 -9.172 1 97.81 384 SER A CA 1
ATOM 3081 C C . SER A 1 384 ? 5.773 7.344 -10.352 1 97.81 384 SER A C 1
ATOM 3083 O O . SER A 1 384 ? 5.965 8.5 -10.742 1 97.81 384 SER A O 1
ATOM 3085 N N . PHE A 1 385 ? 6.387 6.316 -10.945 1 97.25 385 PHE A N 1
ATOM 3086 C CA . PHE A 1 385 ? 7.293 6.469 -12.078 1 97.25 385 PHE A CA 1
ATOM 3087 C C . PHE A 1 385 ? 6.512 6.594 -13.383 1 97.25 385 PHE A C 1
ATOM 3089 O O . PHE A 1 385 ? 5.5 5.914 -13.57 1 97.25 385 PHE A O 1
ATOM 3096 N N . SER A 1 386 ? 6.977 7.445 -14.297 1 96.25 386 SER A N 1
ATOM 3097 C CA . SER A 1 386 ? 6.535 7.324 -15.68 1 96.25 386 SER A CA 1
ATOM 3098 C C . SER A 1 386 ? 7.027 6.023 -16.312 1 96.25 386 SER A C 1
ATOM 3100 O O . SER A 1 386 ? 7.957 5.395 -15.797 1 96.25 386 SER A O 1
ATOM 3102 N N . ASP A 1 387 ? 6.402 5.605 -17.406 1 96.75 387 ASP A N 1
ATOM 3103 C CA . ASP A 1 387 ? 6.883 4.43 -18.125 1 96.75 387 ASP A CA 1
ATOM 3104 C C . ASP A 1 387 ? 8.359 4.566 -18.484 1 96.75 387 ASP A C 1
ATOM 3106 O O . ASP A 1 387 ? 9.148 3.641 -18.266 1 96.75 387 ASP A O 1
ATOM 3110 N N . GLU A 1 388 ? 8.703 5.727 -18.969 1 96.12 388 GLU A N 1
ATOM 3111 C CA . GLU A 1 388 ? 10.078 5.961 -19.422 1 96.12 388 GLU A CA 1
ATOM 3112 C C . GLU A 1 388 ? 11.062 5.832 -18.266 1 96.12 388 GLU A C 1
ATOM 3114 O O . GLU A 1 388 ? 12.086 5.156 -18.391 1 96.12 388 GLU A O 1
ATOM 3119 N N . GLU A 1 389 ? 10.758 6.457 -17.156 1 96 389 GLU A N 1
ATOM 3120 C CA . GLU A 1 389 ? 11.648 6.395 -16 1 96 389 GLU A CA 1
ATOM 3121 C C . GLU A 1 389 ? 11.82 4.957 -15.516 1 96 389 GLU A C 1
ATOM 3123 O O . GLU A 1 389 ? 12.938 4.531 -15.211 1 96 389 GLU A O 1
ATOM 3128 N N . HIS A 1 390 ? 10.711 4.211 -15.406 1 97.38 390 HIS A N 1
ATOM 3129 C CA . HIS A 1 390 ? 10.766 2.822 -14.969 1 97.38 390 HIS A CA 1
ATOM 3130 C C . HIS A 1 390 ? 11.57 1.964 -15.93 1 97.38 390 HIS A C 1
ATOM 3132 O O . HIS A 1 390 ? 12.461 1.223 -15.516 1 97.38 390 HIS A O 1
ATOM 3138 N N . VAL A 1 391 ? 11.344 2.107 -17.188 1 97.75 391 VAL A N 1
ATOM 3139 C CA . VAL A 1 391 ? 11.992 1.325 -18.234 1 97.75 391 VAL A CA 1
ATOM 3140 C C . VAL A 1 391 ? 13.492 1.627 -18.25 1 97.75 391 VAL A C 1
ATOM 3142 O O . VAL A 1 391 ? 14.312 0.71 -18.281 1 97.75 391 VAL A O 1
ATOM 3145 N N . GLN A 1 392 ? 13.852 2.906 -18.156 1 97.06 392 GLN A N 1
ATOM 3146 C CA . GLN A 1 392 ? 15.266 3.277 -18.188 1 97.06 392 GLN A CA 1
ATOM 3147 C C . GLN A 1 392 ? 15.984 2.795 -16.938 1 97.06 392 GLN A C 1
ATOM 3149 O O . GLN A 1 392 ? 17.156 2.428 -17 1 97.06 392 GLN A O 1
ATOM 3154 N N . THR A 1 393 ? 15.281 2.816 -15.852 1 96.75 393 THR A N 1
ATOM 3155 C CA . THR A 1 393 ? 15.852 2.289 -14.617 1 96.75 393 THR A CA 1
ATOM 3156 C C . THR A 1 393 ? 16.188 0.806 -14.766 1 96.75 393 THR A C 1
ATOM 3158 O O . THR A 1 393 ? 17.266 0.36 -14.367 1 96.75 393 THR A O 1
ATOM 3161 N N . VAL A 1 394 ? 15.305 0.072 -15.352 1 98.31 394 VAL A N 1
ATOM 3162 C CA . VAL A 1 394 ? 15.508 -1.356 -15.57 1 98.31 394 VAL A CA 1
ATOM 3163 C C . VAL A 1 394 ? 16.625 -1.568 -16.578 1 98.31 394 VAL A C 1
ATOM 3165 O O . VAL A 1 394 ? 17.5 -2.426 -16.391 1 98.31 394 VAL A O 1
ATOM 3168 N N . LEU A 1 395 ? 16.594 -0.79 -17.625 1 98.25 395 LEU A N 1
ATOM 3169 C CA . LEU A 1 395 ? 17.641 -0.907 -18.625 1 98.25 395 LEU A CA 1
ATOM 3170 C C . LEU A 1 395 ? 19.016 -0.64 -18.016 1 98.25 395 LEU A C 1
ATOM 3172 O O . LEU A 1 395 ? 19.969 -1.375 -18.266 1 98.25 395 LEU A O 1
ATOM 3176 N N . ASP A 1 396 ? 19.109 0.407 -17.219 1 97.06 396 ASP A N 1
ATOM 3177 C CA . ASP A 1 396 ? 20.359 0.706 -16.516 1 97.06 396 ASP A CA 1
ATOM 3178 C C . ASP A 1 396 ? 20.828 -0.492 -15.703 1 97.06 396 ASP A C 1
ATOM 3180 O O . ASP A 1 396 ? 22.031 -0.799 -15.672 1 97.06 396 ASP A O 1
ATOM 3184 N N . ALA A 1 397 ? 19.922 -1.111 -15.047 1 98 397 ALA A N 1
ATOM 3185 C CA . ALA A 1 397 ? 20.25 -2.264 -14.211 1 98 397 ALA A CA 1
ATOM 3186 C C . ALA A 1 397 ? 20.75 -3.428 -15.062 1 98 397 ALA A C 1
ATOM 3188 O O . ALA A 1 397 ? 21.688 -4.133 -14.672 1 98 397 ALA A O 1
ATOM 3189 N N . ILE A 1 398 ? 20.109 -3.648 -16.156 1 98.69 398 ILE A N 1
ATOM 3190 C CA . ILE A 1 398 ? 20.531 -4.707 -17.062 1 98.69 398 ILE A CA 1
ATOM 3191 C C . ILE A 1 398 ? 21.922 -4.406 -17.594 1 98.69 398 ILE A C 1
ATOM 3193 O O . ILE A 1 398 ? 22.781 -5.297 -17.656 1 98.69 398 ILE A O 1
ATOM 3197 N N . VAL A 1 399 ? 22.172 -3.172 -17.922 1 97.44 399 VAL A N 1
ATOM 3198 C CA . VAL A 1 399 ? 23.484 -2.742 -18.438 1 97.44 399 VAL A CA 1
ATOM 3199 C C . VAL A 1 399 ? 24.547 -2.92 -17.359 1 97.44 399 VAL A C 1
ATOM 3201 O O . VAL A 1 399 ? 25.672 -3.318 -17.641 1 97.44 399 VAL A O 1
ATOM 3204 N N . ASP A 1 400 ? 24.172 -2.695 -16.141 1 96.06 400 ASP A N 1
ATOM 3205 C CA . ASP A 1 400 ? 25.094 -2.879 -15.031 1 96.06 400 ASP A CA 1
ATOM 3206 C C . ASP A 1 400 ? 25.562 -4.328 -14.945 1 96.06 400 ASP A C 1
ATOM 3208 O O . ASP A 1 400 ? 26.703 -4.594 -14.555 1 96.06 400 ASP A O 1
ATOM 3212 N N . LEU A 1 401 ? 24.734 -5.211 -15.289 1 97.38 401 LEU A N 1
ATOM 3213 C CA . LEU A 1 401 ? 25.047 -6.633 -15.18 1 97.38 401 LEU A CA 1
ATOM 3214 C C . LEU A 1 401 ? 25.766 -7.117 -16.438 1 97.38 401 LEU A C 1
ATOM 3216 O O . LEU A 1 401 ? 26.672 -7.953 -16.344 1 97.38 401 LEU A O 1
ATOM 3220 N N . HIS A 1 402 ? 25.375 -6.566 -17.609 1 97.62 402 HIS A N 1
ATOM 3221 C CA . HIS A 1 402 ? 25.766 -7.234 -18.844 1 97.62 402 HIS A CA 1
ATOM 3222 C C . HIS A 1 402 ? 26.625 -6.324 -19.719 1 97.62 402 HIS A C 1
ATOM 3224 O O . HIS A 1 402 ? 27.094 -6.738 -20.781 1 97.62 402 HIS A O 1
ATOM 3230 N N . GLY A 1 403 ? 26.812 -5.039 -19.328 1 96.06 403 GLY A N 1
ATOM 3231 C CA . GLY A 1 403 ? 27.656 -4.113 -20.078 1 96.06 403 GLY A CA 1
ATOM 3232 C C . GLY A 1 403 ? 26.875 -3.252 -21.047 1 96.06 403 GLY A C 1
ATOM 3233 O O . GLY A 1 403 ? 25.703 -3.512 -21.312 1 96.06 403 GLY A O 1
ATOM 3234 N N . GLU A 1 404 ? 27.5 -2.301 -21.656 1 96.25 404 GLU A N 1
ATOM 3235 C CA . GLU A 1 404 ? 26.891 -1.271 -22.484 1 96.25 404 GLU A CA 1
ATOM 3236 C C . GLU A 1 404 ? 26.344 -1.861 -23.781 1 96.25 404 GLU A C 1
ATOM 3238 O O . GLU A 1 404 ? 25.422 -1.294 -24.391 1 96.25 404 GLU A O 1
ATOM 3243 N N . GLN A 1 405 ? 26.812 -2.969 -24.188 1 96.44 405 GLN A N 1
ATOM 3244 C CA . GLN A 1 405 ? 26.297 -3.605 -25.391 1 96.44 405 GLN A CA 1
ATOM 3245 C C . GLN A 1 405 ? 24.797 -3.875 -25.281 1 96.44 405 GLN A C 1
ATOM 3247 O O . GLN A 1 405 ? 24.078 -3.85 -26.266 1 96.44 405 GLN A O 1
ATOM 3252 N N . ALA A 1 406 ? 24.359 -4.16 -24.047 1 97.94 406 ALA A N 1
ATOM 3253 C CA . ALA A 1 406 ? 22.922 -4.387 -23.812 1 97.94 406 ALA A CA 1
ATOM 3254 C C . ALA A 1 406 ? 22.109 -3.186 -24.266 1 97.94 406 ALA A C 1
ATOM 3256 O O . ALA A 1 406 ? 21.016 -3.342 -24.812 1 97.94 406 ALA A O 1
ATOM 3257 N N . ARG A 1 407 ? 22.578 -1.959 -24.016 1 96.5 407 ARG A N 1
ATOM 3258 C CA . ARG A 1 407 ? 21.859 -0.748 -24.422 1 96.5 407 ARG A CA 1
ATOM 3259 C C . ARG A 1 407 ? 21.703 -0.674 -25.938 1 96.5 407 ARG A C 1
ATOM 3261 O O . ARG A 1 407 ? 20.656 -0.267 -26.438 1 96.5 407 ARG A O 1
ATOM 3268 N N . ASP A 1 408 ? 22.766 -1.093 -26.609 1 97.19 408 ASP A N 1
ATOM 3269 C CA . ASP A 1 408 ? 22.766 -1.066 -28.078 1 97.19 408 ASP A CA 1
ATOM 3270 C C . ASP A 1 408 ? 21.781 -2.088 -28.641 1 97.19 408 ASP A C 1
ATOM 3272 O O . ASP A 1 408 ? 21.219 -1.884 -29.719 1 97.19 408 ASP A O 1
ATOM 3276 N N . LEU A 1 409 ? 21.578 -3.107 -27.922 1 98.44 409 LEU A N 1
ATOM 3277 C CA . LEU A 1 409 ? 20.766 -4.219 -28.406 1 98.44 409 LEU A CA 1
ATOM 3278 C C . LEU A 1 409 ? 19.312 -4.043 -28 1 98.44 409 LEU A C 1
ATOM 3280 O O . LEU A 1 409 ? 18.422 -4.746 -28.5 1 98.44 409 LEU A O 1
ATOM 3284 N N . TYR A 1 410 ? 19.062 -3.156 -27.094 1 98.56 410 TYR A N 1
ATOM 3285 C CA . TYR A 1 410 ? 17.688 -2.85 -26.719 1 98.56 410 TYR A CA 1
ATOM 3286 C C . TYR A 1 410 ? 16.922 -2.281 -27.906 1 98.56 410 TYR A C 1
ATOM 3288 O O . TYR A 1 410 ? 17.344 -1.305 -28.516 1 98.56 410 TYR A O 1
ATOM 3296 N N . THR A 1 411 ? 15.703 -2.787 -28.172 1 98.69 411 THR A N 1
ATOM 3297 C CA . THR A 1 411 ? 14.977 -2.449 -29.391 1 98.69 411 THR A CA 1
ATOM 3298 C C . THR A 1 411 ? 14.117 -1.205 -29.172 1 98.69 411 THR A C 1
ATOM 3300 O O . THR A 1 411 ? 13.633 -0.61 -30.141 1 98.69 411 THR A O 1
ATOM 3303 N N . GLY A 1 412 ? 13.914 -0.848 -27.969 1 98.06 412 GLY A N 1
ATOM 3304 C CA . GLY A 1 412 ? 12.969 0.213 -27.656 1 98.06 412 GLY A CA 1
ATOM 3305 C C . GLY A 1 412 ? 11.586 -0.304 -27.297 1 98.06 412 GLY A C 1
ATOM 3306 O O . GLY A 1 412 ? 10.75 0.445 -26.797 1 98.06 412 GLY A O 1
ATOM 3307 N N . ASP A 1 413 ? 11.367 -1.608 -27.516 1 98.75 413 ASP A N 1
ATOM 3308 C CA . ASP A 1 413 ? 10.07 -2.211 -27.203 1 98.75 413 ASP A CA 1
ATOM 3309 C C . ASP A 1 413 ? 10.039 -2.719 -25.766 1 98.75 413 ASP A C 1
ATOM 3311 O O . ASP A 1 413 ? 11.008 -3.33 -25.297 1 98.75 413 ASP A O 1
ATOM 3315 N N . TYR A 1 414 ? 8.984 -2.396 -25.062 1 98.69 414 TYR A N 1
ATOM 3316 C CA . TYR A 1 414 ? 8.844 -2.844 -23.688 1 98.69 414 TYR A CA 1
ATOM 3317 C C . TYR A 1 414 ? 7.383 -3.078 -23.328 1 98.69 414 TYR A C 1
ATOM 3319 O O . TYR A 1 414 ? 6.488 -2.668 -24.078 1 98.69 414 TYR A O 1
ATOM 3327 N N . GLU A 1 415 ? 7.145 -3.844 -22.297 1 98.62 415 GLU A N 1
ATOM 3328 C CA . GLU A 1 415 ? 5.875 -3.951 -21.594 1 98.62 415 GLU A CA 1
ATOM 3329 C C . GLU A 1 415 ? 6.039 -3.6 -20.109 1 98.62 415 GLU A C 1
ATOM 3331 O O . GLU A 1 415 ? 7.027 -3.979 -19.484 1 98.62 415 GLU A O 1
ATOM 3336 N N . ARG A 1 416 ? 5.191 -2.773 -19.594 1 98.69 416 ARG A N 1
ATOM 3337 C CA . ARG A 1 416 ? 5.18 -2.416 -18.172 1 98.69 416 ARG A CA 1
ATOM 3338 C C . ARG A 1 416 ? 3.805 -2.652 -17.562 1 98.69 416 ARG A C 1
ATOM 3340 O O . ARG A 1 416 ? 2.783 -2.305 -18.156 1 98.69 416 ARG A O 1
ATOM 3347 N N . LEU A 1 417 ? 3.783 -3.32 -16.438 1 98.38 417 LEU A N 1
ATOM 3348 C CA . LEU A 1 417 ? 2.539 -3.502 -15.695 1 98.38 417 LEU A CA 1
ATOM 3349 C C . LEU A 1 417 ? 2.77 -3.338 -14.203 1 98.38 417 LEU A C 1
ATOM 3351 O O . LEU A 1 417 ? 3.566 -4.066 -13.602 1 98.38 417 LEU A O 1
ATOM 3355 N N . CYS A 1 418 ? 2.143 -2.371 -13.609 1 98.31 418 CYS A N 1
ATOM 3356 C CA . CYS A 1 418 ? 1.985 -2.262 -12.156 1 98.31 418 CYS A CA 1
ATOM 3357 C C . CYS A 1 418 ? 0.562 -2.609 -11.742 1 98.31 418 CYS A C 1
ATOM 3359 O O . CYS A 1 418 ? -0.376 -1.866 -12.031 1 98.31 418 CYS A O 1
ATOM 3361 N N . TRP A 1 419 ? 0.402 -3.598 -11 1 98.19 419 TRP A N 1
ATOM 3362 C CA . TRP A 1 419 ? -0.907 -4.188 -10.734 1 98.19 419 TRP A CA 1
ATOM 3363 C C . TRP A 1 419 ? -1.777 -3.24 -9.922 1 98.19 419 TRP A C 1
ATOM 3365 O O . TRP A 1 419 ? -3.006 -3.273 -10.016 1 98.19 419 TRP A O 1
ATOM 3375 N N . LEU A 1 420 ? -1.217 -2.389 -9.109 1 97.69 420 LEU A N 1
ATOM 3376 C CA . LEU A 1 420 ? -1.996 -1.406 -8.359 1 97.69 420 LEU A CA 1
ATOM 3377 C C . LEU A 1 420 ? -2.756 -0.483 -9.305 1 97.69 420 LEU A C 1
ATOM 3379 O O . LEU A 1 420 ? -3.771 0.105 -8.922 1 97.69 420 LEU A O 1
ATOM 3383 N N . GLN A 1 421 ? -2.295 -0.405 -10.523 1 97.69 421 GLN A N 1
ATOM 3384 C CA . GLN A 1 421 ? -2.9 0.501 -11.492 1 97.69 421 GLN A CA 1
ATOM 3385 C C . GLN A 1 421 ? -3.924 -0.227 -12.367 1 97.69 421 GLN A C 1
ATOM 3387 O O . GLN A 1 421 ? -4.609 0.395 -13.18 1 97.69 421 GLN A O 1
ATOM 3392 N N . ASP A 1 422 ? -4.043 -1.521 -12.219 1 97.19 422 ASP A N 1
ATOM 3393 C CA . ASP A 1 422 ? -5.035 -2.27 -12.984 1 97.19 422 ASP A CA 1
ATOM 3394 C C . ASP A 1 422 ? -6.449 -1.947 -12.508 1 97.19 422 ASP A C 1
ATOM 3396 O O . ASP A 1 422 ? -6.793 -2.197 -11.344 1 97.19 422 ASP A O 1
ATOM 3400 N N . GLU A 1 423 ? -7.297 -1.486 -13.312 1 95.94 423 GLU A N 1
ATOM 3401 C CA . GLU A 1 423 ? -8.578 -0.915 -12.914 1 95.94 423 GLU A CA 1
ATOM 3402 C C . GLU A 1 423 ? -9.562 -2.004 -12.484 1 95.94 423 GLU A C 1
ATOM 3404 O O . GLU A 1 423 ? -10.609 -1.711 -11.898 1 95.94 423 GLU A O 1
ATOM 3409 N N . HIS A 1 424 ? -9.219 -3.223 -12.719 1 96.81 424 HIS A N 1
ATOM 3410 C CA . HIS A 1 424 ? -10.188 -4.27 -12.438 1 96.81 424 HIS A CA 1
ATOM 3411 C C . HIS A 1 424 ? -9.773 -5.098 -11.219 1 96.81 424 HIS A C 1
ATOM 3413 O O . HIS A 1 424 ? -10.562 -5.895 -10.711 1 96.81 424 HIS A O 1
ATOM 3419 N N . THR A 1 425 ? -8.578 -4.969 -10.75 1 96.81 425 THR A N 1
ATOM 3420 C CA . THR A 1 425 ? -8.125 -5.793 -9.641 1 96.81 425 THR A CA 1
ATOM 3421 C C . THR A 1 425 ? -7.48 -4.93 -8.555 1 96.81 425 THR A C 1
ATOM 3423 O O . THR A 1 425 ? -7.766 -5.094 -7.371 1 96.81 425 THR A O 1
ATOM 3426 N N . ALA A 1 426 ? -6.508 -4.004 -8.953 1 97.19 426 ALA A N 1
ATOM 3427 C CA . ALA A 1 426 ? -5.77 -3.09 -8.086 1 97.19 426 ALA A CA 1
ATOM 3428 C C . ALA A 1 426 ? -4.949 -3.857 -7.059 1 97.19 426 ALA A C 1
ATOM 3430 O O . ALA A 1 426 ? -4.809 -3.418 -5.914 1 97.19 426 ALA A O 1
ATOM 3431 N N . THR A 1 427 ? -4.508 -5.008 -7.316 1 96.81 427 THR A N 1
ATOM 3432 C CA . THR A 1 427 ? -3.654 -5.836 -6.473 1 96.81 427 THR A CA 1
ATOM 3433 C C . THR A 1 427 ? -2.998 -6.941 -7.293 1 96.81 427 THR A C 1
ATOM 3435 O O . THR A 1 427 ? -3.453 -7.262 -8.391 1 96.81 427 THR A O 1
ATOM 3438 N N . ALA A 1 428 ? -1.938 -7.5 -6.719 1 97.56 428 ALA A N 1
ATOM 3439 C CA . ALA A 1 428 ? -1.327 -8.672 -7.348 1 97.56 428 ALA A CA 1
ATOM 3440 C C . ALA A 1 428 ? -1.835 -9.961 -6.715 1 97.56 428 ALA A C 1
ATOM 3442 O O . ALA A 1 428 ? -2.26 -10.883 -7.418 1 97.56 428 ALA A O 1
ATOM 3443 N N . TRP A 1 429 ? -1.807 -10.078 -5.422 1 97.62 429 TRP A N 1
ATOM 3444 C CA . TRP A 1 429 ? -2.307 -11.258 -4.723 1 97.62 429 TRP A CA 1
ATOM 3445 C C . TRP A 1 429 ? -2.689 -10.914 -3.287 1 97.62 429 TRP A C 1
ATOM 3447 O O . TRP A 1 429 ? -2.379 -9.828 -2.797 1 97.62 429 TRP A O 1
ATOM 3457 N N . CYS A 1 430 ? -3.361 -11.781 -2.701 1 97.44 430 CYS A N 1
ATOM 3458 C CA . CYS A 1 430 ? -3.744 -11.664 -1.299 1 97.44 430 CYS A CA 1
ATOM 3459 C C . CYS A 1 430 ? -2.561 -11.961 -0.385 1 97.44 430 CYS A C 1
ATOM 3461 O O . CYS A 1 430 ? -1.756 -12.844 -0.669 1 97.44 430 CYS A O 1
ATOM 3463 N N . ARG A 1 431 ? -2.383 -11.203 0.647 1 97.19 431 ARG A N 1
ATOM 3464 C CA . ARG A 1 431 ? -1.395 -11.375 1.707 1 97.19 431 ARG A CA 1
ATOM 3465 C C . ARG A 1 431 ? -1.992 -11.047 3.072 1 97.19 431 ARG A C 1
ATOM 3467 O O . ARG A 1 431 ? -1.817 -9.938 3.58 1 97.19 431 ARG A O 1
ATOM 3474 N N . PRO A 1 432 ? -2.648 -12 3.699 1 97.31 432 PRO A N 1
ATOM 3475 C CA . PRO A 1 432 ? -3.373 -11.734 4.945 1 97.31 432 PRO A CA 1
ATOM 3476 C C . PRO A 1 432 ? -2.459 -11.266 6.07 1 97.31 432 PRO A C 1
ATOM 3478 O O . PRO A 1 432 ? -1.274 -11.609 6.094 1 97.31 432 PRO A O 1
ATOM 3481 N N . ASP A 1 433 ? -3.029 -10.516 6.945 1 95.69 433 ASP A N 1
ATOM 3482 C CA . ASP A 1 433 ? -2.385 -10.156 8.203 1 95.69 433 ASP A CA 1
ATOM 3483 C C . ASP A 1 433 ? -2.654 -11.203 9.281 1 95.69 433 ASP A C 1
ATOM 3485 O O . ASP A 1 433 ? -3.387 -12.164 9.039 1 95.69 433 ASP A O 1
ATOM 3489 N N . VAL A 1 434 ? -2.018 -10.984 10.414 1 96.06 434 VAL A N 1
ATOM 3490 C CA . VAL A 1 434 ? -2.17 -11.883 11.547 1 96.06 434 VAL A CA 1
ATOM 3491 C C . VAL A 1 434 ? -3.648 -12.039 11.891 1 96.06 434 VAL A C 1
ATOM 3493 O O . VAL A 1 434 ? -4.418 -11.078 11.805 1 96.06 434 VAL A O 1
ATOM 3496 N N . GLU A 1 435 ? -4.137 -13.234 12.195 1 97.06 435 GLU A N 1
ATOM 3497 C CA . GLU A 1 435 ? -5.465 -13.625 12.648 1 97.06 435 GLU A CA 1
ATOM 3498 C C . GLU A 1 435 ? -6.449 -13.711 11.484 1 97.06 435 GLU A C 1
ATOM 3500 O O . GLU A 1 435 ? -7.559 -14.227 11.641 1 97.06 435 GLU A O 1
ATOM 3505 N N . GLN A 1 436 ? -6.125 -13.336 10.289 1 97.81 436 GLN A N 1
ATOM 3506 C CA . GLN A 1 436 ? -7.113 -13.172 9.227 1 97.81 436 GLN A CA 1
ATOM 3507 C C . GLN A 1 436 ? -7.43 -14.508 8.562 1 97.81 436 GLN A C 1
ATOM 3509 O O . GLN A 1 436 ? -8.523 -14.695 8.031 1 97.81 436 GLN A O 1
ATOM 3514 N N . HIS A 1 437 ? -6.449 -15.477 8.586 1 98 437 HIS A N 1
ATOM 3515 C CA . HIS A 1 437 ? -6.797 -16.812 8.102 1 98 437 HIS A CA 1
ATOM 3516 C C . HIS A 1 437 ? -7.895 -17.438 8.961 1 98 437 HIS A C 1
ATOM 3518 O O . HIS A 1 437 ? -8.977 -17.75 8.453 1 98 437 HIS A O 1
ATOM 3524 N N . LYS A 1 438 ? -7.57 -17.438 10.18 1 97.25 438 LYS A N 1
ATOM 3525 C CA . LYS A 1 438 ? -8.438 -18.141 11.125 1 97.25 438 LYS A CA 1
ATOM 3526 C C . LYS A 1 438 ? -9.805 -17.469 11.219 1 97.25 438 LYS A C 1
ATOM 3528 O O . LYS A 1 438 ? -10.828 -18.141 11.289 1 97.25 438 LYS A O 1
ATOM 3533 N N . LEU A 1 439 ? -9.836 -16.188 11.195 1 98.06 439 LEU A N 1
ATOM 3534 C CA . LEU A 1 439 ? -11.07 -15.453 11.422 1 98.06 439 LEU A CA 1
ATOM 3535 C C . LEU A 1 439 ? -11.898 -15.359 10.141 1 98.06 439 LEU A C 1
ATOM 3537 O O . LEU A 1 439 ? -13.117 -15.555 10.172 1 98.06 439 LEU A O 1
ATOM 3541 N N . TYR A 1 440 ? -11.336 -15.094 9.008 1 98.56 440 TYR A N 1
ATOM 3542 C CA . TYR A 1 440 ? -12.078 -14.688 7.82 1 98.56 440 TYR A CA 1
ATOM 3543 C C . TYR A 1 440 ? -12.438 -15.891 6.961 1 98.56 440 TYR A C 1
ATOM 3545 O O . TYR A 1 440 ? -13.5 -15.914 6.324 1 98.56 440 TYR A O 1
ATOM 3553 N N . ILE A 1 441 ? -11.625 -16.906 6.867 1 97.94 441 ILE A N 1
ATOM 3554 C CA . ILE A 1 441 ? -11.805 -17.984 5.895 1 97.94 441 ILE A CA 1
ATOM 3555 C C . ILE A 1 441 ? -13.125 -18.703 6.148 1 97.94 441 ILE A C 1
ATOM 3557 O O . ILE A 1 441 ? -13.883 -18.969 5.211 1 97.94 441 ILE A O 1
ATOM 3561 N N . PRO A 1 442 ? -13.5 -18.984 7.445 1 97.5 442 PRO A N 1
ATOM 3562 C CA . PRO A 1 442 ? -14.797 -19.609 7.66 1 97.5 442 PRO A CA 1
ATOM 3563 C C . PRO A 1 442 ? -15.953 -18.797 7.102 1 97.5 442 PRO A C 1
ATOM 3565 O O . PRO A 1 442 ? -16.969 -19.359 6.676 1 97.5 442 PRO A O 1
ATOM 3568 N N . ALA A 1 443 ? -15.805 -17.5 7.09 1 98 443 ALA A N 1
ATOM 3569 C CA . ALA A 1 443 ? -16.875 -16.641 6.605 1 98 443 ALA A CA 1
ATOM 3570 C C . ALA A 1 443 ? -17.078 -16.812 5.102 1 98 443 ALA A C 1
ATOM 3572 O O . ALA A 1 443 ? -18.203 -16.656 4.602 1 98 443 ALA A O 1
ATOM 3573 N N . TYR A 1 444 ? -16.062 -17.188 4.367 1 98.06 444 TYR A N 1
ATOM 3574 C CA . TYR A 1 444 ? -16.156 -17.359 2.924 1 98.06 444 TYR A CA 1
ATOM 3575 C C . TYR A 1 444 ? -16.953 -18.609 2.576 1 98.06 444 TYR A C 1
ATOM 3577 O O . TYR A 1 444 ? -17.391 -18.781 1.433 1 98.06 444 TYR A O 1
ATOM 3585 N N . HIS A 1 445 ? -17.156 -19.516 3.535 1 96.94 445 HIS A N 1
ATOM 3586 C CA . HIS A 1 445 ? -17.844 -20.781 3.307 1 96.94 445 HIS A CA 1
ATOM 3587 C C . HIS A 1 445 ? -19.328 -20.656 3.576 1 96.94 445 HIS A C 1
ATOM 3589 O O . HIS A 1 445 ? -20.078 -21.641 3.461 1 96.94 445 HIS A O 1
ATOM 3595 N N . GLN A 1 446 ? -19.75 -19.469 3.891 1 97.31 446 GLN A N 1
ATOM 3596 C CA . GLN A 1 446 ? -21.172 -19.203 4.094 1 97.31 446 GLN A CA 1
ATOM 3597 C C . GLN A 1 446 ? -21.766 -18.438 2.912 1 97.31 446 GLN A C 1
ATOM 3599 O O . GLN A 1 446 ? -21.172 -17.469 2.436 1 97.31 446 GLN A O 1
ATOM 3604 N N . THR A 1 447 ? -22.844 -19 2.447 1 97.62 447 THR A N 1
ATOM 3605 C CA . THR A 1 447 ? -23.578 -18.266 1.42 1 97.62 447 THR A CA 1
ATOM 3606 C C . THR A 1 447 ? -24.5 -17.219 2.051 1 97.62 447 THR A C 1
ATOM 3608 O O . THR A 1 447 ? -25.359 -17.562 2.877 1 97.62 447 THR A O 1
ATOM 3611 N N . GLU A 1 448 ? -24.203 -15.969 1.715 1 97.44 448 GLU A N 1
ATOM 3612 C CA . GLU A 1 448 ? -25.031 -14.875 2.213 1 97.44 448 GLU A CA 1
ATOM 3613 C C . GLU A 1 448 ? -25.641 -14.078 1.063 1 97.44 448 GLU A C 1
ATOM 3615 O O . GLU A 1 448 ? -24.969 -13.781 0.078 1 97.44 448 GLU A O 1
ATOM 3620 N N . HIS A 1 449 ? -26.984 -13.789 1.126 1 97.25 449 HIS A N 1
ATOM 3621 C CA . HIS A 1 449 ? -27.688 -13.031 0.095 1 97.25 449 HIS A CA 1
ATOM 3622 C C . HIS A 1 449 ? -27.562 -13.703 -1.266 1 97.25 449 HIS A C 1
ATOM 3624 O O . HIS A 1 449 ? -27.344 -13.039 -2.279 1 97.25 449 HIS A O 1
ATOM 3630 N N . ASN A 1 450 ? -27.625 -15.039 -1.202 1 97.69 450 ASN A N 1
ATOM 3631 C CA . ASN A 1 450 ? -27.516 -15.836 -2.416 1 97.69 450 ASN A CA 1
ATOM 3632 C C . ASN A 1 450 ? -26.219 -15.523 -3.172 1 97.69 450 ASN A C 1
ATOM 3634 O O . ASN A 1 450 ? -26.188 -15.57 -4.402 1 97.69 450 ASN A O 1
ATOM 3638 N N . THR A 1 451 ? -25.203 -15.125 -2.451 1 98.56 451 THR A N 1
ATOM 3639 C CA . THR A 1 451 ? -23.906 -14.773 -3.035 1 98.56 451 THR A CA 1
ATOM 3640 C C . THR A 1 451 ? -22.812 -15.672 -2.477 1 98.56 451 THR A C 1
ATOM 3642 O O . THR A 1 451 ? -22.719 -15.883 -1.264 1 98.56 451 THR A O 1
ATOM 3645 N N . ILE A 1 452 ? -22.016 -16.234 -3.328 1 98.69 452 ILE A N 1
ATOM 3646 C CA . ILE A 1 452 ? -20.859 -17.047 -2.984 1 98.69 452 ILE A CA 1
ATOM 3647 C C . ILE A 1 452 ? -19.578 -16.359 -3.445 1 98.69 452 ILE A C 1
ATOM 3649 O O . ILE A 1 452 ? -19.453 -16 -4.621 1 98.69 452 ILE A O 1
ATOM 3653 N N . PHE A 1 453 ? -18.672 -16.125 -2.514 1 98.81 453 PHE A N 1
ATOM 3654 C CA . PHE A 1 453 ? -17.406 -15.477 -2.857 1 98.81 453 PHE A CA 1
ATOM 3655 C C . PHE A 1 453 ? -16.344 -16.516 -3.172 1 98.81 453 PHE A C 1
ATOM 3657 O O . PHE A 1 453 ? -16.125 -17.453 -2.396 1 98.81 453 PHE A O 1
ATOM 3664 N N . ILE A 1 454 ? -15.664 -16.312 -4.301 1 98.38 454 ILE A N 1
ATOM 3665 C CA . ILE A 1 454 ? -14.523 -17.156 -4.66 1 98.38 454 ILE A CA 1
ATOM 3666 C C . ILE A 1 454 ? -13.359 -16.281 -5.117 1 98.38 454 ILE A C 1
ATOM 3668 O O . ILE A 1 454 ? -13.508 -15.07 -5.27 1 98.38 454 ILE A O 1
ATOM 3672 N N . GLY A 1 455 ? -12.203 -16.828 -5.34 1 97.94 455 GLY A N 1
ATOM 3673 C CA . GLY A 1 455 ? -10.938 -16.203 -5.695 1 97.94 455 GLY A CA 1
ATOM 3674 C C . GLY A 1 455 ? -9.773 -16.688 -4.844 1 97.94 455 GLY A C 1
ATOM 3675 O O . GLY A 1 455 ? -9.977 -17.203 -3.744 1 97.94 455 GLY A O 1
ATOM 3676 N N . GLU A 1 456 ? -8.656 -16.422 -5.375 1 97.81 456 GLU A N 1
ATOM 3677 C CA . GLU A 1 456 ? -7.469 -16.844 -4.637 1 97.81 456 GLU A CA 1
ATOM 3678 C C . GLU A 1 456 ? -7.461 -16.266 -3.225 1 97.81 456 GLU A C 1
ATOM 3680 O O . GLU A 1 456 ? -6.98 -16.906 -2.287 1 97.81 456 GLU A O 1
ATOM 3685 N N . HIS A 1 457 ? -8.094 -15.102 -2.994 1 98.25 457 HIS A N 1
ATOM 3686 C CA . HIS A 1 457 ? -8.094 -14.422 -1.7 1 98.25 457 HIS A CA 1
ATOM 3687 C C . HIS A 1 457 ? -8.992 -15.148 -0.704 1 98.25 457 HIS A C 1
ATOM 3689 O O . HIS A 1 457 ? -8.945 -14.867 0.496 1 98.25 457 HIS A O 1
ATOM 3695 N N . THR A 1 458 ? -9.797 -16.109 -1.206 1 98.31 458 THR A N 1
ATOM 3696 C CA . THR A 1 458 ? -10.695 -16.812 -0.303 1 98.31 458 THR A CA 1
ATOM 3697 C C . THR A 1 458 ? -10.172 -18.219 -0.009 1 98.31 458 THR A C 1
ATOM 3699 O O . THR A 1 458 ? -10.852 -19.016 0.635 1 98.31 458 THR A O 1
ATOM 3702 N N . ALA A 1 459 ? -8.977 -18.547 -0.482 1 97.12 459 ALA A N 1
ATOM 3703 C CA . ALA A 1 459 ? -8.367 -19.875 -0.316 1 97.12 459 ALA A CA 1
ATOM 3704 C C . ALA A 1 459 ? -7.395 -19.875 0.86 1 97.12 459 ALA A C 1
ATOM 3706 O O . ALA A 1 459 ? -7.027 -18.828 1.378 1 97.12 459 ALA A O 1
ATOM 3707 N N . PRO A 1 460 ? -7.004 -21.109 1.322 1 95.75 460 PRO A N 1
ATOM 3708 C CA . PRO A 1 460 ? -6.012 -21.188 2.395 1 95.75 460 PRO A CA 1
ATOM 3709 C C . PRO A 1 460 ? -4.609 -20.797 1.93 1 95.75 460 PRO A C 1
ATOM 3711 O O . PRO A 1 460 ? -3.738 -20.516 2.756 1 95.75 460 PRO A O 1
ATOM 3714 N N . THR A 1 461 ? -4.336 -20.953 0.666 1 96.75 461 THR A N 1
ATOM 3715 C CA . THR A 1 461 ? -3.09 -20.469 0.073 1 96.75 461 THR A CA 1
ATOM 3716 C C . THR A 1 461 ? -3.355 -19.312 -0.883 1 96.75 461 THR A C 1
ATOM 3718 O O . THR A 1 461 ? -4.488 -19.125 -1.332 1 96.75 461 THR A O 1
ATOM 3721 N N . HIS A 1 462 ? -2.322 -18.578 -1.146 1 96.69 462 HIS A N 1
ATOM 3722 C CA . HIS A 1 462 ? -2.498 -17.359 -1.923 1 96.69 462 HIS A CA 1
ATOM 3723 C C . HIS A 1 462 ? -1.419 -17.219 -2.992 1 96.69 462 HIS A C 1
ATOM 3725 O O . HIS A 1 462 ? -0.386 -17.891 -2.924 1 96.69 462 HIS A O 1
ATOM 3731 N N . ALA A 1 463 ? -1.688 -16.438 -4.027 1 96.12 463 ALA A N 1
ATOM 3732 C CA . ALA A 1 463 ? -0.719 -15.992 -5.027 1 96.12 463 ALA A CA 1
ATOM 3733 C C . ALA A 1 463 ? -0.466 -17.078 -6.062 1 96.12 463 ALA A C 1
ATOM 3735 O O . ALA A 1 463 ? 0.519 -17.031 -6.805 1 96.12 463 ALA A O 1
ATOM 3736 N N . TRP A 1 464 ? -1.326 -18.141 -6.129 1 97.5 464 TRP A N 1
ATOM 3737 C CA . TRP A 1 464 ? -1.117 -19.25 -7.062 1 97.5 464 TRP A CA 1
ATOM 3738 C C . TRP A 1 464 ? -2.379 -19.516 -7.875 1 97.5 464 TRP A C 1
ATOM 3740 O O . TRP A 1 464 ? -3.492 -19.266 -7.406 1 97.5 464 TRP A O 1
ATOM 3750 N N . VAL A 1 465 ? -2.199 -20.078 -9.031 1 97.62 465 VAL A N 1
ATOM 3751 C CA . VAL A 1 465 ? -3.309 -20.484 -9.883 1 97.62 465 VAL A CA 1
ATOM 3752 C C . VAL A 1 465 ? -4.141 -21.547 -9.172 1 97.62 465 VAL A C 1
ATOM 3754 O O . VAL A 1 465 ? -5.371 -21.531 -9.258 1 97.62 465 VAL A O 1
ATOM 3757 N N . SER A 1 466 ? -3.467 -22.406 -8.445 1 96.69 466 SER A N 1
ATOM 3758 C CA . SER A 1 466 ? -4.141 -23.484 -7.727 1 96.69 466 SER A CA 1
ATOM 3759 C C . SER A 1 466 ? -5.102 -22.938 -6.676 1 96.69 466 SER A C 1
ATOM 3761 O O . SER A 1 466 ? -6.156 -23.516 -6.422 1 96.69 466 SER A O 1
ATOM 3763 N N . SER A 1 467 ? -4.762 -21.812 -6.047 1 97.25 467 SER A N 1
ATOM 3764 C CA . SER A 1 467 ? -5.629 -21.203 -5.047 1 97.25 467 SER A CA 1
ATOM 3765 C C . SER A 1 467 ? -6.953 -20.766 -5.66 1 97.25 467 SER A C 1
ATOM 3767 O O . SER A 1 467 ? -8.016 -20.938 -5.055 1 97.25 467 SER A O 1
ATOM 3769 N N . SER A 1 468 ? -6.871 -20.172 -6.82 1 97.06 468 SER A N 1
ATOM 3770 C CA . SER A 1 468 ? -8.07 -19.766 -7.535 1 97.06 468 SER A CA 1
ATOM 3771 C C . SER A 1 468 ? -8.914 -20.969 -7.934 1 97.06 468 SER A C 1
ATOM 3773 O O . SER A 1 468 ? -10.141 -20.938 -7.844 1 97.06 468 SER A O 1
ATOM 3775 N N . LEU A 1 469 ? -8.273 -22 -8.398 1 96.81 469 LEU A N 1
ATOM 3776 C CA . LEU A 1 469 ? -8.969 -23.203 -8.82 1 96.81 469 LEU A CA 1
ATOM 3777 C C . LEU A 1 469 ? -9.664 -23.875 -7.637 1 96.81 469 LEU A C 1
ATOM 3779 O O . LEU A 1 469 ? -10.82 -24.281 -7.738 1 96.81 469 LEU A O 1
ATOM 3783 N N . GLN A 1 470 ? -8.961 -23.953 -6.551 1 95.81 470 GLN A N 1
ATOM 3784 C CA . GLN A 1 470 ? -9.531 -24.547 -5.344 1 95.81 470 GLN A CA 1
ATOM 3785 C C . GLN A 1 470 ? -10.781 -23.781 -4.906 1 95.81 470 GLN A C 1
ATOM 3787 O O . GLN A 1 470 ? -11.789 -24.391 -4.543 1 95.81 470 GLN A O 1
ATOM 3792 N N . SER A 1 471 ? -10.672 -22.516 -4.84 1 97.19 471 SER A N 1
ATOM 3793 C CA . SER A 1 471 ? -11.82 -21.703 -4.43 1 97.19 471 SER A CA 1
ATOM 3794 C C . SER A 1 471 ? -12.992 -21.875 -5.387 1 97.19 471 SER A C 1
ATOM 3796 O O . SER A 1 471 ? -14.148 -21.828 -4.973 1 97.19 471 SER A O 1
ATOM 3798 N N . SER A 1 472 ? -12.711 -22.109 -6.66 1 97.44 472 SER A N 1
ATOM 3799 C CA . SER A 1 472 ? -13.766 -22.344 -7.648 1 97.44 472 SER A CA 1
ATOM 3800 C C . SER A 1 472 ? -14.484 -23.656 -7.395 1 97.44 472 SER A C 1
ATOM 3802 O O . SER A 1 472 ? -15.711 -23.734 -7.531 1 97.44 472 SER A O 1
ATOM 3804 N N . VAL A 1 473 ? -13.75 -24.672 -7.082 1 96.62 473 VAL A N 1
ATOM 3805 C CA . VAL A 1 473 ? -14.359 -25.953 -6.742 1 96.62 473 VAL A CA 1
ATOM 3806 C C . VAL A 1 473 ? -15.242 -25.781 -5.508 1 96.62 473 VAL A C 1
ATOM 3808 O O . VAL A 1 473 ? -16.406 -26.203 -5.508 1 96.62 473 VAL A O 1
ATOM 3811 N N . ARG A 1 474 ? -14.664 -25.141 -4.48 1 97.06 474 ARG A N 1
ATOM 3812 C CA . ARG A 1 474 ? -15.414 -24.922 -3.25 1 97.06 474 ARG A CA 1
ATOM 3813 C C . ARG A 1 474 ? -16.688 -24.141 -3.52 1 97.06 474 ARG A C 1
ATOM 3815 O O . ARG A 1 474 ? -17.766 -24.516 -3.037 1 97.06 474 ARG A O 1
ATOM 3822 N N . GLY A 1 475 ? -16.562 -23.078 -4.293 1 98.06 475 GLY A N 1
ATOM 3823 C CA . GLY A 1 475 ? -17.734 -22.25 -4.617 1 98.06 475 GLY A CA 1
ATOM 3824 C C . GLY A 1 475 ? -18.781 -23.016 -5.406 1 98.06 475 GLY A C 1
ATOM 3825 O O . GLY A 1 475 ? -19.984 -22.844 -5.168 1 98.06 475 GLY A O 1
ATOM 3826 N N . SER A 1 476 ? -18.406 -23.828 -6.363 1 98.19 476 SER A N 1
ATOM 3827 C CA . SER A 1 476 ? -19.328 -24.641 -7.148 1 98.19 476 SER A CA 1
ATOM 3828 C C . SER A 1 476 ? -20.047 -25.672 -6.273 1 98.19 476 SER A C 1
ATOM 3830 O O . SER A 1 476 ? -21.25 -25.875 -6.418 1 98.19 476 SER A O 1
ATOM 3832 N N . VAL A 1 477 ? -19.281 -26.25 -5.43 1 97.56 477 VAL A N 1
ATOM 3833 C CA . VAL A 1 477 ? -19.875 -27.219 -4.5 1 97.56 477 VAL A CA 1
ATOM 3834 C C . VAL A 1 477 ? -20.891 -26.516 -3.604 1 97.56 477 VAL A C 1
ATOM 3836 O O . VAL A 1 477 ? -21.984 -27.016 -3.385 1 97.56 477 VAL A O 1
ATOM 3839 N N . GLN A 1 478 ? -20.5 -25.359 -3.105 1 97.81 478 GLN A N 1
ATOM 3840 C CA . GLN A 1 478 ? -21.406 -24.562 -2.279 1 97.81 478 GLN A CA 1
ATOM 3841 C C . GLN A 1 478 ? -22.703 -24.266 -3.021 1 97.81 478 GLN A C 1
ATOM 3843 O O . GLN A 1 478 ? -23.797 -24.391 -2.455 1 97.81 478 GLN A O 1
ATOM 3848 N N . LEU A 1 479 ? -22.594 -23.875 -4.238 1 98.38 479 LEU A N 1
ATOM 3849 C CA . LEU A 1 479 ? -23.75 -23.547 -5.059 1 98.38 479 LEU A CA 1
ATOM 3850 C C . LEU A 1 479 ? -24.641 -24.781 -5.23 1 98.38 479 LEU A C 1
ATOM 3852 O O . LEU A 1 479 ? -25.859 -24.688 -5.066 1 98.38 479 LEU A O 1
ATOM 3856 N N . LEU A 1 480 ? -24.094 -25.922 -5.574 1 98.31 480 LEU A N 1
ATOM 3857 C CA . LEU A 1 480 ? -24.844 -27.141 -5.797 1 98.31 480 LEU A CA 1
ATOM 3858 C C . LEU A 1 480 ? -25.578 -27.562 -4.527 1 98.31 480 LEU A C 1
ATOM 3860 O O . LEU A 1 480 ? -26.719 -28.016 -4.594 1 98.31 480 LEU A O 1
ATOM 3864 N N . LEU A 1 481 ? -24.922 -27.359 -3.408 1 97.69 481 LEU A N 1
ATOM 3865 C CA . LEU A 1 481 ? -25.562 -27.688 -2.143 1 97.69 481 LEU A CA 1
ATOM 3866 C C . LEU A 1 481 ? -26.75 -26.75 -1.873 1 97.69 481 LEU A C 1
ATOM 3868 O O . LEU A 1 481 ? -27.781 -27.188 -1.384 1 97.69 481 LEU A O 1
ATOM 3872 N N . GLU A 1 482 ? -26.594 -25.484 -2.178 1 95.62 482 GLU A N 1
ATOM 3873 C CA . GLU A 1 482 ? -27.688 -24.516 -2.043 1 95.62 482 GLU A CA 1
ATOM 3874 C C . GLU A 1 482 ? -28.891 -24.922 -2.896 1 95.62 482 GLU A C 1
ATOM 3876 O O . GLU A 1 482 ? -30.031 -24.672 -2.527 1 95.62 482 GLU A O 1
ATOM 3881 N N . LEU A 1 483 ? -28.594 -25.578 -4.004 1 95.81 483 LEU A N 1
ATOM 3882 C CA . LEU A 1 483 ? -29.625 -25.953 -4.961 1 95.81 483 LEU A CA 1
ATOM 3883 C C . LEU A 1 483 ? -30.188 -27.328 -4.633 1 95.81 483 LEU A C 1
ATOM 3885 O O . LEU A 1 483 ? -31.094 -27.828 -5.328 1 95.81 483 LEU A O 1
ATOM 3889 N N . GLY A 1 484 ? -29.656 -27.953 -3.662 1 96.5 484 GLY A N 1
ATOM 3890 C CA . GLY A 1 484 ? -30.109 -29.281 -3.271 1 96.5 484 GLY A CA 1
ATOM 3891 C C . GLY A 1 484 ? -29.578 -30.391 -4.168 1 96.5 484 GLY A C 1
ATOM 3892 O O . GLY A 1 484 ? -30.094 -31.516 -4.148 1 96.5 484 GLY A O 1
ATOM 3893 N N . LEU A 1 485 ? -28.594 -30.062 -4.945 1 97.75 485 LEU A N 1
ATOM 3894 C CA . LEU A 1 485 ? -28.016 -31.031 -5.863 1 97.75 485 LEU A CA 1
ATOM 3895 C C . LEU A 1 485 ? -26.828 -31.75 -5.215 1 97.75 485 LEU A C 1
ATOM 3897 O O . LEU A 1 485 ? -25.688 -31.594 -5.668 1 97.75 485 LEU A O 1
ATOM 3901 N N . ILE A 1 486 ? -27.078 -32.562 -4.305 1 97.81 486 ILE A N 1
ATOM 3902 C CA . ILE A 1 486 ? -26.109 -33.188 -3.414 1 97.81 486 ILE A CA 1
ATOM 3903 C C . ILE A 1 486 ? -25.234 -34.156 -4.199 1 97.81 486 ILE A C 1
ATOM 3905 O O . ILE A 1 486 ? -24.016 -34.188 -4.02 1 97.81 486 ILE A O 1
ATOM 3909 N N . ASN A 1 487 ? -25.828 -35 -5.031 1 97.81 487 ASN A N 1
ATOM 3910 C CA . ASN A 1 487 ? -25.078 -35.969 -5.812 1 97.81 487 ASN A CA 1
ATOM 3911 C C . ASN A 1 487 ? -24.094 -35.25 -6.766 1 97.81 487 ASN A C 1
ATOM 3913 O O . ASN A 1 487 ? -22.953 -35.719 -6.922 1 97.81 487 ASN A O 1
ATOM 3917 N N . GLU A 1 488 ? -24.547 -34.219 -7.371 1 97.75 488 GLU A N 1
ATOM 3918 C CA . GLU A 1 488 ? -23.688 -33.438 -8.25 1 97.75 488 GLU A CA 1
ATOM 3919 C C . GLU A 1 488 ? -22.531 -32.781 -7.48 1 97.75 488 GLU A C 1
ATOM 3921 O O . GLU A 1 488 ? -21.406 -32.75 -7.973 1 97.75 488 GLU A O 1
ATOM 3926 N N . ALA A 1 489 ? -22.797 -32.312 -6.297 1 97.69 489 ALA A N 1
ATOM 3927 C CA . ALA A 1 489 ? -21.766 -31.734 -5.438 1 97.69 489 ALA A CA 1
ATOM 3928 C C . ALA A 1 489 ? -20.703 -32.75 -5.078 1 97.69 489 ALA A C 1
ATOM 3930 O O . ALA A 1 489 ? -19.516 -32.469 -5.121 1 97.69 489 ALA A O 1
ATOM 3931 N N . LYS A 1 490 ? -21.141 -33.906 -4.73 1 96.56 490 LYS A N 1
ATOM 3932 C CA . LYS A 1 490 ? -20.234 -35 -4.391 1 96.56 490 LYS A CA 1
ATOM 3933 C C . LYS A 1 490 ? -19.359 -35.375 -5.582 1 96.56 490 LYS A C 1
ATOM 3935 O O . LYS A 1 490 ? -18.156 -35.625 -5.43 1 96.56 490 LYS A O 1
ATOM 3940 N N . GLU A 1 491 ? -20 -35.469 -6.691 1 96.25 491 GLU A N 1
ATOM 3941 C CA . GLU A 1 491 ? -19.266 -35.812 -7.906 1 96.25 491 GLU A CA 1
ATOM 3942 C C . GLU A 1 491 ? -18.156 -34.781 -8.203 1 96.25 491 GLU A C 1
ATOM 3944 O O . GLU A 1 491 ? -17.031 -35.156 -8.492 1 96.25 491 GLU A O 1
ATOM 3949 N N . LEU A 1 492 ? -18.531 -33.531 -8.133 1 95.31 492 LEU A N 1
ATOM 3950 C CA . LEU A 1 492 ? -17.562 -32.469 -8.398 1 95.31 492 LEU A CA 1
ATOM 3951 C C . LEU A 1 492 ? -16.422 -32.531 -7.383 1 95.31 492 LEU A C 1
ATOM 3953 O O . LEU A 1 492 ? -15.258 -32.375 -7.754 1 95.31 492 LEU A O 1
ATOM 3957 N N . ASN A 1 493 ? -16.75 -32.625 -6.125 1 94.31 493 ASN A N 1
ATOM 3958 C CA . ASN A 1 493 ? -15.75 -32.719 -5.07 1 94.31 493 ASN A CA 1
ATOM 3959 C C . ASN A 1 493 ? -14.812 -33.906 -5.273 1 94.31 493 ASN A C 1
ATOM 3961 O O . ASN A 1 493 ? -13.602 -33.781 -5.09 1 94.31 493 ASN A O 1
ATOM 3965 N N . GLN A 1 494 ? -15.344 -35.031 -5.598 1 93.69 494 GLN A N 1
ATOM 3966 C CA . GLN A 1 494 ? -14.547 -36.219 -5.84 1 93.69 494 GLN A CA 1
ATOM 3967 C C . GLN A 1 494 ? -13.617 -36.031 -7.031 1 93.69 494 GLN A C 1
ATOM 3969 O O . GLN A 1 494 ? -12.453 -36.438 -6.992 1 93.69 494 GLN A O 1
ATOM 3974 N N . ARG A 1 495 ? -14.07 -35.438 -8.016 1 92.81 495 ARG A N 1
ATOM 3975 C CA . ARG A 1 495 ? -13.305 -35.25 -9.242 1 92.81 495 ARG A CA 1
ATOM 3976 C C . ARG A 1 495 ? -12.133 -34.281 -9.016 1 92.81 495 ARG A C 1
ATOM 3978 O O . ARG A 1 495 ? -11.055 -34.5 -9.578 1 92.81 495 ARG A O 1
ATOM 3985 N N . TRP A 1 496 ? -12.328 -33.25 -8.18 1 92.88 496 TRP A N 1
ATOM 3986 C CA . TRP A 1 496 ? -11.344 -32.188 -8.133 1 92.88 496 TRP A CA 1
ATOM 3987 C C . TRP A 1 496 ? -10.547 -32.219 -6.832 1 92.88 496 TRP A C 1
ATOM 3989 O O . TRP A 1 496 ? -9.359 -31.891 -6.812 1 92.88 496 TRP A O 1
ATOM 3999 N N . MET A 1 497 ? -11.164 -32.625 -5.754 1 86.62 497 MET A N 1
ATOM 4000 C CA . MET A 1 497 ? -10.5 -32.594 -4.453 1 86.62 497 MET A CA 1
ATOM 4001 C C . MET A 1 497 ? -10.164 -34 -3.99 1 86.62 497 MET A C 1
ATOM 4003 O O . MET A 1 497 ? -9.102 -34.219 -3.412 1 86.62 497 MET A O 1
ATOM 4007 N N . GLY A 1 498 ? -11.031 -34.906 -4.219 1 84.44 498 GLY A N 1
ATOM 4008 C CA . GLY A 1 498 ? -10.93 -36.25 -3.693 1 84.44 498 GLY A CA 1
ATOM 4009 C C . GLY A 1 498 ? -9.641 -36.938 -4.086 1 84.44 498 GLY A C 1
ATOM 4010 O O . GLY A 1 498 ? -9.125 -37.781 -3.34 1 84.44 498 GLY A O 1
ATOM 4011 N N . ARG A 1 499 ? -9.172 -36.531 -5.133 1 78.62 499 ARG A N 1
ATOM 4012 C CA . ARG A 1 499 ? -7.949 -37.188 -5.617 1 78.62 499 ARG A CA 1
ATOM 4013 C C . ARG A 1 499 ? -6.727 -36.656 -4.867 1 78.62 499 ARG A C 1
ATOM 4015 O O . ARG A 1 499 ? -5.703 -37.344 -4.793 1 78.62 499 ARG A O 1
ATOM 4022 N N . TRP A 1 500 ? -6.941 -35.5 -4.25 1 79.62 500 TRP A N 1
ATOM 4023 C CA . TRP A 1 500 ? -5.746 -34.844 -3.762 1 79.62 500 TRP A CA 1
ATOM 4024 C C . TRP A 1 500 ? -5.785 -34.688 -2.244 1 79.62 500 TRP A C 1
ATOM 4026 O O . TRP A 1 500 ? -4.766 -34.406 -1.616 1 79.62 500 TRP A O 1
ATOM 4036 N N . ILE A 1 501 ? -7.016 -34.75 -1.706 1 73.81 501 ILE A N 1
ATOM 4037 C CA . ILE A 1 501 ? -7.164 -34.625 -0.26 1 73.81 501 ILE A CA 1
ATOM 4038 C C . ILE A 1 501 ? -7.402 -36 0.357 1 73.81 501 ILE A C 1
ATOM 4040 O O . ILE A 1 501 ? -8.312 -36.719 -0.061 1 73.81 501 ILE A O 1
ATOM 4044 N N . GLN A 1 502 ? -6.527 -36.438 1.169 1 67.75 502 GLN A N 1
ATOM 4045 C CA . GLN A 1 502 ? -6.699 -37.719 1.831 1 67.75 502 GLN A CA 1
ATOM 4046 C C . GLN A 1 502 ? -7.473 -37.562 3.137 1 67.75 502 GLN A C 1
ATOM 4048 O O . GLN A 1 502 ? -7.172 -36.688 3.943 1 67.75 502 GLN A O 1
ATOM 4053 N N . VAL A 1 503 ? -8.742 -38.25 3.113 1 55.22 503 VAL A N 1
ATOM 4054 C CA . VAL A 1 503 ? -9.523 -38.25 4.344 1 55.22 503 VAL A CA 1
ATOM 4055 C C . VAL A 1 503 ? -9.047 -39.344 5.266 1 55.22 503 VAL A C 1
ATOM 4057 O O . VAL A 1 503 ? -8.727 -40.438 4.809 1 55.22 503 VAL A O 1
ATOM 4060 N N . MET B 1 1 ? 16.812 29.578 8.758 1 96 1 MET B N 1
ATOM 4061 C CA . MET B 1 1 ? 17.406 29.172 10.016 1 96 1 MET B CA 1
ATOM 4062 C C . MET B 1 1 ? 18.922 29.359 9.984 1 96 1 MET B C 1
ATOM 4064 O O . MET B 1 1 ? 19.5 29.984 10.875 1 96 1 MET B O 1
ATOM 4068 N N . LEU B 1 2 ? 19.562 28.828 8.984 1 97.25 2 LEU B N 1
ATOM 4069 C CA . LEU B 1 2 ? 21.016 28.953 8.875 1 97.25 2 LEU B CA 1
ATOM 4070 C C . LEU B 1 2 ? 21.438 30.391 8.672 1 97.25 2 LEU B C 1
ATOM 4072 O O . LEU B 1 2 ? 22.375 30.875 9.312 1 97.25 2 LEU B O 1
ATOM 4076 N N . ASP B 1 3 ? 20.719 31.141 7.781 1 96.5 3 ASP B N 1
ATOM 4077 C CA . ASP B 1 3 ? 20.984 32.562 7.594 1 96.5 3 ASP B CA 1
ATOM 4078 C C . ASP B 1 3 ? 20.891 33.312 8.914 1 96.5 3 ASP B C 1
ATOM 4080 O O . ASP B 1 3 ? 21.672 34.25 9.164 1 96.5 3 ASP B O 1
ATOM 4084 N N . SER B 1 4 ? 19.969 33 9.742 1 95.81 4 SER B N 1
ATOM 4085 C CA . SER B 1 4 ? 19.703 33.719 10.969 1 95.81 4 SER B CA 1
ATOM 4086 C C . SER B 1 4 ? 20.875 33.625 11.938 1 95.81 4 SER B C 1
ATOM 4088 O O . SER B 1 4 ? 21 34.438 12.859 1 95.81 4 SER B O 1
ATOM 4090 N N . VAL B 1 5 ? 21.734 32.656 11.688 1 97 5 VAL B N 1
ATOM 4091 C CA . VAL B 1 5 ? 22.875 32.531 12.578 1 97 5 VAL B CA 1
ATOM 4092 C C . VAL B 1 5 ? 24.172 32.75 11.805 1 97 5 VAL B C 1
ATOM 4094 O O . VAL B 1 5 ? 25.25 32.344 12.234 1 97 5 VAL B O 1
ATOM 4097 N N . GLY B 1 6 ? 24.062 33.281 10.648 1 96.25 6 GLY B N 1
ATOM 4098 C CA . GLY B 1 6 ? 25.219 33.781 9.938 1 96.25 6 GLY B CA 1
ATOM 4099 C C . GLY B 1 6 ? 25.828 32.781 8.977 1 96.25 6 GLY B C 1
ATOM 4100 O O . GLY B 1 6 ? 26.953 33 8.492 1 96.25 6 GLY B O 1
ATOM 4101 N N . LEU B 1 7 ? 25.25 31.703 8.773 1 96.75 7 LEU B N 1
ATOM 4102 C CA . LEU B 1 7 ? 25.734 30.75 7.781 1 96.75 7 LEU B CA 1
ATOM 4103 C C . LEU B 1 7 ? 25.016 30.938 6.449 1 96.75 7 LEU B C 1
ATOM 4105 O O . LEU B 1 7 ? 23.828 30.656 6.336 1 96.75 7 LEU B O 1
ATOM 4109 N N . TYR B 1 8 ? 25.75 31.328 5.43 1 96.81 8 TYR B N 1
ATOM 4110 C CA . TYR B 1 8 ? 25.094 31.766 4.203 1 96.81 8 TYR B CA 1
ATOM 4111 C C . TYR B 1 8 ? 25.484 30.875 3.027 1 96.81 8 TYR B C 1
ATOM 4113 O O . TYR B 1 8 ? 24.844 30.938 1.969 1 96.81 8 TYR B O 1
ATOM 4121 N N . ASN B 1 9 ? 26.469 30.078 3.232 1 96.69 9 ASN B N 1
ATOM 4122 C CA . ASN B 1 9 ? 26.969 29.266 2.131 1 96.69 9 ASN B CA 1
ATOM 4123 C C . ASN B 1 9 ? 26.203 27.953 2.02 1 96.69 9 ASN B C 1
ATOM 4125 O O . ASN B 1 9 ? 26.75 26.875 2.312 1 96.69 9 ASN B O 1
ATOM 4129 N N . TRP B 1 10 ? 25.016 28 1.627 1 97.44 10 TRP B N 1
ATOM 4130 C CA . TRP B 1 10 ? 24.141 26.844 1.4 1 97.44 10 TRP B CA 1
ATOM 4131 C C . TRP B 1 10 ? 23.297 27.047 0.143 1 97.44 10 TRP B C 1
ATOM 4133 O O . TRP B 1 10 ? 23.172 28.172 -0.354 1 97.44 10 TRP B O 1
ATOM 4143 N N . GLU B 1 11 ? 22.766 25.984 -0.457 1 97.88 11 GLU B N 1
ATOM 4144 C CA . GLU B 1 11 ? 21.797 26.031 -1.55 1 97.88 11 GLU B CA 1
ATOM 4145 C C . GLU B 1 11 ? 20.766 24.922 -1.425 1 97.88 11 GLU B C 1
ATOM 4147 O O . GLU B 1 11 ? 20.984 23.938 -0.73 1 97.88 11 GLU B O 1
ATOM 4152 N N . ILE B 1 12 ? 19.609 25.094 -2.016 1 98 12 ILE B N 1
ATOM 4153 C CA . ILE B 1 12 ? 18.531 24.109 -2.072 1 98 12 ILE B CA 1
ATOM 4154 C C . ILE B 1 12 ? 18.438 23.516 -3.479 1 98 12 ILE B C 1
ATOM 4156 O O . ILE B 1 12 ? 18.344 24.266 -4.461 1 98 12 ILE B O 1
ATOM 4160 N N . ILE B 1 13 ? 18.531 22.188 -3.59 1 98.06 13 ILE B N 1
ATOM 4161 C CA . ILE B 1 13 ? 18.297 21.469 -4.836 1 98.06 13 ILE B CA 1
ATOM 4162 C C . ILE B 1 13 ? 16.953 20.734 -4.758 1 98.06 13 ILE B C 1
ATOM 4164 O O . ILE B 1 13 ? 16.734 19.922 -3.863 1 98.06 13 ILE B O 1
ATOM 4168 N N . GLU B 1 14 ? 16.062 21.078 -5.641 1 97.81 14 GLU B N 1
ATOM 4169 C CA . GLU B 1 14 ? 14.695 20.562 -5.629 1 97.81 14 GLU B CA 1
ATOM 4170 C C . GLU B 1 14 ? 14.391 19.797 -6.914 1 97.81 14 GLU B C 1
ATOM 4172 O O . GLU B 1 14 ? 14.727 20.25 -8.008 1 97.81 14 GLU B O 1
ATOM 4177 N N . ALA B 1 15 ? 13.797 18.609 -6.734 1 97.12 15 ALA B N 1
ATOM 4178 C CA . ALA B 1 15 ? 13.484 17.75 -7.871 1 97.12 15 ALA B CA 1
ATOM 4179 C C . ALA B 1 15 ? 12.359 18.328 -8.719 1 97.12 15 ALA B C 1
ATOM 4181 O O . ALA B 1 15 ? 12.383 18.234 -9.953 1 97.12 15 ALA B O 1
ATOM 4182 N N . SER B 1 16 ? 11.406 18.953 -8.078 1 96.56 16 SER B N 1
ATOM 4183 C CA . SER B 1 16 ? 10.234 19.469 -8.773 1 96.56 16 SER B CA 1
ATOM 4184 C C . SER B 1 16 ? 10.469 20.891 -9.273 1 96.56 16 SER B C 1
ATOM 4186 O O . SER B 1 16 ? 11.57 21.422 -9.125 1 96.56 16 SER B O 1
ATOM 4188 N N . ASP B 1 17 ? 9.445 21.516 -9.891 1 96.56 17 ASP B N 1
ATOM 4189 C CA . ASP B 1 17 ? 9.547 22.859 -10.453 1 96.56 17 ASP B CA 1
ATOM 4190 C C . ASP B 1 17 ? 9 23.906 -9.477 1 96.56 17 ASP B C 1
ATOM 4192 O O . ASP B 1 17 ? 8.672 25.016 -9.875 1 96.56 17 ASP B O 1
ATOM 4196 N N . ARG B 1 18 ? 8.898 23.438 -8.219 1 95.56 18 ARG B N 1
ATOM 4197 C CA . ARG B 1 18 ? 8.336 24.328 -7.207 1 95.56 18 ARG B CA 1
ATOM 4198 C C . ARG B 1 18 ? 8.93 24.047 -5.832 1 95.56 18 ARG B C 1
ATOM 4200 O O . ARG B 1 18 ? 9.539 23 -5.617 1 95.56 18 ARG B O 1
ATOM 4207 N N . VAL B 1 19 ? 8.734 24.969 -4.898 1 95.12 19 VAL B N 1
ATOM 4208 C CA . VAL B 1 19 ? 9.094 24.75 -3.5 1 95.12 19 VAL B CA 1
ATOM 4209 C C . VAL B 1 19 ? 7.875 24.266 -2.719 1 95.12 19 VAL B C 1
ATOM 4211 O O . VAL B 1 19 ? 6.742 24.375 -3.193 1 95.12 19 VAL B O 1
ATOM 4214 N N . GLY B 1 20 ? 8.094 23.75 -1.597 1 95 20 GLY B N 1
ATOM 4215 C CA . GLY B 1 20 ? 6.992 23.531 -0.679 1 95 20 GLY B CA 1
ATOM 4216 C C . GLY B 1 20 ? 6.695 22.062 -0.435 1 95 20 GLY B C 1
ATOM 4217 O O . GLY B 1 20 ? 5.863 21.719 0.405 1 95 20 GLY B O 1
ATOM 4218 N N . GLY B 1 21 ? 7.387 21.078 -1.166 1 94.88 21 GLY B N 1
ATOM 4219 C CA . GLY B 1 21 ? 7.203 19.656 -0.9 1 94.88 21 GLY B CA 1
ATOM 4220 C C . GLY B 1 21 ? 5.777 19.188 -1.111 1 94.88 21 GLY B C 1
ATOM 4221 O O . GLY B 1 21 ? 5.234 19.328 -2.209 1 94.88 21 GLY B O 1
ATOM 4222 N N . ARG B 1 22 ? 5.004 18.906 -0.043 1 96.5 22 ARG B N 1
ATOM 4223 C CA . ARG B 1 22 ? 3.666 18.344 -0.171 1 96.5 22 ARG B CA 1
ATOM 4224 C C . ARG B 1 22 ? 2.598 19.406 0.005 1 96.5 22 ARG B C 1
ATOM 4226 O O . ARG B 1 22 ? 1.402 19.109 0.012 1 96.5 22 ARG B O 1
ATOM 4233 N N . PHE B 1 23 ? 3.016 20.625 0.261 1 97.75 23 PHE B N 1
ATOM 4234 C CA . PHE B 1 23 ? 2.031 21.688 0.063 1 97.75 23 PHE B CA 1
ATOM 4235 C C . PHE B 1 23 ? 1.515 21.688 -1.371 1 97.75 23 PHE B C 1
ATOM 4237 O O . PHE B 1 23 ? 2.301 21.641 -2.318 1 97.75 23 PHE B O 1
ATOM 4244 N N . ARG B 1 24 ? 0.177 21.703 -1.462 1 97.94 24 ARG B N 1
ATOM 4245 C CA . ARG B 1 24 ? -0.423 21.656 -2.791 1 97.94 24 ARG B CA 1
ATOM 4246 C C . ARG B 1 24 ? -1.782 22.359 -2.799 1 97.94 24 ARG B C 1
ATOM 4248 O O . ARG B 1 24 ? -2.82 21.703 -2.695 1 97.94 24 ARG B O 1
ATOM 4255 N N . THR B 1 25 ? -1.751 23.672 -3.006 1 98.19 25 THR B N 1
ATOM 4256 C CA . THR B 1 25 ? -2.975 24.438 -3.168 1 98.19 25 THR B CA 1
ATOM 4257 C C . THR B 1 25 ? -3.275 24.672 -4.645 1 98.19 25 THR B C 1
ATOM 4259 O O . THR B 1 25 ? -2.4 25.094 -5.406 1 98.19 25 THR B O 1
ATOM 4262 N N . LYS B 1 26 ? -4.496 24.359 -5.074 1 98.19 26 LYS B N 1
ATOM 4263 C CA . LYS B 1 26 ? -4.906 24.547 -6.461 1 98.19 26 LYS B CA 1
ATOM 4264 C C . LYS B 1 26 ? -6.117 25.469 -6.551 1 98.19 26 LYS B C 1
ATOM 4266 O O . LYS B 1 26 ? -7.137 25.234 -5.898 1 98.19 26 LYS B O 1
ATOM 4271 N N . TYR B 1 27 ? -5.973 26.531 -7.281 1 98.25 27 TYR B N 1
ATOM 4272 C CA . TYR B 1 27 ? -7.133 27.344 -7.641 1 98.25 27 TYR B CA 1
ATOM 4273 C C . TYR B 1 27 ? -7.859 26.75 -8.844 1 98.25 27 TYR B C 1
ATOM 4275 O O . TYR B 1 27 ? -7.254 26.547 -9.898 1 98.25 27 TYR B O 1
ATOM 4283 N N . VAL B 1 28 ? -9.125 26.484 -8.672 1 98.38 28 VAL B N 1
ATOM 4284 C CA . VAL B 1 28 ? -9.805 25.578 -9.594 1 98.38 28 VAL B CA 1
ATOM 4285 C C . VAL B 1 28 ? -10.656 26.391 -10.57 1 98.38 28 VAL B C 1
ATOM 4287 O O . VAL B 1 28 ? -11.352 27.328 -10.172 1 98.38 28 VAL B O 1
ATOM 4290 N N . GLY B 1 29 ? -10.617 26.031 -11.828 1 97.62 29 GLY B N 1
ATOM 4291 C CA . GLY B 1 29 ? -11.516 26.547 -12.852 1 97.62 29 GLY B CA 1
ATOM 4292 C C . GLY B 1 29 ? -11.297 28.016 -13.164 1 97.62 29 GLY B C 1
ATOM 4293 O O . GLY B 1 29 ? -12.234 28.719 -13.555 1 97.62 29 GLY B O 1
ATOM 4294 N N . GLY B 1 30 ? -10.125 28.5 -12.875 1 96.5 30 GLY B N 1
ATOM 4295 C CA . GLY B 1 30 ? -9.867 29.906 -13.125 1 96.5 30 GLY B CA 1
ATOM 4296 C C . GLY B 1 30 ? -10.578 30.828 -12.148 1 96.5 30 GLY B C 1
ATOM 4297 O O . GLY B 1 30 ? -10.734 32 -12.406 1 96.5 30 GLY B O 1
ATOM 4298 N N . THR B 1 31 ? -10.992 30.25 -11.07 1 97.44 31 THR B N 1
ATOM 4299 C CA . THR B 1 31 ? -11.656 31.031 -10.031 1 97.44 31 THR B CA 1
ATOM 4300 C C . THR B 1 31 ? -10.719 31.266 -8.852 1 97.44 31 THR B C 1
ATOM 4302 O O . THR B 1 31 ? -9.547 30.875 -8.898 1 97.44 31 THR B O 1
ATOM 4305 N N . GLN B 1 32 ? -11.273 31.922 -7.816 1 96.06 32 GLN B N 1
ATOM 4306 C CA . GLN B 1 32 ? -10.5 32.188 -6.609 1 96.06 32 GLN B CA 1
ATOM 4307 C C . GLN B 1 32 ? -10.75 31.109 -5.555 1 96.06 32 GLN B C 1
ATOM 4309 O O . GLN B 1 32 ? -10.281 31.219 -4.422 1 96.06 32 GLN B O 1
ATOM 4314 N N . GLU B 1 33 ? -11.555 30.047 -6.004 1 98.12 33 GLU B N 1
ATOM 4315 C CA . GLU B 1 33 ? -11.773 28.922 -5.109 1 98.12 33 GLU B CA 1
ATOM 4316 C C . GLU B 1 33 ? -10.539 28.016 -5.047 1 98.12 33 GLU B C 1
ATOM 4318 O O . GLU B 1 33 ? -10.023 27.594 -6.082 1 98.12 33 GLU B O 1
ATOM 4323 N N . TRP B 1 34 ? -10.094 27.797 -3.818 1 97.94 34 TRP B N 1
ATOM 4324 C CA . TRP B 1 34 ? -8.852 27.031 -3.746 1 97.94 34 TRP B CA 1
ATOM 4325 C C . TRP B 1 34 ? -9.07 25.703 -3.027 1 97.94 34 TRP B C 1
ATOM 4327 O O . TRP B 1 34 ? -9.82 25.625 -2.055 1 97.94 34 TRP B O 1
ATOM 4337 N N . ALA B 1 35 ? -8.539 24.609 -3.592 1 97.88 35 ALA B N 1
ATOM 4338 C CA . ALA B 1 35 ? -8.508 23.25 -3.057 1 97.88 35 ALA B CA 1
ATOM 4339 C C . ALA B 1 35 ? -7.168 22.953 -2.398 1 97.88 35 ALA B C 1
ATOM 4341 O O . ALA B 1 35 ? -6.117 23.062 -3.031 1 97.88 35 ALA B O 1
ATOM 4342 N N . GLU B 1 36 ? -7.227 22.609 -1.164 1 97.5 36 GLU B N 1
ATOM 4343 C CA . GLU B 1 36 ? -6.016 22.141 -0.495 1 97.5 36 GLU B CA 1
ATOM 4344 C C . GLU B 1 36 ? -5.785 20.641 -0.747 1 97.5 36 GLU B C 1
ATOM 4346 O O . GLU B 1 36 ? -6.371 19.797 -0.069 1 97.5 36 GLU B O 1
ATOM 4351 N N . MET B 1 37 ? -4.844 20.375 -1.642 1 97.75 37 MET B N 1
ATOM 4352 C CA . MET B 1 37 ? -4.574 18.984 -1.978 1 97.75 37 MET B CA 1
ATOM 4353 C C . MET B 1 37 ? -3.547 18.391 -1.023 1 97.75 37 MET B C 1
ATOM 4355 O O . MET B 1 37 ? -3.334 17.172 -1.019 1 97.75 37 MET B O 1
ATOM 4359 N N . GLY B 1 38 ? -2.824 19.188 -0.264 1 97 38 GLY B N 1
ATOM 4360 C CA . GLY B 1 38 ? -1.941 18.797 0.824 1 97 38 GLY B CA 1
ATOM 4361 C C . GLY B 1 38 ? -2.572 18.969 2.193 1 97 38 GLY B C 1
ATOM 4362 O O . GLY B 1 38 ? -3.736 18.609 2.393 1 97 38 GLY B O 1
ATOM 4363 N N . PRO B 1 39 ? -1.88 19.453 3.205 1 96.81 39 PRO B N 1
ATOM 4364 C CA . PRO B 1 39 ? -2.457 19.656 4.535 1 96.81 39 PRO B CA 1
ATOM 4365 C C . PRO B 1 39 ? -3.621 20.641 4.531 1 96.81 39 PRO B C 1
ATOM 4367 O O . PRO B 1 39 ? -3.596 21.625 3.791 1 96.81 39 PRO B O 1
ATOM 4370 N N . MET B 1 40 ? -4.543 20.406 5.484 1 96 40 MET B N 1
ATOM 4371 C CA . MET B 1 40 ? -5.785 21.172 5.359 1 96 40 MET B CA 1
ATOM 4372 C C . MET B 1 40 ? -5.965 22.109 6.543 1 96 40 MET B C 1
ATOM 4374 O O . MET B 1 40 ? -6.684 23.109 6.445 1 96 40 MET B O 1
ATOM 4378 N N . ARG B 1 41 ? -5.309 21.797 7.656 1 97.81 41 ARG B N 1
ATOM 4379 C CA . ARG B 1 41 ? -5.586 22.562 8.867 1 97.81 41 ARG B CA 1
ATOM 4380 C C . ARG B 1 41 ? -4.449 22.422 9.875 1 97.81 41 ARG B C 1
ATOM 4382 O O . ARG B 1 41 ? -3.594 21.531 9.734 1 97.81 41 ARG B O 1
ATOM 4389 N N . LEU B 1 42 ? -4.438 23.266 10.844 1 98 42 LEU B N 1
ATOM 4390 C CA . LEU B 1 42 ? -3.486 23.266 11.953 1 98 42 LEU B CA 1
ATOM 4391 C C . LEU B 1 42 ? -4.207 23.391 13.289 1 98 42 LEU B C 1
ATOM 4393 O O . LEU B 1 42 ? -5.078 24.25 13.453 1 98 42 LEU B O 1
ATOM 4397 N N . PRO B 1 43 ? -3.869 22.5 14.234 1 97.62 43 PRO B N 1
ATOM 4398 C CA . PRO B 1 43 ? -4.438 22.719 15.562 1 97.62 43 PRO B CA 1
ATOM 4399 C C . PRO B 1 43 ? -3.904 23.984 16.234 1 97.62 43 PRO B C 1
ATOM 4401 O O . PRO B 1 43 ? -2.703 24.25 16.188 1 97.62 43 PRO B O 1
ATOM 4404 N N . TYR B 1 44 ? -4.805 24.734 16.844 1 97.06 44 TYR B N 1
ATOM 4405 C CA . TYR B 1 44 ? -4.418 26 17.438 1 97.06 44 TYR B CA 1
ATOM 4406 C C . TYR B 1 44 ? -4.402 25.922 18.953 1 97.06 44 TYR B C 1
ATOM 4408 O O . TYR B 1 44 ? -3.369 26.141 19.578 1 97.06 44 TYR B O 1
ATOM 4416 N N . SER B 1 45 ? -5.488 25.578 19.562 1 97.75 45 SER B N 1
ATOM 4417 C CA . SER B 1 45 ? -5.645 25.359 21 1 97.75 45 SER B CA 1
ATOM 4418 C C . SER B 1 45 ? -6.762 24.375 21.297 1 97.75 45 SER B C 1
ATOM 4420 O O . SER B 1 45 ? -7.543 24.031 20.406 1 97.75 45 SER B O 1
ATOM 4422 N N . VAL B 1 46 ? -6.723 23.875 22.5 1 98.31 46 VAL B N 1
ATOM 4423 C CA . VAL B 1 46 ? -7.781 22.953 22.922 1 98.31 46 VAL B CA 1
ATOM 4424 C C . VAL B 1 46 ? -8.406 23.453 24.219 1 98.31 46 VAL B C 1
ATOM 4426 O O . VAL B 1 46 ? -7.711 23.938 25.109 1 98.31 46 VAL B O 1
ATOM 4429 N N . THR B 1 47 ? -9.727 23.469 24.281 1 98.5 47 THR B N 1
ATOM 4430 C CA . THR B 1 47 ? -10.461 23.797 25.5 1 98.5 47 THR B CA 1
ATOM 4431 C C . THR B 1 47 ? -11.188 22.562 26.031 1 98.5 47 THR B C 1
ATOM 4433 O O . THR B 1 47 ? -12.016 21.969 25.344 1 98.5 47 THR B O 1
ATOM 4436 N N . TYR B 1 48 ? -10.867 22.156 27.203 1 98.06 48 TYR B N 1
ATOM 4437 C CA . TYR B 1 48 ? -11.477 21.016 27.859 1 98.06 48 TYR B CA 1
ATOM 4438 C C . TYR B 1 48 ? -12.805 21.391 28.516 1 98.06 48 TYR B C 1
ATOM 4440 O O . TYR B 1 48 ? -13.086 22.578 28.719 1 98.06 48 TYR B O 1
ATOM 4448 N N . LYS B 1 49 ? -13.594 20.406 28.828 1 96.75 49 LYS B N 1
ATOM 4449 C CA . LYS B 1 49 ? -14.93 20.641 29.359 1 96.75 49 LYS B CA 1
ATOM 4450 C C . LYS B 1 49 ? -14.859 21.281 30.75 1 96.75 49 LYS B C 1
ATOM 4452 O O . LYS B 1 49 ? -15.805 21.938 31.188 1 96.75 49 LYS B O 1
ATOM 4457 N N . ASP B 1 50 ? -13.82 21.094 31.438 1 95.12 50 ASP B N 1
ATOM 4458 C CA . ASP B 1 50 ? -13.68 21.703 32.75 1 95.12 50 ASP B CA 1
ATOM 4459 C C . ASP B 1 50 ? -13.242 23.172 32.625 1 95.12 50 ASP B C 1
ATOM 4461 O O . ASP B 1 50 ? -13.023 23.844 33.656 1 95.12 50 ASP B O 1
ATOM 4465 N N . GLY B 1 51 ? -13.008 23.656 31.469 1 96.5 51 GLY B N 1
ATOM 4466 C CA . GLY B 1 51 ? -12.758 25.078 31.234 1 96.5 51 GLY B CA 1
ATOM 4467 C C . GLY B 1 51 ? -11.297 25.375 30.953 1 96.5 51 GLY B C 1
ATOM 4468 O O . GLY B 1 51 ? -10.969 26.469 30.469 1 96.5 51 GLY B O 1
ATOM 4469 N N . GLU B 1 52 ? -10.43 24.422 31.141 1 97.75 52 GLU B N 1
ATOM 4470 C CA . GLU B 1 52 ? -9.008 24.641 30.875 1 97.75 52 GLU B CA 1
ATOM 4471 C C . GLU B 1 52 ? -8.734 24.719 29.375 1 97.75 52 GLU B C 1
ATOM 4473 O O . GLU B 1 52 ? -9.234 23.906 28.609 1 97.75 52 GLU B O 1
ATOM 4478 N N . THR B 1 53 ? -7.996 25.703 28.984 1 98.06 53 THR B N 1
ATOM 4479 C CA . THR B 1 53 ? -7.562 25.844 27.594 1 98.06 53 THR B CA 1
ATOM 4480 C C . THR B 1 53 ? -6.047 25.688 27.484 1 98.06 53 THR B C 1
ATOM 4482 O O . THR B 1 53 ? -5.305 26.312 28.25 1 98.06 53 THR B O 1
ATOM 4485 N N . LEU B 1 54 ? -5.574 24.812 26.625 1 96.81 54 LEU B N 1
ATOM 4486 C CA . LEU B 1 54 ? -4.156 24.578 26.391 1 96.81 54 LEU B CA 1
ATOM 4487 C C . LEU B 1 54 ? -3.771 24.906 24.953 1 96.81 54 LEU B C 1
ATOM 4489 O O . LEU B 1 54 ? -4.578 24.734 24.031 1 96.81 54 LEU B O 1
ATOM 4493 N N . GLU B 1 55 ? -2.596 25.406 24.828 1 94.5 55 GLU B N 1
ATOM 4494 C CA . GLU B 1 55 ? -2.008 25.562 23.5 1 94.5 55 GLU B CA 1
ATOM 4495 C C . GLU B 1 55 ? -1.267 24.312 23.062 1 94.5 55 GLU B C 1
ATOM 4497 O O . GLU B 1 55 ? -0.685 23.609 23.891 1 94.5 55 GLU B O 1
ATOM 4502 N N . TYR B 1 56 ? -1.365 24.031 21.766 1 95.06 56 TYR B N 1
ATOM 4503 C CA . TYR B 1 56 ? -0.548 22.953 21.234 1 95.06 56 TYR B CA 1
ATOM 4504 C C . TYR B 1 56 ? 0.891 23.406 21.016 1 95.06 56 TYR B C 1
ATOM 4506 O O . TYR B 1 56 ? 1.224 23.969 19.969 1 95.06 56 TYR B O 1
ATOM 4514 N N . THR B 1 57 ? 1.776 23.031 21.844 1 92 57 THR B N 1
ATOM 4515 C CA . THR B 1 57 ? 3.127 23.578 21.875 1 92 57 THR B CA 1
ATOM 4516 C C . THR B 1 57 ? 3.895 23.188 20.609 1 92 57 THR B C 1
ATOM 4518 O O . THR B 1 57 ? 4.672 23.984 20.094 1 92 57 THR B O 1
ATOM 4521 N N . ASP B 1 58 ? 3.748 22.031 20.156 1 89.94 58 ASP B N 1
ATOM 4522 C CA . ASP B 1 58 ? 4.5 21.594 18.984 1 89.94 58 ASP B CA 1
ATOM 4523 C C . ASP B 1 58 ? 4.008 22.297 17.719 1 89.94 58 ASP B C 1
ATOM 4525 O O . ASP B 1 58 ? 4.797 22.594 16.812 1 89.94 58 ASP B O 1
ATOM 4529 N N . HIS B 1 59 ? 2.738 22.703 17.672 1 94.44 59 HIS B N 1
ATOM 4530 C CA . HIS B 1 59 ? 2.184 23.328 16.484 1 94.44 59 HIS B CA 1
ATOM 4531 C C . HIS B 1 59 ? 2.424 24.828 16.484 1 94.44 59 HIS B C 1
ATOM 4533 O O . HIS B 1 59 ? 2.379 25.469 15.438 1 94.44 59 HIS B O 1
ATOM 4539 N N . ARG B 1 60 ? 2.764 25.391 17.625 1 93.62 60 ARG B N 1
ATOM 4540 C CA . ARG B 1 60 ? 2.973 26.828 17.75 1 93.62 60 ARG B CA 1
ATOM 4541 C C . ARG B 1 60 ? 4.16 27.297 16.906 1 93.62 60 ARG B C 1
ATOM 4543 O O . ARG B 1 60 ? 4.234 28.453 16.5 1 93.62 60 ARG B O 1
ATOM 4550 N N . MET B 1 61 ? 5.043 26.391 16.609 1 93.75 61 MET B N 1
ATOM 4551 C CA . MET B 1 61 ? 6.223 26.703 15.805 1 93.75 61 MET B CA 1
ATOM 4552 C C . MET B 1 61 ? 5.828 27.156 14.406 1 93.75 61 MET B C 1
ATOM 4554 O O . MET B 1 61 ? 6.523 27.969 13.805 1 93.75 61 MET B O 1
ATOM 4558 N N . VAL B 1 62 ? 4.711 26.703 13.938 1 96.75 62 VAL B N 1
ATOM 4559 C CA . VAL B 1 62 ? 4.266 27.062 12.594 1 96.75 62 VAL B CA 1
ATOM 4560 C C . VAL B 1 62 ? 3.854 28.531 12.562 1 96.75 62 VAL B C 1
ATOM 4562 O O . VAL B 1 62 ? 4.172 29.25 11.609 1 96.75 62 VAL B O 1
ATOM 4565 N N . TRP B 1 63 ? 3.211 29.031 13.594 1 96.38 63 TRP B N 1
ATOM 4566 C CA . TRP B 1 63 ? 2.809 30.422 13.672 1 96.38 63 TRP B CA 1
ATOM 4567 C C . TRP B 1 63 ? 4.023 31.328 13.859 1 96.38 63 TRP B C 1
ATOM 4569 O O . TRP B 1 63 ? 4.078 32.438 13.297 1 96.38 63 TRP B O 1
ATOM 4579 N N . GLN B 1 64 ? 4.902 30.828 14.664 1 95.69 64 GLN B N 1
ATOM 4580 C CA . GLN B 1 64 ? 6.148 31.562 14.82 1 95.69 64 GLN B CA 1
ATOM 4581 C C . GLN B 1 64 ? 6.852 31.734 13.477 1 95.69 64 GLN B C 1
ATOM 4583 O O . GLN B 1 64 ? 7.332 32.844 13.156 1 95.69 64 GLN B O 1
ATOM 4588 N N . LEU B 1 65 ? 6.926 30.672 12.711 1 97.19 65 LEU B N 1
ATOM 4589 C CA . LEU B 1 65 ? 7.543 30.719 11.391 1 97.19 65 LEU B CA 1
ATOM 4590 C C . LEU B 1 65 ? 6.82 31.719 10.492 1 97.19 65 LEU B C 1
ATOM 4592 O O . LEU B 1 65 ? 7.461 32.531 9.82 1 97.19 65 LEU B O 1
ATOM 4596 N N . ALA B 1 66 ? 5.52 31.672 10.453 1 98.19 66 ALA B N 1
ATOM 4597 C CA . ALA B 1 66 ? 4.73 32.594 9.633 1 98.19 66 ALA B CA 1
ATOM 4598 C C . ALA B 1 66 ? 4.992 34.031 10.008 1 98.19 66 ALA B C 1
ATOM 4600 O O . ALA B 1 66 ? 5.152 34.906 9.141 1 98.19 66 ALA B O 1
ATOM 4601 N N . GLU B 1 67 ? 5.066 34.312 11.305 1 97.5 67 GLU B N 1
ATOM 4602 C CA . GLU B 1 67 ? 5.332 35.656 11.789 1 97.5 67 GLU B CA 1
ATOM 4603 C C . GLU B 1 67 ? 6.707 36.156 11.336 1 97.5 67 GLU B C 1
ATOM 4605 O O . GLU B 1 67 ? 6.855 37.281 10.898 1 97.5 67 GLU B O 1
ATOM 4610 N N . ILE B 1 68 ? 7.633 35.281 11.461 1 97.12 68 ILE B N 1
ATOM 4611 C CA . ILE B 1 68 ? 8.992 35.625 11.055 1 97.12 68 ILE B CA 1
ATOM 4612 C C . ILE B 1 68 ? 9.031 35.938 9.562 1 97.12 68 ILE B C 1
ATOM 4614 O O . ILE B 1 68 ? 9.594 36.938 9.133 1 97.12 68 ILE B O 1
ATOM 4618 N N . LEU B 1 69 ? 8.398 35.125 8.727 1 98.31 69 LEU B N 1
ATOM 4619 C CA . LEU B 1 69 ? 8.391 35.281 7.277 1 98.31 69 LEU B CA 1
ATOM 4620 C C . LEU B 1 69 ? 7.648 36.562 6.891 1 98.31 69 LEU B C 1
ATOM 4622 O O . LEU B 1 69 ? 8.086 37.312 6.008 1 98.31 69 LEU B O 1
ATOM 4626 N N . ASN B 1 70 ? 6.539 36.812 7.555 1 98.69 70 ASN B N 1
ATOM 4627 C CA . ASN B 1 70 ? 5.805 38.062 7.309 1 98.69 70 ASN B CA 1
ATOM 4628 C C . ASN B 1 70 ? 6.66 39.281 7.594 1 98.69 70 ASN B C 1
ATOM 4630 O O . ASN B 1 70 ? 6.684 40.219 6.801 1 98.69 70 ASN B O 1
ATOM 4634 N N . SER B 1 71 ? 7.359 39.219 8.727 1 98.31 71 SER B N 1
ATOM 4635 C CA . SER B 1 71 ? 8.25 40.312 9.086 1 98.31 71 SER B CA 1
ATOM 4636 C C . SER B 1 71 ? 9.367 40.469 8.062 1 98.31 71 SER B C 1
ATOM 4638 O O . SER B 1 71 ? 9.648 41.594 7.605 1 98.31 71 SER B O 1
ATOM 4640 N N . MET B 1 72 ? 9.922 39.406 7.695 1 98 72 MET B N 1
ATOM 4641 C CA . MET B 1 72 ? 11.016 39.406 6.723 1 98 72 MET B CA 1
ATOM 4642 C C . MET B 1 72 ? 10.539 39.969 5.387 1 98 72 MET B C 1
ATOM 4644 O O . MET B 1 72 ? 11.297 40.625 4.668 1 98 72 MET B O 1
ATOM 4648 N N . ASN B 1 73 ? 9.305 39.75 5.059 1 98.56 73 ASN B N 1
ATOM 4649 C CA . ASN B 1 73 ? 8.75 40.188 3.777 1 98.56 73 ASN B CA 1
ATOM 4650 C C . ASN B 1 73 ? 8.062 41.562 3.891 1 98.56 73 ASN B C 1
ATOM 4652 O O . ASN B 1 73 ? 7.363 41.969 2.967 1 98.56 73 ASN B O 1
ATOM 4656 N N . GLY B 1 74 ? 8.18 42.188 5.004 1 98.31 74 GLY B N 1
ATOM 4657 C CA . GLY B 1 74 ? 7.59 43.5 5.215 1 98.31 74 GLY B CA 1
ATOM 4658 C C . GLY B 1 74 ? 6.074 43.5 5.168 1 98.31 74 GLY B C 1
ATOM 4659 O O . GLY B 1 74 ? 5.453 44.469 4.742 1 98.31 74 GLY B O 1
ATOM 4660 N N . ASN B 1 75 ? 5.516 42.344 5.441 1 97.62 75 ASN B N 1
ATOM 4661 C CA . ASN B 1 75 ? 4.066 42.156 5.41 1 97.62 75 ASN B CA 1
ATOM 4662 C C . ASN B 1 75 ? 3.49 42.5 4.039 1 97.62 75 ASN B C 1
ATOM 4664 O O . ASN B 1 75 ? 2.377 43 3.941 1 97.62 75 ASN B O 1
ATOM 4668 N N . SER B 1 76 ? 4.238 42.25 3.031 1 97.25 76 SER B N 1
ATOM 4669 C CA . SER B 1 76 ? 3.74 42.438 1.674 1 97.25 76 SER B CA 1
ATOM 4670 C C . SER B 1 76 ? 2.578 41.5 1.374 1 97.25 76 SER B C 1
ATOM 4672 O O . SER B 1 76 ? 2.635 40.312 1.701 1 97.25 76 SER B O 1
ATOM 4674 N N . SER B 1 77 ? 1.603 41.969 0.687 1 95.5 77 SER B N 1
ATOM 4675 C CA . SER B 1 77 ? 0.414 41.188 0.379 1 95.5 77 SER B CA 1
ATOM 4676 C C . SER B 1 77 ? 0.754 40 -0.517 1 95.5 77 SER B C 1
ATOM 4678 O O . SER B 1 77 ? 0.099 38.969 -0.452 1 95.5 77 SER B O 1
ATOM 4680 N N . GLU B 1 78 ? 1.722 40.188 -1.269 1 96.19 78 GLU B N 1
ATOM 4681 C CA . GLU B 1 78 ? 2.137 39.125 -2.199 1 96.19 78 GLU B CA 1
ATOM 4682 C C . GLU B 1 78 ? 2.623 37.906 -1.455 1 96.19 78 GLU B C 1
ATOM 4684 O O . GLU B 1 78 ? 2.426 36.781 -1.918 1 96.19 78 GLU B O 1
ATOM 4689 N N . TRP B 1 79 ? 3.213 38.094 -0.31 1 97.5 79 TRP B N 1
ATOM 4690 C CA . TRP B 1 79 ? 3.896 36.969 0.358 1 97.5 79 TRP B CA 1
ATOM 4691 C C . TRP B 1 79 ? 3.297 36.719 1.736 1 97.5 79 TRP B C 1
ATOM 4693 O O . TRP B 1 79 ? 3.738 35.812 2.455 1 97.5 79 TRP B O 1
ATOM 4703 N N . LYS B 1 80 ? 2.318 37.469 2.078 1 97.69 80 LYS B N 1
ATOM 4704 C CA . LYS B 1 80 ? 1.77 37.438 3.43 1 97.69 80 LYS B CA 1
ATOM 4705 C C . LYS B 1 80 ? 1.109 36.094 3.73 1 97.69 80 LYS B C 1
ATOM 4707 O O . LYS B 1 80 ? 0.409 35.562 2.881 1 97.69 80 LYS B O 1
ATOM 4712 N N . VAL B 1 81 ? 1.36 35.594 4.883 1 98.69 81 VAL B N 1
ATOM 4713 C CA . VAL B 1 81 ? 0.71 34.375 5.395 1 98.69 81 VAL B CA 1
ATOM 4714 C C . VAL B 1 81 ? -0.277 34.75 6.5 1 98.69 81 VAL B C 1
ATOM 4716 O O . VAL B 1 81 ? 0.127 35.188 7.582 1 98.69 81 VAL B O 1
ATOM 4719 N N . ASP B 1 82 ? -1.488 34.656 6.203 1 98.12 82 ASP B N 1
ATOM 4720 C CA . ASP B 1 82 ? -2.557 34.938 7.164 1 98.12 82 ASP B CA 1
ATOM 4721 C C . ASP B 1 82 ? -3.336 33.656 7.48 1 98.12 82 ASP B C 1
ATOM 4723 O O . ASP B 1 82 ? -3.445 32.75 6.637 1 98.12 82 ASP B O 1
ATOM 4727 N N . PHE B 1 83 ? -3.852 33.594 8.633 1 98.31 83 PHE B N 1
ATOM 4728 C CA . PHE B 1 83 ? -4.617 32.438 9.078 1 98.31 83 PHE B CA 1
ATOM 4729 C C . PHE B 1 83 ? -6.086 32.781 9.266 1 98.31 83 PHE B C 1
ATOM 4731 O O . PHE B 1 83 ? -6.406 33.906 9.656 1 98.31 83 PHE B O 1
ATOM 4738 N N . ILE B 1 84 ? -6.941 31.953 8.977 1 98.31 84 ILE B N 1
ATOM 4739 C CA . ILE B 1 84 ? -8.367 32.062 9.25 1 98.31 84 ILE B CA 1
ATOM 4740 C C . ILE B 1 84 ? -8.836 30.828 10.031 1 98.31 84 ILE B C 1
ATOM 4742 O O . ILE B 1 84 ? -8.141 29.812 10.07 1 98.31 84 ILE B O 1
ATOM 4746 N N . PRO B 1 85 ? -9.977 30.969 10.727 1 98 85 PRO B N 1
ATOM 4747 C CA . PRO B 1 85 ? -10.492 29.781 11.422 1 98 85 PRO B CA 1
ATOM 4748 C C . PRO B 1 85 ? -10.805 28.625 10.469 1 98 85 PRO B C 1
ATOM 4750 O O . PRO B 1 85 ? -11.305 28.844 9.359 1 98 85 PRO B O 1
ATOM 4753 N N . TRP B 1 86 ? -10.422 27.484 10.812 1 98.31 86 TRP B N 1
ATOM 4754 C CA . TRP B 1 86 ? -10.898 26.25 10.195 1 98.31 86 TRP B CA 1
ATOM 4755 C C . TRP B 1 86 ? -12.086 25.672 10.953 1 98.31 86 TRP B C 1
ATOM 4757 O O . TRP B 1 86 ? -12.008 25.484 12.172 1 98.31 86 TRP B O 1
ATOM 4767 N N . ILE B 1 87 ? -13.148 25.422 10.281 1 98 87 ILE B N 1
ATOM 4768 C CA . ILE B 1 87 ? -14.328 24.828 10.898 1 98 87 ILE B CA 1
ATOM 4769 C C . ILE B 1 87 ? -14.273 23.297 10.75 1 98 87 ILE B C 1
ATOM 4771 O O . ILE B 1 87 ? -14.57 22.766 9.688 1 98 87 ILE B O 1
ATOM 4775 N N . GLN B 1 88 ? -13.977 22.672 11.852 1 97.38 88 GLN B N 1
ATOM 4776 C CA . GLN B 1 88 ? -13.805 21.219 11.812 1 97.38 88 GLN B CA 1
ATOM 4777 C C . GLN B 1 88 ? -15.156 20.516 11.695 1 97.38 88 GLN B C 1
ATOM 4779 O O . GLN B 1 88 ? -15.266 19.484 11.039 1 97.38 88 GLN B O 1
ATOM 4784 N N . HIS B 1 89 ? -16.094 21.062 12.414 1 97.31 89 HIS B N 1
ATOM 4785 C CA . HIS B 1 89 ? -17.422 20.469 12.375 1 97.31 89 HIS B CA 1
ATOM 4786 C C . HIS B 1 89 ? -18.5 21.531 12.344 1 97.31 89 HIS B C 1
ATOM 4788 O O . HIS B 1 89 ? -18.312 22.641 12.875 1 97.31 89 HIS B O 1
ATOM 4794 N N . HIS B 1 90 ? -19.547 21.234 11.719 1 97.88 90 HIS B N 1
ATOM 4795 C CA . HIS B 1 90 ? -20.766 22.016 11.695 1 97.88 90 HIS B CA 1
ATOM 4796 C C . HIS B 1 90 ? -21.984 21.172 12.094 1 97.88 90 HIS B C 1
ATOM 4798 O O . HIS B 1 90 ? -22.078 20.016 11.711 1 97.88 90 HIS B O 1
ATOM 4804 N N . PRO B 1 91 ? -22.891 21.75 12.852 1 97.69 91 PRO B N 1
ATOM 4805 C CA . PRO B 1 91 ? -24.016 20.969 13.359 1 97.69 91 PRO B CA 1
ATOM 4806 C C . PRO B 1 91 ? -24.859 20.359 12.242 1 97.69 91 PRO B C 1
ATOM 4808 O O . PRO B 1 91 ? -25.5 19.312 12.438 1 97.69 91 PRO B O 1
ATOM 4811 N N . ASN B 1 92 ? -24.875 20.969 11.047 1 98.44 92 ASN B N 1
ATOM 4812 C CA . ASN B 1 92 ? -25.781 20.531 9.984 1 98.44 92 ASN B CA 1
ATOM 4813 C C . ASN B 1 92 ? -25.094 19.562 9.031 1 98.44 92 ASN B C 1
ATOM 4815 O O . ASN B 1 92 ? -25.641 19.219 7.984 1 98.44 92 ASN B O 1
ATOM 4819 N N . GLU B 1 93 ? -23.875 19.125 9.352 1 98.44 93 GLU B N 1
ATOM 4820 C CA . GLU B 1 93 ? -23.234 18.078 8.555 1 98.44 93 GLU B CA 1
ATOM 4821 C C . GLU B 1 93 ? -24.141 16.875 8.375 1 98.44 93 GLU B C 1
ATOM 4823 O O . GLU B 1 93 ? -24.797 16.438 9.328 1 98.44 93 GLU B O 1
ATOM 4828 N N . LEU B 1 94 ? -24.188 16.375 7.125 1 98.56 94 LEU B N 1
ATOM 4829 C CA . LEU B 1 94 ? -24.969 15.18 6.848 1 98.56 94 LEU B CA 1
ATOM 4830 C C . LEU B 1 94 ? -24.125 13.93 7.039 1 98.56 94 LEU B C 1
ATOM 4832 O O . LEU B 1 94 ? -23.094 13.758 6.375 1 98.56 94 LEU B O 1
ATOM 4836 N N . LEU B 1 95 ? -24.578 13.094 7.949 1 98.31 95 LEU B N 1
ATOM 4837 C CA . LEU B 1 95 ? -23.828 11.891 8.242 1 98.31 95 LEU B CA 1
ATOM 4838 C C . LEU B 1 95 ? -24.594 10.641 7.809 1 98.31 95 LEU B C 1
ATOM 4840 O O . LEU B 1 95 ? -25.438 10.141 8.547 1 98.31 95 LEU B O 1
ATOM 4844 N N . ALA B 1 96 ? -24.156 10.125 6.648 1 97.94 96 ALA B N 1
ATOM 4845 C CA . ALA B 1 96 ? -24.938 9.047 6.047 1 97.94 96 ALA B CA 1
ATOM 4846 C C . ALA B 1 96 ? -24.234 7.707 6.191 1 97.94 96 ALA B C 1
ATOM 4848 O O . ALA B 1 96 ? -24.859 6.652 6.047 1 97.94 96 ALA B O 1
ATOM 4849 N N . LEU B 1 97 ? -22.969 7.715 6.426 1 95.44 97 LEU B N 1
ATOM 4850 C CA . LEU B 1 97 ? -22.172 6.488 6.387 1 95.44 97 LEU B CA 1
ATOM 4851 C C . LEU B 1 97 ? -22.359 5.684 7.668 1 95.44 97 LEU B C 1
ATOM 4853 O O . LEU B 1 97 ? -21.828 6.039 8.719 1 95.44 97 LEU B O 1
ATOM 4857 N N . GLY B 1 98 ? -23.078 4.66 7.543 1 93.12 98 GLY B N 1
ATOM 4858 C CA . GLY B 1 98 ? -23.25 3.727 8.648 1 93.12 98 GLY B CA 1
ATOM 4859 C C . GLY B 1 98 ? -24.266 4.191 9.672 1 93.12 98 GLY B C 1
ATOM 4860 O O . GLY B 1 98 ? -24.5 3.516 10.68 1 93.12 98 GLY B O 1
ATOM 4861 N N . THR B 1 99 ? -24.859 5.305 9.453 1 97.06 99 THR B N 1
ATOM 4862 C CA . THR B 1 99 ? -25.797 5.863 10.422 1 97.06 99 THR B CA 1
ATOM 4863 C C . THR B 1 99 ? -27.234 5.438 10.102 1 97.06 99 THR B C 1
ATOM 4865 O O . THR B 1 99 ? -27.5 4.875 9.039 1 97.06 99 THR B O 1
ATOM 4868 N N . GLY B 1 100 ? -28.094 5.656 11.109 1 96 100 GLY B N 1
ATOM 4869 C CA . GLY B 1 100 ? -29.516 5.453 10.883 1 96 100 GLY B CA 1
ATOM 4870 C C . GLY B 1 100 ? -30.156 6.551 10.047 1 96 100 GLY B C 1
ATOM 4871 O O . GLY B 1 100 ? -29.469 7.449 9.562 1 96 100 GLY B O 1
ATOM 4872 N N . ARG B 1 101 ? -31.453 6.332 9.727 1 96.94 101 ARG B N 1
ATOM 4873 C CA . ARG B 1 101 ? -32.281 7.324 9.023 1 96.94 101 ARG B CA 1
ATOM 4874 C C . ARG B 1 101 ? -33.469 7.758 9.867 1 96.94 101 ARG B C 1
ATOM 4876 O O . ARG B 1 101 ? -33.938 7.004 10.719 1 96.94 101 ARG B O 1
ATOM 4883 N N . HIS B 1 102 ? -33.812 8.992 9.648 1 96.94 102 HIS B N 1
ATOM 4884 C CA . HIS B 1 102 ? -35.094 9.398 10.203 1 96.94 102 HIS B CA 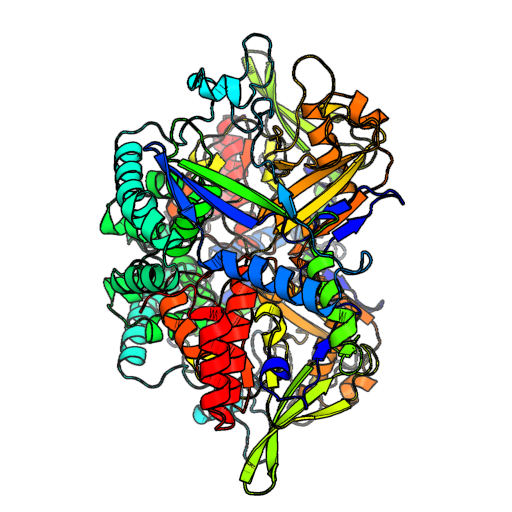1
ATOM 4885 C C . HIS B 1 102 ? -36.219 8.594 9.602 1 96.94 102 HIS B C 1
ATOM 4887 O O . HIS B 1 102 ? -36.094 8 8.531 1 96.94 102 HIS B O 1
ATOM 4893 N N . PRO B 1 103 ? -37.375 8.516 10.336 1 95.75 103 PRO B N 1
ATOM 4894 C CA . PRO B 1 103 ? -38.5 7.75 9.812 1 95.75 103 PRO B CA 1
ATOM 4895 C C . PRO B 1 103 ? -38.875 8.156 8.391 1 95.75 103 PRO B C 1
ATOM 4897 O O . PRO B 1 103 ? -39.375 7.324 7.617 1 95.75 103 PRO B O 1
ATOM 4900 N N . ASP B 1 104 ? -38.656 9.383 8.008 1 95.5 104 ASP B N 1
ATOM 4901 C CA . ASP B 1 104 ? -39 9.859 6.672 1 95.5 104 ASP B CA 1
ATOM 4902 C C . ASP B 1 104 ? -37.875 9.602 5.688 1 95.5 104 ASP B C 1
ATOM 4904 O O . ASP B 1 104 ? -37.906 10.086 4.551 1 95.5 104 ASP B O 1
ATOM 4908 N N . GLY B 1 105 ? -36.781 8.961 6.098 1 94.75 105 GLY B N 1
ATOM 4909 C CA . GLY B 1 105 ? -35.688 8.578 5.223 1 94.75 105 GLY B CA 1
ATOM 4910 C C . GLY B 1 105 ? -34.562 9.594 5.199 1 94.75 105 GLY B C 1
ATOM 4911 O O . GLY B 1 105 ? -33.5 9.352 4.602 1 94.75 105 GLY B O 1
ATOM 4912 N N . ARG B 1 106 ? -34.719 10.609 5.934 1 95.94 106 ARG B N 1
ATOM 4913 C CA . ARG B 1 106 ? -33.75 11.688 5.918 1 95.94 106 ARG B CA 1
ATOM 4914 C C . ARG B 1 106 ? -32.438 11.258 6.621 1 95.94 106 ARG B C 1
ATOM 4916 O O . ARG B 1 106 ? -32.5 10.57 7.645 1 95.94 106 ARG B O 1
ATOM 4923 N N . ILE B 1 107 ? -31.328 11.695 6.035 1 97.56 107 ILE B N 1
ATOM 4924 C CA . ILE B 1 107 ? -30.016 11.516 6.652 1 97.56 107 ILE B CA 1
ATOM 4925 C C . ILE B 1 107 ? -29.922 12.398 7.895 1 97.56 107 ILE B C 1
ATOM 4927 O O . ILE B 1 107 ? -30.312 13.57 7.871 1 97.56 107 ILE B O 1
ATOM 4931 N N . PRO B 1 108 ? -29.484 11.836 9.008 1 98.31 108 PRO B N 1
ATOM 4932 C CA . PRO B 1 108 ? -29.344 12.672 10.203 1 98.31 108 PRO B CA 1
ATOM 4933 C C . PRO B 1 108 ? -28.172 13.641 10.109 1 98.31 108 PRO B C 1
ATOM 4935 O O . PRO B 1 108 ? -27.172 13.344 9.445 1 98.31 108 PRO B O 1
ATOM 4938 N N . THR B 1 109 ? -28.297 14.758 10.727 1 98.38 109 THR B N 1
ATOM 4939 C CA . THR B 1 109 ? -27.203 15.711 10.867 1 98.38 109 THR B CA 1
ATOM 4940 C C . THR B 1 109 ? -26.359 15.383 12.094 1 98.38 109 THR B C 1
ATOM 4942 O O . THR B 1 109 ? -26.766 14.57 12.93 1 98.38 109 THR B O 1
ATOM 4945 N N . ARG B 1 110 ? -25.234 16.016 12.172 1 97.75 110 ARG B N 1
ATOM 4946 C CA . ARG B 1 110 ? -24.375 15.836 13.336 1 97.75 110 ARG B CA 1
ATOM 4947 C C . ARG B 1 110 ? -25.094 16.203 14.625 1 97.75 110 ARG B C 1
ATOM 4949 O O . ARG B 1 110 ? -25.031 15.469 15.609 1 97.75 110 ARG B O 1
ATOM 4956 N N . ALA B 1 111 ? -25.797 17.328 14.602 1 97.81 111 ALA B N 1
ATOM 4957 C CA . ALA B 1 111 ? -26.516 17.781 15.781 1 97.81 111 ALA B CA 1
ATOM 4958 C C . ALA B 1 111 ? -27.609 16.797 16.172 1 97.81 111 ALA B C 1
ATOM 4960 O O . ALA B 1 111 ? -27.859 16.562 17.359 1 97.81 111 ALA B O 1
ATOM 4961 N N . GLU B 1 112 ? -28.281 16.266 15.219 1 97.94 112 GLU B N 1
ATOM 4962 C CA . GLU B 1 112 ? -29.359 15.32 15.492 1 97.94 112 GLU B CA 1
ATOM 4963 C C . GLU B 1 112 ? -28.828 14.031 16.109 1 97.94 112 GLU B C 1
ATOM 4965 O O . GLU B 1 112 ? -29.469 13.438 16.969 1 97.94 112 GLU B O 1
ATOM 4970 N N . ILE B 1 113 ? -27.703 13.562 15.633 1 97.38 113 ILE B N 1
ATOM 4971 C CA . ILE B 1 113 ? -27.094 12.375 16.203 1 97.38 113 ILE B CA 1
ATOM 4972 C C . ILE B 1 113 ? -26.656 12.656 17.641 1 97.38 113 ILE B C 1
ATOM 4974 O O . ILE B 1 113 ? -26.766 11.789 18.516 1 97.38 113 ILE B O 1
ATOM 4978 N N . GLU B 1 114 ? -26.125 13.867 17.906 1 96.56 114 GLU B N 1
ATOM 4979 C CA . GLU B 1 114 ? -25.75 14.25 19.25 1 96.56 114 GLU B CA 1
ATOM 4980 C C . GLU B 1 114 ? -26.953 14.227 20.188 1 96.56 114 GLU B C 1
ATOM 4982 O O . GLU B 1 114 ? -26.828 13.852 21.359 1 96.56 114 GLU B O 1
ATOM 4987 N N . ALA B 1 115 ? -28.078 14.633 19.688 1 96.75 115 ALA B N 1
ATOM 4988 C CA . ALA B 1 115 ? -29.297 14.688 20.484 1 96.75 115 ALA B CA 1
ATOM 4989 C C . ALA B 1 115 ? -29.906 13.297 20.641 1 96.75 115 ALA B C 1
ATOM 4991 O O . ALA B 1 115 ? -30.562 13.016 21.641 1 96.75 115 ALA B O 1
ATOM 4992 N N . ASP B 1 116 ? -29.734 12.469 19.656 1 96.5 116 ASP B N 1
ATOM 4993 C CA . ASP B 1 116 ? -30.266 11.109 19.641 1 96.5 116 ASP B CA 1
ATOM 4994 C C . ASP B 1 116 ? -29.234 10.109 19.156 1 96.5 116 ASP B C 1
ATOM 4996 O O . ASP B 1 116 ? -29.156 9.805 17.953 1 96.5 116 ASP B O 1
ATOM 5000 N N . ALA B 1 117 ? -28.594 9.508 20.094 1 93.75 117 ALA B N 1
ATOM 5001 C CA . ALA B 1 117 ? -27.469 8.625 19.797 1 93.75 117 ALA B CA 1
ATOM 5002 C C . ALA B 1 117 ? -27.922 7.402 19 1 93.75 117 ALA B C 1
ATOM 5004 O O . ALA B 1 117 ? -27.109 6.734 18.359 1 93.75 117 ALA B O 1
ATOM 5005 N N . SER B 1 118 ? -29.188 7.09 19.047 1 95.12 118 SER B N 1
ATOM 5006 C CA . SER B 1 118 ? -29.688 5.922 18.328 1 95.12 118 SER B CA 1
ATOM 5007 C C . SER B 1 118 ? -29.578 6.113 16.812 1 95.12 118 SER B C 1
ATOM 5009 O O . SER B 1 118 ? -29.641 5.145 16.062 1 95.12 118 SER B O 1
ATOM 5011 N N . LEU B 1 119 ? -29.422 7.371 16.328 1 97.12 119 LEU B N 1
ATOM 5012 C CA . LEU B 1 119 ? -29.25 7.676 14.914 1 97.12 119 LEU B CA 1
ATOM 5013 C C . LEU B 1 119 ? -27.812 7.449 14.477 1 97.12 119 LEU B C 1
ATOM 5015 O O . LEU B 1 119 ? -27.516 7.41 13.281 1 97.12 119 LEU B O 1
ATOM 5019 N N . GLY B 1 120 ? -26.922 7.398 15.469 1 96.19 120 GLY B N 1
ATOM 5020 C CA . GLY B 1 120 ? -25.5 7.297 15.156 1 96.19 120 GLY B CA 1
ATOM 5021 C C . GLY B 1 120 ? -25.094 5.914 14.688 1 96.19 120 GLY B C 1
ATOM 5022 O O . GLY B 1 120 ? -25.938 5.039 14.5 1 96.19 120 GLY B O 1
ATOM 5023 N N . LYS B 1 121 ? -23.812 5.715 14.391 1 92.44 121 LYS B N 1
ATOM 5024 C CA . LYS B 1 121 ? -23.25 4.445 13.938 1 92.44 121 LYS B CA 1
ATOM 5025 C C . LYS B 1 121 ? -23.172 3.439 15.086 1 92.44 121 LYS B C 1
ATOM 5027 O O . LYS B 1 121 ? -22.562 3.717 16.125 1 92.44 121 LYS B O 1
ATOM 5032 N N . PRO B 1 122 ? -23.734 2.33 14.922 1 92.62 122 PRO B N 1
ATOM 5033 C CA . PRO B 1 122 ? -23.641 1.327 15.984 1 92.62 122 PRO B CA 1
ATOM 5034 C C . PRO B 1 122 ? -22.234 0.762 16.141 1 92.62 122 PRO B C 1
ATOM 5036 O O . PRO B 1 122 ? -21.438 0.822 15.195 1 92.62 122 PRO B O 1
ATOM 5039 N N . ALA B 1 123 ? -21.984 0.25 17.359 1 92.06 123 ALA B N 1
ATOM 5040 C CA . ALA B 1 123 ? -20.734 -0.465 17.578 1 92.06 123 ALA B CA 1
ATOM 5041 C C . ALA B 1 123 ? -20.641 -1.698 16.672 1 92.06 123 ALA B C 1
ATOM 5043 O O . ALA B 1 123 ? -21.672 -2.297 16.344 1 92.06 123 ALA B O 1
ATOM 5044 N N . PRO B 1 124 ? -19.422 -2.08 16.359 1 92.94 124 PRO B N 1
ATOM 5045 C CA . PRO B 1 124 ? -19.266 -3.252 15.484 1 92.94 124 PRO B CA 1
ATOM 5046 C C . PRO B 1 124 ? -19.781 -4.535 16.125 1 92.94 124 PRO B C 1
ATOM 5048 O O . PRO B 1 124 ? -20.203 -5.453 15.422 1 92.94 124 PRO B O 1
ATOM 5051 N N . LEU B 1 125 ? -19.594 -4.645 17.453 1 96.19 125 LEU B N 1
ATOM 5052 C CA . LEU B 1 125 ? -20.109 -5.781 18.203 1 96.19 125 LEU B CA 1
ATOM 5053 C C . LEU B 1 125 ? -20.844 -5.312 19.453 1 96.19 125 LEU B C 1
ATOM 5055 O O . LEU B 1 125 ? -20.562 -4.238 19.984 1 96.19 125 LEU B O 1
ATOM 5059 N N . SER B 1 126 ? -21.812 -6.105 19.891 1 95.12 126 SER B N 1
ATOM 5060 C CA . SER B 1 126 ? -22.609 -5.773 21.078 1 95.12 126 SER B CA 1
ATOM 5061 C C . SER B 1 126 ? -22.359 -6.773 22.203 1 95.12 126 SER B C 1
ATOM 5063 O O . SER B 1 126 ? -23.25 -7.012 23.016 1 95.12 126 SER B O 1
ATOM 5065 N N . THR B 1 127 ? -21.203 -7.27 22.344 1 97.5 127 THR B N 1
ATOM 5066 C CA . THR B 1 127 ? -20.891 -8.25 23.375 1 97.5 127 THR B CA 1
ATOM 5067 C C . THR B 1 127 ? -20.203 -7.578 24.562 1 97.5 127 THR B C 1
ATOM 5069 O O . THR B 1 127 ? -19.594 -6.516 24.406 1 97.5 127 THR B O 1
ATOM 5072 N N . GLN B 1 128 ? -20.297 -8.242 25.703 1 98.19 128 GLN B N 1
ATOM 5073 C CA . GLN B 1 128 ? -19.625 -7.762 26.906 1 98.19 128 GLN B CA 1
ATOM 5074 C C . GLN B 1 128 ? -18.109 -7.742 26.703 1 98.19 128 GLN B C 1
ATOM 5076 O O . GLN B 1 128 ? -17.422 -6.828 27.172 1 98.19 128 GLN B O 1
ATOM 5081 N N . GLU B 1 129 ? -17.594 -8.727 26.047 1 98.56 129 GLU B N 1
ATOM 5082 C CA . GLU B 1 129 ? -16.156 -8.789 25.781 1 98.56 129 GLU B CA 1
ATOM 5083 C C . GLU B 1 129 ? -15.688 -7.578 24.969 1 98.56 129 GLU B C 1
ATOM 5085 O O . GLU B 1 129 ? -14.641 -7 25.266 1 98.56 129 GLU B O 1
ATOM 5090 N N . TYR B 1 130 ? -16.484 -7.285 23.953 1 98.19 130 TYR B N 1
ATOM 5091 C CA . TYR B 1 130 ? -16.188 -6.109 23.156 1 98.19 130 TYR B CA 1
ATOM 5092 C C . TYR B 1 130 ? -16.109 -4.855 24.016 1 98.19 130 TYR B C 1
ATOM 5094 O O . TYR B 1 130 ? -15.141 -4.105 23.953 1 98.19 130 TYR B O 1
ATOM 5102 N N . ASP B 1 131 ? -17.078 -4.637 24.859 1 97.94 131 ASP B N 1
ATOM 5103 C CA . ASP B 1 131 ? -17.156 -3.447 25.703 1 97.94 131 ASP B CA 1
ATOM 5104 C C . ASP B 1 131 ? -15.992 -3.387 26.688 1 97.94 131 ASP B C 1
ATOM 5106 O O . ASP B 1 131 ? -15.383 -2.33 26.875 1 97.94 131 ASP B O 1
ATOM 5110 N N . THR B 1 132 ? -15.695 -4.488 27.25 1 98.5 132 THR B N 1
ATOM 5111 C CA . THR B 1 132 ? -14.625 -4.551 28.25 1 98.5 132 THR B CA 1
ATOM 5112 C C . THR B 1 132 ? -13.273 -4.27 27.594 1 98.5 132 THR B C 1
ATOM 5114 O O . THR B 1 132 ? -12.461 -3.516 28.141 1 98.5 132 THR B O 1
ATOM 5117 N N . THR B 1 133 ? -13.031 -4.91 26.453 1 98.62 133 THR B N 1
ATOM 5118 C CA . THR B 1 133 ? -11.773 -4.707 25.75 1 98.62 133 THR B CA 1
ATOM 5119 C C . THR B 1 133 ? -11.633 -3.256 25.297 1 98.62 133 THR B C 1
ATOM 5121 O O . THR B 1 133 ? -10.562 -2.66 25.422 1 98.62 133 THR B O 1
ATOM 5124 N N . LYS B 1 134 ? -12.711 -2.721 24.766 1 97.5 134 LYS B N 1
ATOM 5125 C CA . LYS B 1 134 ? -12.711 -1.324 24.344 1 97.5 134 LYS B CA 1
ATOM 5126 C C . LYS B 1 134 ? -12.414 -0.395 25.516 1 97.5 134 LYS B C 1
ATOM 5128 O O . LYS B 1 134 ? -11.68 0.583 25.375 1 97.5 134 LYS B O 1
ATOM 5133 N N . GLU B 1 135 ? -13 -0.715 26.656 1 97.69 135 GLU B N 1
ATOM 5134 C CA . GLU B 1 135 ? -12.758 0.078 27.859 1 97.69 135 GLU B CA 1
ATOM 5135 C C . GLU B 1 135 ? -11.289 0.026 28.266 1 97.69 135 GLU B C 1
ATOM 5137 O O . GLU B 1 135 ? -10.711 1.042 28.656 1 97.69 135 GLU B O 1
ATOM 5142 N N . GLN B 1 136 ? -10.68 -1.107 28.188 1 98.38 136 GLN B N 1
ATOM 5143 C CA . GLN B 1 136 ? -9.266 -1.258 28.5 1 98.38 136 GLN B CA 1
ATOM 5144 C C . GLN B 1 136 ? -8.398 -0.447 27.547 1 98.38 136 GLN B C 1
ATOM 5146 O O . GLN B 1 136 ? -7.449 0.218 27.969 1 98.38 136 GLN B O 1
ATOM 5151 N N . MET B 1 137 ? -8.711 -0.498 26.297 1 98 137 MET B N 1
ATOM 5152 C CA . MET B 1 137 ? -7.98 0.277 25.297 1 98 137 MET B CA 1
ATOM 5153 C C . MET B 1 137 ? -8.133 1.773 25.547 1 98 137 MET B C 1
ATOM 5155 O O . MET B 1 137 ? -7.152 2.52 25.484 1 98 137 MET B O 1
ATOM 5159 N N . ASN B 1 138 ? -9.352 2.184 25.859 1 96.69 138 ASN B N 1
ATOM 5160 C CA . ASN B 1 138 ? -9.609 3.59 26.156 1 96.69 138 ASN B CA 1
ATOM 5161 C C . ASN B 1 138 ? -8.844 4.047 27.391 1 96.69 138 ASN B C 1
ATOM 5163 O O . ASN B 1 138 ? -8.453 5.215 27.484 1 96.69 138 ASN B O 1
ATOM 5167 N N . GLY B 1 139 ? -8.664 3.127 28.281 1 97.31 139 GLY B N 1
ATOM 5168 C CA . GLY B 1 139 ? -7.883 3.418 29.469 1 97.31 139 GLY B CA 1
ATOM 5169 C C . GLY B 1 139 ? -6.441 3.785 29.156 1 97.31 139 GLY B C 1
ATOM 5170 O O . GLY B 1 139 ? -5.773 4.422 29.969 1 97.31 139 GLY B O 1
ATOM 5171 N N . ILE B 1 140 ? -6.008 3.42 28 1 97.56 140 ILE B N 1
ATOM 5172 C CA . ILE B 1 140 ? -4.66 3.768 27.547 1 97.56 140 ILE B CA 1
ATOM 5173 C C . ILE B 1 140 ? -4.723 4.969 26.609 1 97.56 140 ILE B C 1
ATOM 5175 O O . ILE B 1 140 ? -3.955 5.922 26.766 1 97.56 140 ILE B O 1
ATOM 5179 N N . LEU B 1 141 ? -5.672 5.059 25.703 1 97.44 141 LEU B N 1
ATOM 5180 C CA . LEU B 1 141 ? -5.629 5.898 24.5 1 97.44 141 LEU B CA 1
ATOM 5181 C C . LEU B 1 141 ? -6.363 7.215 24.734 1 97.44 141 LEU B C 1
ATOM 5183 O O . LEU B 1 141 ? -6.207 8.164 23.969 1 97.44 141 LEU B O 1
ATOM 5187 N N . LYS B 1 142 ? -7.188 7.285 25.844 1 96.75 142 LYS B N 1
ATOM 5188 C CA . LYS B 1 142 ? -8.07 8.438 25.969 1 96.75 142 LYS B CA 1
ATOM 5189 C C . LYS B 1 142 ? -7.977 9.062 27.359 1 96.75 142 LYS B C 1
ATOM 5191 O O . LYS B 1 142 ? -8.867 9.805 27.766 1 96.75 142 LYS B O 1
ATOM 5196 N N . LYS B 1 143 ? -6.953 8.781 28.047 1 96.88 143 LYS B N 1
ATOM 5197 C CA . LYS B 1 143 ? -6.785 9.383 29.359 1 96.88 143 LYS B CA 1
ATOM 5198 C C . LYS B 1 143 ? -6.504 10.883 29.25 1 96.88 143 LYS B C 1
ATOM 5200 O O . LYS B 1 143 ? -5.574 11.297 28.547 1 96.88 143 LYS B O 1
ATOM 5205 N N . LYS B 1 144 ? -7.227 11.594 30.031 1 97.44 144 LYS B N 1
ATOM 5206 C CA . LYS B 1 144 ? -7.18 13.055 29.969 1 97.44 144 LYS B CA 1
ATOM 5207 C C . LYS B 1 144 ? -5.773 13.57 30.266 1 97.44 144 LYS B C 1
ATOM 5209 O O . LYS B 1 144 ? -5.246 14.398 29.516 1 97.44 144 LYS B O 1
ATOM 5214 N N . ASP B 1 145 ? -5.16 13.078 31.281 1 97.31 145 ASP B N 1
ATOM 5215 C CA . ASP B 1 145 ? -3.848 13.562 31.688 1 97.31 145 ASP B CA 1
ATOM 5216 C C . ASP B 1 145 ? -2.795 13.273 30.625 1 97.31 145 ASP B C 1
ATOM 5218 O O . ASP B 1 145 ? -1.867 14.062 30.422 1 97.31 145 ASP B O 1
ATOM 5222 N N . ILE B 1 146 ? -2.906 12.172 30 1 97.5 146 ILE B N 1
ATOM 5223 C CA . ILE B 1 146 ? -1.964 11.812 28.953 1 97.5 146 ILE B CA 1
ATOM 5224 C C . ILE B 1 146 ? -2.16 12.742 27.75 1 97.5 146 ILE B C 1
ATOM 5226 O O . ILE B 1 146 ? -1.19 13.258 27.188 1 97.5 146 ILE B O 1
ATOM 5230 N N . LEU B 1 147 ? -3.387 12.969 27.344 1 97.94 147 LEU B N 1
ATOM 5231 C CA . LEU B 1 147 ? -3.662 13.852 26.203 1 97.94 147 LEU B CA 1
ATOM 5232 C C . LEU B 1 147 ? -3.16 15.266 26.484 1 97.94 147 LEU B C 1
ATOM 5234 O O . LEU B 1 147 ? -2.539 15.891 25.625 1 97.94 147 LEU B O 1
ATOM 5238 N N . LYS B 1 148 ? -3.375 15.766 27.703 1 97.44 148 LYS B N 1
ATOM 5239 C CA . LYS B 1 148 ? -2.875 17.078 28.094 1 97.44 148 LYS B CA 1
ATOM 5240 C C . LYS B 1 148 ? -1.351 17.141 28.031 1 97.44 148 LYS B C 1
ATOM 5242 O O . LYS B 1 148 ? -0.774 18.141 27.625 1 97.44 148 LYS B O 1
ATOM 5247 N N . SER B 1 149 ? -0.765 16.078 28.5 1 96.75 149 SER B N 1
ATOM 5248 C CA . SER B 1 149 ? 0.694 16.031 28.484 1 96.75 149 SER B CA 1
ATOM 5249 C C . SER B 1 149 ? 1.24 16.141 27.062 1 96.75 149 SER B C 1
ATOM 5251 O O . SER B 1 149 ? 2.281 16.766 26.844 1 96.75 149 SER B O 1
ATOM 5253 N N . ILE B 1 150 ? 0.584 15.523 26.078 1 97.19 150 ILE B N 1
ATOM 5254 C CA . ILE B 1 150 ? 0.989 15.602 24.672 1 97.19 150 ILE B CA 1
ATOM 5255 C C . ILE B 1 150 ? 0.876 17.031 24.172 1 97.19 150 ILE B C 1
ATOM 5257 O O . ILE B 1 150 ? 1.769 17.531 23.484 1 97.19 150 ILE B O 1
ATOM 5261 N N . GLN B 1 151 ? -0.193 17.719 24.531 1 96.69 151 GLN B N 1
ATOM 5262 C CA . GLN B 1 151 ? -0.431 19.094 24.109 1 96.69 151 GLN B CA 1
ATOM 5263 C C . GLN B 1 151 ? 0.583 20.047 24.734 1 96.69 151 GLN B C 1
ATOM 5265 O O . GLN B 1 151 ? 1.043 20.984 24.078 1 96.69 151 GLN B O 1
ATOM 5270 N N . ARG B 1 152 ? 0.974 19.781 25.953 1 95.12 152 ARG B N 1
ATOM 5271 C CA . ARG B 1 152 ? 1.878 20.656 26.703 1 95.12 152 ARG B CA 1
ATOM 5272 C C . ARG B 1 152 ? 3.318 20.469 26.234 1 95.12 152 ARG B C 1
ATOM 5274 O O . ARG B 1 152 ? 4.078 21.438 26.141 1 95.12 152 ARG B O 1
ATOM 5281 N N . ASP B 1 153 ? 3.695 19.219 26.062 1 94.56 153 ASP B N 1
ATOM 5282 C CA . ASP B 1 153 ? 5.062 18.859 25.688 1 94.56 153 ASP B CA 1
ATOM 5283 C C . ASP B 1 153 ? 5.105 17.531 24.953 1 94.56 153 ASP B C 1
ATOM 5285 O O . ASP B 1 153 ? 5.348 16.484 25.562 1 94.56 153 ASP B O 1
ATOM 5289 N N . VAL B 1 154 ? 5.02 17.609 23.672 1 95.06 154 VAL B N 1
ATOM 5290 C CA . VAL B 1 154 ? 4.887 16.406 22.859 1 95.06 154 VAL B CA 1
ATOM 5291 C C . VAL B 1 154 ? 6.156 15.578 22.953 1 95.06 154 VAL B C 1
ATOM 5293 O O . VAL B 1 154 ? 6.102 14.344 22.891 1 95.06 154 VAL B O 1
ATOM 5296 N N . TRP B 1 155 ? 7.34 16.141 23.141 1 92.75 155 TRP B N 1
ATOM 5297 C CA . TRP B 1 155 ? 8.617 15.43 23.203 1 92.75 155 TRP B CA 1
ATOM 5298 C C . TRP B 1 155 ? 8.719 14.578 24.469 1 92.75 155 TRP B C 1
ATOM 5300 O O . TRP B 1 155 ? 9.102 13.406 24.406 1 92.75 155 TRP B O 1
ATOM 5310 N N . ARG B 1 156 ? 8.422 15.195 25.5 1 94.69 156 ARG B N 1
ATOM 5311 C CA . ARG B 1 156 ? 8.445 14.477 26.781 1 94.69 156 ARG B CA 1
ATOM 5312 C C . ARG B 1 156 ? 7.395 13.375 26.797 1 94.69 156 ARG B C 1
ATOM 5314 O O . ARG B 1 156 ? 7.645 12.281 27.312 1 94.69 156 ARG B O 1
ATOM 5321 N N . ALA B 1 157 ? 6.195 13.734 26.297 1 96.88 157 ALA B N 1
ATOM 5322 C CA . ALA B 1 157 ? 5.129 12.734 26.234 1 96.88 157 ALA B CA 1
ATOM 5323 C C . ALA B 1 157 ? 5.543 11.531 25.391 1 96.88 157 ALA B C 1
ATOM 5325 O O . ALA B 1 157 ? 5.246 10.391 25.734 1 96.88 157 ALA B O 1
ATOM 5326 N N . HIS B 1 158 ? 6.176 11.781 24.297 1 97.25 158 HIS B N 1
ATOM 5327 C CA . HIS B 1 158 ? 6.66 10.711 23.422 1 97.25 158 HIS B CA 1
ATOM 5328 C C . HIS B 1 158 ? 7.66 9.82 24.156 1 97.25 158 HIS B C 1
ATOM 5330 O O . HIS B 1 158 ? 7.562 8.594 24.109 1 97.25 158 HIS B O 1
ATOM 5336 N N . LYS B 1 159 ? 8.625 10.43 24.828 1 96.5 159 LYS B N 1
ATOM 5337 C CA . LYS B 1 159 ? 9.602 9.672 25.609 1 96.5 159 LYS B CA 1
ATOM 5338 C C . LYS B 1 159 ? 8.914 8.805 26.656 1 96.5 159 LYS B C 1
ATOM 5340 O O . LYS B 1 159 ? 9.281 7.641 26.844 1 96.5 159 LYS B O 1
ATOM 5345 N N . GLN B 1 160 ? 7.973 9.359 27.312 1 97 160 GLN B N 1
ATOM 5346 C CA . GLN B 1 160 ? 7.234 8.617 28.328 1 97 160 GLN B CA 1
ATOM 5347 C C . GLN B 1 160 ? 6.52 7.414 27.719 1 97 160 GLN B C 1
ATOM 5349 O O . GLN B 1 160 ? 6.527 6.324 28.297 1 97 160 GLN B O 1
ATOM 5354 N N . ALA B 1 161 ? 5.887 7.641 26.578 1 97.69 161 ALA B N 1
ATOM 5355 C CA . ALA B 1 161 ? 5.203 6.547 25.891 1 97.69 161 ALA B CA 1
ATOM 5356 C C . ALA B 1 161 ? 6.18 5.434 25.531 1 97.69 161 ALA B C 1
ATOM 5358 O O . ALA B 1 161 ? 5.867 4.25 25.688 1 97.69 161 ALA B O 1
ATOM 5359 N N . MET B 1 162 ? 7.375 5.77 25.016 1 96.94 162 MET B N 1
ATOM 5360 C CA . MET B 1 162 ? 8.398 4.781 24.688 1 96.94 162 MET B CA 1
ATOM 5361 C C . MET B 1 162 ? 8.836 4.023 25.938 1 96.94 162 MET B C 1
ATOM 5363 O O . MET B 1 162 ? 8.969 2.797 25.906 1 96.94 162 MET B O 1
ATOM 5367 N N . ASP B 1 163 ? 9.031 4.77 27.016 1 96.94 163 ASP B N 1
ATOM 5368 C CA . ASP B 1 163 ? 9.5 4.184 28.266 1 96.94 163 ASP B CA 1
ATOM 5369 C C . ASP B 1 163 ? 8.453 3.24 28.859 1 96.94 163 ASP B C 1
ATOM 5371 O O . ASP B 1 163 ? 8.805 2.273 29.547 1 96.94 163 ASP B O 1
ATOM 5375 N N . GLN B 1 164 ? 7.227 3.512 28.594 1 96.38 164 GLN B N 1
ATOM 5376 C CA . GLN B 1 164 ? 6.137 2.703 29.125 1 96.38 164 GLN B CA 1
ATOM 5377 C C . GLN B 1 164 ? 5.891 1.472 28.266 1 96.38 164 GLN B C 1
ATOM 5379 O O . GLN B 1 164 ? 4.996 0.671 28.547 1 96.38 164 GLN B O 1
ATOM 5384 N N . GLY B 1 165 ? 6.613 1.341 27.172 1 95.44 165 GLY B N 1
ATOM 5385 C CA . GLY B 1 165 ? 6.531 0.156 26.344 1 95.44 165 GLY B CA 1
ATOM 5386 C C . GLY B 1 165 ? 5.398 0.218 25.328 1 95.44 165 GLY B C 1
ATOM 5387 O O . GLY B 1 165 ? 5.016 -0.803 24.75 1 95.44 165 GLY B O 1
ATOM 5388 N N . LEU B 1 166 ? 4.879 1.368 25.031 1 97.06 166 LEU B N 1
ATOM 5389 C CA . LEU B 1 166 ? 3.746 1.519 24.125 1 97.06 166 LEU B CA 1
ATOM 5390 C C . LEU B 1 166 ? 4.188 1.367 22.672 1 97.06 166 LEU B C 1
ATOM 5392 O O . LEU B 1 166 ? 3.352 1.274 21.781 1 97.06 166 LEU B O 1
ATOM 5396 N N . ASP B 1 167 ? 5.457 1.261 22.422 1 97.25 167 ASP B N 1
ATOM 5397 C CA . ASP B 1 167 ? 5.973 0.997 21.078 1 97.25 167 ASP B CA 1
ATOM 5398 C C . ASP B 1 167 ? 6.375 -0.467 20.938 1 97.25 167 ASP B C 1
ATOM 5400 O O . ASP B 1 167 ? 6.727 -0.908 19.828 1 97.25 167 ASP B O 1
ATOM 5404 N N . ASP B 1 168 ? 6.316 -1.251 22 1 96.44 168 ASP B N 1
ATOM 5405 C CA . ASP B 1 168 ? 6.734 -2.648 21.969 1 96.44 168 ASP B CA 1
ATOM 5406 C C . ASP B 1 168 ? 5.594 -3.557 21.516 1 96.44 168 ASP B C 1
ATOM 5408 O O . ASP B 1 168 ? 5.828 -4.66 21.031 1 96.44 168 ASP B O 1
ATOM 5412 N N . TRP B 1 169 ? 4.418 -3.062 21.734 1 96.94 169 TRP B N 1
ATOM 5413 C CA . TRP B 1 169 ? 3.217 -3.809 21.391 1 96.94 169 TRP B CA 1
ATOM 5414 C C . TRP B 1 169 ? 2.41 -3.072 20.328 1 96.94 169 TRP B C 1
ATOM 5416 O O . TRP B 1 169 ? 2.221 -1.856 20.406 1 96.94 169 TRP B O 1
ATOM 5426 N N . SER B 1 170 ? 1.968 -3.801 19.297 1 96.56 170 SER B N 1
ATOM 5427 C CA . SER B 1 170 ? 0.865 -3.252 18.516 1 96.56 170 SER B CA 1
ATOM 5428 C C . SER B 1 170 ? -0.449 -3.322 19.297 1 96.56 170 SER B C 1
ATOM 5430 O O . SER B 1 170 ? -0.601 -4.148 20.203 1 96.56 170 SER B O 1
ATOM 5432 N N . GLU B 1 171 ? -1.377 -2.494 18.938 1 97.5 171 GLU B N 1
ATOM 5433 C CA . GLU B 1 171 ? -2.689 -2.533 19.578 1 97.5 171 GLU B CA 1
ATOM 5434 C C . GLU B 1 171 ? -3.338 -3.904 19.422 1 97.5 171 GLU B C 1
ATOM 5436 O O . GLU B 1 171 ? -3.902 -4.441 20.391 1 97.5 171 GLU B O 1
ATOM 5441 N N . GLN B 1 172 ? -3.262 -4.477 18.281 1 96.5 172 GLN B N 1
ATOM 5442 C CA . GLN B 1 172 ? -3.832 -5.797 18.016 1 96.5 172 GLN B CA 1
ATOM 5443 C C . GLN B 1 172 ? -3.195 -6.855 18.922 1 96.5 172 GLN B C 1
ATOM 5445 O O . GLN B 1 172 ? -3.896 -7.672 19.516 1 96.5 172 GLN B O 1
ATOM 5450 N N . ALA B 1 173 ? -1.869 -6.812 19 1 97.12 173 ALA B N 1
ATOM 5451 C CA . ALA B 1 173 ? -1.168 -7.812 19.797 1 97.12 173 ALA B CA 1
ATOM 5452 C C . ALA B 1 173 ? -1.48 -7.637 21.281 1 97.12 173 ALA B C 1
ATOM 5454 O O . ALA B 1 173 ? -1.613 -8.625 22.016 1 97.12 173 ALA B O 1
ATOM 5455 N N . MET B 1 174 ? -1.523 -6.402 21.781 1 97.81 174 MET B N 1
ATOM 5456 C CA . MET B 1 174 ? -1.866 -6.156 23.172 1 97.81 174 MET B CA 1
ATOM 5457 C C . MET B 1 174 ? -3.252 -6.707 23.5 1 97.81 174 MET B C 1
ATOM 5459 O O . MET B 1 174 ? -3.426 -7.41 24.5 1 97.81 174 MET B O 1
ATOM 5463 N N . MET B 1 175 ? -4.246 -6.422 22.672 1 98.31 175 MET B N 1
ATOM 5464 C CA . MET B 1 175 ? -5.602 -6.914 22.906 1 98.31 175 MET B CA 1
ATOM 5465 C C . MET B 1 175 ? -5.629 -8.438 22.938 1 98.31 175 MET B C 1
ATOM 5467 O O . MET B 1 175 ? -6.227 -9.031 23.828 1 98.31 175 MET B O 1
ATOM 5471 N N . ARG B 1 176 ? -4.941 -9.062 21.984 1 97.44 176 ARG B N 1
ATOM 5472 C CA . ARG B 1 176 ? -5 -10.508 21.828 1 97.44 176 ARG B CA 1
ATOM 5473 C C . ARG B 1 176 ? -4.238 -11.211 22.953 1 97.44 176 ARG B C 1
ATOM 5475 O O . ARG B 1 176 ? -4.746 -12.156 23.562 1 97.44 176 ARG B O 1
ATOM 5482 N N . HIS B 1 177 ? -3.043 -10.727 23.312 1 97.19 177 HIS B N 1
ATOM 5483 C CA . HIS B 1 177 ? -2.135 -11.547 24.094 1 97.19 177 HIS B CA 1
ATOM 5484 C C . HIS B 1 177 ? -2.039 -11.031 25.531 1 97.19 177 HIS B C 1
ATOM 5486 O O . HIS B 1 177 ? -1.672 -11.781 26.438 1 97.19 177 HIS B O 1
ATOM 5492 N N . VAL B 1 178 ? -2.314 -9.75 25.719 1 97.69 178 VAL B N 1
ATOM 5493 C CA . VAL B 1 178 ? -2.271 -9.203 27.078 1 97.69 178 VAL B CA 1
ATOM 5494 C C . VAL B 1 178 ? -3.684 -9.148 27.656 1 97.69 178 VAL B C 1
ATOM 5496 O O . VAL B 1 178 ? -3.938 -9.703 28.734 1 97.69 178 VAL B O 1
ATOM 5499 N N . PHE B 1 179 ? -4.645 -8.578 26.922 1 98.44 179 PHE B N 1
ATOM 5500 C CA . PHE B 1 179 ? -6.012 -8.484 27.422 1 98.44 179 PHE B CA 1
ATOM 5501 C C . PHE B 1 179 ? -6.758 -9.797 27.203 1 98.44 179 PHE B C 1
ATOM 5503 O O . PHE B 1 179 ? -7.832 -10.008 27.781 1 98.44 179 PHE B O 1
ATOM 5510 N N . LYS B 1 180 ? -6.234 -10.688 26.375 1 98.19 180 LYS B N 1
ATOM 5511 C CA . LYS B 1 180 ? -6.77 -12.016 26.094 1 98.19 180 LYS B CA 1
ATOM 5512 C C . LYS B 1 180 ? -8.125 -11.93 25.406 1 98.19 180 LYS B C 1
ATOM 5514 O O . LYS B 1 180 ? -9.016 -12.742 25.672 1 98.19 180 LYS B O 1
ATOM 5519 N N . ALA B 1 181 ? -8.273 -10.836 24.609 1 98.44 181 ALA B N 1
ATOM 5520 C CA . ALA B 1 181 ? -9.492 -10.711 23.812 1 98.44 181 ALA B CA 1
ATOM 5521 C C . ALA B 1 181 ? -9.516 -11.734 22.672 1 98.44 181 ALA B C 1
ATOM 5523 O O . ALA B 1 181 ? -8.469 -12.18 22.203 1 98.44 181 ALA B O 1
ATOM 5524 N N . SER B 1 182 ? -10.734 -12.164 22.312 1 98.19 182 SER B N 1
ATOM 5525 C CA . SER B 1 182 ? -10.891 -13.094 21.203 1 98.19 182 SER B CA 1
ATOM 5526 C C . SER B 1 182 ? -10.469 -12.461 19.891 1 98.19 182 SER B C 1
ATOM 5528 O O . SER B 1 182 ? -10.375 -11.234 19.781 1 98.19 182 SER B O 1
ATOM 5530 N N . GLU B 1 183 ? -10.219 -13.297 18.875 1 97.31 183 GLU B N 1
ATOM 5531 C CA . GLU B 1 183 ? -9.852 -12.82 17.547 1 97.31 183 GLU B CA 1
ATOM 5532 C C . GLU B 1 183 ? -10.922 -11.891 16.984 1 97.31 183 GLU B C 1
ATOM 5534 O O . GLU B 1 183 ? -10.602 -10.844 16.406 1 97.31 183 GLU B O 1
ATOM 5539 N N . ASN B 1 184 ? -12.133 -12.32 17.125 1 98.25 184 ASN B N 1
ATOM 5540 C CA . ASN B 1 184 ? -13.25 -11.555 16.578 1 98.25 184 ASN B CA 1
ATOM 5541 C C . ASN B 1 184 ? -13.328 -10.164 17.203 1 98.25 184 ASN B C 1
ATOM 5543 O O . ASN B 1 184 ? -13.492 -9.164 16.5 1 98.25 184 ASN B O 1
ATOM 5547 N N . VAL B 1 185 ? -13.195 -10.047 18.531 1 98.5 185 VAL B N 1
ATOM 5548 C CA . VAL B 1 185 ? -13.273 -8.773 19.234 1 98.5 185 VAL B CA 1
ATOM 5549 C C . VAL B 1 185 ? -12.062 -7.91 18.875 1 98.5 185 VAL B C 1
ATOM 5551 O O . VAL B 1 185 ? -12.203 -6.715 18.594 1 98.5 185 VAL B O 1
ATOM 5554 N N . THR B 1 186 ? -10.875 -8.516 18.875 1 98.12 186 THR B N 1
ATOM 5555 C CA . THR B 1 186 ? -9.672 -7.797 18.484 1 98.12 186 THR B CA 1
ATOM 5556 C C . THR B 1 186 ? -9.82 -7.207 17.078 1 98.12 186 THR B C 1
ATOM 5558 O O . THR B 1 186 ? -9.539 -6.023 16.875 1 98.12 186 THR B O 1
ATOM 5561 N N . ASP B 1 187 ? -10.281 -8.039 16.188 1 97.81 187 ASP B N 1
ATOM 5562 C CA . ASP B 1 187 ? -10.453 -7.625 14.797 1 97.81 187 ASP B CA 1
ATOM 5563 C C . ASP B 1 187 ? -11.484 -6.504 14.68 1 97.81 187 ASP B C 1
ATOM 5565 O O . ASP B 1 187 ? -11.281 -5.543 13.93 1 97.81 187 ASP B O 1
ATOM 5569 N N . ALA B 1 188 ? -12.578 -6.605 15.383 1 98 188 ALA B N 1
ATOM 5570 C CA . ALA B 1 188 ? -13.648 -5.617 15.32 1 98 188 ALA B CA 1
ATOM 5571 C C . ALA B 1 188 ? -13.164 -4.25 15.797 1 98 188 ALA B C 1
ATOM 5573 O O . ALA B 1 188 ? -13.492 -3.227 15.195 1 98 188 ALA B O 1
ATOM 5574 N N . ILE B 1 189 ? -12.391 -4.25 16.828 1 97.31 189 ILE B N 1
ATOM 5575 C CA . ILE B 1 189 ? -11.891 -2.988 17.375 1 97.31 189 ILE B CA 1
ATOM 5576 C C . ILE B 1 189 ? -10.828 -2.41 16.438 1 97.31 189 ILE B C 1
ATOM 5578 O O . ILE B 1 189 ? -10.875 -1.225 16.109 1 97.31 189 ILE B O 1
ATOM 5582 N N . TRP B 1 190 ? -9.953 -3.262 16.047 1 95.06 190 TRP B N 1
ATOM 5583 C CA . TRP B 1 190 ? -8.805 -2.82 15.258 1 95.06 190 TRP B CA 1
ATOM 5584 C C . TRP B 1 190 ? -9.258 -2.312 13.891 1 95.06 190 TRP B C 1
ATOM 5586 O O . TRP B 1 190 ? -8.758 -1.294 13.406 1 95.06 190 TRP B O 1
ATOM 5596 N N . THR B 1 191 ? -10.195 -2.992 13.195 1 95.12 191 THR B N 1
ATOM 5597 C CA . THR B 1 191 ? -10.609 -2.635 11.844 1 95.12 191 THR B CA 1
ATOM 5598 C C . THR B 1 191 ? -11.531 -1.414 11.867 1 95.12 191 THR B C 1
ATOM 5600 O O . THR B 1 191 ? -11.828 -0.84 10.812 1 95.12 191 THR B O 1
ATOM 5603 N N . ALA B 1 192 ? -11.945 -1 13.055 1 93.62 192 ALA B N 1
ATOM 5604 C CA . ALA B 1 192 ? -12.797 0.182 13.172 1 93.62 192 ALA B CA 1
ATOM 5605 C C . ALA B 1 192 ? -11.961 1.456 13.227 1 93.62 192 ALA B C 1
ATOM 5607 O O . ALA B 1 192 ? -12.5 2.564 13.156 1 93.62 192 ALA B O 1
ATOM 5608 N N . GLY B 1 193 ? -10.656 1.28 13.32 1 89.19 193 GLY B N 1
ATOM 5609 C CA . GLY B 1 193 ? -9.758 2.42 13.367 1 89.19 193 GLY B CA 1
ATOM 5610 C C . GLY B 1 193 ? -8.688 2.379 12.297 1 89.19 193 GLY B C 1
ATOM 5611 O O . GLY B 1 193 ? -8.758 1.569 11.367 1 89.19 193 GLY B O 1
ATOM 5612 N N . ASP B 1 194 ? -7.781 3.303 12.398 1 88.94 194 ASP B N 1
ATOM 5613 C CA . ASP B 1 194 ? -6.719 3.439 11.398 1 88.94 194 ASP B CA 1
ATOM 5614 C C . ASP B 1 194 ? -5.348 3.191 12.023 1 88.94 194 ASP B C 1
ATOM 5616 O O . ASP B 1 194 ? -4.32 3.338 11.352 1 88.94 194 ASP B O 1
ATOM 5620 N N . TYR B 1 195 ? -5.34 2.809 13.305 1 92.62 195 TYR B N 1
ATOM 5621 C CA . TYR B 1 195 ? -4.055 2.807 13.992 1 92.62 195 TYR B CA 1
ATOM 5622 C C . TYR B 1 195 ? -3.75 1.434 14.578 1 92.62 195 TYR B C 1
ATOM 5624 O O . TYR B 1 195 ? -4.648 0.756 15.086 1 92.62 195 TYR B O 1
ATOM 5632 N N . ASP B 1 196 ? -2.547 1.083 14.438 1 91.75 196 ASP B N 1
ATOM 5633 C CA . ASP B 1 196 ? -2.066 -0.109 15.133 1 91.75 196 ASP B CA 1
ATOM 5634 C C . ASP B 1 196 ? -0.987 0.246 16.156 1 91.75 196 ASP B C 1
ATOM 5636 O O . ASP B 1 196 ? -0.631 -0.576 17 1 91.75 196 ASP B O 1
ATOM 5640 N N . VAL B 1 197 ? -0.441 1.446 16.109 1 96.56 197 VAL B N 1
ATOM 5641 C CA . VAL B 1 197 ? 0.604 1.924 17.016 1 96.56 197 VAL B CA 1
ATOM 5642 C C . VAL B 1 197 ? 0.012 2.916 18.016 1 96.56 197 VAL B C 1
ATOM 5644 O O . VAL B 1 197 ? -0.642 3.885 17.625 1 96.56 197 VAL B O 1
ATOM 5647 N N . PHE B 1 198 ? 0.287 2.727 19.266 1 98.25 198 PHE B N 1
ATOM 5648 C CA . PHE B 1 198 ? -0.344 3.486 20.344 1 98.25 198 PHE B CA 1
ATOM 5649 C C . PHE B 1 198 ? -0.003 4.969 20.219 1 98.25 198 PHE B C 1
ATOM 5651 O O . PHE B 1 198 ? -0.886 5.82 20.328 1 98.25 198 PHE B O 1
ATOM 5658 N N . TRP B 1 199 ? 1.243 5.289 20 1 98.19 199 TRP B N 1
ATOM 5659 C CA . TRP B 1 199 ? 1.663 6.688 20 1 98.19 199 TRP B CA 1
ATOM 5660 C C . TRP B 1 199 ? 0.923 7.48 18.922 1 98.19 199 TRP B C 1
ATOM 5662 O O . TRP B 1 199 ? 0.475 8.602 19.156 1 98.19 199 TRP B O 1
ATOM 5672 N N . ASP B 1 200 ? 0.81 6.906 17.781 1 97.06 200 ASP B N 1
ATOM 5673 C CA . ASP B 1 200 ? 0.142 7.602 16.672 1 97.06 200 ASP B CA 1
ATOM 5674 C C . ASP B 1 200 ? -1.323 7.875 17.016 1 97.06 200 ASP B C 1
ATOM 5676 O O . ASP B 1 200 ? -1.843 8.953 16.719 1 97.06 200 ASP B O 1
ATOM 5680 N N . GLU B 1 201 ? -1.955 6.91 17.609 1 97.56 201 GLU B N 1
ATOM 5681 C CA . GLU B 1 201 ? -3.354 7.117 17.969 1 97.56 201 GLU B CA 1
ATOM 5682 C C . GLU B 1 201 ? -3.482 8.086 19.141 1 97.56 201 GLU B C 1
ATOM 5684 O O . GLU B 1 201 ? -4.41 8.898 19.172 1 97.56 201 GLU B O 1
ATOM 5689 N N . LEU B 1 202 ? -2.59 8 20.109 1 98.12 202 LEU B N 1
ATOM 5690 C CA . LEU B 1 202 ? -2.578 8.953 21.219 1 98.12 202 LEU B CA 1
ATOM 5691 C C . LEU B 1 202 ? -2.469 10.383 20.688 1 98.12 202 LEU B C 1
ATOM 5693 O O . LEU B 1 202 ? -3.217 11.266 21.125 1 98.12 202 LEU B O 1
ATOM 5697 N N . HIS B 1 203 ? -1.544 10.547 19.797 1 97.44 203 HIS B N 1
ATOM 5698 C CA . HIS B 1 203 ? -1.353 11.875 19.219 1 97.44 203 HIS B CA 1
ATOM 5699 C C . HIS B 1 203 ? -2.592 12.32 18.453 1 97.44 203 HIS B C 1
ATOM 5701 O O . HIS B 1 203 ? -3.016 13.477 18.562 1 97.44 203 HIS B O 1
ATOM 5707 N N . HIS B 1 204 ? -3.17 11.453 17.688 1 96.62 204 HIS B N 1
ATOM 5708 C CA . HIS B 1 204 ? -4.426 11.719 16.984 1 96.62 204 HIS B CA 1
ATOM 5709 C C . HIS B 1 204 ? -5.523 12.117 17.969 1 96.62 204 HIS B C 1
ATOM 5711 O O . HIS B 1 204 ? -6.246 13.086 17.75 1 96.62 204 HIS B O 1
ATOM 5717 N N . ASN B 1 205 ? -5.68 11.328 19.016 1 97.25 205 ASN B N 1
ATOM 5718 C CA . ASN B 1 205 ? -6.727 11.555 20 1 97.25 205 ASN B CA 1
ATOM 5719 C C . ASN B 1 205 ? -6.535 12.898 20.719 1 97.25 205 ASN B C 1
ATOM 5721 O O . ASN B 1 205 ? -7.512 13.539 21.094 1 97.25 205 ASN B O 1
ATOM 5725 N N . SER B 1 206 ? -5.32 13.32 20.844 1 97.44 206 SER B N 1
ATOM 5726 C CA . SER B 1 206 ? -5.027 14.586 21.5 1 97.44 206 SER B CA 1
ATOM 5727 C C . SER B 1 206 ? -5.465 15.773 20.641 1 97.44 206 SER B C 1
ATOM 5729 O O . SER B 1 206 ? -5.637 16.875 21.156 1 97.44 206 SER B O 1
ATOM 5731 N N . ASN B 1 207 ? -5.543 15.508 19.344 1 96.19 207 ASN B N 1
ATOM 5732 C CA . ASN B 1 207 ? -5.922 16.562 18.406 1 96.19 207 ASN B CA 1
ATOM 5733 C C . ASN B 1 207 ? -7.312 16.328 17.828 1 96.19 207 ASN B C 1
ATOM 5735 O O . ASN B 1 207 ? -8.305 16.828 18.359 1 96.19 207 ASN B O 1
ATOM 5739 N N . LEU B 1 208 ? -7.41 15.43 16.984 1 94.38 208 LEU B N 1
ATOM 5740 C CA . LEU B 1 208 ? -8.625 15.203 16.203 1 94.38 208 LEU B CA 1
ATOM 5741 C C . LEU B 1 208 ? -9.688 14.508 17.047 1 94.38 208 LEU B C 1
ATOM 5743 O O . LEU B 1 208 ? -10.883 14.625 16.75 1 94.38 208 LEU B O 1
ATOM 5747 N N . GLY B 1 209 ? -9.227 13.828 18.109 1 95.75 209 GLY B N 1
ATOM 5748 C CA . GLY B 1 209 ? -10.172 13.148 18.984 1 95.75 209 GLY B CA 1
ATOM 5749 C C . GLY B 1 209 ? -10.922 14.094 19.891 1 95.75 209 GLY B C 1
ATOM 5750 O O . GLY B 1 209 ? -11.914 13.703 20.516 1 95.75 209 GLY B O 1
ATOM 5751 N N . LEU B 1 210 ? -10.523 15.289 20.016 1 97.75 210 LEU B N 1
ATOM 5752 C CA . LEU B 1 210 ? -11.188 16.312 20.812 1 97.75 210 LEU B CA 1
ATOM 5753 C C . LEU B 1 210 ? -12.078 17.188 19.953 1 97.75 210 LEU B C 1
ATOM 5755 O O . LEU B 1 210 ? -11.82 18.391 19.797 1 97.75 210 LEU B O 1
ATOM 5759 N N . ASP B 1 211 ? -13.211 16.578 19.594 1 95.38 211 ASP B N 1
ATOM 5760 C CA . ASP B 1 211 ? -14.031 17.141 18.516 1 95.38 211 ASP B CA 1
ATOM 5761 C C . ASP B 1 211 ? -15.172 17.969 19.094 1 95.38 211 ASP B C 1
ATOM 5763 O O . ASP B 1 211 ? -16.047 18.438 18.344 1 95.38 211 ASP B O 1
ATOM 5767 N N . GLY B 1 212 ? -15.281 18.156 20.375 1 94.5 212 GLY B N 1
ATOM 5768 C CA . GLY B 1 212 ? -16.266 19.016 21 1 94.5 212 GLY B CA 1
ATOM 5769 C C . GLY B 1 212 ? -17.609 18.328 21.234 1 94.5 212 GLY B C 1
ATOM 5770 O O . GLY B 1 212 ? -18.531 18.922 21.797 1 94.5 212 GLY B O 1
ATOM 5771 N N . SER B 1 213 ? -17.719 17.062 20.812 1 93.69 213 SER B N 1
ATOM 5772 C CA . SER B 1 213 ? -18.938 16.312 21.062 1 93.69 213 SER B CA 1
ATOM 5773 C C . SER B 1 213 ? -19.141 16.062 22.547 1 93.69 213 SER B C 1
ATOM 5775 O O . SER B 1 213 ? -18.234 16.312 23.344 1 93.69 213 SER B O 1
ATOM 5777 N N . SER B 1 214 ? -20.328 15.508 22.875 1 91.19 214 SER B N 1
ATOM 5778 C CA . SER B 1 214 ? -20.641 15.227 24.266 1 91.19 214 SER B CA 1
ATOM 5779 C C . SER B 1 214 ? -19.703 14.164 24.844 1 91.19 214 SER B C 1
ATOM 5781 O O . SER B 1 214 ? -19.375 14.18 26.031 1 91.19 214 SER B O 1
ATOM 5783 N N . SER B 1 215 ? -19.234 13.305 23.984 1 89.5 215 SER B N 1
ATOM 5784 C CA . SER B 1 215 ? -18.391 12.211 24.438 1 89.5 215 SER B CA 1
ATOM 5785 C C . SER B 1 215 ? -16.922 12.617 24.469 1 89.5 215 SER B C 1
ATOM 5787 O O . SER B 1 215 ? -16.094 11.922 25.062 1 89.5 215 SER B O 1
ATOM 5789 N N . ALA B 1 216 ? -16.594 13.703 23.906 1 94.62 216 ALA B N 1
ATOM 5790 C CA . ALA B 1 216 ? -15.211 14.164 23.875 1 94.62 216 ALA B CA 1
ATOM 5791 C C . ALA B 1 216 ? -14.852 14.883 25.172 1 94.62 216 ALA B C 1
ATOM 5793 O O . ALA B 1 216 ? -15.727 15.43 25.859 1 94.62 216 ALA B O 1
ATOM 5794 N N . LEU B 1 217 ? -13.555 14.906 25.453 1 97.12 217 LEU B N 1
ATOM 5795 C CA . LEU B 1 217 ? -13.062 15.555 26.672 1 97.12 217 LEU B CA 1
ATOM 5796 C C . LEU B 1 217 ? -12.953 17.062 26.469 1 97.12 217 LEU B C 1
ATOM 5798 O O . LEU B 1 217 ? -12.828 17.812 27.438 1 97.12 217 LEU B O 1
ATOM 5802 N N . GLY B 1 218 ? -12.977 17.484 25.266 1 97.69 218 GLY B N 1
ATOM 5803 C CA . GLY B 1 218 ? -12.797 18.875 24.906 1 97.69 218 GLY B CA 1
ATOM 5804 C C . GLY B 1 218 ? -12.969 19.141 23.422 1 97.69 218 GLY B C 1
ATOM 5805 O O . GLY B 1 218 ? -13.539 18.328 22.703 1 97.69 218 GLY B O 1
ATOM 5806 N N . GLU B 1 219 ? -12.539 20.297 23.047 1 98.19 219 GLU B N 1
ATOM 5807 C CA . GLU B 1 219 ? -12.664 20.703 21.641 1 98.19 219 GLU B CA 1
ATOM 5808 C C . GLU B 1 219 ? -11.414 21.453 21.172 1 98.19 219 GLU B C 1
ATOM 5810 O O . GLU B 1 219 ? -11 22.438 21.797 1 98.19 219 GLU B O 1
ATOM 5815 N N . THR B 1 220 ? -10.852 20.922 20.125 1 98.5 220 THR B N 1
ATOM 5816 C CA . THR B 1 220 ? -9.727 21.594 19.484 1 98.5 220 THR B CA 1
ATOM 5817 C C . THR B 1 220 ? -10.211 22.719 18.578 1 98.5 220 THR B C 1
ATOM 5819 O O . THR B 1 220 ? -11.148 22.531 17.797 1 98.5 220 THR B O 1
ATOM 5822 N N . LYS B 1 221 ? -9.617 23.906 18.734 1 98.12 221 LYS B N 1
ATOM 5823 C CA . LYS B 1 221 ? -9.766 25 17.781 1 98.12 221 LYS B CA 1
ATOM 5824 C C . LYS B 1 221 ? -8.719 24.906 16.672 1 98.12 221 LYS B C 1
ATOM 5826 O O . LYS B 1 221 ? -7.539 24.672 16.938 1 98.12 221 LYS B O 1
ATOM 5831 N N . TRP B 1 222 ? -9.211 25.078 15.445 1 98.31 222 TRP B N 1
ATOM 5832 C CA . TRP B 1 222 ? -8.359 24.875 14.289 1 98.31 222 TRP B CA 1
ATOM 5833 C C . TRP B 1 222 ? -8.195 26.156 13.484 1 98.31 222 TRP B C 1
ATOM 5835 O O . TRP B 1 222 ? -9.062 27.031 13.539 1 98.31 222 TRP B O 1
ATOM 5845 N N . LYS B 1 223 ? -7.129 26.234 12.758 1 98.38 223 LYS B N 1
ATOM 5846 C CA . LYS B 1 223 ? -6.902 27.297 11.781 1 98.38 223 LYS B CA 1
ATOM 5847 C C . LYS B 1 223 ? -6.363 26.719 10.469 1 98.38 223 LYS B C 1
ATOM 5849 O O . LYS B 1 223 ? -5.918 25.578 10.414 1 98.38 223 LYS B O 1
ATOM 5854 N N . CYS B 1 224 ? -6.473 27.422 9.477 1 98.31 224 CYS B N 1
ATOM 5855 C CA . CYS B 1 224 ? -5.812 27.156 8.195 1 98.31 224 CYS B CA 1
ATOM 5856 C C . CYS B 1 224 ? -5.293 28.438 7.574 1 98.31 224 CYS B C 1
ATOM 5858 O O . CYS B 1 224 ? -5.527 29.531 8.102 1 98.31 224 CYS B O 1
ATOM 5860 N N . ILE B 1 225 ? -4.539 28.312 6.559 1 98.38 225 ILE B N 1
ATOM 5861 C CA . ILE B 1 225 ? -3.941 29.484 5.93 1 98.38 225 ILE B CA 1
ATOM 5862 C C . ILE B 1 225 ? -4.906 30.062 4.902 1 98.38 225 ILE B C 1
ATOM 5864 O O . ILE B 1 225 ? -5.41 29.344 4.035 1 98.38 225 ILE B O 1
ATOM 5868 N N . ASP B 1 226 ? -5.172 31.391 5.039 1 97.88 226 ASP B N 1
ATOM 5869 C CA . ASP B 1 226 ? -6.004 32.094 4.059 1 97.88 226 ASP B CA 1
ATOM 5870 C C . ASP B 1 226 ? -5.387 32.031 2.664 1 97.88 226 ASP B C 1
ATOM 5872 O O . ASP B 1 226 ? -4.23 32.406 2.471 1 97.88 226 ASP B O 1
ATOM 5876 N N . GLY B 1 227 ? -6.098 31.5 1.734 1 97 227 GLY B N 1
ATOM 5877 C CA . GLY B 1 227 ? -5.598 31.359 0.377 1 97 227 GLY B CA 1
ATOM 5878 C C . GLY B 1 227 ? -4.855 30.047 0.156 1 97 227 GLY B C 1
ATOM 5879 O O . GLY B 1 227 ? -4.383 29.781 -0.951 1 97 227 GLY B O 1
ATOM 5880 N N . GLY B 1 228 ? -4.609 29.234 1.197 1 97.5 228 GLY B N 1
ATOM 5881 C CA . GLY B 1 228 ? -4.035 27.922 1.051 1 97.5 228 GLY B CA 1
ATOM 5882 C C . GLY B 1 228 ? -2.631 27.812 1.619 1 97.5 228 GLY B C 1
ATOM 5883 O O . GLY B 1 228 ? -1.895 28.797 1.658 1 97.5 228 GLY B O 1
ATOM 5884 N N . PHE B 1 229 ? -2.18 26.641 1.858 1 98.31 229 PHE B N 1
ATOM 5885 C CA . PHE B 1 229 ? -0.944 26.375 2.58 1 98.31 229 PHE B CA 1
ATOM 5886 C C . PHE B 1 229 ? 0.27 26.641 1.702 1 98.31 229 PHE B C 1
ATOM 5888 O O . PHE B 1 229 ? 1.378 26.828 2.209 1 98.31 229 PHE B O 1
ATOM 5895 N N . SER B 1 230 ? 0.121 26.641 0.409 1 97.75 230 SER B N 1
ATOM 5896 C CA . SER B 1 230 ? 1.237 26.969 -0.473 1 97.75 230 SER B CA 1
ATOM 5897 C C . SER B 1 230 ? 1.743 28.375 -0.222 1 97.75 230 SER B C 1
ATOM 5899 O O . SER B 1 230 ? 2.887 28.703 -0.549 1 97.75 230 SER B O 1
ATOM 5901 N N . ARG B 1 231 ? 0.929 29.234 0.379 1 98 231 ARG B N 1
ATOM 5902 C CA . ARG B 1 231 ? 1.359 30.578 0.711 1 98 231 ARG B CA 1
ATOM 5903 C C . ARG B 1 231 ? 2.537 30.562 1.679 1 98 231 ARG B C 1
ATOM 5905 O O . ARG B 1 231 ? 3.391 31.453 1.646 1 98 231 ARG B O 1
ATOM 5912 N N . LEU B 1 232 ? 2.549 29.5 2.518 1 98.38 232 LEU B N 1
ATOM 5913 C CA . LEU B 1 232 ? 3.645 29.391 3.475 1 98.38 232 LEU B CA 1
ATOM 5914 C C . LEU B 1 232 ? 4.969 29.141 2.758 1 98.38 232 LEU B C 1
ATOM 5916 O O . LEU B 1 232 ? 5.973 29.797 3.059 1 98.38 232 LEU B O 1
ATOM 5920 N N . SER B 1 233 ? 5.016 28.234 1.858 1 97.12 233 SER B N 1
ATOM 5921 C CA . SER B 1 233 ? 6.242 27.969 1.115 1 97.12 233 SER B CA 1
ATOM 5922 C C . SER B 1 233 ? 6.59 29.125 0.191 1 97.12 233 SER B C 1
ATOM 5924 O O . SER B 1 233 ? 7.766 29.469 0.025 1 97.12 233 SER B O 1
ATOM 5926 N N . ASP B 1 234 ? 5.582 29.75 -0.408 1 97.62 234 ASP B N 1
ATOM 5927 C CA . ASP B 1 234 ? 5.812 30.891 -1.285 1 97.62 234 ASP B CA 1
ATOM 5928 C C . ASP B 1 234 ? 6.496 32.031 -0.533 1 97.62 234 ASP B C 1
ATOM 5930 O O . ASP B 1 234 ? 7.309 32.75 -1.104 1 97.62 234 ASP B O 1
ATOM 5934 N N . ALA B 1 235 ? 6.152 32.188 0.683 1 98.31 235 ALA B N 1
ATOM 5935 C CA . ALA B 1 235 ? 6.684 33.281 1.498 1 98.31 235 ALA B CA 1
ATOM 5936 C C . ALA B 1 235 ? 8.195 33.156 1.657 1 98.31 235 ALA B C 1
ATOM 5938 O O . ALA B 1 235 ? 8.867 34.125 2.025 1 98.31 235 ALA B O 1
ATOM 5939 N N . PHE B 1 236 ? 8.773 31.984 1.396 1 97.88 236 PHE B N 1
ATOM 5940 C CA . PHE B 1 236 ? 10.211 31.766 1.48 1 97.88 236 PHE B CA 1
ATOM 5941 C C . PHE B 1 236 ? 10.914 32.281 0.223 1 97.88 236 PHE B C 1
ATOM 5943 O O . PHE B 1 236 ? 12.125 32.5 0.233 1 97.88 236 PHE B O 1
ATOM 5950 N N . ILE B 1 237 ? 10.234 32.406 -0.852 1 97.69 237 ILE B N 1
ATOM 5951 C CA . ILE B 1 237 ? 10.812 32.531 -2.186 1 97.69 237 ILE B CA 1
ATOM 5952 C C . ILE B 1 237 ? 11.711 33.75 -2.25 1 97.69 237 ILE B C 1
ATOM 5954 O O . ILE B 1 237 ? 12.859 33.656 -2.711 1 97.69 237 ILE B O 1
ATOM 5958 N N . PRO B 1 238 ? 11.336 34.969 -1.73 1 97.5 238 PRO B N 1
ATOM 5959 C CA . PRO B 1 238 ? 12.203 36.125 -1.817 1 97.5 238 PRO B CA 1
ATOM 5960 C C . PRO B 1 238 ? 13.539 35.938 -1.098 1 97.5 238 PRO B C 1
ATOM 5962 O O . PRO B 1 238 ? 14.508 36.656 -1.387 1 97.5 238 PRO B O 1
ATOM 5965 N N . HIS B 1 239 ? 13.594 35 -0.277 1 96.75 239 HIS B N 1
ATOM 5966 C CA . HIS B 1 239 ? 14.758 34.906 0.601 1 96.75 239 HIS B CA 1
ATOM 5967 C C . HIS B 1 239 ? 15.664 33.75 0.169 1 96.75 239 HIS B C 1
ATOM 5969 O O . HIS B 1 239 ? 16.812 33.656 0.611 1 96.75 239 HIS B O 1
ATOM 5975 N N . VAL B 1 240 ? 15.117 32.844 -0.737 1 96.69 240 VAL B N 1
ATOM 5976 C CA . VAL B 1 240 ? 15.914 31.656 -1.049 1 96.69 240 VAL B CA 1
ATOM 5977 C C . VAL B 1 240 ? 16.141 31.562 -2.557 1 96.69 240 VAL B C 1
ATOM 5979 O O . VAL B 1 240 ? 16.891 30.719 -3.029 1 96.69 240 VAL B O 1
ATOM 5982 N N . SER B 1 241 ? 15.562 32.406 -3.32 1 96.62 241 SER B N 1
ATOM 5983 C CA . SER B 1 241 ? 15.508 32.312 -4.773 1 96.62 241 SER B CA 1
ATOM 5984 C C . SER B 1 241 ? 16.906 32.312 -5.383 1 96.62 241 SER B C 1
ATOM 5986 O O . SER B 1 241 ? 17.141 31.656 -6.398 1 96.62 241 SER B O 1
ATOM 5988 N N . ASP B 1 242 ? 17.828 33.031 -4.844 1 96.81 242 ASP B N 1
ATOM 5989 C CA . ASP B 1 242 ? 19.156 33.188 -5.41 1 96.81 242 ASP B CA 1
ATOM 5990 C C . ASP B 1 242 ? 20 31.922 -5.145 1 96.81 242 ASP B C 1
ATOM 5992 O O . ASP B 1 242 ? 21.078 31.766 -5.719 1 96.81 242 ASP B O 1
ATOM 5996 N N . ARG B 1 243 ? 19.547 31.016 -4.316 1 97.75 243 ARG B N 1
ATOM 5997 C CA . ARG B 1 243 ? 20.266 29.797 -3.963 1 97.75 243 ARG B CA 1
ATOM 5998 C C . ARG B 1 243 ? 19.391 28.562 -4.188 1 97.75 243 ARG B C 1
ATOM 6000 O O . ARG B 1 243 ? 19.594 27.531 -3.541 1 97.75 243 ARG B O 1
ATOM 6007 N N . LEU B 1 244 ? 18.391 28.719 -4.988 1 98.06 244 LEU B N 1
ATOM 6008 C CA . LEU B 1 244 ? 17.422 27.672 -5.273 1 98.06 244 LEU B CA 1
ATOM 6009 C C . LEU B 1 244 ? 17.594 27.125 -6.691 1 98.06 244 LEU B C 1
ATOM 6011 O O . LEU B 1 244 ? 17.625 27.906 -7.652 1 98.06 244 LEU B O 1
ATOM 6015 N N . VAL B 1 245 ? 17.828 25.812 -6.828 1 97.75 245 VAL B N 1
ATOM 6016 C CA . VAL B 1 245 ? 17.875 25.141 -8.125 1 97.75 245 VAL B CA 1
ATOM 6017 C C . VAL B 1 245 ? 16.719 24.156 -8.242 1 97.75 245 VAL B C 1
ATOM 6019 O O . VAL B 1 245 ? 16.609 23.219 -7.441 1 97.75 245 VAL B O 1
ATOM 6022 N N . LEU B 1 246 ? 15.852 24.328 -9.203 1 97.06 246 LEU B N 1
ATOM 6023 C CA . LEU B 1 246 ? 14.68 23.484 -9.414 1 97.06 246 LEU B CA 1
ATOM 6024 C C . LEU B 1 246 ? 14.938 22.438 -10.5 1 97.06 246 LEU B C 1
ATOM 6026 O O . LEU B 1 246 ? 15.961 22.5 -11.188 1 97.06 246 LEU B O 1
ATOM 6030 N N . ASN B 1 247 ? 14.062 21.469 -10.625 1 96.25 247 ASN B N 1
ATOM 6031 C CA . ASN B 1 247 ? 14.062 20.453 -11.672 1 96.25 247 ASN B CA 1
ATOM 6032 C C . ASN B 1 247 ? 15.352 19.641 -11.672 1 96.25 247 ASN B C 1
ATOM 6034 O O . ASN B 1 247 ? 15.922 19.375 -12.734 1 96.25 247 ASN B O 1
ATOM 6038 N N . ARG B 1 248 ? 15.805 19.391 -10.539 1 97 248 ARG B N 1
ATOM 6039 C CA . ARG B 1 248 ? 17 18.578 -10.375 1 97 248 ARG B CA 1
ATOM 6040 C C . ARG B 1 248 ? 16.781 17.453 -9.375 1 97 248 ARG B C 1
ATOM 6042 O O . ARG B 1 248 ? 16.828 17.672 -8.164 1 97 248 ARG B O 1
ATOM 6049 N N . LYS B 1 249 ? 16.531 16.297 -9.883 1 96.81 249 LYS B N 1
ATOM 6050 C CA . LYS B 1 249 ? 16.266 15.125 -9.055 1 96.81 249 LYS B CA 1
ATOM 6051 C C . LYS B 1 249 ? 17.547 14.359 -8.75 1 96.81 249 LYS B C 1
ATOM 6053 O O . LYS B 1 249 ? 18.094 13.672 -9.617 1 96.81 249 LYS B O 1
ATOM 6058 N N . ILE B 1 250 ? 18 14.375 -7.547 1 98.06 250 ILE B N 1
ATOM 6059 C CA . ILE B 1 250 ? 19.234 13.711 -7.141 1 98.06 250 ILE B CA 1
ATOM 6060 C C . ILE B 1 250 ? 19.047 12.195 -7.219 1 98.06 250 ILE B C 1
ATOM 6062 O O . ILE B 1 250 ? 18.047 11.656 -6.742 1 98.06 250 ILE B O 1
ATOM 6066 N N . ARG B 1 251 ? 20.047 11.5 -7.793 1 97.19 251 ARG B N 1
ATOM 6067 C CA . ARG B 1 251 ? 19.969 10.055 -8.016 1 97.19 251 ARG B CA 1
ATOM 6068 C C . ARG B 1 251 ? 21.047 9.328 -7.211 1 97.19 251 ARG B C 1
ATOM 6070 O O . ARG B 1 251 ? 20.938 8.117 -6.992 1 97.19 251 ARG B O 1
ATOM 6077 N N . LYS B 1 252 ? 22.094 10.086 -6.84 1 97.56 252 LYS B N 1
ATOM 6078 C CA . LYS B 1 252 ? 23.234 9.445 -6.203 1 97.56 252 LYS B CA 1
ATOM 6079 C C . LYS B 1 252 ? 23.844 10.352 -5.137 1 97.56 252 LYS B C 1
ATOM 6081 O O . LYS B 1 252 ? 24 11.555 -5.352 1 97.56 252 LYS B O 1
ATOM 6086 N N . LEU B 1 253 ? 24.047 9.82 -3.949 1 98.5 253 LEU B N 1
ATOM 6087 C CA . LEU B 1 253 ? 24.797 10.422 -2.861 1 98.5 253 LEU B CA 1
ATOM 6088 C C . LEU B 1 253 ? 26.062 9.617 -2.57 1 98.5 253 LEU B C 1
ATOM 6090 O O . LEU B 1 253 ? 25.984 8.414 -2.279 1 98.5 253 LEU B O 1
ATOM 6094 N N . GLU B 1 254 ? 27.234 10.25 -2.672 1 97.62 254 GLU B N 1
ATOM 6095 C CA . GLU B 1 254 ? 28.516 9.57 -2.434 1 97.62 254 GLU B CA 1
ATOM 6096 C C . GLU B 1 254 ? 29.359 10.32 -1.417 1 97.62 254 GLU B C 1
ATOM 6098 O O . GLU B 1 254 ? 29.266 11.547 -1.312 1 97.62 254 GLU B O 1
ATOM 6103 N N . THR B 1 255 ? 30.141 9.57 -0.689 1 97.25 255 THR B N 1
ATOM 6104 C CA . THR B 1 255 ? 31.203 10.164 0.121 1 97.25 255 THR B CA 1
ATOM 6105 C C . THR B 1 255 ? 32.469 10.344 -0.699 1 97.25 255 THR B C 1
ATOM 6107 O O . THR B 1 255 ? 32.938 9.398 -1.352 1 97.25 255 THR B O 1
ATOM 6110 N N . ILE B 1 256 ? 32.938 11.516 -0.656 1 96.12 256 ILE B N 1
ATOM 6111 C CA . ILE B 1 256 ? 34.188 11.75 -1.383 1 96.12 256 ILE B CA 1
ATOM 6112 C C . ILE B 1 256 ? 35.219 12.359 -0.444 1 96.12 256 ILE B C 1
ATOM 6114 O O . ILE B 1 256 ? 34.875 12.922 0.596 1 96.12 256 ILE B O 1
ATOM 6118 N N . ASP B 1 257 ? 36.531 12.125 -0.858 1 91.19 257 ASP B N 1
ATOM 6119 C CA . ASP B 1 257 ? 37.594 12.695 -0.062 1 91.19 257 ASP B CA 1
ATOM 6120 C C . ASP B 1 257 ? 37.688 14.211 -0.25 1 91.19 257 ASP B C 1
ATOM 6122 O O . ASP B 1 257 ? 37.594 14.703 -1.375 1 91.19 257 ASP B O 1
ATOM 6126 N N . GLY B 1 258 ? 37.531 14.82 0.89 1 83.31 258 GLY B N 1
ATOM 6127 C CA . GLY B 1 258 ? 37.75 16.25 0.834 1 83.31 258 GLY B CA 1
ATOM 6128 C C . GLY B 1 258 ? 39.188 16.641 1.057 1 83.31 258 GLY B C 1
ATOM 6129 O O . GLY B 1 258 ? 40.094 15.789 1.064 1 83.31 258 GLY B O 1
ATOM 6130 N N . GLU B 1 259 ? 39.375 17.969 1.036 1 76.81 259 GLU B N 1
ATOM 6131 C CA . GLU B 1 259 ? 40.688 18.5 1.361 1 76.81 259 GLU B CA 1
ATOM 6132 C C . GLU B 1 259 ? 41.031 18.234 2.824 1 76.81 259 GLU B C 1
ATOM 6134 O O . GLU B 1 259 ? 40.156 18.25 3.689 1 76.81 259 GLU B O 1
ATOM 6139 N N . ASN B 1 260 ? 42.312 17.828 3.146 1 75.75 260 ASN B N 1
ATOM 6140 C CA . ASN B 1 260 ? 42.875 17.672 4.484 1 75.75 260 ASN B CA 1
ATOM 6141 C C . ASN B 1 260 ? 42.281 16.484 5.219 1 75.75 260 ASN B C 1
ATOM 6143 O O . ASN B 1 260 ? 42.062 16.547 6.43 1 75.75 260 ASN B O 1
ATOM 6147 N N . GLY B 1 261 ? 41.656 15.633 4.488 1 76.94 261 GLY B N 1
ATOM 6148 C CA . GLY B 1 261 ? 41.25 14.391 5.121 1 76.94 261 GLY B CA 1
ATOM 6149 C C . GLY B 1 261 ? 39.781 14.398 5.547 1 76.94 261 GLY B C 1
ATOM 6150 O O . GLY B 1 261 ? 39.312 13.445 6.156 1 76.94 261 GLY B O 1
ATOM 6151 N N . HIS B 1 262 ? 39.094 15.516 5.348 1 84.94 262 HIS B N 1
ATOM 6152 C CA . HIS B 1 262 ? 37.688 15.57 5.719 1 84.94 262 HIS B CA 1
ATOM 6153 C C . HIS B 1 262 ? 36.781 15.062 4.586 1 84.94 262 HIS B C 1
ATOM 6155 O O . HIS B 1 262 ? 37 15.43 3.426 1 84.94 262 HIS B O 1
ATOM 6161 N N . ASN B 1 263 ? 35.875 14.211 4.965 1 91.06 263 ASN B N 1
ATOM 6162 C CA . ASN B 1 263 ? 34.938 13.672 3.967 1 91.06 263 ASN B CA 1
ATOM 6163 C C . ASN B 1 263 ? 33.969 14.727 3.479 1 91.06 263 ASN B C 1
ATOM 6165 O O . ASN B 1 263 ? 33.688 15.711 4.176 1 91.06 263 ASN B O 1
ATOM 6169 N N . ARG B 1 264 ? 33.656 14.602 2.277 1 95.94 264 ARG B N 1
ATOM 6170 C CA . ARG B 1 264 ? 32.656 15.445 1.627 1 95.94 264 ARG B CA 1
ATOM 6171 C C . ARG B 1 264 ? 31.562 14.602 0.952 1 95.94 264 ARG B C 1
ATOM 6173 O O . ARG B 1 264 ? 31.641 13.367 0.982 1 95.94 264 ARG B O 1
ATOM 6180 N N . THR B 1 265 ? 30.484 15.305 0.49 1 97.56 265 THR B N 1
ATOM 6181 C CA . THR B 1 265 ? 29.406 14.625 -0.207 1 97.56 265 THR B CA 1
ATOM 6182 C C . THR B 1 265 ? 29.344 15.039 -1.674 1 97.56 265 THR B C 1
ATOM 6184 O O . THR B 1 265 ? 29.594 16.203 -2.002 1 97.56 265 THR B O 1
ATOM 6187 N N . ARG B 1 266 ? 29.219 14.18 -2.572 1 98.06 266 ARG B N 1
ATOM 6188 C CA . ARG B 1 266 ? 28.938 14.438 -3.98 1 98.06 266 ARG B CA 1
ATOM 6189 C C . ARG B 1 266 ? 27.5 14.047 -4.32 1 98.06 266 ARG B C 1
ATOM 6191 O O . ARG B 1 266 ? 27.094 12.906 -4.102 1 98.06 266 ARG B O 1
ATOM 6198 N N . LEU B 1 267 ? 26.641 14.953 -4.785 1 98.69 267 LEU B N 1
ATOM 6199 C CA . LEU B 1 267 ? 25.281 14.719 -5.277 1 98.69 267 LEU B CA 1
ATOM 6200 C C . LEU B 1 267 ? 25.266 14.656 -6.801 1 98.69 267 LEU B C 1
ATOM 6202 O O . LEU B 1 267 ? 25.797 15.547 -7.473 1 98.69 267 LEU B O 1
ATOM 6206 N N . SER B 1 268 ? 24.703 13.625 -7.359 1 98.5 268 SER B N 1
ATOM 6207 C CA . SER B 1 268 ? 24.641 13.453 -8.805 1 98.5 268 SER B CA 1
ATOM 6208 C C . SER B 1 268 ? 23.203 13.281 -9.281 1 98.5 268 SER B C 1
ATOM 6210 O O . SER B 1 268 ? 22.344 12.805 -8.539 1 98.5 268 SER B O 1
ATOM 6212 N N . TRP B 1 269 ? 22.906 13.766 -10.453 1 97.94 269 TRP B N 1
ATOM 6213 C CA . TRP B 1 269 ? 21.594 13.688 -11.078 1 97.94 269 TRP B CA 1
ATOM 6214 C C . TRP B 1 269 ? 21.719 13.5 -12.586 1 97.94 269 TRP B C 1
ATOM 6216 O O . TRP B 1 269 ? 22.812 13.617 -13.148 1 97.94 269 TRP B O 1
ATOM 6226 N N . TYR B 1 270 ? 20.625 13.078 -13.188 1 95.88 270 TYR B N 1
ATOM 6227 C CA . TYR B 1 270 ? 20.547 13.062 -14.641 1 95.88 270 TYR B CA 1
ATOM 6228 C C . TYR B 1 270 ? 20.016 14.391 -15.172 1 95.88 270 TYR B C 1
ATOM 6230 O O . TYR B 1 270 ? 19.125 14.984 -14.57 1 95.88 270 TYR B O 1
ATOM 6238 N N . PRO B 1 271 ? 20.547 14.836 -16.375 1 91.31 271 PRO B N 1
ATOM 6239 C CA . PRO B 1 271 ? 19.922 16.016 -16.984 1 91.31 271 PRO B CA 1
ATOM 6240 C C . PRO B 1 271 ? 18.438 15.82 -17.266 1 91.31 271 PRO B C 1
ATOM 6242 O O . PRO B 1 271 ? 17.656 16.75 -17.109 1 91.31 271 PRO B O 1
ATOM 6245 N N . ASN B 1 272 ? 18.141 14.695 -17.688 1 84.94 272 ASN B N 1
ATOM 6246 C CA . ASN B 1 272 ? 16.75 14.289 -17.906 1 84.94 272 ASN B CA 1
ATOM 6247 C C . ASN B 1 272 ? 16.625 12.773 -17.984 1 84.94 272 ASN B C 1
ATOM 6249 O O . ASN B 1 272 ? 17.609 12.047 -17.828 1 84.94 272 ASN B O 1
ATOM 6253 N N . ALA B 1 273 ? 15.461 12.289 -18.172 1 78.69 273 ALA B N 1
ATOM 6254 C CA . ALA B 1 273 ? 15.18 10.852 -18.109 1 78.69 273 ALA B CA 1
ATOM 6255 C C . ALA B 1 273 ? 15.891 10.102 -19.234 1 78.69 273 ALA B C 1
ATOM 6257 O O . ALA B 1 273 ? 16.281 8.945 -19.062 1 78.69 273 ALA B O 1
ATOM 6258 N N . ALA B 1 274 ? 16.047 10.742 -20.328 1 80.94 274 ALA B N 1
ATOM 6259 C CA . ALA B 1 274 ? 16.641 10.086 -21.5 1 80.94 274 ALA B CA 1
ATOM 6260 C C . ALA B 1 274 ? 18.156 10.141 -21.453 1 80.94 274 ALA B C 1
ATOM 6262 O O . ALA B 1 274 ? 18.828 9.203 -21.891 1 80.94 274 ALA B O 1
ATOM 6263 N N . ASN B 1 275 ? 18.625 11.32 -21.016 1 88.25 275 ASN B N 1
ATOM 6264 C CA . ASN B 1 275 ? 20.062 11.477 -20.828 1 88.25 275 ASN B CA 1
ATOM 6265 C C . ASN B 1 275 ? 20.484 11.094 -19.406 1 88.25 275 ASN B C 1
ATOM 6267 O O . ASN B 1 275 ? 20.375 11.898 -18.484 1 88.25 275 ASN B O 1
ATOM 6271 N N . ARG B 1 276 ? 21.078 9.984 -19.312 1 90.69 276 ARG B N 1
ATOM 6272 C CA . ARG B 1 276 ? 21.375 9.438 -18 1 90.69 276 ARG B CA 1
ATOM 6273 C C . ARG B 1 276 ? 22.859 9.523 -17.688 1 90.69 276 ARG B C 1
ATOM 6275 O O . ARG B 1 276 ? 23.406 8.672 -16.969 1 90.69 276 ARG B O 1
ATOM 6282 N N . THR B 1 277 ? 23.516 10.492 -18.297 1 92.94 277 THR B N 1
ATOM 6283 C CA . THR B 1 277 ? 24.875 10.828 -17.906 1 92.94 277 THR B CA 1
ATOM 6284 C C . THR B 1 277 ? 24.875 11.727 -16.688 1 92.94 277 THR B C 1
ATOM 6286 O O . THR B 1 277 ? 24.344 12.836 -16.719 1 92.94 277 THR B O 1
ATOM 6289 N N . TYR B 1 278 ? 25.578 11.344 -15.711 1 94.69 278 TYR B N 1
ATOM 6290 C CA . TYR B 1 278 ? 25.547 12.047 -14.43 1 94.69 278 TYR B CA 1
ATOM 6291 C C . TYR B 1 278 ? 26.156 13.43 -14.555 1 94.69 278 TYR B C 1
ATOM 6293 O O . TYR B 1 278 ? 27.219 13.602 -15.172 1 94.69 278 TYR B O 1
ATOM 6301 N N . GLU B 1 279 ? 25.469 14.336 -14.008 1 97.69 279 GLU B N 1
ATOM 6302 C CA . GLU B 1 279 ? 26.031 15.602 -13.539 1 97.69 279 GLU B CA 1
ATOM 6303 C C . GLU B 1 279 ? 26.156 15.625 -12.016 1 97.69 279 GLU B C 1
ATOM 6305 O O . GLU B 1 279 ? 25.438 14.898 -11.32 1 97.69 279 GLU B O 1
ATOM 6310 N N . SER B 1 280 ? 27.172 16.328 -11.523 1 97.94 280 SER B N 1
ATOM 6311 C CA . SER B 1 280 ? 27.344 16.266 -10.078 1 97.94 280 SER B CA 1
ATOM 6312 C C . SER B 1 280 ? 27.859 17.578 -9.508 1 97.94 280 SER B C 1
ATOM 6314 O O . SER B 1 280 ? 28.359 18.422 -10.258 1 97.94 280 SER B O 1
ATOM 6316 N N . LYS B 1 281 ? 27.703 17.797 -8.352 1 97.94 281 LYS B N 1
ATOM 6317 C CA . LYS B 1 281 ? 28.25 18.891 -7.559 1 97.94 281 LYS B CA 1
ATOM 6318 C C . LYS B 1 281 ? 28.656 18.406 -6.164 1 97.94 281 LYS B C 1
ATOM 6320 O O . LYS B 1 281 ? 28 17.531 -5.594 1 97.94 281 LYS B O 1
ATOM 6325 N N . ASP B 1 282 ? 29.75 18.969 -5.633 1 96.94 282 ASP B N 1
ATOM 6326 C CA . ASP B 1 282 ? 30.312 18.531 -4.352 1 96.94 282 ASP B CA 1
ATOM 6327 C C . ASP B 1 282 ? 29.969 19.531 -3.242 1 96.94 282 ASP B C 1
ATOM 6329 O O . ASP B 1 282 ? 29.906 20.734 -3.477 1 96.94 282 ASP B O 1
ATOM 6333 N N . TYR B 1 283 ? 29.797 18.984 -2.078 1 97.12 283 TYR B N 1
ATOM 6334 C CA . TYR B 1 283 ? 29.469 19.781 -0.902 1 97.12 283 TYR B CA 1
ATOM 6335 C C . TYR B 1 283 ? 30.203 19.266 0.329 1 97.12 283 TYR B C 1
ATOM 6337 O O . TYR B 1 283 ? 30.672 18.109 0.345 1 97.12 283 TYR B O 1
ATOM 6345 N N . ASP B 1 284 ? 30.344 20.109 1.344 1 96.62 284 ASP B N 1
ATOM 6346 C CA . ASP B 1 284 ? 30.891 19.641 2.617 1 96.62 284 ASP B CA 1
ATOM 6347 C C . ASP B 1 284 ? 29.891 18.766 3.359 1 96.62 284 ASP B C 1
ATOM 6349 O O . ASP B 1 284 ? 30.266 17.766 3.977 1 96.62 284 ASP B O 1
ATOM 6353 N N . TYR B 1 285 ? 28.625 19.188 3.41 1 97.5 285 TYR B N 1
ATOM 6354 C CA . TYR B 1 285 ? 27.531 18.453 4.043 1 97.5 285 TYR B CA 1
ATOM 6355 C C . TYR B 1 285 ? 26.297 18.453 3.156 1 97.5 285 TYR B C 1
ATOM 6357 O O . TYR B 1 285 ? 26.125 19.328 2.299 1 97.5 285 TYR B O 1
ATOM 6365 N N . THR B 1 286 ? 25.516 17.453 3.34 1 98.5 286 THR B N 1
ATOM 6366 C CA . THR B 1 286 ? 24.203 17.359 2.688 1 98.5 286 THR B CA 1
ATOM 6367 C C . THR B 1 286 ? 23.094 17.172 3.719 1 98.5 286 THR B C 1
ATOM 6369 O O . THR B 1 286 ? 23.203 16.328 4.602 1 98.5 286 THR B O 1
ATOM 6372 N N . VAL B 1 287 ? 22.094 18 3.697 1 98.56 287 VAL B N 1
ATOM 6373 C CA . VAL B 1 287 ? 20.844 17.766 4.418 1 98.56 287 VAL B CA 1
ATOM 6374 C C . VAL B 1 287 ? 19.797 17.172 3.471 1 98.56 287 VAL B C 1
ATOM 6376 O O . VAL B 1 287 ? 19.391 17.812 2.506 1 98.56 287 VAL B O 1
ATOM 6379 N N . MET B 1 288 ? 19.406 15.945 3.736 1 98.44 288 MET B N 1
ATOM 6380 C CA . MET B 1 288 ? 18.469 15.203 2.896 1 98.44 288 MET B CA 1
ATOM 6381 C C . MET B 1 288 ? 17.047 15.312 3.432 1 98.44 288 MET B C 1
ATOM 6383 O O . MET B 1 288 ? 16.719 14.719 4.461 1 98.44 288 MET B O 1
ATOM 6387 N N . ALA B 1 289 ? 16.172 15.969 2.717 1 97.94 289 ALA B N 1
ATOM 6388 C CA . ALA B 1 289 ? 14.797 16.172 3.145 1 97.94 289 ALA B CA 1
ATOM 6389 C C . ALA B 1 289 ? 13.836 15.305 2.326 1 97.94 289 ALA B C 1
ATOM 6391 O O . ALA B 1 289 ? 12.617 15.438 2.438 1 97.94 289 ALA B O 1
ATOM 6392 N N . VAL B 1 290 ? 14.312 14.414 1.481 1 97.69 290 VAL B N 1
ATOM 6393 C CA . VAL B 1 290 ? 13.539 13.5 0.65 1 97.69 290 VAL B CA 1
ATOM 6394 C C . VAL B 1 290 ? 12.969 12.367 1.509 1 97.69 290 VAL B C 1
ATOM 6396 O O . VAL B 1 290 ? 13.695 11.766 2.303 1 97.69 290 VAL B O 1
ATOM 6399 N N . PRO B 1 291 ? 11.664 12.117 1.393 1 97.81 291 PRO B N 1
ATOM 6400 C CA . PRO B 1 291 ? 11.156 10.984 2.172 1 97.81 291 PRO B CA 1
ATOM 6401 C C . PRO B 1 291 ? 11.836 9.672 1.804 1 97.81 291 PRO B C 1
ATOM 6403 O O . PRO B 1 291 ? 12.297 9.5 0.672 1 97.81 291 PRO B O 1
ATOM 6406 N N . PHE B 1 292 ? 11.852 8.727 2.752 1 98.5 292 PHE B N 1
ATOM 6407 C CA . PHE B 1 292 ? 12.578 7.48 2.559 1 98.5 292 PHE B CA 1
ATOM 6408 C C . PHE B 1 292 ? 11.977 6.676 1.412 1 98.5 292 PHE B C 1
ATOM 6410 O O . PHE B 1 292 ? 12.648 5.828 0.82 1 98.5 292 PHE B O 1
ATOM 6417 N N . THR B 1 293 ? 10.656 6.887 1.048 1 98 293 THR B N 1
ATOM 6418 C CA . THR B 1 293 ? 10.016 6.203 -0.072 1 98 293 THR B CA 1
ATOM 6419 C C . THR B 1 293 ? 10.734 6.512 -1.379 1 98 293 THR B C 1
ATOM 6421 O O . THR B 1 293 ? 10.719 5.707 -2.312 1 98 293 THR B O 1
ATOM 6424 N N . MET B 1 294 ? 11.383 7.711 -1.44 1 97.75 294 MET B N 1
ATOM 6425 C CA . MET B 1 294 ? 12.109 8.102 -2.648 1 97.75 294 MET B CA 1
ATOM 6426 C C . MET B 1 294 ? 13.609 8 -2.441 1 97.75 294 MET B C 1
ATOM 6428 O O . MET B 1 294 ? 14.359 7.719 -3.383 1 97.75 294 MET B O 1
ATOM 6432 N N . THR B 1 295 ? 14.039 8.148 -1.187 1 98.31 295 THR B N 1
ATOM 6433 C CA . THR B 1 295 ? 15.461 8.055 -0.862 1 98.31 295 THR B CA 1
ATOM 6434 C C . THR B 1 295 ? 16.016 6.684 -1.237 1 98.31 295 THR B C 1
ATOM 6436 O O . THR B 1 295 ? 17.109 6.574 -1.779 1 98.31 295 THR B O 1
ATOM 6439 N N . ARG B 1 296 ? 15.258 5.711 -1.046 1 97.38 296 ARG B N 1
ATOM 6440 C CA . ARG B 1 296 ? 15.75 4.348 -1.223 1 97.38 296 ARG B CA 1
ATOM 6441 C C . ARG B 1 296 ? 15.977 4.035 -2.697 1 97.38 296 ARG B C 1
ATOM 6443 O O . ARG B 1 296 ? 16.641 3.053 -3.033 1 97.38 296 ARG B O 1
ATOM 6450 N N . PHE B 1 297 ? 15.461 4.84 -3.613 1 97.25 297 PHE B N 1
ATOM 6451 C CA . PHE B 1 297 ? 15.695 4.652 -5.039 1 97.25 297 PHE B CA 1
ATOM 6452 C C . PHE B 1 297 ? 17.062 5.203 -5.441 1 97.25 297 PHE B C 1
ATOM 6454 O O . PHE B 1 297 ? 17.531 4.945 -6.551 1 97.25 297 PHE B O 1
ATOM 6461 N N . MET B 1 298 ? 17.719 5.957 -4.562 1 97.44 298 MET B N 1
ATOM 6462 C CA . MET B 1 298 ? 19 6.566 -4.859 1 97.44 298 MET B CA 1
ATOM 6463 C C . MET B 1 298 ? 20.141 5.562 -4.664 1 97.44 298 MET B C 1
ATOM 6465 O O . MET B 1 298 ? 19.969 4.57 -3.951 1 97.44 298 MET B O 1
ATOM 6469 N N . ASP B 1 299 ? 21.203 5.824 -5.406 1 96.75 299 ASP B N 1
ATOM 6470 C CA . ASP B 1 299 ? 22.469 5.176 -5.051 1 96.75 299 ASP B CA 1
ATOM 6471 C C . ASP B 1 299 ? 23.078 5.82 -3.811 1 96.75 299 ASP B C 1
ATOM 6473 O O . ASP B 1 299 ? 23.469 6.988 -3.844 1 96.75 299 ASP B O 1
ATOM 6477 N N . LEU B 1 300 ? 23.125 5.066 -2.725 1 97.62 300 LEU B N 1
ATOM 6478 C CA . LEU B 1 300 ? 23.5 5.621 -1.428 1 97.62 300 LEU B CA 1
ATOM 6479 C C . LEU B 1 300 ? 24.766 4.953 -0.895 1 97.62 300 LEU B C 1
ATOM 6481 O O . LEU B 1 300 ? 25.047 3.801 -1.224 1 97.62 300 LEU B O 1
ATOM 6485 N N . PRO B 1 301 ? 25.562 5.707 -0.105 1 96.69 301 PRO B N 1
ATOM 6486 C CA . PRO B 1 301 ? 26.609 5.012 0.646 1 96.69 301 PRO B CA 1
ATOM 6487 C C . PRO B 1 301 ? 26.047 4.055 1.695 1 96.69 301 PRO B C 1
ATOM 6489 O O . PRO B 1 301 ? 24.844 4.059 1.957 1 96.69 301 PRO B O 1
ATOM 6492 N N . LYS B 1 302 ? 26.891 3.186 2.23 1 94.88 302 LYS B N 1
ATOM 6493 C CA . LYS B 1 302 ? 26.453 2.23 3.24 1 94.88 302 LYS B CA 1
ATOM 6494 C C . LYS B 1 302 ? 26.234 2.916 4.586 1 94.88 302 LYS B C 1
ATOM 6496 O O . LYS B 1 302 ? 27.203 3.34 5.23 1 94.88 302 LYS B O 1
ATOM 6501 N N . PHE B 1 303 ? 25.047 3.016 4.996 1 97.19 303 PHE B N 1
ATOM 6502 C CA . PHE B 1 303 ? 24.719 3.557 6.305 1 97.19 303 PHE B CA 1
ATOM 6503 C C . PHE B 1 303 ? 24.75 2.465 7.367 1 97.19 303 PHE B C 1
ATOM 6505 O O . PHE B 1 303 ? 24.922 1.286 7.051 1 97.19 303 PHE B O 1
ATOM 6512 N N . SER B 1 304 ? 24.656 2.947 8.617 1 97.31 304 SER B N 1
ATOM 6513 C CA . SER B 1 304 ? 24.547 1.994 9.719 1 97.31 304 SER B CA 1
ATOM 6514 C C . SER B 1 304 ? 23.359 1.061 9.531 1 97.31 304 SER B C 1
ATOM 6516 O O . SER B 1 304 ? 22.422 1.389 8.805 1 97.31 304 SER B O 1
ATOM 6518 N N . SER B 1 305 ? 23.406 -0.14 10.164 1 96.56 305 SER B N 1
ATOM 6519 C CA . SER B 1 305 ? 22.438 -1.203 9.961 1 96.56 305 SER B CA 1
ATOM 6520 C C . SER B 1 305 ? 21.016 -0.703 10.211 1 96.56 305 SER B C 1
ATOM 6522 O O . SER B 1 305 ? 20.125 -0.905 9.383 1 96.56 305 SER B O 1
ATOM 6524 N N . VAL B 1 306 ? 20.797 -0.02 11.305 1 98.12 306 VAL B N 1
ATOM 6525 C CA . VAL B 1 306 ? 19.453 0.429 11.68 1 98.12 306 VAL B CA 1
ATOM 6526 C C . VAL B 1 306 ? 18.984 1.498 10.695 1 98.12 306 VAL B C 1
ATOM 6528 O O . VAL B 1 306 ? 17.844 1.439 10.211 1 98.12 306 VAL B O 1
ATOM 6531 N N . LEU B 1 307 ? 19.828 2.477 10.367 1 98.44 307 LEU B N 1
ATOM 6532 C CA . LEU B 1 307 ? 19.438 3.521 9.43 1 98.44 307 LEU B CA 1
ATOM 6533 C C . LEU B 1 307 ? 19.188 2.941 8.039 1 98.44 307 LEU B C 1
ATOM 6535 O O . LEU B 1 307 ? 18.219 3.324 7.367 1 98.44 307 LEU B O 1
ATOM 6539 N N . GLY B 1 308 ? 20.062 2.018 7.637 1 97.56 308 GLY B N 1
ATOM 6540 C CA . GLY B 1 308 ? 19.844 1.34 6.363 1 97.56 308 GLY B CA 1
ATOM 6541 C C . GLY B 1 308 ? 18.516 0.616 6.281 1 97.56 308 GLY B C 1
ATOM 6542 O O . GLY B 1 308 ? 17.828 0.684 5.262 1 97.56 308 GLY B O 1
ATOM 6543 N N . ARG B 1 309 ? 18.156 -0.049 7.34 1 97.75 309 ARG B N 1
ATOM 6544 C CA . ARG B 1 309 ? 16.891 -0.753 7.383 1 97.75 309 ARG B CA 1
ATOM 6545 C C . ARG B 1 309 ? 15.719 0.23 7.406 1 97.75 309 ARG B C 1
ATOM 6547 O O . ARG B 1 309 ? 14.711 0.019 6.727 1 97.75 309 ARG B O 1
ATOM 6554 N N . ALA B 1 310 ? 15.859 1.346 8.102 1 98.5 310 ALA B N 1
ATOM 6555 C CA . ALA B 1 310 ? 14.805 2.359 8.133 1 98.5 310 ALA B CA 1
ATOM 6556 C C . ALA B 1 310 ? 14.5 2.879 6.734 1 98.5 310 ALA B C 1
ATOM 6558 O O . ALA B 1 310 ? 13.336 3.098 6.387 1 98.5 310 ALA B O 1
ATOM 6559 N N . ILE B 1 311 ? 15.539 3.02 5.938 1 98.12 311 ILE B N 1
ATOM 6560 C CA . ILE B 1 311 ? 15.422 3.58 4.594 1 98.12 311 ILE B CA 1
ATOM 6561 C C . ILE B 1 311 ? 14.906 2.512 3.633 1 98.12 311 ILE B C 1
ATOM 6563 O O . ILE B 1 311 ? 14.273 2.828 2.621 1 98.12 311 ILE B O 1
ATOM 6567 N N . SER B 1 312 ? 15.023 1.273 3.965 1 96.69 312 SER B N 1
ATOM 6568 C CA . SER B 1 312 ? 14.742 0.167 3.057 1 96.69 312 SER B CA 1
ATOM 6569 C C . SER B 1 312 ? 13.242 0.015 2.824 1 96.69 312 SER B C 1
ATOM 6571 O O . SER B 1 312 ? 12.438 0.658 3.5 1 96.69 312 SER B O 1
ATOM 6573 N N . GLU B 1 313 ? 12.891 -0.804 1.897 1 95.25 313 GLU B N 1
ATOM 6574 C CA . GLU B 1 313 ? 11.5 -1.021 1.521 1 95.25 313 GLU B CA 1
ATOM 6575 C C . GLU B 1 313 ? 10.711 -1.662 2.66 1 95.25 313 GLU B C 1
ATOM 6577 O O . GLU B 1 313 ? 9.5 -1.46 2.777 1 95.25 313 GLU B O 1
ATOM 6582 N N . ALA B 1 314 ? 11.422 -2.408 3.5 1 94.06 314 ALA B N 1
ATOM 6583 C CA . ALA B 1 314 ? 10.75 -3.113 4.59 1 94.06 314 ALA B CA 1
ATOM 6584 C C . ALA B 1 314 ? 10.805 -2.303 5.883 1 94.06 314 ALA B C 1
ATOM 6586 O O . ALA B 1 314 ? 10.242 -2.707 6.902 1 94.06 314 ALA B O 1
ATOM 6587 N N . GLY B 1 315 ? 11.508 -1.186 5.832 1 96.38 315 GLY B N 1
ATOM 6588 C CA . GLY B 1 315 ? 11.742 -0.373 7.016 1 96.38 315 GLY B CA 1
ATOM 6589 C C . GLY B 1 315 ? 10.562 0.517 7.371 1 96.38 315 GLY B C 1
ATOM 6590 O O . GLY B 1 315 ? 9.43 0.041 7.5 1 96.38 315 GLY B O 1
ATOM 6591 N N . LEU B 1 316 ? 10.852 1.834 7.449 1 97.94 316 LEU B N 1
ATOM 6592 C CA . LEU B 1 316 ? 9.859 2.795 7.914 1 97.94 316 LEU B CA 1
ATOM 6593 C C . LEU B 1 316 ? 8.625 2.789 7.012 1 97.94 316 LEU B C 1
ATOM 6595 O O . LEU B 1 316 ? 8.75 2.844 5.785 1 97.94 316 LEU B O 1
ATOM 6599 N N . ARG B 1 317 ? 7.488 2.811 7.715 1 96.94 317 ARG B N 1
ATOM 6600 C CA . ARG B 1 317 ? 6.238 2.676 6.973 1 96.94 317 ARG B CA 1
ATOM 6601 C C . ARG B 1 317 ? 5.625 4.043 6.684 1 96.94 317 ARG B C 1
ATOM 6603 O O . ARG B 1 317 ? 5.82 4.992 7.445 1 96.94 317 ARG B O 1
ATOM 6610 N N . PHE B 1 318 ? 4.867 4.066 5.586 1 97.19 318 PHE B N 1
ATOM 6611 C CA . PHE B 1 318 ? 4.215 5.285 5.117 1 97.19 318 PHE B CA 1
ATOM 6612 C C . PHE B 1 318 ? 2.779 5 4.695 1 97.19 318 PHE B C 1
ATOM 6614 O O . PHE B 1 318 ? 2.406 3.844 4.48 1 97.19 318 PHE B O 1
ATOM 6621 N N . LYS B 1 319 ? 1.995 6.023 4.621 1 96.38 319 LYS B N 1
ATOM 6622 C CA . LYS B 1 319 ? 0.596 5.973 4.207 1 96.38 319 LYS B CA 1
ATOM 6623 C C . LYS B 1 319 ? 0.316 6.969 3.086 1 96.38 319 LYS B C 1
ATOM 6625 O O . LYS B 1 319 ? 1.028 7.965 2.941 1 96.38 319 LYS B O 1
ATOM 6630 N N . SER B 1 320 ? -0.642 6.629 2.262 1 96 320 SER B N 1
ATOM 6631 C CA . SER B 1 320 ? -1.009 7.512 1.16 1 96 320 SER B CA 1
ATOM 6632 C C . SER B 1 320 ? -2.414 8.07 1.348 1 96 320 SER B C 1
ATOM 6634 O O . SER B 1 320 ? -3.115 7.707 2.293 1 96 320 SER B O 1
ATOM 6636 N N . ALA B 1 321 ? -2.785 9.023 0.449 1 97.75 321 ALA B N 1
ATOM 6637 C CA . ALA B 1 321 ? -4.102 9.656 0.433 1 97.75 321 ALA B CA 1
ATOM 6638 C C . ALA B 1 321 ? -4.449 10.164 -0.964 1 97.75 321 ALA B C 1
ATOM 6640 O O . ALA B 1 321 ? -3.561 10.414 -1.782 1 97.75 321 ALA B O 1
ATOM 6641 N N . CYS B 1 322 ? -5.727 10.258 -1.223 1 98.38 322 CYS B N 1
ATOM 6642 C CA . CYS B 1 322 ? -6.238 10.898 -2.432 1 98.38 322 CYS B CA 1
ATOM 6643 C C . CYS B 1 322 ? -7.242 11.984 -2.092 1 98.38 322 CYS B C 1
ATOM 6645 O O . CYS B 1 322 ? -7.984 11.875 -1.112 1 98.38 322 CYS B O 1
ATOM 6647 N N . LYS B 1 323 ? -7.219 13.008 -2.883 1 98.5 323 LYS B N 1
ATOM 6648 C CA . LYS B 1 323 ? -8.188 14.094 -2.809 1 98.5 323 LYS B CA 1
ATOM 6649 C C . LYS B 1 323 ? -8.75 14.422 -4.191 1 98.5 323 LYS B C 1
ATOM 6651 O O . LYS B 1 323 ? -8.031 14.359 -5.188 1 98.5 323 LYS B O 1
ATOM 6656 N N . VAL B 1 324 ? -10.023 14.719 -4.242 1 98.81 324 VAL B N 1
ATOM 6657 C CA . VAL B 1 324 ? -10.688 15.242 -5.434 1 98.81 324 VAL B CA 1
ATOM 6658 C C . VAL B 1 324 ? -11.516 16.469 -5.066 1 98.81 324 VAL B C 1
ATOM 6660 O O . VAL B 1 324 ? -12.289 16.438 -4.105 1 98.81 324 VAL B O 1
ATOM 6663 N N . ALA B 1 325 ? -11.273 17.516 -5.754 1 98.81 325 ALA B N 1
ATOM 6664 C CA . ALA B 1 325 ? -12.055 18.734 -5.582 1 98.81 325 ALA B CA 1
ATOM 6665 C C . ALA B 1 325 ? -12.945 18.984 -6.797 1 98.81 325 ALA B C 1
ATOM 6667 O O . ALA B 1 325 ? -12.469 19 -7.934 1 98.81 325 ALA B O 1
ATOM 6668 N N . LEU B 1 326 ? -14.211 19.156 -6.543 1 98.88 326 LEU B N 1
ATOM 6669 C CA . LEU B 1 326 ? -15.156 19.484 -7.602 1 98.88 326 LEU B CA 1
ATOM 6670 C C . LEU B 1 326 ? -15.672 20.906 -7.445 1 98.88 326 LEU B C 1
ATOM 6672 O O . LEU B 1 326 ? -16.094 21.312 -6.355 1 98.88 326 LEU B O 1
ATOM 6676 N N . LEU B 1 327 ? -15.602 21.656 -8.539 1 98.88 327 LEU B N 1
ATOM 6677 C CA . LEU B 1 327 ? -16.062 23.047 -8.531 1 98.88 327 LEU B CA 1
ATOM 6678 C C . LEU B 1 327 ? -17.547 23.125 -8.914 1 98.88 327 LEU B C 1
ATOM 6680 O O . LEU B 1 327 ? -17.969 22.516 -9.898 1 98.88 327 LEU B O 1
ATOM 6684 N N . PHE B 1 328 ? -18.281 23.875 -8.141 1 98.88 328 PHE B N 1
ATOM 6685 C CA . PHE B 1 328 ? -19.703 24.125 -8.406 1 98.88 328 PHE B CA 1
ATOM 6686 C C . PHE B 1 328 ? -19.969 25.609 -8.625 1 98.88 328 PHE B C 1
ATOM 6688 O O . PHE B 1 328 ? -19.328 26.453 -7.98 1 98.88 328 PHE B O 1
ATOM 6695 N N . SER B 1 329 ? -20.922 25.906 -9.469 1 98.44 329 SER B N 1
ATOM 6696 C CA . SER B 1 329 ? -21.203 27.281 -9.836 1 98.44 329 SER B CA 1
ATOM 6697 C C . SER B 1 329 ? -21.859 28.047 -8.68 1 98.44 329 SER B C 1
ATOM 6699 O O . SER B 1 329 ? -21.875 29.281 -8.68 1 98.44 329 SER B O 1
ATOM 6701 N N . GLU B 1 330 ? -22.406 27.297 -7.781 1 97.44 330 GLU B N 1
ATOM 6702 C CA . GLU B 1 330 ? -23.016 27.875 -6.59 1 97.44 330 GLU B CA 1
ATOM 6703 C C . GLU B 1 330 ? -22.781 27 -5.363 1 97.44 330 GLU B C 1
ATOM 6705 O O . GLU B 1 330 ? -22.562 25.781 -5.488 1 97.44 330 GLU B O 1
ATOM 6710 N N . ARG B 1 331 ? -22.828 27.609 -4.223 1 98.12 331 ARG B N 1
ATOM 6711 C CA . ARG B 1 331 ? -22.703 26.906 -2.957 1 98.12 331 ARG B CA 1
ATOM 6712 C C . ARG B 1 331 ? -24.062 26.438 -2.447 1 98.12 331 ARG B C 1
ATOM 6714 O O . ARG B 1 331 ? -24.531 26.891 -1.394 1 98.12 331 ARG B O 1
ATOM 6721 N N . PHE B 1 332 ? -24.594 25.469 -3.129 1 98.06 332 PHE B N 1
ATOM 6722 C CA . PHE B 1 332 ? -25.953 25 -2.867 1 98.06 332 PHE B CA 1
ATOM 6723 C C . PHE B 1 332 ? -26.078 24.438 -1.461 1 98.06 332 PHE B C 1
ATOM 6725 O O . PHE B 1 332 ? -27.141 24.453 -0.86 1 98.06 332 PHE B O 1
ATOM 6732 N N . TRP B 1 333 ? -25.016 23.984 -0.809 1 98.31 333 TRP B N 1
ATOM 6733 C CA . TRP B 1 333 ? -25.031 23.375 0.522 1 98.31 333 TRP B CA 1
ATOM 6734 C C . TRP B 1 333 ? -25.234 24.453 1.596 1 98.31 333 TRP B C 1
ATOM 6736 O O . TRP B 1 333 ? -25.516 24.125 2.752 1 98.31 333 TRP B O 1
ATOM 6746 N N . GLU B 1 334 ? -25 25.672 1.264 1 98.25 334 GLU B N 1
ATOM 6747 C CA . GLU B 1 334 ? -25.125 26.766 2.23 1 98.25 334 GLU B CA 1
ATOM 6748 C C . GLU B 1 334 ? -26.516 27.375 2.193 1 98.25 334 GLU B C 1
ATOM 6750 O O . GLU B 1 334 ? -26.797 28.344 2.904 1 98.25 334 GLU B O 1
ATOM 6755 N N . LYS B 1 335 ? -27.391 26.828 1.449 1 95.88 335 LYS B N 1
ATOM 6756 C CA . LYS B 1 335 ? -28.734 27.375 1.272 1 95.88 335 LYS B CA 1
ATOM 6757 C C . LYS B 1 335 ? -29.781 26.469 1.932 1 95.88 335 LYS B C 1
ATOM 6759 O O . LYS B 1 335 ? -29.469 25.359 2.344 1 95.88 335 LYS B O 1
ATOM 6764 N N . GLY B 1 336 ? -31.031 27 2.082 1 92.5 336 GLY B N 1
ATOM 6765 C CA . GLY B 1 336 ? -32.156 26.219 2.596 1 92.5 336 GLY B CA 1
ATOM 6766 C C . GLY B 1 336 ? -32.25 26.266 4.109 1 92.5 336 GLY B C 1
ATOM 6767 O O . GLY B 1 336 ? -31.734 27.172 4.746 1 92.5 336 GLY B O 1
ATOM 6768 N N . ASP B 1 337 ? -32.938 25.266 4.711 1 93.44 337 ASP B N 1
ATOM 6769 C CA . ASP B 1 337 ? -33.312 25.297 6.117 1 93.44 337 ASP B CA 1
ATOM 6770 C C . ASP B 1 337 ? -32.156 24.875 7.02 1 93.44 337 ASP B C 1
ATOM 6772 O O . ASP B 1 337 ? -32.094 25.281 8.18 1 93.44 337 ASP B O 1
ATOM 6776 N N . ARG B 1 338 ? -31.297 24.125 6.5 1 95.38 338 ARG B N 1
ATOM 6777 C CA . ARG B 1 338 ? -30.172 23.625 7.289 1 95.38 338 ARG B CA 1
ATOM 6778 C C . ARG B 1 338 ? -28.859 23.812 6.539 1 95.38 338 ARG B C 1
ATOM 6780 O O . ARG B 1 338 ? -28.203 22.844 6.176 1 95.38 338 ARG B O 1
ATOM 6787 N N . PRO B 1 339 ? -28.469 25.047 6.395 1 97.94 339 PRO B N 1
ATOM 6788 C CA . PRO B 1 339 ? -27.234 25.297 5.664 1 97.94 339 PRO B CA 1
ATOM 6789 C C . PRO B 1 339 ? -26 24.719 6.363 1 97.94 339 PRO B C 1
ATOM 6791 O O . PRO B 1 339 ? -26 24.562 7.586 1 97.94 339 PRO B O 1
ATOM 6794 N N . ILE B 1 340 ? -25.062 24.328 5.582 1 98.62 340 ILE B N 1
ATOM 6795 C CA . ILE B 1 340 ? -23.812 23.797 6.094 1 98.62 340 ILE B CA 1
ATOM 6796 C C . ILE B 1 340 ? -22.688 24.797 5.863 1 98.62 340 ILE B C 1
ATOM 6798 O O . ILE B 1 340 ? -22.359 25.125 4.719 1 98.62 340 ILE B O 1
ATOM 6802 N N . PHE B 1 341 ? -22.109 25.328 6.891 1 98.25 341 PHE B N 1
ATOM 6803 C CA . PHE B 1 341 ? -21 26.266 6.824 1 98.25 341 PHE B CA 1
ATOM 6804 C C . PHE B 1 341 ? -19.719 25.625 7.344 1 98.25 341 PHE B C 1
ATOM 6806 O O . PHE B 1 341 ? -19.438 25.672 8.539 1 98.25 341 PHE B O 1
ATOM 6813 N N . GLY B 1 342 ? -18.875 25.109 6.41 1 97.69 342 GLY B N 1
ATOM 6814 C CA . GLY B 1 342 ? -17.672 24.391 6.785 1 97.69 342 GLY B CA 1
ATOM 6815 C C . GLY B 1 342 ? -17.938 22.984 7.293 1 97.69 342 GLY B C 1
ATOM 6816 O O . GLY B 1 342 ? -19.078 22.516 7.25 1 97.69 342 GLY B O 1
ATOM 6817 N N . GLY B 1 343 ? -16.844 22.266 7.703 1 97.88 343 GLY B N 1
ATOM 6818 C CA . GLY B 1 343 ? -16.984 20.906 8.172 1 97.88 343 GLY B CA 1
ATOM 6819 C C . GLY B 1 343 ? -17 19.891 7.047 1 97.88 343 GLY B C 1
ATOM 6820 O O . GLY B 1 343 ? -16.469 20.141 5.965 1 97.88 343 GLY B O 1
ATOM 6821 N N . TYR B 1 344 ? -17.422 18.703 7.324 1 98.19 344 TYR B N 1
ATOM 6822 C CA . TYR B 1 344 ? -17.516 17.672 6.289 1 98.19 344 TYR B CA 1
ATOM 6823 C C . TYR B 1 344 ? -18.719 16.766 6.523 1 98.19 344 TYR B C 1
ATOM 6825 O O . TYR B 1 344 ? -19.094 16.516 7.668 1 98.19 344 TYR B O 1
ATOM 6833 N N . SER B 1 345 ? -19.344 16.344 5.512 1 98.69 345 SER B N 1
ATOM 6834 C CA . SER B 1 345 ? -20.406 15.344 5.5 1 98.69 345 SER B CA 1
ATOM 6835 C C . SER B 1 345 ? -19.875 13.992 5.023 1 98.69 345 SER B C 1
ATOM 6837 O O . SER B 1 345 ? -18.812 13.914 4.422 1 98.69 345 SER B O 1
ATOM 6839 N N . THR B 1 346 ? -20.562 12.969 5.426 1 98.25 346 THR B N 1
ATOM 6840 C CA . THR B 1 346 ? -20.203 11.633 4.961 1 98.25 346 THR B CA 1
ATOM 6841 C C . THR B 1 346 ? -21.328 11.039 4.117 1 98.25 346 THR B C 1
ATOM 6843 O O . THR B 1 346 ? -22.438 10.828 4.605 1 98.25 346 THR B O 1
ATOM 6846 N N . PRO B 1 347 ? -21.016 10.797 2.818 1 97.88 347 PRO B N 1
ATOM 6847 C CA . PRO B 1 347 ? -22.016 10.102 1.989 1 97.88 347 PRO B CA 1
ATOM 6848 C C . PRO B 1 347 ? -22.141 8.625 2.332 1 97.88 347 PRO B C 1
ATOM 6850 O O . PRO B 1 347 ? -21.328 8.094 3.104 1 97.88 347 PRO B O 1
ATOM 6853 N N . PRO B 1 348 ? -23.172 7.969 1.803 1 95.62 348 PRO B N 1
ATOM 6854 C CA . PRO B 1 348 ? -23.266 6.527 2.035 1 95.62 348 PRO B CA 1
ATOM 6855 C C . PRO B 1 348 ? -22.078 5.754 1.479 1 95.62 348 PRO B C 1
ATOM 6857 O O . PRO B 1 348 ? -21.766 4.66 1.959 1 95.62 348 PRO B O 1
ATOM 6860 N N . SER B 1 349 ? -21.406 6.254 0.57 1 95.81 349 SER B N 1
ATOM 6861 C CA . SER B 1 349 ? -20.266 5.594 -0.056 1 95.81 349 SER B CA 1
ATOM 6862 C C . SER B 1 349 ? -19.062 5.559 0.881 1 95.81 349 SER B C 1
ATOM 6864 O O . SER B 1 349 ? -18.453 6.598 1.156 1 95.81 349 SER B O 1
ATOM 6866 N N . ALA B 1 350 ? -18.656 4.344 1.249 1 95.56 350 ALA B N 1
ATOM 6867 C CA . ALA B 1 350 ? -17.5 4.184 2.137 1 95.56 350 ALA B CA 1
ATOM 6868 C C . ALA B 1 350 ? -16.219 4.605 1.446 1 95.56 350 ALA B C 1
ATOM 6870 O O . ALA B 1 350 ? -15.297 5.129 2.09 1 95.56 350 ALA B O 1
ATOM 6871 N N . SER B 1 351 ? -16.125 4.41 0.186 1 97 351 SER B N 1
ATOM 6872 C CA . SER B 1 351 ? -14.906 4.746 -0.553 1 97 351 SER B CA 1
ATOM 6873 C C . SER B 1 351 ? -14.688 6.254 -0.606 1 97 351 SER B C 1
ATOM 6875 O O . SER B 1 351 ? -13.555 6.727 -0.549 1 97 351 SER B O 1
ATOM 6877 N N . VAL B 1 352 ? -15.758 7.02 -0.733 1 97.81 352 VAL B N 1
ATOM 6878 C CA . VAL B 1 352 ? -15.633 8.477 -0.755 1 97.81 352 VAL B CA 1
ATOM 6879 C C . VAL B 1 352 ? -15.383 8.992 0.66 1 97.81 352 VAL B C 1
ATOM 6881 O O . VAL B 1 352 ? -14.477 9.797 0.882 1 97.81 352 VAL B O 1
ATOM 6884 N N . GLY B 1 353 ? -16.172 8.461 1.6 1 95.44 353 GLY B N 1
ATOM 6885 C CA . GLY B 1 353 ? -15.891 8.664 3.014 1 95.44 353 GLY B CA 1
ATOM 6886 C C . GLY B 1 353 ? -16.25 10.055 3.494 1 95.44 353 GLY B C 1
ATOM 6887 O O . GLY B 1 353 ? -17.25 10.242 4.199 1 95.44 353 GLY B O 1
ATOM 6888 N N . ALA B 1 354 ? -15.461 11.125 3.064 1 97.25 354 ALA B N 1
ATOM 6889 C CA . ALA B 1 354 ? -15.672 12.469 3.59 1 97.25 354 ALA B CA 1
ATOM 6890 C C . ALA B 1 354 ? -15.688 13.5 2.463 1 97.25 354 ALA B C 1
ATOM 6892 O O . ALA B 1 354 ? -14.891 13.414 1.521 1 97.25 354 ALA B O 1
ATOM 6893 N N . LEU B 1 355 ? -16.656 14.375 2.6 1 98.75 355 LEU B N 1
ATOM 6894 C CA . LEU B 1 355 ? -16.797 15.508 1.693 1 98.75 355 LEU B CA 1
ATOM 6895 C C . LEU B 1 355 ? -16.703 16.828 2.453 1 98.75 355 LEU B C 1
ATOM 6897 O O . LEU B 1 355 ? -17.625 17.188 3.195 1 98.75 355 LEU B O 1
ATOM 6901 N N . TYR B 1 356 ? -15.625 17.578 2.229 1 98.69 356 TYR B N 1
ATOM 6902 C CA . TYR B 1 356 ? -15.328 18.781 2.986 1 98.69 356 TYR B CA 1
ATOM 6903 C C . TYR B 1 356 ? -15.875 20.016 2.279 1 98.69 356 TYR B C 1
ATOM 6905 O O . TYR B 1 356 ? -15.797 20.125 1.055 1 98.69 356 TYR B O 1
ATOM 6913 N N . TYR B 1 357 ? -16.406 20.906 3.098 1 98.56 357 TYR B N 1
ATOM 6914 C CA . TYR B 1 357 ? -16.922 22.172 2.596 1 98.56 357 TYR B CA 1
ATOM 6915 C C . TYR B 1 357 ? -15.953 23.312 2.877 1 98.56 357 TYR B C 1
ATOM 6917 O O . TYR B 1 357 ? -15.18 23.25 3.842 1 98.56 357 TYR B O 1
ATOM 6925 N N . PRO B 1 358 ? -15.977 24.297 2.049 1 97.44 358 PRO B N 1
ATOM 6926 C CA . PRO B 1 358 ? -15.047 25.406 2.256 1 97.44 358 PRO B CA 1
ATOM 6927 C C . PRO B 1 358 ? -15.305 26.156 3.564 1 97.44 358 PRO B C 1
ATOM 6929 O O . PRO B 1 358 ? -16.453 26.297 3.984 1 97.44 358 PRO B O 1
ATOM 6932 N N . VAL B 1 359 ? -14.211 26.656 4.09 1 97.75 359 VAL B N 1
ATOM 6933 C CA . VAL B 1 359 ? -14.336 27.406 5.34 1 97.75 359 VAL B CA 1
ATOM 6934 C C . VAL B 1 359 ? -14.148 28.891 5.078 1 97.75 359 VAL B C 1
ATOM 6936 O O . VAL B 1 359 ? -14.102 29.703 6.012 1 97.75 359 VAL B O 1
ATOM 6939 N N . TYR B 1 360 ? -13.984 29.312 3.877 1 97 360 TYR B N 1
ATOM 6940 C CA . TYR B 1 360 ? -13.836 30.703 3.449 1 97 360 TYR B CA 1
ATOM 6941 C C . TYR B 1 360 ? -15.016 31.125 2.582 1 97 360 TYR B C 1
ATOM 6943 O O . TYR B 1 360 ? -15.688 30.297 1.979 1 97 360 TYR B O 1
ATOM 6951 N N . GLY B 1 361 ? -15.219 32.438 2.572 1 95.81 361 GLY B N 1
ATOM 6952 C CA . GLY B 1 361 ? -16.297 32.938 1.745 1 95.81 361 GLY B CA 1
ATOM 6953 C C . GLY B 1 361 ? -17.656 32.438 2.16 1 95.81 361 GLY B C 1
ATOM 6954 O O . GLY B 1 361 ? -18.547 32.25 1.321 1 95.81 361 GLY B O 1
ATOM 6955 N N . ILE B 1 362 ? -17.859 32.156 3.379 1 96.62 362 ILE B N 1
ATOM 6956 C CA . ILE B 1 362 ? -19.078 31.531 3.9 1 96.62 362 ILE B CA 1
ATOM 6957 C C . ILE B 1 362 ? -20.266 32.469 3.666 1 96.62 362 ILE B C 1
ATOM 6959 O O . ILE B 1 362 ? -20.188 33.656 3.979 1 96.62 362 ILE B O 1
ATOM 6963 N N . ASN B 1 363 ? -21.281 31.938 3.172 1 94.31 363 ASN B N 1
ATOM 6964 C CA . ASN B 1 363 ? -22.562 32.594 2.945 1 94.31 363 ASN B CA 1
ATOM 6965 C C . ASN B 1 363 ? -22.453 33.688 1.88 1 94.31 363 ASN B C 1
ATOM 6967 O O . ASN B 1 363 ? -23.281 34.594 1.839 1 94.31 363 ASN B O 1
ATOM 6971 N N . GLU B 1 364 ? -21.422 33.594 1.104 1 95.5 364 GLU B N 1
ATOM 6972 C CA . GLU B 1 364 ? -21.297 34.5 -0.041 1 95.5 364 GLU B CA 1
ATOM 6973 C C . GLU B 1 364 ? -21.859 33.844 -1.309 1 95.5 364 GLU B C 1
ATOM 6975 O O . GLU B 1 364 ? -21.875 32.625 -1.435 1 95.5 364 GLU B O 1
ATOM 6980 N N . SER B 1 365 ? -22.375 34.781 -2.16 1 94.38 365 SER B N 1
ATOM 6981 C CA . SER B 1 365 ? -22.781 34.312 -3.475 1 94.38 365 SER B CA 1
ATOM 6982 C C . SER B 1 365 ? -21.594 34.156 -4.406 1 94.38 365 SER B C 1
ATOM 6984 O O . SER B 1 365 ? -21.141 35.125 -5.023 1 94.38 365 SER B O 1
ATOM 6986 N N . ARG B 1 366 ? -21.047 33.031 -4.508 1 95.62 366 ARG B N 1
ATOM 6987 C CA . ARG B 1 366 ? -19.891 32.719 -5.32 1 95.62 366 ARG B CA 1
ATOM 6988 C C . ARG B 1 366 ? -19.797 31.219 -5.566 1 95.62 366 ARG B C 1
ATOM 6990 O O . ARG B 1 366 ? -20.453 30.422 -4.887 1 95.62 366 ARG B O 1
ATOM 6997 N N . PRO B 1 367 ? -19 30.797 -6.523 1 97.88 367 PRO B N 1
ATOM 6998 C CA . PRO B 1 367 ? -18.75 29.359 -6.688 1 97.88 367 PRO B CA 1
ATOM 6999 C C . PRO B 1 367 ? -18.125 28.734 -5.449 1 97.88 367 PRO B C 1
ATOM 7001 O O . PRO B 1 367 ? -17.734 29.438 -4.516 1 97.88 367 PRO B O 1
ATOM 7004 N N . GLY B 1 368 ? -18.156 27.484 -5.391 1 98.12 368 GLY B N 1
ATOM 7005 C CA . GLY B 1 368 ? -17.547 26.781 -4.277 1 98.12 368 GLY B CA 1
ATOM 7006 C C . GLY B 1 368 ? -17.078 25.375 -4.641 1 98.12 368 GLY B C 1
ATOM 7007 O O . GLY B 1 368 ? -17.484 24.828 -5.664 1 98.12 368 GLY B O 1
ATOM 7008 N N . LEU B 1 369 ? -16.219 24.875 -3.801 1 98.31 369 LEU B N 1
ATOM 7009 C CA . LEU B 1 369 ? -15.656 23.547 -3.996 1 98.31 369 LEU B CA 1
ATOM 7010 C C . LEU B 1 369 ? -16.156 22.578 -2.928 1 98.31 369 LEU B C 1
ATOM 7012 O O . LEU B 1 369 ? -16.281 22.953 -1.761 1 98.31 369 LEU B O 1
ATOM 7016 N N . ILE B 1 370 ? -16.438 21.359 -3.309 1 98.81 370 ILE B N 1
ATOM 7017 C CA . ILE B 1 370 ? -16.531 20.25 -2.357 1 98.81 370 ILE B CA 1
ATOM 7018 C C . ILE B 1 370 ? -15.336 19.312 -2.549 1 98.81 370 ILE B C 1
ATOM 7020 O O . ILE B 1 370 ? -15.031 18.906 -3.672 1 98.81 370 ILE B O 1
ATOM 7024 N N . MET B 1 371 ? -14.633 19.031 -1.467 1 98.38 371 MET B N 1
ATOM 7025 C CA . MET B 1 371 ? -13.414 18.234 -1.529 1 98.38 371 MET B CA 1
ATOM 7026 C C . MET B 1 371 ? -13.625 16.844 -0.926 1 98.38 371 MET B C 1
ATOM 7028 O O . MET B 1 371 ? -14.117 16.734 0.196 1 98.38 371 MET B O 1
ATOM 7032 N N . HIS B 1 372 ? -13.336 15.883 -1.734 1 98.25 372 HIS B N 1
ATOM 7033 C CA . HIS B 1 372 ? -13.242 14.5 -1.289 1 98.25 372 HIS B CA 1
ATOM 7034 C C . HIS B 1 372 ? -11.852 14.188 -0.741 1 98.25 372 HIS B C 1
ATOM 7036 O O . HIS B 1 372 ? -10.844 14.656 -1.279 1 98.25 372 HIS B O 1
ATOM 7042 N N . TYR B 1 373 ? -11.812 13.438 0.35 1 97.56 373 TYR B N 1
ATOM 7043 C CA . TYR B 1 373 ? -10.547 13.031 0.961 1 97.56 373 TYR B CA 1
ATOM 7044 C C . TYR B 1 373 ? -10.633 11.609 1.493 1 97.56 373 TYR B C 1
ATOM 7046 O O . TYR B 1 373 ? -11.539 11.273 2.258 1 97.56 373 TYR B O 1
ATOM 7054 N N . ARG B 1 374 ? -9.688 10.719 1.095 1 96.94 374 ARG B N 1
ATOM 7055 C CA . ARG B 1 374 ? -9.578 9.375 1.637 1 96.94 374 ARG B CA 1
ATOM 7056 C C . ARG B 1 374 ? -8.117 8.953 1.764 1 96.94 374 ARG B C 1
ATOM 7058 O O . ARG B 1 374 ? -7.305 9.234 0.878 1 96.94 374 ARG B O 1
ATOM 7065 N N . GLY B 1 375 ? -7.809 8.32 2.895 1 95.69 375 GLY B N 1
ATOM 7066 C CA . GLY B 1 375 ? -6.473 7.785 3.109 1 95.69 375 GLY B CA 1
ATOM 7067 C C . GLY B 1 375 ? -6.434 6.27 3.152 1 95.69 375 GLY B C 1
ATOM 7068 O O . GLY B 1 375 ? -7.477 5.617 3.096 1 95.69 375 GLY B O 1
ATOM 7069 N N . GLY B 1 376 ? -5.23 5.777 3.238 1 92.88 376 GLY B N 1
ATOM 7070 C CA . GLY B 1 376 ? -5.035 4.355 3.467 1 92.88 376 GLY B CA 1
ATOM 7071 C C . GLY B 1 376 ? -5.312 3.508 2.24 1 92.88 376 GLY B C 1
ATOM 7072 O O . GLY B 1 376 ? -4.953 3.887 1.123 1 92.88 376 GLY B O 1
ATOM 7073 N N . ASP B 1 377 ? -5.93 2.395 2.492 1 95.25 377 ASP B N 1
ATOM 7074 C CA . ASP B 1 377 ? -6.129 1.411 1.433 1 95.25 377 ASP B CA 1
ATOM 7075 C C . ASP B 1 377 ? -7.031 1.966 0.332 1 95.25 377 ASP B C 1
ATOM 7077 O O . ASP B 1 377 ? -6.824 1.68 -0.85 1 95.25 377 ASP B O 1
ATOM 7081 N N . TRP B 1 378 ? -8.047 2.77 0.718 1 97.12 378 TRP B N 1
ATOM 7082 C CA . TRP B 1 378 ? -8.906 3.381 -0.288 1 97.12 378 TRP B CA 1
ATOM 7083 C C . TRP B 1 378 ? -8.086 4.168 -1.305 1 97.12 378 TRP B C 1
ATOM 7085 O O . TRP B 1 378 ? -8.266 4.008 -2.514 1 97.12 378 TRP B O 1
ATOM 7095 N N . SER B 1 379 ? -7.203 4.965 -0.804 1 97.19 379 SER B N 1
ATOM 7096 C CA . SER B 1 379 ? -6.418 5.805 -1.697 1 97.19 379 SER B CA 1
ATOM 7097 C C . SER B 1 379 ? -5.508 4.965 -2.588 1 97.19 379 SER B C 1
ATOM 7099 O O . SER B 1 379 ? -5.262 5.32 -3.744 1 97.19 379 SER B O 1
ATOM 7101 N N . ASP B 1 380 ? -4.969 3.881 -2.049 1 96.81 380 ASP B N 1
ATOM 7102 C CA . ASP B 1 380 ? -4.137 2.984 -2.848 1 96.81 380 ASP B CA 1
ATOM 7103 C C . ASP B 1 380 ? -4.93 2.393 -4.012 1 96.81 380 ASP B C 1
ATOM 7105 O O . ASP B 1 380 ? -4.406 2.254 -5.117 1 96.81 380 ASP B O 1
ATOM 7109 N N . ARG B 1 381 ? -6.199 2.107 -3.729 1 97.94 381 ARG B N 1
ATOM 7110 C CA . ARG B 1 381 ? -7.035 1.509 -4.762 1 97.94 381 ARG B CA 1
ATOM 7111 C C . ARG B 1 381 ? -7.516 2.561 -5.758 1 97.94 381 ARG B C 1
ATOM 7113 O O . ARG B 1 381 ? -7.656 2.275 -6.949 1 97.94 381 ARG B O 1
ATOM 7120 N N . PHE B 1 382 ? -7.699 3.793 -5.367 1 98.25 382 PHE B N 1
ATOM 7121 C CA . PHE B 1 382 ? -8.125 4.875 -6.246 1 98.25 382 PHE B CA 1
ATOM 7122 C C . PHE B 1 382 ? -7.098 5.121 -7.34 1 98.25 382 PHE B C 1
ATOM 7124 O O . PHE B 1 382 ? -7.426 5.656 -8.398 1 98.25 382 PHE B O 1
ATOM 7131 N N . VAL B 1 383 ? -5.875 4.699 -7.07 1 97.94 383 VAL B N 1
ATOM 7132 C CA . VAL B 1 383 ? -4.82 4.824 -8.07 1 97.94 383 VAL B CA 1
ATOM 7133 C C . VAL B 1 383 ? -5.215 4.062 -9.336 1 97.94 383 VAL B C 1
ATOM 7135 O O . VAL B 1 383 ? -4.812 4.434 -10.438 1 97.94 383 VAL B O 1
ATOM 7138 N N . SER B 1 384 ? -6.031 3.07 -9.211 1 97.81 384 SER B N 1
ATOM 7139 C CA . SER B 1 384 ? -6.438 2.254 -10.344 1 97.81 384 SER B CA 1
ATOM 7140 C C . SER B 1 384 ? -7.566 2.916 -11.125 1 97.81 384 SER B C 1
ATOM 7142 O O . SER B 1 384 ? -7.906 2.48 -12.227 1 97.81 384 SER B O 1
ATOM 7144 N N . PHE B 1 385 ? -8.195 3.975 -10.594 1 97.38 385 PHE B N 1
ATOM 7145 C CA . PHE B 1 385 ? -9.281 4.676 -11.258 1 97.38 385 PHE B CA 1
ATOM 7146 C C . PHE B 1 385 ? -8.742 5.664 -12.289 1 97.38 385 PHE B C 1
ATOM 7148 O O . PHE B 1 385 ? -7.73 6.324 -12.055 1 97.38 385 PHE B O 1
ATOM 7155 N N . SER B 1 386 ? -9.414 5.793 -13.43 1 96.44 386 SER B N 1
ATOM 7156 C CA . SER B 1 386 ? -9.203 6.973 -14.266 1 96.44 386 SER B CA 1
ATOM 7157 C C . SER B 1 386 ? -9.695 8.234 -13.562 1 96.44 386 SER B C 1
ATOM 7159 O O . SER B 1 386 ? -10.469 8.164 -12.609 1 96.44 386 SER B O 1
ATOM 7161 N N . ASP B 1 387 ? -9.234 9.398 -14.023 1 96.94 387 ASP B N 1
ATOM 7162 C CA . ASP B 1 387 ? -9.734 10.656 -13.477 1 96.94 387 ASP B CA 1
ATOM 7163 C C . ASP B 1 387 ? -11.258 10.727 -13.562 1 96.94 387 ASP B C 1
ATOM 7165 O O . ASP B 1 387 ? -11.922 11.078 -12.578 1 96.94 387 ASP B O 1
ATOM 7169 N N . GLU B 1 388 ? -11.766 10.344 -14.695 1 96.38 388 GLU B N 1
ATOM 7170 C CA . GLU B 1 388 ? -13.203 10.422 -14.93 1 96.38 388 GLU B CA 1
ATOM 7171 C C . GLU B 1 388 ? -13.977 9.539 -13.953 1 96.38 388 GLU B C 1
ATOM 7173 O O . GLU B 1 388 ? -14.945 9.984 -13.336 1 96.38 388 GLU B O 1
ATOM 7178 N N . GLU B 1 389 ? -13.531 8.312 -13.797 1 96.31 389 GLU B N 1
ATOM 7179 C CA . GLU B 1 389 ? -14.203 7.391 -12.891 1 96.31 389 GLU B CA 1
ATOM 7180 C C . GLU B 1 389 ? -14.188 7.914 -11.461 1 96.31 389 GLU B C 1
ATOM 7182 O O . GLU B 1 389 ? -15.195 7.859 -10.758 1 96.31 389 GLU B O 1
ATOM 7187 N N . HIS B 1 390 ? -13.016 8.391 -10.992 1 97.62 390 HIS B N 1
ATOM 7188 C CA . HIS B 1 390 ? -12.883 8.922 -9.641 1 97.62 390 HIS B CA 1
ATOM 7189 C C . HIS B 1 390 ? -13.766 10.148 -9.445 1 97.62 390 HIS B C 1
ATOM 7191 O O . HIS B 1 390 ? -14.516 10.227 -8.469 1 97.62 390 HIS B O 1
ATOM 7197 N N . VAL B 1 391 ? -13.766 11.039 -10.359 1 98 391 VAL B N 1
ATOM 7198 C CA . VAL B 1 391 ? -14.516 12.289 -10.289 1 98 391 VAL B CA 1
ATOM 7199 C C . VAL B 1 391 ? -16.016 11.992 -10.289 1 98 391 VAL B C 1
ATOM 7201 O O . VAL B 1 391 ? -16.75 12.539 -9.469 1 98 391 VAL B O 1
ATOM 7204 N N . GLN B 1 392 ? -16.453 11.094 -11.164 1 97.31 392 GLN B N 1
ATOM 7205 C CA . GLN B 1 392 ? -17.875 10.773 -11.234 1 97.31 392 GLN B CA 1
ATOM 7206 C C . GLN B 1 392 ? -18.344 10.055 -9.977 1 97.31 392 GLN B C 1
ATOM 7208 O O . GLN B 1 392 ? -19.484 10.242 -9.531 1 97.31 392 GLN B O 1
ATOM 7213 N N . THR B 1 393 ? -17.469 9.258 -9.438 1 97 393 THR B N 1
ATOM 7214 C CA . THR B 1 393 ? -17.781 8.602 -8.18 1 97 393 THR B CA 1
ATOM 7215 C C . THR B 1 393 ? -18.016 9.625 -7.07 1 97 393 THR B C 1
ATOM 7217 O O . THR B 1 393 ? -18.969 9.516 -6.301 1 97 393 THR B O 1
ATOM 7220 N N . VAL B 1 394 ? -17.188 10.609 -7.008 1 98.44 394 VAL B N 1
ATOM 7221 C CA . VAL B 1 394 ? -17.312 11.664 -6.008 1 98.44 394 VAL B CA 1
ATOM 7222 C C . VAL B 1 394 ? -18.578 12.492 -6.281 1 98.44 394 VAL B C 1
ATOM 7224 O O . VAL B 1 394 ? -19.312 12.82 -5.355 1 98.44 394 VAL B O 1
ATOM 7227 N N . LEU B 1 395 ? -18.781 12.805 -7.527 1 98.38 395 LEU B N 1
ATOM 7228 C CA . LEU B 1 395 ? -19.969 13.57 -7.883 1 98.38 395 LEU B CA 1
ATOM 7229 C C . LEU B 1 395 ? -21.234 12.82 -7.484 1 98.38 395 LEU B C 1
ATOM 7231 O O . LEU B 1 395 ? -22.156 13.414 -6.918 1 98.38 395 LEU B O 1
ATOM 7235 N N . ASP B 1 396 ? -21.266 11.547 -7.785 1 97.25 396 ASP B N 1
ATOM 7236 C CA . ASP B 1 396 ? -22.406 10.727 -7.387 1 97.25 396 ASP B CA 1
ATOM 7237 C C . ASP B 1 396 ? -22.641 10.812 -5.879 1 97.25 396 ASP B C 1
ATOM 7239 O O . ASP B 1 396 ? -23.797 10.891 -5.426 1 97.25 396 ASP B O 1
ATOM 7243 N N . ALA B 1 397 ? -21.594 10.758 -5.148 1 98.06 397 ALA B N 1
ATOM 7244 C CA . ALA B 1 397 ? -21.688 10.812 -3.691 1 98.06 397 ALA B CA 1
ATOM 7245 C C . ALA B 1 397 ? -22.234 12.164 -3.232 1 98.06 397 ALA B C 1
ATOM 7247 O O . ALA B 1 397 ? -23.031 12.234 -2.291 1 98.06 397 ALA B O 1
ATOM 7248 N N . ILE B 1 398 ? -21.75 13.211 -3.84 1 98.69 398 ILE B N 1
ATOM 7249 C CA . ILE B 1 398 ? -22.234 14.547 -3.51 1 98.69 398 ILE B CA 1
ATOM 7250 C C . ILE B 1 398 ? -23.719 14.656 -3.834 1 98.69 398 ILE B C 1
ATOM 7252 O O . ILE B 1 398 ? -24.5 15.203 -3.043 1 98.69 398 ILE B O 1
ATOM 7256 N N . VAL B 1 399 ? -24.125 14.109 -4.949 1 97.5 399 VAL B N 1
ATOM 7257 C CA . VAL B 1 399 ? -25.516 14.133 -5.375 1 97.5 399 VAL B CA 1
ATOM 7258 C C . VAL B 1 399 ? -26.359 13.32 -4.398 1 97.5 399 VAL B C 1
ATOM 7260 O O . VAL B 1 399 ? -27.5 13.711 -4.082 1 97.5 399 VAL B O 1
ATOM 7263 N N . ASP B 1 400 ? -25.828 12.273 -3.896 1 96.12 400 ASP B N 1
ATOM 7264 C CA . ASP B 1 400 ? -26.531 11.453 -2.916 1 96.12 400 ASP B CA 1
ATOM 7265 C C . ASP B 1 400 ? -26.859 12.266 -1.664 1 96.12 400 ASP B C 1
ATOM 7267 O O . ASP B 1 400 ? -27.891 12.039 -1.032 1 96.12 400 ASP B O 1
ATOM 7271 N N . LEU B 1 401 ? -26.031 13.156 -1.331 1 97.38 401 LEU B N 1
ATOM 7272 C CA . LEU B 1 401 ? -26.219 13.945 -0.119 1 97.38 401 LEU B CA 1
ATOM 7273 C C . LEU B 1 401 ? -27.094 15.164 -0.392 1 97.38 401 LEU B C 1
ATOM 7275 O O . LEU B 1 401 ? -27.906 15.547 0.452 1 97.38 401 LEU B O 1
ATOM 7279 N N . HIS B 1 402 ? -26.938 15.75 -1.611 1 97.62 402 HIS B N 1
ATOM 7280 C CA . HIS B 1 402 ? -27.469 17.094 -1.787 1 97.62 402 HIS B CA 1
ATOM 7281 C C . HIS B 1 402 ? -28.531 17.125 -2.885 1 97.62 402 HIS B C 1
ATOM 7283 O O . HIS B 1 402 ? -29.125 18.172 -3.148 1 97.62 402 HIS B O 1
ATOM 7289 N N . GLY B 1 403 ? -28.766 16 -3.604 1 96.12 403 GLY B N 1
ATOM 7290 C CA . GLY B 1 403 ? -29.781 15.93 -4.641 1 96.12 403 GLY B CA 1
ATOM 7291 C C . GLY B 1 403 ? -29.234 16.203 -6.027 1 96.12 403 GLY B C 1
ATOM 7292 O O . GLY B 1 403 ? -28.094 16.656 -6.176 1 96.12 403 GLY B O 1
ATOM 7293 N N . GLU B 1 404 ? -30.031 16.047 -7.035 1 96.31 404 GLU B N 1
ATOM 7294 C CA . GLU B 1 404 ? -29.641 16.094 -8.445 1 96.31 404 GLU B CA 1
ATOM 7295 C C . GLU B 1 404 ? -29.25 17.516 -8.859 1 96.31 404 GLU B C 1
ATOM 7297 O O . GLU B 1 404 ? -28.516 17.703 -9.82 1 96.31 404 GLU B O 1
ATOM 7302 N N . GLN B 1 405 ? -29.688 18.484 -8.164 1 96.38 405 GLN B N 1
ATOM 7303 C CA . GLN B 1 405 ? -29.312 19.859 -8.484 1 96.38 405 GLN B CA 1
ATOM 7304 C C . GLN B 1 405 ? -27.812 20.031 -8.461 1 96.38 405 GLN B C 1
ATOM 7306 O O . GLN B 1 405 ? -27.266 20.859 -9.211 1 96.38 405 GLN B O 1
ATOM 7311 N N . ALA B 1 406 ? -27.156 19.297 -7.555 1 97.94 406 ALA B N 1
ATOM 7312 C CA . ALA B 1 406 ? -25.688 19.375 -7.484 1 97.94 406 ALA B CA 1
ATOM 7313 C C . ALA B 1 406 ? -25.062 19.016 -8.828 1 97.94 406 ALA B C 1
ATOM 7315 O O . ALA B 1 406 ? -24.062 19.625 -9.227 1 97.94 406 ALA B O 1
ATOM 7316 N N . ARG B 1 407 ? -25.578 18.031 -9.547 1 96.69 407 ARG B N 1
ATOM 7317 C CA . ARG B 1 407 ? -25.047 17.641 -10.844 1 96.69 407 ARG B CA 1
ATOM 7318 C C . ARG B 1 407 ? -25.156 18.766 -11.859 1 96.69 407 ARG B C 1
ATOM 7320 O O . ARG B 1 407 ? -24.25 18.984 -12.656 1 96.69 407 ARG B O 1
ATOM 7327 N N . ASP B 1 408 ? -26.281 19.484 -11.781 1 97.31 408 ASP B N 1
ATOM 7328 C CA . ASP B 1 408 ? -26.516 20.594 -12.688 1 97.31 408 ASP B CA 1
ATOM 7329 C C . ASP B 1 408 ? -25.562 21.75 -12.414 1 97.31 408 ASP B C 1
ATOM 7331 O O . ASP B 1 408 ? -25.203 22.5 -13.328 1 97.31 408 ASP B O 1
ATOM 7335 N N . LEU B 1 409 ? -25.172 21.859 -11.227 1 98.44 409 LEU B N 1
ATOM 7336 C CA . LEU B 1 409 ? -24.359 23 -10.805 1 98.44 409 LEU B CA 1
ATOM 7337 C C . LEU B 1 409 ? -22.875 22.688 -10.93 1 98.44 409 LEU B C 1
ATOM 7339 O O . LEU B 1 409 ? -22.031 23.578 -10.844 1 98.44 409 LEU B O 1
ATOM 7343 N N . TYR B 1 410 ? -22.547 21.438 -11.086 1 98.62 410 TYR B N 1
ATOM 7344 C CA . TYR B 1 410 ? -21.156 21.062 -11.328 1 98.62 410 TYR B CA 1
ATOM 7345 C C . TYR B 1 410 ? -20.641 21.672 -12.617 1 98.62 410 TYR B C 1
ATOM 7347 O O . TYR B 1 410 ? -21.234 21.5 -13.68 1 98.62 410 TYR B O 1
ATOM 7355 N N . THR B 1 411 ? -19.453 22.297 -12.594 1 98.69 411 THR B N 1
ATOM 7356 C CA . THR B 1 411 ? -18.953 23.078 -13.719 1 98.69 411 THR B CA 1
ATOM 7357 C C . THR B 1 411 ? -18.188 22.203 -14.695 1 98.69 411 THR B C 1
ATOM 7359 O O . THR B 1 411 ? -17.906 22.609 -15.828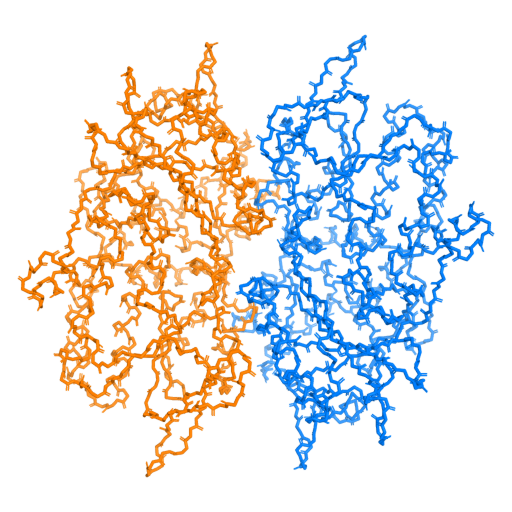 1 98.69 411 THR B O 1
ATOM 7362 N N . GLY B 1 412 ? -17.812 21.062 -14.266 1 98.19 412 GLY B N 1
ATOM 7363 C CA . GLY B 1 412 ? -16.922 20.219 -15.047 1 98.19 412 GLY B CA 1
ATOM 7364 C C . GLY B 1 412 ? -15.461 20.375 -14.656 1 98.19 412 GLY B C 1
ATOM 7365 O O . GLY B 1 412 ? -14.609 19.578 -15.062 1 98.19 412 GLY B O 1
ATOM 7366 N N . ASP B 1 413 ? -15.172 21.391 -13.828 1 98.75 413 ASP B N 1
ATOM 7367 C CA . ASP B 1 413 ? -13.797 21.625 -13.383 1 98.75 413 ASP B CA 1
ATOM 7368 C C . ASP B 1 413 ? -13.492 20.828 -12.109 1 98.75 413 ASP B C 1
ATOM 7370 O O . ASP B 1 413 ? -14.305 20.781 -11.188 1 98.75 413 ASP B O 1
ATOM 7374 N N . TYR B 1 414 ? -12.367 20.172 -12.102 1 98.69 414 TYR B N 1
ATOM 7375 C CA . TYR B 1 414 ? -11.969 19.391 -10.93 1 98.69 414 TYR B CA 1
ATOM 7376 C C . TYR B 1 414 ? -10.453 19.375 -10.781 1 98.69 414 TYR B C 1
ATOM 7378 O O . TYR B 1 414 ? -9.727 19.766 -11.703 1 98.69 414 TYR B O 1
ATOM 7386 N N . GLU B 1 415 ? -9.992 19.078 -9.594 1 98.62 415 GLU B N 1
ATOM 7387 C CA . GLU B 1 415 ? -8.617 18.703 -9.289 1 98.62 415 GLU B CA 1
ATOM 7388 C C . GLU B 1 415 ? -8.562 17.328 -8.625 1 98.62 415 GLU B C 1
ATOM 7390 O O . GLU B 1 415 ? -9.406 17 -7.781 1 98.62 415 GLU B O 1
ATOM 7395 N N . ARG B 1 416 ? -7.715 16.453 -9.086 1 98.69 416 ARG B N 1
ATOM 7396 C CA . ARG B 1 416 ? -7.5 15.141 -8.492 1 98.69 416 ARG B CA 1
ATOM 7397 C C . ARG B 1 416 ? -6.027 14.922 -8.164 1 98.69 416 ARG B C 1
ATOM 7399 O O . ARG B 1 416 ? -5.148 15.242 -8.969 1 98.69 416 ARG B O 1
ATOM 7406 N N . LEU B 1 417 ? -5.777 14.492 -6.945 1 98.38 417 LEU B N 1
ATOM 7407 C CA . LEU B 1 417 ? -4.418 14.141 -6.551 1 98.38 417 LEU B CA 1
ATOM 7408 C C . LEU B 1 417 ? -4.406 12.859 -5.723 1 98.38 417 LEU B C 1
ATOM 7410 O O . LEU B 1 417 ? -5.035 12.797 -4.66 1 98.38 417 LEU B O 1
ATOM 7414 N N . CYS B 1 418 ? -3.764 11.828 -6.219 1 98.31 418 CYS B N 1
ATOM 7415 C CA . CYS B 1 418 ? -3.379 10.656 -5.441 1 98.31 418 CYS B CA 1
ATOM 7416 C C . CYS B 1 418 ? -1.884 10.656 -5.148 1 98.31 418 CYS B C 1
ATOM 7418 O O . CYS B 1 418 ? -1.067 10.492 -6.055 1 98.31 418 CYS B O 1
ATOM 7420 N N . TRP B 1 419 ? -1.527 10.742 -3.945 1 98.25 419 TRP B N 1
ATOM 7421 C CA . TRP B 1 419 ? -0.151 11.016 -3.545 1 98.25 419 TRP B CA 1
ATOM 7422 C C . TRP B 1 419 ? 0.764 9.852 -3.912 1 98.25 419 TRP B C 1
ATOM 7424 O O . TRP B 1 419 ? 1.958 10.047 -4.152 1 98.25 419 TRP B O 1
ATOM 7434 N N . LEU B 1 420 ? 0.273 8.648 -3.975 1 97.75 420 LEU B N 1
ATOM 7435 C CA . LEU B 1 420 ? 1.084 7.512 -4.395 1 97.75 420 LEU B CA 1
ATOM 7436 C C . LEU B 1 420 ? 1.605 7.707 -5.812 1 97.75 420 LEU B C 1
ATOM 7438 O O . LEU B 1 420 ? 2.621 7.117 -6.195 1 97.75 420 LEU B O 1
ATOM 7442 N N . GLN B 1 421 ? 0.949 8.555 -6.559 1 97.69 421 GLN B N 1
ATOM 7443 C CA . GLN B 1 421 ? 1.317 8.773 -7.953 1 97.69 421 GLN B CA 1
ATOM 7444 C C . GLN B 1 421 ? 2.242 9.984 -8.094 1 97.69 421 GLN B C 1
ATOM 7446 O O . GLN B 1 421 ? 2.738 10.266 -9.188 1 97.69 421 GLN B O 1
ATOM 7451 N N . ASP B 1 422 ? 2.48 10.703 -7.035 1 97.19 422 ASP B N 1
ATOM 7452 C CA . ASP B 1 422 ? 3.391 11.844 -7.094 1 97.19 422 ASP B CA 1
ATOM 7453 C C . ASP B 1 422 ? 4.836 11.383 -7.281 1 97.19 422 ASP B C 1
ATOM 7455 O O . ASP B 1 422 ? 5.383 10.672 -6.434 1 97.19 422 ASP B O 1
ATOM 7459 N N . GLU B 1 423 ? 5.496 11.781 -8.273 1 95.94 423 GLU B N 1
ATOM 7460 C CA . GLU B 1 423 ? 6.777 11.219 -8.68 1 95.94 423 GLU B CA 1
ATOM 7461 C C . GLU B 1 423 ? 7.898 11.648 -7.734 1 95.94 423 GLU B C 1
ATOM 7463 O O . GLU B 1 423 ? 9 11.094 -7.77 1 95.94 423 GLU B O 1
ATOM 7468 N N . HIS B 1 424 ? 7.613 12.57 -6.875 1 96.75 424 HIS B N 1
ATOM 7469 C CA . HIS B 1 424 ? 8.703 13.086 -6.051 1 96.75 424 HIS B CA 1
ATOM 7470 C C . HIS B 1 424 ? 8.555 12.641 -4.598 1 96.75 424 HIS B C 1
ATOM 7472 O O . HIS B 1 424 ? 9.477 12.812 -3.795 1 96.75 424 HIS B O 1
ATOM 7478 N N . THR B 1 425 ? 7.441 12.102 -4.215 1 96.88 425 THR B N 1
ATOM 7479 C CA . THR B 1 425 ? 7.234 11.734 -2.82 1 96.88 425 THR B CA 1
ATOM 7480 C C . THR B 1 425 ? 6.719 10.297 -2.713 1 96.88 425 THR B C 1
ATOM 7482 O O . THR B 1 425 ? 7.207 9.516 -1.895 1 96.88 425 THR B O 1
ATOM 7485 N N . ALA B 1 426 ? 5.637 9.938 -3.506 1 97.25 426 ALA B N 1
ATOM 7486 C CA . ALA B 1 426 ? 4.988 8.625 -3.553 1 97.25 426 ALA B CA 1
ATOM 7487 C C . ALA B 1 426 ? 4.406 8.25 -2.191 1 97.25 426 ALA B C 1
ATOM 7489 O O . ALA B 1 426 ? 4.426 7.086 -1.8 1 97.25 426 ALA B O 1
ATOM 7490 N N . THR B 1 427 ? 4.02 9.148 -1.401 1 96.88 427 THR B N 1
ATOM 7491 C CA . THR B 1 427 ? 3.383 8.961 -0.103 1 96.88 427 THR B CA 1
ATOM 7492 C C . THR B 1 427 ? 2.686 10.234 0.351 1 96.88 427 THR B C 1
ATOM 7494 O O . THR B 1 427 ? 2.969 11.32 -0.163 1 96.88 427 THR B O 1
ATOM 7497 N N . ALA B 1 428 ? 1.787 10.07 1.314 1 97.5 428 ALA B N 1
ATOM 7498 C CA . ALA B 1 428 ? 1.177 11.25 1.929 1 97.5 428 ALA B CA 1
ATOM 7499 C C . ALA B 1 428 ? 1.878 11.609 3.234 1 97.5 428 ALA B C 1
ATOM 7501 O O . ALA B 1 428 ? 2.258 12.766 3.441 1 97.5 428 ALA B O 1
ATOM 7502 N N . TRP B 1 429 ? 2.068 10.688 4.125 1 97.56 429 TRP B N 1
ATOM 7503 C CA . TRP B 1 429 ? 2.764 10.93 5.387 1 97.56 429 TRP B CA 1
ATOM 7504 C C . TRP B 1 429 ? 3.348 9.633 5.941 1 97.56 429 TRP B C 1
ATOM 7506 O O . TRP B 1 429 ? 3.041 8.547 5.449 1 97.56 429 TRP B O 1
ATOM 7516 N N . CYS B 1 430 ? 4.172 9.781 6.859 1 97.38 430 CYS B N 1
ATOM 7517 C CA . CYS B 1 430 ? 4.77 8.656 7.57 1 97.38 430 CYS B CA 1
ATOM 7518 C C . CYS B 1 430 ? 3.779 8.039 8.555 1 97.38 430 CYS B C 1
ATOM 7520 O O . CYS B 1 430 ? 3.01 8.758 9.195 1 97.38 430 CYS B O 1
ATOM 7522 N N . ARG B 1 431 ? 3.723 6.75 8.648 1 97.12 431 ARG B N 1
ATOM 7523 C CA . ARG B 1 431 ? 2.936 5.965 9.594 1 97.12 431 ARG B CA 1
ATOM 7524 C C . ARG B 1 431 ? 3.717 4.75 10.078 1 97.12 431 ARG B C 1
ATOM 7526 O O . ARG B 1 431 ? 3.539 3.643 9.57 1 97.12 431 ARG B O 1
ATOM 7533 N N . PRO B 1 432 ? 4.539 4.922 11.102 1 97.31 432 PRO B N 1
ATOM 7534 C CA . PRO B 1 432 ? 5.438 3.854 11.547 1 97.31 432 PRO B CA 1
ATOM 7535 C C . PRO B 1 432 ? 4.688 2.615 12.031 1 97.31 432 PRO B C 1
ATOM 7537 O O . PRO B 1 432 ? 3.551 2.723 12.508 1 97.31 432 PRO B O 1
ATOM 7540 N N . ASP B 1 433 ? 5.34 1.51 11.906 1 95.56 433 ASP B N 1
ATOM 7541 C CA . ASP B 1 433 ? 4.891 0.262 12.516 1 95.56 433 ASP B CA 1
ATOM 7542 C C . ASP B 1 433 ? 5.422 0.125 13.938 1 95.56 433 ASP B C 1
ATOM 7544 O O . ASP B 1 433 ? 6.18 0.978 14.414 1 95.56 433 ASP B O 1
ATOM 7548 N N . VAL B 1 434 ? 4.973 -0.931 14.57 1 96 434 VAL B N 1
ATOM 7549 C CA . VAL B 1 434 ? 5.391 -1.224 15.938 1 96 434 VAL B CA 1
ATOM 7550 C C . VAL B 1 434 ? 6.914 -1.272 16.016 1 96 434 VAL B C 1
ATOM 7552 O O . VAL B 1 434 ? 7.574 -1.748 15.086 1 96 434 VAL B O 1
ATOM 7555 N N . GLU B 1 435 ? 7.543 -0.712 17.031 1 96.94 435 GLU B N 1
ATOM 7556 C CA . GLU B 1 435 ? 8.961 -0.714 17.391 1 96.94 435 GLU B CA 1
ATOM 7557 C C . GLU B 1 435 ? 9.734 0.312 16.578 1 96.94 435 GLU B C 1
ATOM 7559 O O . GLU B 1 435 ? 10.891 0.608 16.875 1 96.94 435 GLU B O 1
ATOM 7564 N N . GLN B 1 436 ? 9.188 0.962 15.602 1 97.75 436 GLN B N 1
ATOM 7565 C CA . GLN B 1 436 ? 9.961 1.76 14.656 1 97.75 436 GLN B CA 1
ATOM 7566 C C . GLN B 1 436 ? 10.281 3.139 15.234 1 97.75 436 GLN B C 1
ATOM 7568 O O . GLN B 1 436 ? 11.289 3.752 14.867 1 97.75 436 GLN B O 1
ATOM 7573 N N . HIS B 1 437 ? 9.414 3.652 16.172 1 98 437 HIS B N 1
ATOM 7574 C CA . HIS B 1 437 ? 9.781 4.891 16.844 1 98 437 HIS B CA 1
ATOM 7575 C C . HIS B 1 437 ? 11.047 4.707 17.672 1 98 437 HIS B C 1
ATOM 7577 O O . HIS B 1 437 ? 12.055 5.379 17.422 1 98 437 HIS B O 1
ATOM 7583 N N . LYS B 1 438 ? 10.953 3.73 18.469 1 97.12 438 LYS B N 1
ATOM 7584 C CA . LYS B 1 438 ? 12.023 3.508 19.438 1 97.12 438 LYS B CA 1
ATOM 7585 C C . LYS B 1 438 ? 13.32 3.119 18.734 1 97.12 438 LYS B C 1
ATOM 7587 O O . LYS B 1 438 ? 14.398 3.566 19.125 1 97.12 438 LYS B O 1
ATOM 7592 N N . LEU B 1 439 ? 13.234 2.34 17.734 1 98 439 LEU B N 1
ATOM 7593 C CA . LEU B 1 439 ? 14.422 1.791 17.094 1 98 439 LEU B CA 1
ATOM 7594 C C . LEU B 1 439 ? 15.008 2.787 16.109 1 98 439 LEU B C 1
ATOM 7596 O O . LEU B 1 439 ? 16.234 2.979 16.062 1 98 439 LEU B O 1
ATOM 7600 N N . TYR B 1 440 ? 14.234 3.461 15.297 1 98.5 440 TYR B N 1
ATOM 7601 C CA . TYR B 1 440 ? 14.742 4.18 14.133 1 98.5 440 TYR B CA 1
ATOM 7602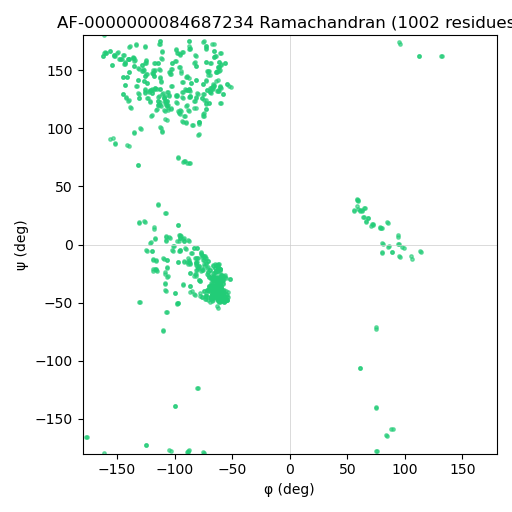 C C . TYR B 1 440 ? 15.047 5.629 14.477 1 98.5 440 TYR B C 1
ATOM 7604 O O . TYR B 1 440 ? 15.977 6.223 13.922 1 98.5 440 TYR B O 1
ATOM 7612 N N . ILE B 1 441 ? 14.312 6.277 15.344 1 97.94 441 ILE B N 1
ATOM 7613 C CA . ILE B 1 441 ? 14.414 7.719 15.547 1 97.94 441 ILE B CA 1
ATOM 7614 C C . ILE B 1 441 ? 15.812 8.078 16.031 1 97.94 441 ILE B C 1
ATOM 7616 O O . ILE B 1 441 ? 16.422 9.031 15.539 1 97.94 441 ILE B O 1
ATOM 7620 N N . PRO B 1 442 ? 16.422 7.281 16.984 1 97.5 442 PRO B N 1
ATOM 7621 C CA . PRO B 1 442 ? 17.781 7.617 17.375 1 97.5 442 PRO B CA 1
ATOM 7622 C C . PRO B 1 442 ? 18.766 7.621 16.203 1 97.5 442 PRO B C 1
ATOM 7624 O O . PRO B 1 442 ? 19.734 8.383 16.203 1 97.5 442 PRO B O 1
ATOM 7627 N N . ALA B 1 443 ? 18.5 6.797 15.227 1 98 443 ALA B N 1
ATOM 7628 C CA . ALA B 1 443 ? 19.391 6.707 14.078 1 98 443 ALA B CA 1
ATOM 7629 C C . ALA B 1 443 ? 19.359 7.992 13.25 1 98 443 ALA B C 1
ATOM 7631 O O . ALA B 1 443 ? 20.359 8.383 12.648 1 98 443 ALA B O 1
ATOM 7632 N N . TYR B 1 444 ? 18.266 8.711 13.266 1 98.06 444 TYR B N 1
ATOM 7633 C CA . TYR B 1 444 ? 18.125 9.945 12.5 1 98.06 444 TYR B CA 1
ATOM 7634 C C . TYR B 1 444 ? 18.953 11.062 13.117 1 98.06 444 TYR B C 1
ATOM 7636 O O . TYR B 1 444 ? 19.188 12.094 12.477 1 98.06 444 TYR B O 1
ATOM 7644 N N . HIS B 1 445 ? 19.391 10.914 14.375 1 96.94 445 HIS B N 1
ATOM 7645 C CA . HIS B 1 445 ? 20.125 11.945 15.102 1 96.94 445 HIS B CA 1
ATOM 7646 C C . HIS B 1 445 ? 21.625 11.773 14.922 1 96.94 445 HIS B C 1
ATOM 7648 O O . HIS B 1 445 ? 22.422 12.531 15.5 1 96.94 445 HIS B O 1
ATOM 7654 N N . GLN B 1 446 ? 22 10.805 14.125 1 97.31 446 GLN B N 1
ATOM 7655 C CA . GLN B 1 446 ? 23.406 10.586 13.812 1 97.31 446 GLN B CA 1
ATOM 7656 C C . GLN B 1 446 ? 23.734 11.062 12.398 1 97.31 446 GLN B C 1
ATOM 7658 O O . GLN B 1 446 ? 23 10.766 11.453 1 97.31 446 GLN B O 1
ATOM 7663 N N . THR B 1 447 ? 24.766 11.875 12.367 1 97.56 447 THR B N 1
ATOM 7664 C CA . THR B 1 447 ? 25.266 12.258 11.047 1 97.56 447 THR B CA 1
ATOM 7665 C C . THR B 1 447 ? 26.172 11.188 10.477 1 97.56 447 THR B C 1
ATOM 7667 O O . THR B 1 447 ? 27.188 10.82 11.102 1 97.56 447 THR B O 1
ATOM 7670 N N . GLU B 1 448 ? 25.734 10.641 9.352 1 97.44 448 GLU B N 1
ATOM 7671 C CA . GLU B 1 448 ? 26.547 9.633 8.672 1 97.44 448 GLU B CA 1
ATOM 7672 C C . GLU B 1 448 ? 26.891 10.062 7.254 1 97.44 448 GLU B C 1
ATOM 7674 O O . GLU B 1 448 ? 26.047 10.594 6.535 1 97.44 448 GLU B O 1
ATOM 7679 N N . HIS B 1 449 ? 28.203 9.938 6.848 1 97.19 449 HIS B N 1
ATOM 7680 C CA . HIS B 1 449 ? 28.656 10.305 5.512 1 97.19 449 HIS B CA 1
ATOM 7681 C C . HIS B 1 449 ? 28.375 11.773 5.219 1 97.19 449 HIS B C 1
ATOM 7683 O O . HIS B 1 449 ? 27.938 12.109 4.117 1 97.19 449 HIS B O 1
ATOM 7689 N N . ASN B 1 450 ? 28.547 12.57 6.266 1 97.62 450 ASN B N 1
ATOM 7690 C CA . ASN B 1 450 ? 28.297 14 6.156 1 97.62 450 ASN B CA 1
ATOM 7691 C C . ASN B 1 450 ? 26.891 14.289 5.66 1 97.62 450 ASN B C 1
ATOM 7693 O O . ASN B 1 450 ? 26.656 15.266 4.949 1 97.62 450 ASN B O 1
ATOM 7697 N N . THR B 1 451 ? 25.969 13.398 5.965 1 98.5 451 THR B N 1
ATOM 7698 C CA . THR B 1 451 ? 24.578 13.523 5.555 1 98.5 451 THR B CA 1
ATOM 7699 C C . THR B 1 451 ? 23.656 13.578 6.77 1 98.5 451 THR B C 1
ATOM 7701 O O . THR B 1 451 ? 23.781 12.766 7.688 1 98.5 451 THR B O 1
ATOM 7704 N N . ILE B 1 452 ? 22.797 14.523 6.801 1 98.69 452 ILE B N 1
ATOM 7705 C CA . ILE B 1 452 ? 21.781 14.695 7.836 1 98.69 452 ILE B CA 1
ATOM 7706 C C . ILE B 1 452 ? 20.391 14.516 7.23 1 98.69 452 ILE B C 1
ATOM 7708 O O . ILE B 1 452 ? 20.031 15.188 6.262 1 98.69 452 ILE B O 1
ATOM 7712 N N . PHE B 1 453 ? 19.625 13.578 7.789 1 98.81 453 PHE B N 1
ATOM 7713 C CA . PHE B 1 453 ? 18.266 13.336 7.285 1 98.81 453 PHE B CA 1
ATOM 7714 C C . PHE B 1 453 ? 17.25 14.148 8.07 1 98.81 453 PHE B C 1
ATOM 7716 O O . PHE B 1 453 ? 17.234 14.117 9.305 1 98.81 453 PHE B O 1
ATOM 7723 N N . ILE B 1 454 ? 16.375 14.844 7.336 1 98.38 454 ILE B N 1
ATOM 7724 C CA . ILE B 1 454 ? 15.273 15.562 7.957 1 98.38 454 ILE B CA 1
ATOM 7725 C C . ILE B 1 454 ? 13.977 15.281 7.195 1 98.38 454 ILE B C 1
ATOM 7727 O O . ILE B 1 454 ? 14 14.648 6.137 1 98.38 454 ILE B O 1
ATOM 7731 N N . GLY B 1 455 ? 12.852 15.695 7.672 1 97.88 455 GLY B N 1
ATOM 7732 C CA . GLY B 1 455 ? 11.5 15.477 7.18 1 97.88 455 GLY B CA 1
ATOM 7733 C C . GLY B 1 455 ? 10.531 15.039 8.266 1 97.88 455 GLY B C 1
ATOM 7734 O O . GLY B 1 455 ? 10.945 14.539 9.312 1 97.88 455 GLY B O 1
ATOM 7735 N N . GLU B 1 456 ? 9.328 15.195 7.922 1 97.81 456 GLU B N 1
ATOM 7736 C CA . GLU B 1 456 ? 8.312 14.797 8.891 1 97.81 456 GLU B CA 1
ATOM 7737 C C . GLU B 1 456 ? 8.492 13.344 9.32 1 97.81 456 GLU B C 1
ATOM 7739 O O . GLU B 1 456 ? 8.219 12.992 10.469 1 97.81 456 GLU B O 1
ATOM 7744 N N . HIS B 1 457 ? 9.047 12.477 8.461 1 98.19 457 HIS B N 1
ATOM 7745 C CA . HIS B 1 457 ? 9.203 11.055 8.734 1 98.19 457 HIS B CA 1
ATOM 7746 C C . HIS B 1 457 ? 10.312 10.805 9.758 1 98.19 457 HIS B C 1
ATOM 7748 O O . HIS B 1 457 ? 10.438 9.703 10.289 1 98.19 457 HIS B O 1
ATOM 7754 N N . THR B 1 458 ? 11.102 11.859 10.055 1 98.31 458 THR B N 1
ATOM 7755 C CA . THR B 1 458 ? 12.188 11.68 11.008 1 98.31 458 THR B CA 1
ATOM 7756 C C . THR B 1 458 ? 11.836 12.297 12.359 1 98.31 458 THR B C 1
ATOM 7758 O O . THR B 1 458 ? 12.672 12.352 13.258 1 98.31 458 THR B O 1
ATOM 7761 N N . ALA B 1 459 ? 10.609 12.789 12.516 1 97 459 ALA B N 1
ATOM 7762 C CA . ALA B 1 459 ? 10.148 13.438 13.734 1 97 459 ALA B CA 1
ATOM 7763 C C . ALA B 1 459 ? 9.383 12.461 14.625 1 97 459 ALA B C 1
ATOM 7765 O O . ALA B 1 459 ? 9.016 11.375 14.188 1 97 459 ALA B O 1
ATOM 7766 N N . PRO B 1 460 ? 9.172 12.844 15.922 1 95.5 460 PRO B N 1
ATOM 7767 C CA . PRO B 1 460 ? 8.375 11.984 16.797 1 95.5 460 PRO B CA 1
ATOM 7768 C C . PRO B 1 460 ? 6.891 11.992 16.453 1 95.5 460 PRO B C 1
ATOM 7770 O O . PRO B 1 460 ? 6.145 11.117 16.891 1 95.5 460 PRO B O 1
ATOM 7773 N N . THR B 1 461 ? 6.43 13.047 15.844 1 96.5 461 THR B N 1
ATOM 7774 C CA . THR B 1 461 ? 5.07 13.117 15.312 1 96.5 461 THR B CA 1
ATOM 7775 C C . THR B 1 461 ? 5.082 13.141 13.789 1 96.5 461 THR B C 1
ATOM 7777 O O . THR B 1 461 ? 6.102 13.453 13.18 1 96.5 461 THR B O 1
ATOM 7780 N N . HIS B 1 462 ? 3.957 12.789 13.242 1 96.5 462 HIS B N 1
ATOM 7781 C CA . HIS B 1 462 ? 3.904 12.625 11.789 1 96.5 462 HIS B CA 1
ATOM 7782 C C . HIS B 1 462 ? 2.66 13.289 11.211 1 96.5 462 HIS B C 1
ATOM 7784 O O . HIS B 1 462 ? 1.71 13.586 11.938 1 96.5 462 HIS B O 1
ATOM 7790 N N . ALA B 1 463 ? 2.699 13.602 9.914 1 96 463 ALA B N 1
ATOM 7791 C CA . ALA B 1 463 ? 1.552 14.031 9.117 1 96 463 ALA B CA 1
ATOM 7792 C C . ALA B 1 463 ? 1.221 15.5 9.375 1 96 463 ALA B C 1
ATOM 7794 O O . ALA B 1 463 ? 0.129 15.961 9.039 1 96 463 ALA B O 1
ATOM 7795 N N . TRP B 1 464 ? 2.148 16.281 10.008 1 97.5 464 TRP B N 1
ATOM 7796 C CA . TRP B 1 464 ? 1.88 17.688 10.32 1 97.5 464 TRP B CA 1
ATOM 7797 C C . TRP B 1 464 ? 3.006 18.578 9.82 1 97.5 464 TRP B C 1
ATOM 7799 O O . TRP B 1 464 ? 4.16 18.141 9.727 1 97.5 464 TRP B O 1
ATOM 7809 N N . VAL B 1 465 ? 2.684 19.797 9.562 1 97.62 465 VAL B N 1
ATOM 7810 C CA . VAL B 1 465 ? 3.664 20.797 9.172 1 97.62 465 VAL B CA 1
ATOM 7811 C C . VAL B 1 465 ? 4.688 21 10.289 1 97.62 465 VAL B C 1
ATOM 7813 O O . VAL B 1 465 ? 5.883 21.156 10.023 1 97.62 465 VAL B O 1
ATOM 7816 N N . SER B 1 466 ? 4.215 20.922 11.523 1 96.62 466 SER B N 1
ATOM 7817 C CA . SER B 1 466 ? 5.082 21.109 12.68 1 96.62 466 SER B CA 1
ATOM 7818 C C . SER B 1 466 ? 6.156 20.031 12.742 1 96.62 466 SER B C 1
ATOM 7820 O O . SER B 1 466 ? 7.281 20.281 13.172 1 96.62 466 SER B O 1
ATOM 7822 N N . SER B 1 467 ? 5.836 18.797 12.32 1 97.19 467 SER B N 1
ATOM 7823 C CA . SER B 1 467 ? 6.809 17.719 12.312 1 97.19 467 SER B CA 1
ATOM 7824 C C . SER B 1 467 ? 7.973 18.016 11.383 1 97.19 467 SER B C 1
ATOM 7826 O O . SER B 1 467 ? 9.133 17.75 11.711 1 97.19 467 SER B O 1
ATOM 7828 N N . SER B 1 468 ? 7.652 18.547 10.234 1 97 468 SER B N 1
ATOM 7829 C CA . SER B 1 468 ? 8.688 18.938 9.281 1 97 468 SER B CA 1
ATOM 7830 C C . SER B 1 468 ? 9.547 20.062 9.836 1 97 468 SER B C 1
ATOM 7832 O O . SER B 1 468 ? 10.766 20.078 9.664 1 97 468 SER B O 1
ATOM 7834 N N . LEU B 1 469 ? 8.914 21.016 10.445 1 96.75 469 LEU B N 1
ATOM 7835 C CA . LEU B 1 469 ? 9.625 22.156 11.008 1 96.75 469 LEU B CA 1
ATOM 7836 C C . LEU B 1 469 ? 10.555 21.719 12.133 1 96.75 469 LEU B C 1
ATOM 7838 O O . LEU B 1 469 ? 11.711 22.141 12.195 1 96.75 469 LEU B O 1
ATOM 7842 N N . GLN B 1 470 ? 10.055 20.875 12.977 1 95.62 470 GLN B N 1
ATOM 7843 C CA . GLN B 1 470 ? 10.859 20.344 14.07 1 95.62 470 GLN B CA 1
ATOM 7844 C C . GLN B 1 470 ? 12.102 19.625 13.547 1 95.62 470 GLN B C 1
ATOM 7846 O O . GLN B 1 470 ? 13.203 19.812 14.07 1 95.62 470 GLN B O 1
ATOM 7851 N N . SER B 1 471 ? 11.891 18.781 12.617 1 97.12 471 SER B N 1
ATOM 7852 C CA . SER B 1 471 ? 13.016 18.047 12.055 1 97.12 471 SER B CA 1
ATOM 7853 C C . SER B 1 471 ? 14.031 18.984 11.414 1 97.12 471 SER B C 1
ATOM 7855 O O . SER B 1 471 ? 15.234 18.719 11.43 1 97.12 471 SER B O 1
ATOM 7857 N N . SER B 1 472 ? 13.57 20.094 10.859 1 97.38 472 SER B N 1
ATOM 7858 C CA . SER B 1 472 ? 14.453 21.078 10.25 1 97.38 472 SER B CA 1
ATOM 7859 C C . SER B 1 472 ? 15.32 21.766 11.305 1 97.38 472 SER B C 1
ATOM 7861 O O . SER B 1 472 ? 16.5 22.031 11.078 1 97.38 472 SER B O 1
ATOM 7863 N N . VAL B 1 473 ? 14.742 22.109 12.398 1 96.62 473 VAL B N 1
ATOM 7864 C CA . VAL B 1 473 ? 15.508 22.688 13.5 1 96.62 473 VAL B CA 1
ATOM 7865 C C . VAL B 1 473 ? 16.562 21.703 13.977 1 96.62 473 VAL B C 1
ATOM 7867 O O . VAL B 1 473 ? 17.734 22.062 14.109 1 96.62 473 VAL B O 1
ATOM 7870 N N . ARG B 1 474 ? 16.109 20.469 14.211 1 97 474 ARG B N 1
ATOM 7871 C CA . ARG B 1 474 ? 17.031 19.438 14.672 1 97 474 ARG B CA 1
ATOM 7872 C C . ARG B 1 474 ? 18.172 19.25 13.68 1 97 474 ARG B C 1
ATOM 7874 O O . ARG B 1 474 ? 19.344 19.188 14.078 1 97 474 ARG B O 1
ATOM 7881 N N . GLY B 1 475 ? 17.828 19.156 12.406 1 98.06 475 GLY B N 1
ATOM 7882 C CA . GLY B 1 475 ? 18.859 18.984 11.383 1 98.06 475 GLY B CA 1
ATOM 7883 C C . GLY B 1 475 ? 19.828 20.156 11.305 1 98.06 475 GLY B C 1
ATOM 7884 O O . GLY B 1 475 ? 21.031 19.953 11.125 1 98.06 475 GLY B O 1
ATOM 7885 N N . SER B 1 476 ? 19.359 21.391 11.422 1 98.25 476 SER B N 1
ATOM 7886 C CA . SER B 1 476 ? 20.219 22.562 11.414 1 98.25 476 SER B CA 1
ATOM 7887 C C . SER B 1 476 ? 21.141 22.594 12.617 1 98.25 476 SER B C 1
ATOM 7889 O O . SER B 1 476 ? 22.328 22.922 12.492 1 98.25 476 SER B O 1
ATOM 7891 N N . VAL B 1 477 ? 20.578 22.25 13.727 1 97.62 477 VAL B N 1
ATOM 7892 C CA . VAL B 1 477 ? 21.391 22.188 14.938 1 97.62 477 VAL B CA 1
ATOM 7893 C C . VAL B 1 477 ? 22.484 21.125 14.773 1 97.62 477 VAL B C 1
ATOM 7895 O O . VAL B 1 477 ? 23.641 21.359 15.117 1 97.62 477 VAL B O 1
ATOM 7898 N N . GLN B 1 478 ? 22.078 19.984 14.242 1 97.81 478 GLN B N 1
ATOM 7899 C CA . GLN B 1 478 ? 23.031 18.906 13.977 1 97.81 478 GLN B CA 1
ATOM 7900 C C . GLN B 1 478 ? 24.172 19.391 13.078 1 97.81 478 GLN B C 1
ATOM 7902 O O . GLN B 1 478 ? 25.344 19.125 13.344 1 97.81 478 GLN B O 1
ATOM 7907 N N . LEU B 1 479 ? 23.828 20.094 12.062 1 98.38 479 LEU B N 1
ATOM 7908 C CA . LEU B 1 479 ? 24.812 20.625 11.117 1 98.38 479 LEU B CA 1
ATOM 7909 C C . LEU B 1 479 ? 25.766 21.594 11.812 1 98.38 479 LEU B C 1
ATOM 7911 O O . LEU B 1 479 ? 26.984 21.5 11.648 1 98.38 479 LEU B O 1
ATOM 7915 N N . LEU B 1 480 ? 25.25 22.531 12.57 1 98.31 480 LEU B N 1
ATOM 7916 C CA . LEU B 1 480 ? 26.047 23.531 13.266 1 98.31 480 LEU B CA 1
ATOM 7917 C C . LEU B 1 480 ? 27.016 22.875 14.242 1 98.31 480 LEU B C 1
ATOM 7919 O O . LEU B 1 480 ? 28.156 23.297 14.367 1 98.31 480 LEU B O 1
ATOM 7923 N N . LEU B 1 481 ? 26.531 21.828 14.883 1 97.62 481 LEU B N 1
ATOM 7924 C CA . LEU B 1 481 ? 27.406 21.109 15.805 1 97.62 481 LEU B CA 1
ATOM 7925 C C . LEU B 1 481 ? 28.531 20.406 15.062 1 97.62 481 LEU B C 1
ATOM 7927 O O . LEU B 1 481 ? 29.672 20.375 15.531 1 97.62 481 LEU B O 1
ATOM 7931 N N . GLU B 1 482 ? 28.219 19.828 13.914 1 95.56 482 GLU B N 1
ATOM 7932 C CA . GLU B 1 482 ? 29.25 19.203 13.078 1 95.56 482 GLU B CA 1
ATOM 7933 C C . GLU B 1 482 ? 30.328 20.219 12.68 1 95.56 482 GLU B C 1
ATOM 7935 O O . GLU B 1 482 ? 31.484 19.859 12.516 1 95.56 482 GLU B O 1
ATOM 7940 N N . LEU B 1 483 ? 29.906 21.469 12.555 1 95.75 483 LEU B N 1
ATOM 7941 C CA . LEU B 1 483 ? 30.797 22.516 12.086 1 95.75 483 LEU B CA 1
ATOM 7942 C C . LEU B 1 483 ? 31.516 23.188 13.266 1 95.75 483 LEU B C 1
ATOM 7944 O O . LEU B 1 483 ? 32.312 24.109 13.07 1 95.75 483 LEU B O 1
ATOM 7948 N N . GLY B 1 484 ? 31.188 22.781 14.43 1 96.5 484 GLY B N 1
ATOM 7949 C CA . GLY B 1 484 ? 31.812 23.344 15.625 1 96.5 484 GLY B CA 1
ATOM 7950 C C . GLY B 1 484 ? 31.219 24.688 16.016 1 96.5 484 GLY B C 1
ATOM 7951 O O . GLY B 1 484 ? 31.812 25.422 16.812 1 96.5 484 GLY B O 1
ATOM 7952 N N . LEU B 1 485 ? 30.109 25.016 15.453 1 97.75 485 LEU B N 1
ATOM 7953 C CA . LEU B 1 485 ? 29.453 26.281 15.734 1 97.75 485 LEU B CA 1
ATOM 7954 C C . LEU B 1 485 ? 28.438 26.141 16.875 1 97.75 485 LEU B C 1
ATOM 7956 O O . LEU B 1 485 ? 27.234 26.297 16.656 1 97.75 485 LEU B O 1
ATOM 7960 N N . ILE B 1 486 ? 28.906 25.984 18.031 1 97.81 486 ILE B N 1
ATOM 7961 C CA . ILE B 1 486 ? 28.141 25.609 19.203 1 97.81 486 ILE B CA 1
ATOM 7962 C C . ILE B 1 486 ? 27.219 26.75 19.625 1 97.81 486 ILE B C 1
ATOM 7964 O O . ILE B 1 486 ? 26.062 26.547 19.953 1 97.81 486 ILE B O 1
ATOM 7968 N N . ASN B 1 487 ? 27.75 27.969 19.641 1 97.81 487 ASN B N 1
ATOM 7969 C CA . ASN B 1 487 ? 26.938 29.125 20.031 1 97.81 487 ASN B CA 1
ATOM 7970 C C . ASN B 1 487 ? 25.781 29.344 19.078 1 97.81 487 ASN B C 1
ATOM 7972 O O . ASN B 1 487 ? 24.656 29.656 19.5 1 97.81 487 ASN B O 1
ATOM 7976 N N . GLU B 1 488 ? 26.047 29.188 17.812 1 97.75 488 GLU B N 1
ATOM 7977 C CA . GLU B 1 488 ? 24.984 29.297 16.812 1 97.75 488 GLU B CA 1
ATOM 7978 C C . GLU B 1 488 ? 23.938 28.219 16.984 1 97.75 488 GLU B C 1
ATOM 7980 O O . GLU B 1 488 ? 22.734 28.484 16.844 1 97.75 488 GLU B O 1
ATOM 7985 N N . ALA B 1 489 ? 24.344 27.016 17.281 1 97.69 489 ALA B N 1
ATOM 7986 C CA . ALA B 1 489 ? 23.422 25.906 17.531 1 97.69 489 ALA B CA 1
ATOM 7987 C C . ALA B 1 489 ? 22.516 26.188 18.734 1 97.69 489 ALA B C 1
ATOM 7989 O O . ALA B 1 489 ? 21.312 25.938 18.672 1 97.69 489 ALA B O 1
ATOM 7990 N N . LYS B 1 490 ? 23.094 26.688 19.766 1 96.56 490 LYS B N 1
ATOM 7991 C CA . LYS B 1 490 ? 22.344 27.031 20.969 1 96.56 490 LYS B CA 1
ATOM 7992 C C . LYS B 1 490 ? 21.312 28.125 20.672 1 96.56 490 LYS B C 1
ATOM 7994 O O . LYS B 1 490 ? 20.188 28.047 21.141 1 96.56 490 LYS B O 1
ATOM 7999 N N . GLU B 1 491 ? 21.766 29.062 19.938 1 96.31 491 GLU B N 1
ATOM 8000 C CA . GLU B 1 491 ? 20.875 30.172 19.594 1 96.31 491 GLU B CA 1
ATOM 8001 C C . GLU B 1 491 ? 19.656 29.672 18.812 1 96.31 491 GLU B C 1
ATOM 8003 O O . GLU B 1 491 ? 18.531 30.031 19.094 1 96.31 491 GLU B O 1
ATOM 8008 N N . LEU B 1 492 ? 19.938 28.859 17.812 1 95.31 492 LEU B N 1
ATOM 8009 C CA . LEU B 1 492 ? 18.859 28.312 17 1 95.31 492 LEU B CA 1
ATOM 8010 C C . LEU B 1 492 ? 17.906 27.469 17.844 1 95.31 492 LEU B C 1
ATOM 8012 O O . LEU B 1 492 ? 16.688 27.578 17.703 1 95.31 492 LEU B O 1
ATOM 8016 N N . ASN B 1 493 ? 18.453 26.609 18.641 1 94.25 493 ASN B N 1
ATOM 8017 C CA . ASN B 1 493 ? 17.656 25.75 19.5 1 94.25 493 ASN B CA 1
ATOM 8018 C C . ASN B 1 493 ? 16.781 26.578 20.453 1 94.25 493 ASN B C 1
ATOM 8020 O O . ASN B 1 493 ? 15.609 26.266 20.656 1 94.25 493 ASN B O 1
ATOM 8024 N N . GLN B 1 494 ? 17.344 27.578 21.047 1 93.75 494 GLN B N 1
ATOM 8025 C CA . GLN B 1 494 ? 16.609 28.453 21.969 1 93.75 494 GLN B CA 1
ATOM 8026 C C . GLN B 1 494 ? 15.484 29.188 21.234 1 93.75 494 GLN B C 1
ATOM 8028 O O . GLN B 1 494 ? 14.383 29.312 21.766 1 93.75 494 GLN B O 1
ATOM 8033 N N . ARG B 1 495 ? 15.719 29.594 20.094 1 92.69 495 ARG B N 1
ATOM 8034 C CA . ARG B 1 495 ? 14.75 30.375 19.328 1 92.69 495 ARG B CA 1
ATOM 8035 C C . ARG B 1 495 ? 13.562 29.516 18.906 1 92.69 495 ARG B C 1
ATOM 8037 O O . ARG B 1 495 ? 12.422 29.984 18.906 1 92.69 495 ARG B O 1
ATOM 8044 N N . TRP B 1 496 ? 13.812 28.234 18.578 1 92.75 496 TRP B N 1
ATOM 8045 C CA . TRP B 1 496 ? 12.773 27.453 17.938 1 92.75 496 TRP B CA 1
ATOM 8046 C C . TRP B 1 496 ? 12.203 26.406 18.891 1 92.75 496 TRP B C 1
ATOM 8048 O O . TRP B 1 496 ? 11.016 26.078 18.828 1 92.75 496 TRP B O 1
ATOM 8058 N N . MET B 1 497 ? 13.016 25.859 19.75 1 86.62 497 MET B N 1
ATOM 8059 C CA . MET B 1 497 ? 12.57 24.781 20.625 1 86.62 497 MET B CA 1
ATOM 8060 C C . MET B 1 497 ? 12.422 25.281 22.062 1 86.62 497 MET B C 1
ATOM 8062 O O . MET B 1 497 ? 11.477 24.906 22.75 1 86.62 497 MET B O 1
ATOM 8066 N N . GLY B 1 498 ? 13.305 26.078 22.5 1 84.75 498 GLY B N 1
ATOM 8067 C CA . GLY B 1 498 ? 13.383 26.516 23.891 1 84.75 498 GLY B CA 1
ATOM 8068 C C . GLY B 1 498 ? 12.109 27.172 24.391 1 84.75 498 GLY B C 1
ATOM 8069 O O . GLY B 1 498 ? 11.789 27.094 25.578 1 84.75 498 GLY B O 1
ATOM 8070 N N . ARG B 1 499 ? 11.453 27.688 23.5 1 79 499 ARG B N 1
ATOM 8071 C CA . ARG B 1 499 ? 10.234 28.375 23.891 1 79 499 ARG B CA 1
ATOM 8072 C C . ARG B 1 499 ? 9.102 27.391 24.141 1 79 499 ARG B C 1
ATOM 8074 O O . ARG B 1 499 ? 8.156 27.703 24.875 1 79 499 ARG B O 1
ATOM 8081 N N . TRP B 1 500 ? 9.305 26.203 23.609 1 80.31 500 TRP B N 1
ATOM 8082 C CA . TRP B 1 500 ? 8.148 25.312 23.578 1 80.31 500 TRP B CA 1
ATOM 8083 C C . TRP B 1 500 ? 8.406 24.047 24.391 1 80.31 500 TRP B C 1
ATOM 8085 O O . TRP B 1 500 ? 7.48 23.297 24.688 1 80.31 500 TRP B O 1
ATOM 8095 N N . ILE B 1 501 ? 9.695 23.75 24.562 1 75.44 501 ILE B N 1
ATOM 8096 C CA . ILE B 1 501 ? 10.062 22.547 25.312 1 75.44 501 ILE B CA 1
ATOM 8097 C C . ILE B 1 501 ? 10.531 22.938 26.719 1 75.44 501 ILE B C 1
ATOM 8099 O O . ILE B 1 501 ? 11.406 23.797 26.875 1 75.44 501 ILE B O 1
ATOM 8103 N N . GLN B 1 502 ? 9.852 22.516 27.703 1 68.5 502 GLN B N 1
ATOM 8104 C CA . GLN B 1 502 ? 10.25 22.797 29.078 1 68.5 502 GLN B CA 1
ATOM 8105 C C . GLN B 1 502 ? 11.219 21.75 29.609 1 68.5 502 GLN B C 1
ATOM 8107 O O . GLN B 1 502 ? 10.977 20.547 29.453 1 68.5 502 GLN B O 1
ATOM 8112 N N . VAL B 1 503 ? 12.508 22.266 29.891 1 55.84 503 VAL B N 1
ATOM 8113 C CA . VAL B 1 503 ? 13.484 21.359 30.484 1 55.84 503 VAL B CA 1
ATOM 8114 C C . VAL B 1 503 ? 13.281 21.297 32 1 55.84 503 VAL B C 1
ATOM 8116 O O . VAL B 1 503 ? 12.992 22.312 32.625 1 55.84 503 VAL B O 1
#

Sequence (1006 aa):
MLDSVGLYNWEIIEASDRVGGRFRTKYVGGTQEWAEMGPMRLPYSVTYKDGETLEYTDHRMVWQLAEILNSMNGNSSEWKVDFIPWIQHHPNELLALGTGRHPDGRIPTRAEIEADASLGKPAPLSTQEYDTTKEQMNGILKKKDILKSIQRDVWRAHKQAMDQGLDDWSEQAMMRHVFKASENVTDAIWTAGDYDVFWDELHHNSNLGLDGSSSALGETKWKCIDGGFSRLSDAFIPHVSDRLVLNRKIRKLETIDGENGHNRTRLSWYPNAANRTYESKDYDYTVMAVPFTMTRFMDLPKFSSVLGRAISEAGLRFKSACKVALLFSERFWEKGDRPIFGGYSTPPSASVGALYYPVYGINESRPGLIMHYRGGDWSDRFVSFSDEEHVQTVLDAIVDLHGEQARDLYTGDYERLCWLQDEHTATAWCRPDVEQHKLYIPAYHQTEHNTIFIGEHTAPTHAWVSSSLQSSVRGSVQLLLELGLINEAKELNQRWMGRWIQVMLDSVGLYNWEIIEASDRVGGRFRTKYVGGTQEWAEMGPMRLPYSVTYKDGETLEYTDHRMVWQLAEILNSMNGNSSEWKVDFIPWIQHHPNELLALGTGRHPDGRIPTRAEIEADASLGKPAPLSTQEYDTTKEQMNGILKKKDILKSIQRDVWRAHKQAMDQGLDDWSEQAMMRHVFKASENVTDAIWTAGDYDVFWDELHHNSNLGLDGSSSALGETKWKCIDGGFSRLSDAFIPHVSDRLVLNRKIRKLETIDGENGHNRTRLSWYPNAANRTYESKDYDYTVMAVPFTMTRFMDLPKFSSVLGRAISEAGLRFKSACKVALLFSERFWEKGDRPIFGGYSTPPSASVGALYYPVYGINESRPGLIMHYRGGDWSDRFVSFSDEEHVQTVLDAIVDLHGEQARDLYTGDYERLCWLQDEHTATAWCRPDVEQHKLYIPAYHQTEHNTIFIGEHTAPTHAWVSSSLQSSVRGSVQLLLELGLINEAKELNQRWMGRWIQV

Solvent-accessible surface area (backbone atoms only — not comparable to full-atom values): 53420 Å² total; per-residue (Å²): 113,55,61,81,61,72,48,71,92,67,70,48,77,29,50,47,91,62,79,48,83,65,45,38,52,41,62,50,78,87,45,90,46,67,41,59,69,31,73,73,67,40,69,53,32,34,38,35,76,89,66,54,67,45,55,32,36,65,42,48,50,50,55,53,50,39,51,51,40,20,59,76,53,70,59,35,79,91,41,42,62,46,72,39,68,37,44,76,68,31,57,45,23,42,40,36,53,69,30,40,60,44,96,87,64,44,64,35,27,48,46,52,26,72,76,35,64,83,39,37,61,72,71,84,62,91,47,69,66,42,53,52,52,51,49,56,51,40,65,70,52,63,38,65,68,59,36,49,39,37,32,56,31,46,66,61,40,49,52,49,41,52,74,71,43,42,35,78,39,32,50,56,54,39,36,40,71,71,71,61,40,53,70,68,48,34,48,49,58,46,49,71,50,91,57,49,31,47,64,63,42,33,56,41,37,54,45,74,49,17,68,54,47,90,85,32,70,18,28,53,41,38,25,28,43,59,92,27,53,37,38,60,41,53,36,46,41,91,79,41,56,94,38,52,43,61,61,39,48,72,42,32,44,40,72,36,87,36,80,94,78,40,67,16,22,36,44,24,26,44,83,42,84,85,46,73,61,75,44,71,52,76,38,65,62,41,78,44,62,62,47,46,76,45,46,53,74,34,48,65,64,91,60,58,67,63,50,43,40,38,36,34,76,62,35,61,34,65,35,32,29,27,32,38,32,41,37,22,65,48,49,69,58,53,45,81,96,61,39,40,71,20,12,51,27,22,31,69,47,73,69,49,40,34,39,34,42,54,62,64,73,71,91,50,97,43,59,34,49,45,32,35,47,32,55,44,57,50,23,55,40,51,58,16,46,52,72,64,52,50,50,48,52,48,49,51,37,51,25,71,71,68,35,70,63,50,63,74,34,42,69,82,38,70,49,77,47,49,26,35,51,35,72,79,45,35,41,60,33,46,47,60,52,62,41,40,64,76,62,40,45,67,47,50,76,48,74,52,74,48,30,34,56,27,26,29,74,60,33,98,48,55,74,43,72,36,20,32,52,50,19,47,53,52,40,52,33,52,50,28,48,75,70,65,35,55,70,50,24,50,50,53,42,44,72,68,41,50,80,41,50,86,130,111,53,60,81,62,72,49,72,93,67,71,48,76,28,50,46,90,62,79,47,82,66,46,38,53,42,62,50,80,86,46,91,47,66,42,60,70,33,73,73,68,43,70,52,33,33,39,34,77,89,66,54,69,47,55,32,35,63,44,47,50,50,56,53,50,40,50,51,43,21,60,75,54,68,59,34,79,90,42,42,60,46,71,40,68,40,44,76,69,32,56,46,23,41,41,36,52,70,30,41,60,43,98,88,64,43,65,36,27,48,46,52,26,72,75,35,63,83,41,37,62,73,72,86,62,92,45,70,66,42,53,53,52,51,50,56,49,42,66,68,53,60,37,65,69,60,34,50,38,39,34,55,31,46,67,61,38,49,51,50,41,53,74,71,43,42,37,76,38,33,50,57,54,38,34,39,73,70,71,59,41,51,69,68,49,34,47,49,57,44,49,72,50,92,57,50,32,48,64,63,42,32,54,41,38,53,45,74,49,17,69,54,47,92,87,32,67,18,29,53,41,38,26,26,45,58,92,27,54,39,38,59,42,54,37,46,43,90,80,41,56,94,39,54,42,61,59,41,48,73,42,32,47,38,72,37,86,35,80,96,79,39,66,16,23,35,44,24,24,43,82,42,83,85,45,73,59,75,44,71,53,75,39,64,62,42,78,44,63,63,50,47,77,46,48,56,72,32,48,65,64,90,60,57,69,62,50,43,41,39,34,33,76,59,35,64,35,66,37,31,31,26,34,36,34,42,37,22,64,48,49,68,60,54,45,81,94,60,40,39,72,19,12,50,27,23,32,68,47,74,69,50,40,34,40,32,42,53,61,63,74,71,93,51,96,43,58,33,49,44,33,35,46,32,54,44,57,50,22,54,39,51,59,16,46,53,71,65,53,49,52,46,51,49,49,51,38,51,23,71,71,69,35,69,64,52,63,74,34,44,68,82,38,70,50,76,48,48,27,36,50,35,72,78,44,35,40,61,32,46,48,62,53,62,41,42,64,76,63,38,47,67,47,52,76,48,74,53,72,47,30,36,56,27,25,29,74,60,32,98,46,56,74,43,72,35,20,31,51,51,18,47,52,53,40,51,34,51,50,27,50,77,70,67,36,54,70,48,24,50,50,50,43,47,72,66,43,50,79,42,51,86,130

Secondary structure (DSSP, 8-state):
-TGGGT-----EE-SSSSSSTT--EEE-TTSS-EEESS---EEEEEEETTS-EEE-TTTHHHHHHHHHHHHHTTT-TTT---EEEE----TT-BB-SS----TTSPPPBHHHHHH-GGGSPPPS--SHHHHHHHHHHHHHHS-HHHHHHHHH-HHHHHHHHHHTTT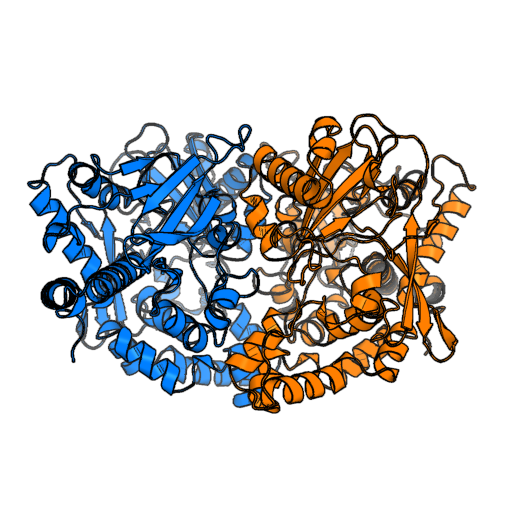TTS-HHHIIIIIS---HHHHHHHHTTSS-SSHHHHHHHHHHTT-BSSTTSSEEEEEEEETT-THHHHHTTHHHHGGGEE-S--EEEEEEEE-GGG-EEEEEEE-SSSS----EEEEES-EEE-S-HHHHTTSB-----HHHHHHHSTTSS-EE-EEEEEEEESS-GGGSSSS---SSEEB-S-TTTBEEEPPSSSTT-SS-EEEEEEEETHHHHHHTTS-HHHHHHHHHHHHHHHH-THHHHHEEEEEEEEEGGG-TTT--SEE---TTHHHHHHHHHTS-BTTEEE-SGGGSSS-SSHHHHHHHHHHHHHHHHHHTT-HHHHHHHHIIIIITT---/-TGGGT-----EE-SSSSSSTT--EEE-TTSS-EEESS---EEEEEEETTS-EEE-TTTHHHHHHHHHHHHHTTT-TTT---EEEE----TT-BB-SS----TTSPPPBHHHHHH-GGGSPPPS--SHHHHHHHHHHHHHHS-HHHHHHHHH-HHHHHHHHHHTTTTTS-HHHIIIIIS---HHHHHHHHHTSS-SSHHHHHHHHHHTT-BSSTTSSEEEEEEEETT-THHHHHTTHHHHGGGEE-S--EEEEEEEE-GGG-EEEEEEE-SSSS----EEEEES-EEE-S-HHHHTTSB-----HHHHHHHSTTSS-EE-EEEEEEEESS-GGGSSSS---SSEEB-S-TTTBEEEPPSSSTT-SS-EEEEEEEETHHHHHHTTS-HHHHHHHHHHHHHHHH-THHHHHEEEEEEEEEGGG-TTT--SEE---TTHHHHHHHHHTS-BTTEEE-SGGGSSS-SSHHHHHHHHHHHHHHHHHHTT-HHHHHHHHIIIIITT---

pLDDT: mean 96.41, std 3.83, range [55.22, 98.88]